Protein 4K2M (pdb70)

B-factor: mean 24.19, std 11.97, range [8.65, 89.73]

GO terms:
  GO:0030170 pyridoxal phosphate binding (F, IDA)
  GO:0008483 transaminase activity (F, IDA)
  GO:0017000 antibiotic biosynthetic process (P, IDA)

Structure (mmCIF, N/CA/C/O backbone):
data_4K2M
#
_entry.id   4K2M
#
_cell.length_a   49.700
_cell.length_b   106.440
_cell.length_c   98.240
_cell.angle_alpha   90.00
_cell.angle_beta   96.42
_cell.angle_gamma   90.00
#
_symmetry.space_group_name_H-M   'P 1 21 1'
#
loop_
_entity.id
_entity.type
_entity.pdbx_description
1 polymer 'NTD biosynthesis operon protein NtdA'
2 non-polymer '3-deoxy-3-[(E)-({3-hydroxy-2-methyl-5-[(phosphonooxy)methyl]pyridin-4-yl}methylidene)amino]-6-O-phosphono-alpha-D-gluco pyranose'
3 non-polymer 1,2-ETHANEDIOL
4 non-polymer 'ACETATE ION'
5 water water
#
loop_
_atom_site.group_PDB
_atom_site.id
_atom_site.type_symbol
_atom_site.label_atom_id
_atom_site.label_alt_id
_atom_site.label_comp_id
_atom_site.label_asym_id
_atom_site.label_entity_id
_atom_site.label_seq_id
_atom_site.pdbx_PDB_ins_code
_atom_site.Cartn_x
_atom_site.Cartn_y
_atom_site.Cartn_z
_atom_site.occupancy
_atom_site.B_iso_or_equiv
_atom_site.auth_seq_id
_atom_site.auth_comp_id
_atom_site.auth_asym_id
_atom_site.auth_atom_id
_atom_site.pdbx_PDB_model_num
ATOM 1 N N . ALA A 1 1 ? 34.598 -18.568 -14.248 1.00 65.14 -1 ALA A N 1
ATOM 2 C CA . ALA A 1 1 ? 35.786 -18.555 -13.404 1.00 62.71 -1 ALA A CA 1
ATOM 3 C C . ALA A 1 1 ? 35.961 -19.901 -12.729 1.00 49.97 -1 ALA A C 1
ATOM 4 O O . ALA A 1 1 ? 34.977 -20.571 -12.399 1.00 47.37 -1 ALA A O 1
ATOM 6 N N . GLY A 1 2 ? 37.214 -20.286 -12.509 1.00 40.08 0 GLY A N 1
ATOM 7 C CA . GLY A 1 2 ? 37.521 -21.519 -11.809 1.00 52.56 0 GLY A CA 1
ATOM 8 C C . GLY A 1 2 ? 37.460 -21.291 -10.313 1.00 39.63 0 GLY A C 1
ATOM 9 O O . GLY A 1 2 ? 37.758 -22.184 -9.516 1.00 38.13 0 GLY A O 1
ATOM 10 N N . MET A 1 3 ? 37.067 -20.076 -9.940 1.00 49.20 1 MET A N 1
ATOM 11 C CA . MET A 1 3 ? 36.991 -19.678 -8.544 1.00 36.10 1 MET A CA 1
ATOM 12 C C . MET A 1 3 ? 35.541 -19.421 -8.141 1.00 35.49 1 MET A C 1
ATOM 13 O O . MET A 1 3 ? 34.901 -18.484 -8.628 1.00 39.38 1 MET A O 1
ATOM 18 N N . GLN A 1 4 ? 35.022 -20.260 -7.253 1.00 31.28 2 GLN A N 1
ATOM 19 C CA . GLN A 1 4 ? 33.649 -20.116 -6.789 1.00 34.04 2 GLN A CA 1
ATOM 20 C C . GLN A 1 4 ? 33.533 -18.916 -5.850 1.00 24.67 2 GLN A C 1
ATOM 21 O O . GLN A 1 4 ? 34.240 -18.848 -4.848 1.00 30.09 2 GLN A O 1
ATOM 27 N N . LYS A 1 5 ? 32.647 -17.972 -6.166 1.00 27.48 3 LYS A N 1
ATOM 28 C CA . LYS A 1 5 ? 32.343 -16.915 -5.206 1.00 24.26 3 LYS A CA 1
ATOM 29 C C . LYS A 1 5 ? 31.568 -17.497 -4.041 1.00 33.27 3 LYS A C 1
ATOM 30 O O . LYS A 1 5 ? 30.648 -18.305 -4.238 1.00 31.07 3 LYS A O 1
ATOM 36 N N . GLN A 1 6 ? 31.938 -17.089 -2.830 1.00 25.06 4 GLN A N 1
ATOM 37 C CA . GLN A 1 6 ? 31.222 -17.510 -1.632 1.00 25.64 4 GLN A CA 1
ATOM 38 C C . GLN A 1 6 ? 29.935 -16.706 -1.509 1.00 18.94 4 GLN A C 1
ATOM 39 O O . GLN A 1 6 ? 29.868 -15.554 -1.944 1.00 25.03 4 GLN A O 1
ATOM 45 N N . VAL A 1 7 ? 28.909 -17.333 -0.941 1.00 19.89 5 VAL A N 1
ATOM 46 C CA . VAL A 1 7 ? 27.666 -16.641 -0.646 1.00 23.71 5 VAL A CA 1
ATOM 47 C C . VAL A 1 7 ? 27.621 -16.477 0.857 1.00 23.62 5 VAL A C 1
ATOM 48 O O . VAL A 1 7 ? 27.325 -17.425 1.578 1.00 22.97 5 VAL A O 1
ATOM 52 N N . LYS A 1 8 ? 27.955 -15.281 1.337 1.00 18.76 6 LYS A N 1
ATOM 53 C CA . LYS A 1 8 ? 27.968 -15.032 2.774 1.00 18.88 6 LYS A CA 1
ATOM 54 C C . LYS A 1 8 ? 26.529 -14.892 3.237 1.00 21.37 6 LYS A C 1
ATOM 55 O O . LYS A 1 8 ? 25.819 -13.982 2.787 1.00 27.70 6 LYS A O 1
ATOM 61 N N . ILE A 1 9 ? 26.093 -15.778 4.127 1.00 19.76 7 ILE A N 1
ATOM 62 C CA . ILE A 1 9 ? 24.752 -15.649 4.689 1.00 19.20 7 ILE A CA 1
ATOM 63 C C . ILE A 1 9 ? 24.809 -14.843 5.979 1.00 19.48 7 ILE A C 1
ATOM 64 O O . ILE A 1 9 ? 25.155 -15.371 7.037 1.00 19.42 7 ILE A O 1
ATOM 69 N N . SER A 1 10 ? 24.477 -13.556 5.876 1.00 18.46 8 SER A N 1
ATOM 70 C CA . SER A 1 10 ? 24.443 -12.667 7.035 1.00 20.69 8 SER A CA 1
ATOM 71 C C . SER A 1 10 ? 23.012 -12.508 7.515 1.00 27.00 8 SER A C 1
ATOM 72 O O . SER A 1 10 ? 22.767 -12.062 8.644 1.00 21.56 8 SER A O 1
ATOM 75 N N . GLY A 1 11 ? 22.066 -12.843 6.639 1.00 20.55 9 GLY A N 1
ATOM 76 C CA . GLY A 1 11 ? 20.653 -12.651 6.915 1.00 21.03 9 GLY A CA 1
ATOM 77 C C . GLY A 1 11 ? 20.178 -11.252 6.556 1.00 18.19 9 GLY A C 1
ATOM 78 O O . GLY A 1 11 ? 18.993 -10.935 6.732 1.00 17.97 9 GLY A O 1
ATOM 79 N N . LYS A 1 12 ? 21.090 -10.412 6.063 1.00 15.81 10 LYS A N 1
ATOM 80 C CA . LYS A 1 12 ? 20.741 -9.042 5.705 1.00 13.74 10 LYS A CA 1
ATOM 81 C C . LYS A 1 12 ? 20.132 -9.002 4.305 1.00 13.99 10 LYS A C 1
ATOM 82 O O . LYS A 1 12 ? 20.222 -9.970 3.539 1.00 16.64 10 LYS A O 1
ATOM 88 N N . SER A 1 13 ? 19.514 -7.877 3.972 1.00 13.13 11 SER A N 1
ATOM 89 C CA . SER A 1 13 ? 18.667 -7.816 2.797 1.00 13.33 11 SER A CA 1
ATOM 90 C C . SER A 1 13 ? 19.424 -8.056 1.487 1.00 14.87 11 SER A C 1
ATOM 91 O O . SER A 1 13 ? 18.956 -8.799 0.612 1.00 17.04 11 SER A O 1
ATOM 94 N N . LYS A 1 14 ? 20.593 -7.447 1.345 1.00 15.93 12 LYS A N 1
ATOM 95 C CA . LYS A 1 14 ? 21.327 -7.592 0.099 1.00 17.29 12 LYS A CA 1
ATOM 96 C C . LYS A 1 14 ? 21.815 -9.030 -0.052 1.00 19.32 12 LYS A C 1
ATOM 97 O O . LYS A 1 14 ? 21.681 -9.651 -1.123 1.00 19.44 12 LYS A O 1
ATOM 103 N N . GLU A 1 15 ? 22.349 -9.582 1.030 1.00 15.15 13 GLU A N 1
ATOM 104 C CA . GLU A 1 15 ? 22.828 -10.948 0.984 1.00 21.06 13 GLU A CA 1
ATOM 105 C C . GLU A 1 15 ? 21.678 -11.936 0.770 1.00 21.34 13 GLU A C 1
ATOM 106 O O . GLU A 1 15 ? 21.856 -12.963 0.127 1.00 17.91 13 GLU A O 1
ATOM 112 N N . ASN A 1 16 ? 20.492 -11.629 1.292 1.00 15.11 14 ASN A N 1
ATOM 113 C CA . ASN A 1 16 ? 19.360 -12.530 1.109 1.00 13.91 14 ASN A CA 1
ATOM 114 C C . ASN A 1 16 ? 18.941 -12.634 -0.348 1.00 14.43 14 ASN A C 1
ATOM 115 O O . ASN A 1 16 ? 18.410 -13.663 -0.764 1.00 14.61 14 ASN A O 1
ATOM 120 N N . MET A 1 17 ? 19.160 -11.573 -1.118 1.00 14.29 15 MET A N 1
ATOM 121 C CA . MET A 1 17 ? 18.805 -11.600 -2.542 1.00 19.54 15 MET A CA 1
ATOM 122 C C . MET A 1 17 ? 19.661 -12.604 -3.279 1.00 20.76 15 MET A C 1
ATOM 123 O O . MET A 1 17 ? 19.190 -13.290 -4.181 1.00 17.85 15 MET A O 1
ATOM 128 N N . SER A 1 18 ? 20.937 -12.652 -2.925 1.00 16.28 16 SER A N 1
ATOM 129 C CA . SER A 1 18 ? 21.830 -13.631 -3.526 1.00 18.89 16 SER A CA 1
ATOM 130 C C . SER A 1 18 ? 21.435 -15.035 -3.089 1.00 17.67 16 SER A C 1
ATOM 131 O O . SER A 1 18 ? 21.387 -15.968 -3.905 1.00 21.07 16 SER A O 1
ATOM 134 N N . LEU A 1 19 ? 21.129 -15.185 -1.801 1.00 15.76 17 LEU A N 1
ATOM 135 C CA . LEU A 1 19 ? 20.746 -16.487 -1.247 1.00 14.35 17 LEU A CA 1
ATOM 136 C C . LEU A 1 19 ? 19.491 -17.023 -1.932 1.00 16.78 17 LEU A C 1
ATOM 137 O O . LEU A 1 19 ? 19.355 -18.231 -2.162 1.00 16.44 17 LEU A O 1
ATOM 142 N N . LEU A 1 20 ? 18.576 -16.116 -2.271 1.00 15.11 18 LEU A N 1
ATOM 143 C CA . LEU A 1 20 ? 17.331 -16.480 -2.949 1.00 14.94 18 LEU A CA 1
ATOM 144 C C . LEU A 1 20 ? 17.626 -17.147 -4.288 1.00 18.38 18 LEU A C 1
ATOM 145 O O . LEU A 1 20 ? 17.065 -18.205 -4.605 1.00 18.53 18 LEU A O 1
ATOM 150 N N . LYS A 1 21 ? 18.501 -16.531 -5.074 1.00 16.92 19 LYS A N 1
ATOM 151 C CA . LYS A 1 21 ? 18.907 -17.149 -6.335 1.00 16.36 19 LYS A CA 1
ATOM 152 C C . LYS A 1 21 ? 19.536 -18.512 -6.092 1.00 19.91 19 LYS A C 1
ATOM 153 O O . LYS A 1 21 ? 19.272 -19.466 -6.819 1.00 19.93 19 LYS A O 1
ATOM 159 N N . HIS A 1 22 ? 20.357 -18.619 -5.054 1.00 18.11 20 HIS A N 1
ATOM 160 C CA . HIS A 1 22 ? 21.069 -19.874 -4.822 1.00 17.43 20 HIS A CA 1
ATOM 161 C C . HIS A 1 22 ? 20.194 -20.997 -4.297 1.00 21.95 20 HIS A C 1
ATOM 162 O O . HIS A 1 22 ? 20.383 -22.163 -4.652 1.00 20.96 20 HIS A O 1
ATOM 169 N N . LEU A 1 23 ? 19.229 -20.655 -3.455 1.00 13.42 21 LEU A N 1
ATOM 170 C CA . LEU A 1 23 ? 18.376 -21.667 -2.857 1.00 13.03 21 LEU A CA 1
ATOM 171 C C . LEU A 1 23 ? 17.284 -22.078 -3.836 1.00 15.64 21 LEU A C 1
ATOM 172 O O . LEU A 1 23 ? 16.618 -23.097 -3.636 1.00 17.51 21 LEU A O 1
ATOM 177 N N . LYS A 1 24 ? 17.138 -21.315 -4.915 1.00 16.65 22 LYS A N 1
ATOM 178 C CA . LYS A 1 24 ? 16.263 -21.723 -6.009 1.00 21.96 22 LYS A CA 1
ATOM 179 C C . LYS A 1 24 ? 16.970 -22.715 -6.927 1.00 25.73 22 LYS A C 1
ATOM 180 O O . LYS A 1 24 ? 16.323 -23.436 -7.691 1.00 22.31 22 LYS A O 1
ATOM 186 N N . GLY A 1 25 ? 18.297 -22.762 -6.842 1.00 20.94 23 GLY A N 1
ATOM 187 C CA . GLY A 1 25 ? 19.086 -23.618 -7.723 1.00 26.25 23 GLY A CA 1
ATOM 188 C C . GLY A 1 25 ? 19.321 -25.028 -7.204 1.00 23.85 23 GLY A C 1
ATOM 189 O O . GLY A 1 25 ? 18.991 -25.345 -6.059 1.00 22.09 23 GLY A O 1
ATOM 190 N N . ASP A 1 26 ? 19.914 -25.872 -8.046 1.00 25.35 24 ASP A N 1
ATOM 191 C CA . ASP A 1 26 ? 20.147 -27.284 -7.712 1.00 28.78 24 ASP A CA 1
ATOM 192 C C . ASP A 1 26 ? 21.343 -27.535 -6.794 1.00 24.42 24 ASP A C 1
ATOM 193 O O . ASP A 1 26 ? 21.289 -28.401 -5.919 1.00 28.54 24 ASP A O 1
ATOM 198 N N . VAL A 1 27 ? 22.432 -26.808 -7.012 1.00 19.78 25 VAL A N 1
ATOM 199 C CA . VAL A 1 27 ? 23.636 -27.010 -6.207 1.00 19.44 25 VAL A CA 1
ATOM 200 C C . VAL A 1 27 ? 23.653 -26.032 -5.050 1.00 25.56 25 VAL A C 1
ATOM 201 O O . VAL A 1 27 ? 23.697 -24.817 -5.252 1.00 23.63 25 VAL A O 1
ATOM 205 N N . GLN A 1 28 ? 23.585 -26.571 -3.842 1.00 21.19 26 GLN A N 1
ATOM 206 C CA . GLN A 1 28 ? 23.613 -25.759 -2.635 1.00 20.44 26 GLN A CA 1
ATOM 207 C C . GLN A 1 28 ? 24.657 -26.404 -1.755 1.00 20.52 26 GLN A C 1
ATOM 208 O O . GLN A 1 28 ? 24.347 -27.292 -0.963 1.00 26.30 26 GLN A O 1
ATOM 214 N N . GLY A 1 29 ? 25.906 -25.986 -1.918 1.00 19.68 27 GLY A N 1
ATOM 215 C CA . GLY A 1 29 ? 26.983 -26.665 -1.225 1.00 21.44 27 GLY A CA 1
ATOM 216 C C . GLY A 1 29 ? 27.818 -25.738 -0.373 1.00 29.54 27 GLY A C 1
ATOM 217 O O . GLY A 1 29 ? 27.306 -24.762 0.197 1.00 22.54 27 GLY A O 1
ATOM 218 N N . LYS A 1 30 ? 29.114 -26.033 -0.315 1.00 19.60 28 LYS A N 1
ATOM 219 C CA . LYS A 1 30 ? 30.042 -25.376 0.610 1.00 20.34 28 LYS A CA 1
ATOM 220 C C . LYS A 1 30 ? 30.195 -23.880 0.360 1.00 23.04 28 LYS A C 1
ATOM 221 O O . LYS A 1 30 ? 30.693 -23.156 1.223 1.00 21.86 28 LYS A O 1
ATOM 227 N N . GLU A 1 31 ? 29.749 -23.410 -0.803 1.00 15.03 29 GLU A N 1
ATOM 228 C CA . GLU A 1 31 ? 29.888 -22.004 -1.153 1.00 18.94 29 GLU A CA 1
ATOM 229 C C . GLU A 1 31 ? 28.944 -21.150 -0.310 1.00 19.30 29 GLU A C 1
ATOM 230 O O . GLU A 1 31 ? 29.124 -19.927 -0.211 1.00 20.41 29 GLU A O 1
ATOM 236 N N . LEU A 1 32 ? 27.953 -21.801 0.298 1.00 18.87 30 LEU A N 1
ATOM 237 C CA . LEU A 1 32 ? 27.007 -21.125 1.182 1.00 19.27 30 LEU A CA 1
ATOM 238 C C . LEU A 1 32 ? 27.597 -21.082 2.582 1.00 21.00 30 LEU A C 1
ATOM 239 O O . LEU A 1 32 ? 27.624 -22.097 3.277 1.00 23.02 30 LEU A O 1
ATOM 244 N N . VAL A 1 33 ? 28.058 -19.904 2.995 1.00 18.65 31 VAL A N 1
ATOM 245 C CA . VAL A 1 33 ? 28.772 -19.768 4.266 1.00 19.68 31 VAL A CA 1
ATOM 246 C C . VAL A 1 33 ? 27.878 -19.075 5.287 1.00 21.00 31 VAL A C 1
ATOM 247 O O . VAL A 1 33 ? 27.545 -17.912 5.114 1.00 22.24 31 VAL A O 1
ATOM 251 N N . ILE A 1 34 ? 27.484 -19.797 6.334 1.00 19.99 32 ILE A N 1
ATOM 252 C CA . ILE A 1 34 ? 26.635 -19.218 7.376 1.00 21.36 32 ILE A CA 1
ATOM 253 C C . ILE A 1 34 ? 27.479 -18.392 8.337 1.00 25.47 32 ILE A C 1
ATOM 254 O O . ILE A 1 34 ? 28.338 -18.935 9.030 1.00 24.47 32 ILE A O 1
ATOM 259 N N . GLU A 1 35 ? 27.246 -17.084 8.396 1.00 21.84 33 GLU A N 1
ATOM 260 C CA . GLU A 1 35 ? 27.984 -16.270 9.352 1.00 28.74 33 GLU A CA 1
ATOM 261 C C . GLU A 1 35 ? 27.642 -16.681 10.777 1.00 28.20 33 GLU A C 1
ATOM 262 O O . GLU A 1 35 ? 26.480 -16.982 11.101 1.00 25.40 33 GLU A O 1
ATOM 268 N N . ASP A 1 36 ? 28.665 -16.717 11.624 1.00 29.24 34 ASP A N 1
ATOM 269 C CA . ASP A 1 36 ? 28.495 -17.169 12.994 1.00 32.19 34 ASP A CA 1
ATOM 270 C C . ASP A 1 36 ? 27.812 -16.080 13.806 1.00 39.88 34 ASP A C 1
ATOM 271 O O . ASP A 1 36 ? 28.458 -15.361 14.570 1.00 36.61 34 ASP A O 1
ATOM 276 N N . SER A 1 37 ? 26.499 -15.960 13.624 1.00 25.49 35 SER A N 1
ATOM 277 C CA . SER A 1 37 ? 25.695 -15.013 14.383 1.00 24.03 35 SER A CA 1
ATOM 278 C C . SER A 1 37 ? 24.455 -15.723 14.928 1.00 23.48 35 SER A C 1
ATOM 279 O O . SER A 1 37 ? 23.946 -16.666 14.327 1.00 21.87 35 SER A O 1
ATOM 282 N N . ILE A 1 38 ? 23.966 -15.261 16.071 1.00 19.85 36 ILE A N 1
ATOM 283 C CA . ILE A 1 38 ? 22.750 -15.798 16.652 1.00 21.07 36 ILE A CA 1
ATOM 284 C C . ILE A 1 38 ? 21.587 -15.750 15.649 1.00 12.41 36 ILE A C 1
ATOM 285 O O . ILE A 1 38 ? 20.731 -16.641 15.651 1.00 14.30 36 ILE A O 1
ATOM 290 N N . VAL A 1 39 ? 21.567 -14.727 14.797 1.00 17.30 37 VAL A N 1
ATOM 291 C CA . VAL A 1 39 ? 20.434 -14.510 13.887 1.00 20.13 37 VAL A CA 1
ATOM 292 C C . VAL A 1 39 ? 20.310 -15.621 12.861 1.00 20.64 37 VAL A C 1
ATOM 293 O O . VAL A 1 39 ? 19.259 -15.778 12.236 1.00 16.55 37 VAL A O 1
ATOM 297 N N . ASN A 1 40 ? 21.391 -16.386 12.696 1.00 19.50 38 ASN A N 1
ATOM 298 C CA . ASN A 1 40 ? 21.441 -17.448 11.698 1.00 17.83 38 ASN A CA 1
ATOM 299 C C . ASN A 1 40 ? 21.233 -18.830 12.296 1.00 21.07 38 ASN A C 1
ATOM 300 O O . ASN A 1 40 ? 21.355 -19.843 11.602 1.00 19.40 38 ASN A O 1
ATOM 305 N N . GLU A 1 41 ? 20.910 -18.900 13.582 1.00 17.12 39 GLU A N 1
ATOM 306 C CA . GLU A 1 41 ? 20.880 -20.197 14.255 1.00 20.57 39 GLU A CA 1
ATOM 307 C C . GLU A 1 41 ? 19.933 -21.207 13.600 1.00 25.95 39 GLU A C 1
ATOM 308 O O . GLU A 1 41 ? 20.274 -22.388 13.450 1.00 24.57 39 GLU A O 1
ATOM 314 N N A ARG A 1 42 ? 18.755 -20.747 13.189 0.54 21.55 40 ARG A N 1
ATOM 315 N N B ARG A 1 42 ? 18.752 -20.749 13.192 0.46 21.58 40 ARG A N 1
ATOM 316 C CA A ARG A 1 42 ? 17.775 -21.654 12.601 0.54 24.55 40 ARG A CA 1
ATOM 317 C CA B ARG A 1 42 ? 17.770 -21.652 12.593 0.46 24.56 40 ARG A CA 1
ATOM 318 C C A ARG A 1 42 ? 18.137 -22.081 11.178 0.54 26.77 40 ARG A C 1
ATOM 319 C C B ARG A 1 42 ? 18.151 -22.093 11.182 0.46 26.79 40 ARG A C 1
ATOM 320 O O A ARG A 1 42 ? 17.606 -23.064 10.672 0.54 35.45 40 ARG A O 1
ATOM 321 O O B ARG A 1 42 ? 17.641 -23.093 10.683 0.46 35.39 40 ARG A O 1
ATOM 336 N N . TRP A 1 43 ? 19.060 -21.360 10.546 1.00 24.41 41 TRP A N 1
ATOM 337 C CA . TRP A 1 43 ? 19.553 -21.742 9.215 1.00 15.48 41 TRP A CA 1
ATOM 338 C C . TRP A 1 43 ? 20.432 -22.992 9.309 1.00 34.98 41 TRP A C 1
ATOM 339 O O . TRP A 1 43 ? 20.437 -23.834 8.405 1.00 31.13 41 TRP A O 1
ATOM 350 N N . LYS A 1 44 ? 21.174 -23.101 10.409 1.00 31.54 42 LYS A N 1
ATOM 351 C CA . LYS A 1 44 ? 22.152 -24.181 10.608 1.00 33.13 42 LYS A CA 1
ATOM 352 C C . LYS A 1 44 ? 21.611 -25.583 10.343 1.00 33.22 42 LYS A C 1
ATOM 353 O O . LYS A 1 44 ? 22.216 -26.365 9.600 1.00 35.46 42 LYS A O 1
ATOM 359 N N . GLN A 1 45 ? 20.483 -25.913 10.958 1.00 29.57 43 GLN A N 1
ATOM 360 C CA . GLN A 1 45 ? 19.905 -27.240 10.775 1.00 36.66 43 GLN A CA 1
ATOM 361 C C . GLN A 1 45 ? 19.296 -27.339 9.386 1.00 34.30 43 GLN A C 1
ATOM 362 O O . GLN A 1 45 ? 19.408 -28.366 8.705 1.00 34.35 43 GLN A O 1
ATOM 368 N N . VAL A 1 46 ? 18.664 -26.245 8.970 1.00 27.09 44 VAL A N 1
ATOM 369 C CA . VAL A 1 46 ? 17.909 -26.212 7.729 1.00 27.67 44 VAL A CA 1
ATOM 370 C C . VAL A 1 46 ? 18.829 -26.457 6.536 1.00 31.31 44 VAL A C 1
ATOM 371 O O . VAL A 1 46 ? 18.513 -27.245 5.646 1.00 23.91 44 VAL A O 1
ATOM 375 N N . LEU A 1 47 ? 19.987 -25.804 6.542 1.00 23.58 45 LEU A N 1
ATOM 376 C CA . LEU A 1 47 ? 20.904 -25.868 5.410 1.00 21.71 45 LEU A CA 1
ATOM 377 C C . LEU A 1 47 ? 21.821 -27.086 5.419 1.00 29.42 45 LEU A C 1
ATOM 378 O O . LEU A 1 47 ? 22.744 -27.175 4.608 1.00 27.31 45 LEU A O 1
ATOM 383 N N . LYS A 1 48 ? 21.577 -28.020 6.331 1.00 24.97 46 LYS A N 1
ATOM 384 C CA . LYS A 1 48 ? 22.388 -29.235 6.373 1.00 37.92 46 LYS A CA 1
ATOM 385 C C . LYS A 1 48 ? 22.191 -30.031 5.088 1.00 48.52 46 LYS A C 1
ATOM 386 O O . LYS A 1 48 ? 23.094 -30.740 4.633 1.00 40.78 46 LYS A O 1
ATOM 392 N N . GLU A 1 49 ? 21.005 -29.901 4.500 1.00 29.27 47 GLU A N 1
ATOM 393 C CA . GLU A 1 49 ? 20.691 -30.607 3.267 1.00 39.77 47 GLU A CA 1
ATOM 394 C C . GLU A 1 49 ? 20.233 -29.626 2.206 1.00 36.71 47 GLU A C 1
ATOM 395 O O . GLU A 1 49 ? 19.867 -28.495 2.512 1.00 24.59 47 GLU A O 1
ATOM 401 N N . LYS A 1 50 ? 20.267 -30.062 0.955 1.00 23.93 48 LYS A N 1
ATOM 402 C CA . LYS A 1 50 ? 19.748 -29.275 -0.155 1.00 17.96 48 LYS A CA 1
ATOM 403 C C . LYS A 1 50 ? 18.272 -28.959 0.095 1.00 22.14 48 LYS A C 1
ATOM 404 O O . LYS A 1 50 ? 17.514 -29.831 0.519 1.00 22.06 48 LYS A O 1
ATOM 410 N N . ILE A 1 51 ? 17.890 -27.705 -0.144 1.00 21.95 49 ILE A N 1
ATOM 411 C CA . ILE A 1 51 ? 16.566 -27.180 0.188 1.00 25.63 49 ILE A CA 1
ATOM 412 C C . ILE A 1 51 ? 15.681 -27.040 -1.050 1.00 17.87 49 ILE A C 1
ATOM 413 O O . ILE A 1 51 ? 16.140 -26.563 -2.082 1.00 22.52 49 ILE A O 1
ATOM 418 N N . ASP A 1 52 ? 14.420 -27.471 -0.958 1.00 18.19 50 ASP A N 1
ATOM 419 C CA . ASP A 1 52 ? 13.409 -27.030 -1.921 1.00 15.14 50 ASP A CA 1
ATOM 420 C C . ASP A 1 52 ? 12.586 -26.021 -1.143 1.00 11.95 50 ASP A C 1
ATOM 421 O O . ASP A 1 52 ? 11.961 -26.394 -0.156 1.00 17.26 50 ASP A O 1
ATOM 426 N N . ILE A 1 53 ? 12.627 -24.754 -1.536 1.00 15.46 51 ILE A N 1
ATOM 427 C CA . ILE A 1 53 ? 12.048 -23.723 -0.670 1.00 16.92 51 ILE A CA 1
ATOM 428 C C . ILE A 1 53 ? 10.581 -23.979 -0.402 1.00 14.73 51 ILE A C 1
ATOM 429 O O . ILE A 1 53 ? 10.151 -23.937 0.760 1.00 14.31 51 ILE A O 1
ATOM 434 N N . GLU A 1 54 ? 9.811 -24.240 -1.456 1.00 13.49 52 GLU A N 1
ATOM 435 C CA . GLU A 1 54 ? 8.362 -24.370 -1.287 1.00 16.33 52 GLU A CA 1
ATOM 436 C C . GLU A 1 54 ? 8.010 -25.489 -0.320 1.00 17.79 52 GLU A C 1
ATOM 437 O O . GLU A 1 54 ? 7.175 -25.322 0.559 1.00 16.75 52 GLU A O 1
ATOM 443 N N . HIS A 1 55 ? 8.670 -26.631 -0.443 1.00 15.05 53 HIS A N 1
ATOM 444 C CA . HIS A 1 55 ? 8.368 -27.725 0.461 1.00 15.11 53 HIS A CA 1
ATOM 445 C C . HIS A 1 55 ? 9.037 -27.590 1.832 1.00 15.52 53 HIS A C 1
ATOM 446 O O . HIS A 1 55 ? 8.388 -27.775 2.878 1.00 18.94 53 HIS A O 1
ATOM 453 N N . ASP A 1 56 ? 10.336 -27.294 1.843 1.00 17.00 54 ASP A N 1
ATOM 454 C CA . ASP A 1 56 ? 11.098 -27.399 3.089 1.00 13.45 54 ASP A CA 1
ATOM 455 C C . ASP A 1 56 ? 10.901 -26.207 4.015 1.00 20.28 54 ASP A C 1
ATOM 456 O O . ASP A 1 56 ? 10.886 -26.370 5.242 1.00 18.85 54 ASP A O 1
ATOM 461 N N . LEU A 1 57 ? 10.731 -25.016 3.442 1.00 16.57 55 LEU A N 1
ATOM 462 C CA . LEU A 1 57 ? 10.516 -23.833 4.278 1.00 14.19 55 LEU A CA 1
ATOM 463 C C . LEU A 1 57 ? 9.043 -23.518 4.497 1.00 17.98 55 LEU A C 1
ATOM 464 O O . LEU A 1 57 ? 8.677 -22.991 5.541 1.00 17.63 55 LEU A O 1
ATOM 469 N N . PHE A 1 58 ? 8.199 -23.834 3.515 1.00 12.64 56 PHE A N 1
ATOM 470 C CA . PHE A 1 58 ? 6.794 -23.429 3.577 1.00 12.39 56 PHE A CA 1
ATOM 471 C C . PHE A 1 58 ? 5.803 -24.574 3.726 1.00 13.35 56 PHE A C 1
ATOM 472 O O . PHE A 1 58 ? 4.619 -24.338 3.958 1.00 14.18 56 PHE A O 1
ATOM 480 N N . ASN A 1 59 ? 6.290 -25.800 3.597 1.00 12.07 57 ASN A N 1
ATOM 481 C CA . ASN A 1 59 ? 5.418 -26.984 3.606 1.00 11.26 57 ASN A CA 1
ATOM 482 C C . ASN A 1 59 ? 4.212 -26.786 2.671 1.00 12.56 57 ASN A C 1
ATOM 483 O O . ASN A 1 59 ? 3.064 -27.029 3.059 1.00 16.82 57 ASN A O 1
ATOM 488 N N . TYR A 1 60 ? 4.494 -26.348 1.444 1.00 12.21 58 TYR A N 1
ATOM 489 C CA . TYR A 1 60 ? 3.466 -26.004 0.452 1.00 12.08 58 TYR A CA 1
ATOM 490 C C . TYR A 1 60 ? 2.471 -27.158 0.298 1.00 13.68 58 TYR A C 1
ATOM 491 O O . TYR A 1 60 ? 2.866 -28.297 0.023 1.00 16.78 58 TYR A O 1
ATOM 500 N N . GLN A 1 61 ? 1.191 -26.871 0.509 1.00 14.70 59 GLN A N 1
ATOM 501 C CA . GLN A 1 61 ? 0.139 -27.863 0.279 1.00 17.26 59 GLN A CA 1
ATOM 502 C C . GLN A 1 61 ? -0.847 -27.214 -0.672 1.00 16.61 59 GLN A C 1
ATOM 503 O O . GLN A 1 61 ? -1.823 -26.622 -0.233 1.00 18.31 59 GLN A O 1
ATOM 509 N N . LYS A 1 62 ? -0.581 -27.313 -1.969 1.00 18.69 60 LYS A N 1
ATOM 510 C CA . LYS A 1 62 ? -1.385 -26.609 -2.966 1.00 23.93 60 LYS A CA 1
ATOM 511 C C . LYS A 1 62 ? -2.849 -27.044 -2.913 1.00 27.01 60 LYS A C 1
ATOM 512 O O . LYS A 1 62 ? -3.760 -26.261 -3.186 1.00 23.82 60 LYS A O 1
ATOM 518 N N . ASN A 1 63 ? -3.064 -28.301 -2.545 1.00 19.87 61 ASN A N 1
ATOM 519 C CA . ASN A 1 63 ? -4.405 -28.879 -2.499 1.00 24.54 61 ASN A CA 1
ATOM 520 C C . ASN A 1 63 ? -5.139 -28.684 -1.179 1.00 29.09 61 ASN A C 1
ATOM 521 O O . ASN A 1 63 ? -6.197 -29.276 -0.970 1.00 21.17 61 ASN A O 1
ATOM 526 N N . ARG A 1 64 ? -4.592 -27.876 -0.276 1.00 22.18 62 ARG A N 1
ATOM 527 C CA . ARG A 1 64 ? -5.284 -27.654 0.983 1.00 24.43 62 ARG A CA 1
ATOM 528 C C . ARG A 1 64 ? -6.304 -26.560 0.721 1.00 21.60 62 ARG A C 1
ATOM 529 O O . ARG A 1 64 ? -5.952 -25.477 0.240 1.00 19.93 62 ARG A O 1
ATOM 537 N N . GLU A 1 65 ? -7.570 -26.844 0.999 1.00 25.90 63 GLU A N 1
ATOM 538 C CA . GLU A 1 65 ? -8.597 -25.860 0.714 1.00 29.21 63 GLU A CA 1
ATOM 539 C C . GLU A 1 65 ? -8.464 -24.673 1.647 1.00 21.09 63 GLU A C 1
ATOM 540 O O . GLU A 1 65 ? -8.334 -24.826 2.865 1.00 20.80 63 GLU A O 1
ATOM 546 N N . ILE A 1 66 ? -8.500 -23.490 1.053 1.00 24.09 64 ILE A N 1
ATOM 547 C CA . ILE A 1 66 ? -8.425 -22.255 1.803 1.00 17.21 64 ILE A CA 1
ATOM 548 C C . ILE A 1 66 ? -9.743 -21.525 1.575 1.00 19.84 64 ILE A C 1
ATOM 549 O O . ILE A 1 66 ? -10.071 -21.214 0.430 1.00 20.76 64 ILE A O 1
ATOM 554 N N . SER A 1 67 ? -10.501 -21.271 2.645 1.00 23.80 65 SER A N 1
ATOM 555 C CA . SER A 1 67 ? -11.757 -20.523 2.521 1.00 28.36 65 SER A CA 1
ATOM 556 C C . SER A 1 67 ? -11.644 -19.105 3.076 1.00 25.42 65 SER A C 1
ATOM 557 O O . SER A 1 67 ? -12.488 -18.242 2.799 1.00 22.07 65 SER A O 1
ATOM 560 N N . LYS A 1 68 ? -10.603 -18.858 3.863 1.00 19.70 66 LYS A N 1
ATOM 561 C CA . LYS A 1 68 ? -10.353 -17.504 4.346 1.00 20.59 66 LYS A CA 1
ATOM 562 C C . LYS A 1 68 ? -8.861 -17.278 4.563 1.00 18.88 66 LYS A C 1
ATOM 563 O O . LYS A 1 68 ? -8.107 -18.223 4.847 1.00 19.42 66 LYS A O 1
ATOM 569 N N . VAL A 1 69 ? -8.434 -16.032 4.379 1.00 17.34 67 VAL A N 1
ATOM 570 C CA . VAL A 1 69 ? -7.039 -15.665 4.552 1.00 12.26 67 VAL A CA 1
ATOM 571 C C . VAL A 1 69 ? -7.007 -14.401 5.403 1.00 13.99 67 VAL A C 1
ATOM 572 O O . VAL A 1 69 ? -7.242 -13.302 4.898 1.00 15.84 67 VAL A O 1
ATOM 576 N N . PRO A 1 70 ? -6.758 -14.561 6.708 1.00 15.91 68 PRO A N 1
ATOM 577 C CA . PRO A 1 70 ? -6.579 -13.401 7.588 1.00 15.00 68 PRO A CA 1
ATOM 578 C C . PRO A 1 70 ? -5.340 -12.624 7.181 1.00 17.41 68 PRO A C 1
ATOM 579 O O . PRO A 1 70 ? -4.372 -13.210 6.704 1.00 14.31 68 PRO A O 1
ATOM 583 N N . PHE A 1 71 ? -5.361 -11.309 7.354 1.00 15.26 69 PHE A N 1
ATOM 584 C CA . PHE A 1 71 ? -4.208 -10.510 6.983 1.00 14.06 69 PHE A CA 1
ATOM 585 C C . PHE A 1 71 ? -3.009 -10.783 7.899 1.00 12.34 69 PHE A C 1
ATOM 586 O O . PHE A 1 71 ? -1.872 -10.939 7.437 1.00 15.88 69 PHE A O 1
ATOM 594 N N . LEU A 1 72 ? -3.253 -10.825 9.203 1.00 14.74 70 LEU A N 1
ATOM 595 C CA . LEU A 1 72 ? -2.156 -10.981 10.157 1.00 16.74 70 LEU A CA 1
ATOM 596 C C . LEU A 1 72 ? -2.652 -11.626 11.438 1.00 18.20 70 LEU A C 1
ATOM 597 O O . LEU A 1 72 ? -2.875 -10.943 12.438 1.00 20.06 70 LEU A O 1
ATOM 602 N N . PRO A 1 73 ? -2.805 -12.957 11.418 1.00 16.84 71 PRO A N 1
ATOM 603 C CA . PRO A 1 73 ? -3.244 -13.712 12.598 1.00 13.28 71 PRO A CA 1
ATOM 604 C C . PRO A 1 73 ? -2.093 -13.774 13.605 1.00 15.11 71 PRO A C 1
ATOM 605 O O . PRO A 1 73 ? -1.099 -14.470 13.370 1.00 15.72 71 PRO A O 1
ATOM 609 N N . VAL A 1 74 ? -2.212 -13.041 14.712 1.00 18.50 72 VAL A N 1
ATOM 610 C CA . VAL A 1 74 ? -1.065 -12.874 15.597 1.00 15.67 72 VAL A CA 1
ATOM 611 C C . VAL A 1 74 ? -0.609 -14.166 16.233 1.00 15.05 72 VAL A C 1
ATOM 612 O O . VAL A 1 74 ? 0.538 -14.262 16.670 1.00 19.62 72 VAL A O 1
ATOM 616 N N . ASP A 1 75 ? -1.496 -15.161 16.291 1.00 16.42 73 ASP A N 1
ATOM 617 C CA . ASP A 1 75 ? -1.123 -16.438 16.875 1.00 16.42 73 ASP A CA 1
ATOM 618 C C . ASP A 1 75 ? -0.100 -17.143 15.995 1.00 19.74 73 ASP A C 1
ATOM 619 O O . ASP A 1 75 ? 0.699 -17.948 16.474 1.00 20.95 73 ASP A O 1
ATOM 624 N N . ARG A 1 76 ? -0.101 -16.818 14.709 1.00 15.92 74 ARG A N 1
ATOM 625 C CA . ARG A 1 76 ? 0.824 -17.454 13.790 1.00 16.69 74 ARG A CA 1
ATOM 626 C C . ARG A 1 76 ? 2.143 -16.707 13.640 1.00 19.84 74 ARG A C 1
ATOM 627 O O . ARG A 1 76 ? 3.050 -17.172 12.949 1.00 21.95 74 ARG A O 1
ATOM 635 N N . LEU A 1 77 ? 2.268 -15.563 14.304 1.00 17.54 75 LEU A N 1
ATOM 636 C CA . LEU A 1 77 ? 3.527 -14.831 14.270 1.00 14.89 75 LEU A CA 1
ATOM 637 C C . LEU A 1 77 ? 4.545 -15.423 15.242 1.00 20.58 75 LEU A C 1
ATOM 638 O O . LEU A 1 77 ? 5.709 -15.023 15.256 1.00 19.74 75 LEU A O 1
ATOM 643 N N . ILE A 1 78 ? 4.113 -16.373 16.061 1.00 17.08 76 ILE A N 1
ATOM 644 C CA . ILE A 1 78 ? 5.047 -17.029 16.959 1.00 15.46 76 ILE A CA 1
ATOM 645 C C . ILE A 1 78 ? 4.865 -18.531 16.771 1.00 17.34 76 ILE A C 1
ATOM 646 O O . ILE A 1 78 ? 3.747 -19.024 16.835 1.00 19.60 76 ILE A O 1
ATOM 651 N N . THR A 1 79 ? 5.952 -19.245 16.487 1.00 16.14 77 THR A N 1
ATOM 652 C CA . THR A 1 79 ? 5.858 -20.680 16.162 1.00 16.80 77 THR A CA 1
ATOM 653 C C . THR A 1 79 ? 5.898 -21.541 17.405 1.00 21.45 77 THR A C 1
ATOM 654 O O . THR A 1 79 ? 6.270 -21.062 18.484 1.00 15.90 77 THR A O 1
ATOM 658 N N . ASN A 1 80 ? 5.521 -22.813 17.273 1.00 18.28 78 ASN A N 1
ATOM 659 C CA . ASN A 1 80 ? 5.585 -23.705 18.420 1.00 20.26 78 ASN A CA 1
ATOM 660 C C . ASN A 1 80 ? 7.017 -23.831 18.937 1.00 17.20 78 ASN A C 1
ATOM 661 O O . ASN A 1 80 ? 7.246 -23.916 20.144 1.00 19.23 78 ASN A O 1
ATOM 666 N N . ASP A 1 81 ? 7.989 -23.852 18.029 1.00 17.32 79 ASP A N 1
ATOM 667 C CA . ASP A 1 81 ? 9.386 -23.962 18.446 1.00 20.84 79 ASP A CA 1
ATOM 668 C C . ASP A 1 81 ? 9.837 -22.742 19.261 1.00 24.55 79 ASP A C 1
ATOM 669 O O . ASP A 1 81 ? 10.586 -22.863 20.236 1.00 20.68 79 ASP A O 1
ATOM 674 N N . GLU A 1 82 ? 9.367 -21.566 18.875 1.00 17.73 80 GLU A N 1
ATOM 675 C CA . GLU A 1 82 ? 9.701 -20.366 19.641 1.00 14.77 80 GLU A CA 1
ATOM 676 C C . GLU A 1 82 ? 9.105 -20.452 21.033 1.00 15.68 80 GLU A C 1
ATOM 677 O O . GLU A 1 82 ? 9.774 -20.132 22.025 1.00 19.07 80 GLU A O 1
ATOM 683 N N . VAL A 1 83 ? 7.855 -20.903 21.118 1.00 15.61 81 VAL A N 1
ATOM 684 C CA . VAL A 1 83 ? 7.172 -20.997 22.406 1.00 16.98 81 VAL A CA 1
ATOM 685 C C . VAL A 1 83 ? 7.947 -21.929 23.320 1.00 23.37 81 VAL A C 1
ATOM 686 O O . VAL A 1 83 ? 8.143 -21.635 24.502 1.00 17.89 81 VAL A O 1
ATOM 690 N N . GLU A 1 84 ? 8.414 -23.045 22.766 1.00 20.53 82 GLU A N 1
ATOM 691 C CA . GLU A 1 84 ? 9.208 -23.989 23.543 1.00 19.75 82 GLU A CA 1
ATOM 692 C C . GLU A 1 84 ? 10.519 -23.362 24.037 1.00 17.77 82 GLU A C 1
ATOM 693 O O . GLU A 1 84 ? 10.860 -23.485 25.222 1.00 19.91 82 GLU A O 1
ATOM 699 N N . ASP A 1 85 ? 11.238 -22.679 23.144 1.00 16.71 83 ASP A N 1
ATOM 700 C CA . ASP A 1 85 ? 12.474 -21.991 23.510 1.00 22.49 83 ASP A CA 1
ATOM 701 C C . ASP A 1 85 ? 12.230 -20.958 24.604 1.00 20.79 83 ASP A C 1
ATOM 702 O O . ASP A 1 85 ? 13.044 -20.810 25.516 1.00 20.81 83 ASP A O 1
ATOM 707 N N . ILE A 1 86 ? 11.130 -20.217 24.481 1.00 18.73 84 ILE A N 1
ATOM 708 C CA . ILE A 1 86 ? 10.835 -19.131 25.423 1.00 18.96 84 ILE A CA 1
ATOM 709 C C . ILE A 1 86 ? 10.477 -19.683 26.798 1.00 21.15 84 ILE A C 1
ATOM 710 O O . ILE A 1 86 ? 10.966 -19.200 27.818 1.00 21.35 84 ILE A O 1
ATOM 715 N N . LEU A 1 87 ? 9.641 -20.711 26.832 1.00 17.41 85 LEU A N 1
ATOM 716 C CA . LEU A 1 87 ? 9.304 -21.355 28.101 1.00 21.44 85 LEU A CA 1
ATOM 717 C C . LEU A 1 87 ? 10.551 -21.904 28.787 1.00 21.15 85 LEU A C 1
ATOM 718 O O . LEU A 1 87 ? 10.663 -21.852 30.015 1.00 22.77 85 LEU A O 1
ATOM 723 N N . ASN A 1 88 ? 11.477 -22.430 27.992 1.00 21.78 86 ASN A N 1
ATOM 724 C CA . ASN A 1 88 ? 12.753 -22.928 28.504 1.00 25.40 86 ASN A CA 1
ATOM 725 C C . ASN A 1 88 ? 13.610 -21.847 29.159 1.00 24.68 86 ASN A C 1
ATOM 726 O O . ASN A 1 88 ? 14.142 -22.050 30.252 1.00 23.87 86 ASN A O 1
ATOM 731 N N A THR A 1 89 ? 13.756 -20.706 28.489 0.64 23.78 87 THR A N 1
ATOM 732 N N B THR A 1 89 ? 13.745 -20.702 28.503 0.36 23.83 87 THR A N 1
ATOM 733 C CA A THR A 1 89 ? 14.567 -19.629 29.050 0.64 23.66 87 THR A CA 1
ATOM 734 C CA B THR A 1 89 ? 14.552 -19.627 29.065 0.36 23.74 87 THR A CA 1
ATOM 735 C C A THR A 1 89 ? 13.889 -18.996 30.275 0.64 24.14 87 THR A C 1
ATOM 736 C C B THR A 1 89 ? 13.884 -19.034 30.301 0.36 24.13 87 THR A C 1
ATOM 737 O O A THR A 1 89 ? 14.562 -18.619 31.235 0.64 26.08 87 THR A O 1
ATOM 738 O O B THR A 1 89 ? 14.553 -18.703 31.282 0.36 25.96 87 THR A O 1
ATOM 745 N N . LEU A 1 90 ? 12.561 -18.914 30.256 1.00 21.03 88 LEU A N 1
ATOM 746 C CA . LEU A 1 90 ? 11.825 -18.322 31.369 1.00 20.04 88 LEU A CA 1
ATOM 747 C C . LEU A 1 90 ? 11.883 -19.222 32.596 1.00 21.33 88 LEU A C 1
ATOM 748 O O . LEU A 1 90 ? 11.784 -18.755 33.727 1.00 16.62 88 LEU A O 1
ATOM 753 N N . THR A 1 91 ? 12.033 -20.521 32.369 1.00 24.42 89 THR A N 1
ATOM 754 C CA . THR A 1 91 ? 12.216 -21.450 33.474 1.00 18.89 89 THR A CA 1
ATOM 755 C C . THR A 1 91 ? 13.502 -21.121 34.234 1.00 18.85 89 THR A C 1
ATOM 756 O O . THR A 1 91 ? 13.592 -21.319 35.453 1.00 21.32 89 THR A O 1
ATOM 760 N N . GLU A 1 92 ? 14.488 -20.593 33.519 1.00 18.79 90 GLU A N 1
ATOM 761 C CA . GLU A 1 92 ? 15.749 -20.162 34.131 1.00 20.35 90 GLU A CA 1
ATOM 762 C C . GLU A 1 92 ? 15.714 -18.717 34.622 1.00 20.35 90 GLU A C 1
ATOM 763 O O . GLU A 1 92 ? 16.313 -18.386 35.656 1.00 24.08 90 GLU A O 1
ATOM 769 N N . VAL A 1 93 ? 15.040 -17.838 33.883 1.00 17.51 91 VAL A N 1
ATOM 770 C CA . VAL A 1 93 ? 15.049 -16.422 34.266 1.00 17.31 91 VAL A CA 1
ATOM 771 C C . VAL A 1 93 ? 14.142 -16.125 35.460 1.00 17.96 91 VAL A C 1
ATOM 772 O O . VAL A 1 93 ? 14.524 -15.368 36.356 1.00 17.07 91 VAL A O 1
ATOM 776 N N . LEU A 1 94 ? 12.952 -16.717 35.475 1.00 16.39 92 LEU A N 1
ATOM 777 C CA . LEU A 1 94 ? 11.967 -16.394 36.506 1.00 16.72 92 LEU A CA 1
ATOM 778 C C . LEU A 1 94 ? 12.481 -16.525 37.946 1.00 20.29 92 LEU A C 1
ATOM 779 O O . LEU A 1 94 ? 12.258 -15.605 38.754 1.00 16.89 92 LEU A O 1
ATOM 784 N N . PRO A 1 95 ? 13.187 -17.631 38.271 1.00 16.17 93 PRO A N 1
ATOM 785 C CA . PRO A 1 95 ? 13.661 -17.792 39.655 1.00 18.89 93 PRO A CA 1
ATOM 786 C C . PRO A 1 95 ? 14.781 -16.827 40.016 1.00 22.74 93 PRO A C 1
ATOM 787 O O . PRO A 1 95 ? 15.111 -16.722 41.200 1.00 21.47 93 PRO A O 1
ATOM 791 N N . THR A 1 96 ? 15.376 -16.155 39.032 1.00 17.73 94 THR A N 1
ATOM 792 C CA . THR A 1 96 ? 16.422 -15.172 39.339 1.00 15.66 94 THR A CA 1
ATOM 793 C C . THR A 1 96 ? 15.836 -13.917 39.943 1.00 18.76 94 THR A C 1
ATOM 794 O O . THR A 1 96 ? 16.541 -13.162 40.627 1.00 18.41 94 THR A O 1
ATOM 798 N N . GLY A 1 97 ? 14.562 -13.658 39.660 1.00 16.71 95 GLY A N 1
ATOM 799 C CA . GLY A 1 97 ? 13.923 -12.460 40.166 1.00 15.69 95 GLY A CA 1
ATOM 800 C C . GLY A 1 97 ? 14.310 -11.201 39.409 1.00 19.79 95 GLY A C 1
ATOM 801 O O . GLY A 1 97 ? 13.866 -10.107 39.767 1.00 17.67 95 GLY A O 1
ATOM 802 N N . LYS A 1 98 ? 15.123 -11.333 38.362 1.00 15.89 96 LYS A N 1
ATOM 803 C CA . LYS A 1 98 ? 15.602 -10.141 37.646 1.00 17.36 96 LYS A CA 1
ATOM 804 C C . LYS A 1 98 ? 14.807 -9.953 36.372 1.00 13.41 96 LYS A C 1
ATOM 805 O O . LYS A 1 98 ? 15.018 -10.679 35.399 1.00 17.40 96 LYS A O 1
ATOM 811 N N . PHE A 1 99 ? 13.907 -8.973 36.370 1.00 13.76 97 PHE A N 1
ATOM 812 C CA . PHE A 1 99 ? 12.954 -8.842 35.270 1.00 16.46 97 PHE A CA 1
ATOM 813 C C . PHE A 1 99 ? 13.075 -7.509 34.572 1.00 18.39 97 PHE A C 1
ATOM 814 O O . PHE A 1 99 ? 12.741 -7.389 33.404 1.00 18.38 97 PHE A O 1
ATOM 822 N N . THR A 1 100 ? 13.550 -6.516 35.308 1.00 15.03 98 THR A N 1
ATOM 823 C CA . THR A 1 100 ? 13.750 -5.179 34.761 1.00 15.89 98 THR A CA 1
ATOM 824 C C . THR A 1 100 ? 15.236 -5.029 34.478 1.00 16.69 98 THR A C 1
ATOM 825 O O . THR A 1 100 ? 15.691 -5.257 33.348 1.00 18.00 98 THR A O 1
ATOM 829 N N A SER A 1 101 ? 16.016 -4.646 35.476 0.55 18.93 99 SER A N 1
ATOM 830 N N B SER A 1 101 ? 16.003 -4.684 35.505 0.45 18.97 99 SER A N 1
ATOM 831 C CA A SER A 1 101 ? 17.460 -4.670 35.286 0.55 18.10 99 SER A CA 1
ATOM 832 C CA B SER A 1 101 ? 17.457 -4.706 35.390 0.45 18.30 99 SER A CA 1
ATOM 833 C C A SER A 1 101 ? 17.929 -6.125 35.337 0.55 21.89 99 SER A C 1
ATOM 834 C C B SER A 1 101 ? 17.920 -6.161 35.339 0.45 21.87 99 SER A C 1
ATOM 835 O O A SER A 1 101 ? 17.307 -6.968 35.995 0.55 22.71 99 SER A O 1
ATOM 836 O O B SER A 1 101 ? 17.287 -7.041 35.931 0.45 22.60 99 SER A O 1
ATOM 841 N N . GLY A 1 102 ? 19.013 -6.425 34.631 1.00 22.05 100 GLY A N 1
ATOM 842 C CA . GLY A 1 102 ? 19.565 -7.770 34.625 1.00 19.41 100 GLY A CA 1
ATOM 843 C C . GLY A 1 102 ? 20.588 -8.035 33.549 1.00 20.61 100 GLY A C 1
ATOM 844 O O . GLY A 1 102 ? 20.801 -7.211 32.659 1.00 21.37 100 GLY A O 1
ATOM 845 N N . PRO A 1 103 ? 21.223 -9.210 33.610 1.00 18.58 101 PRO A N 1
ATOM 846 C CA . PRO A 1 103 ? 22.353 -9.544 32.732 1.00 22.10 101 PRO A CA 1
ATOM 847 C C . PRO A 1 103 ? 21.994 -9.785 31.271 1.00 22.67 101 PRO A C 1
ATOM 848 O O . PRO A 1 103 ? 22.867 -9.605 30.421 1.00 25.77 101 PRO A O 1
ATOM 852 N N . TYR A 1 104 ? 20.764 -10.197 30.975 1.00 16.63 102 TYR A N 1
ATOM 853 C CA . TYR A 1 104 ? 20.381 -10.458 29.591 1.00 18.21 102 TYR A CA 1
ATOM 854 C C . TYR A 1 104 ? 20.323 -9.173 28.762 1.00 21.24 102 TYR A C 1
ATOM 855 O O . TYR A 1 104 ? 20.566 -9.200 27.554 1.00 18.25 102 TYR A O 1
ATOM 864 N N . LEU A 1 105 ? 20.018 -8.047 29.411 1.00 20.10 103 LEU A N 1
ATOM 865 C CA . LEU A 1 105 ? 20.034 -6.744 28.750 1.00 24.03 103 LEU A CA 1
ATOM 866 C C . LEU A 1 105 ? 21.355 -6.479 28.037 1.00 23.51 103 LEU A C 1
ATOM 867 O O . LEU A 1 105 ? 21.369 -6.219 26.838 1.00 19.46 103 LEU A O 1
ATOM 872 N N . GLU A 1 106 ? 22.467 -6.552 28.771 1.00 20.08 104 GLU A N 1
ATOM 873 C CA . GLU A 1 106 ? 23.779 -6.280 28.188 1.00 23.23 104 GLU A CA 1
ATOM 874 C C . GLU A 1 106 ? 24.117 -7.260 27.064 1.00 15.16 104 GLU A C 1
ATOM 875 O O . GLU A 1 106 ? 24.717 -6.868 26.049 1.00 18.99 104 GLU A O 1
ATOM 881 N N A GLN A 1 107 ? 23.762 -8.530 27.245 0.57 20.13 105 GLN A N 1
ATOM 882 N N B GLN A 1 107 ? 23.742 -8.521 27.254 0.43 20.11 105 GLN A N 1
ATOM 883 C CA A GLN A 1 107 ? 24.043 -9.540 26.225 0.57 18.82 105 GLN A CA 1
ATOM 884 C CA B GLN A 1 107 ? 24.014 -9.552 26.260 0.43 18.86 105 GLN A CA 1
ATOM 885 C C A GLN A 1 107 ? 23.233 -9.271 24.962 0.57 19.27 105 GLN A C 1
ATOM 886 C C B GLN A 1 107 ? 23.229 -9.290 24.983 0.43 19.29 105 GLN A C 1
ATOM 887 O O A GLN A 1 107 ? 23.724 -9.448 23.850 0.57 18.38 105 GLN A O 1
ATOM 888 O O B GLN A 1 107 ? 23.737 -9.487 23.883 0.43 18.39 105 GLN A O 1
ATOM 899 N N . PHE A 1 108 ? 21.981 -8.854 25.139 1.00 16.09 106 PHE A N 1
ATOM 900 C CA . PHE A 1 108 ? 21.118 -8.562 23.995 1.00 17.71 106 PHE A CA 1
ATOM 901 C C . PHE A 1 108 ? 21.636 -7.316 23.269 1.00 18.52 106 PHE A C 1
ATOM 902 O O . PHE A 1 108 ? 21.708 -7.275 22.028 1.00 15.71 106 PHE A O 1
ATOM 910 N N . GLU A 1 109 ? 22.041 -6.305 24.035 1.00 13.40 107 GLU A N 1
ATOM 911 C CA . GLU A 1 109 ? 22.601 -5.100 23.409 1.00 14.81 107 GLU A CA 1
ATOM 912 C C . GLU A 1 109 ? 23.893 -5.419 22.663 1.00 17.64 107 GLU A C 1
ATOM 913 O O . GLU A 1 109 ? 24.109 -4.938 21.550 1.00 15.56 107 GLU A O 1
ATOM 919 N N . LYS A 1 110 ? 24.736 -6.260 23.261 1.00 16.79 108 LYS A N 1
ATOM 920 C CA . LYS A 1 110 ? 25.963 -6.695 22.601 1.00 19.19 108 LYS A CA 1
ATOM 921 C C . LYS A 1 110 ? 25.711 -7.463 21.289 1.00 19.09 108 LYS A C 1
ATOM 922 O O . LYS A 1 110 ? 26.385 -7.238 20.276 1.00 20.30 108 LYS A O 1
ATOM 928 N N . VAL A 1 111 ? 24.736 -8.362 21.293 1.00 15.41 109 VAL A N 1
ATOM 929 C CA . VAL A 1 111 ? 24.399 -9.107 20.080 1.00 15.50 109 VAL A CA 1
ATOM 930 C C . VAL A 1 111 ? 23.867 -8.174 18.981 1.00 18.07 109 VAL A C 1
ATOM 931 O O . VAL A 1 111 ? 24.202 -8.307 17.792 1.00 15.03 109 VAL A O 1
ATOM 935 N N . LEU A 1 112 ? 23.042 -7.215 19.378 1.00 17.16 110 LEU A N 1
ATOM 936 C CA . LEU A 1 112 ? 22.549 -6.213 18.439 1.00 17.25 110 LEU A CA 1
ATOM 937 C C . LEU A 1 112 ? 23.670 -5.344 17.893 1.00 16.69 110 LEU A C 1
ATOM 938 O O . LEU A 1 112 ? 23.671 -4.975 16.711 1.00 16.66 110 LEU A O 1
ATOM 943 N N . SER A 1 113 ? 24.612 -4.986 18.763 1.00 15.44 111 SER A N 1
ATOM 944 C CA . SER A 1 113 ? 25.751 -4.152 18.378 1.00 13.91 111 SER A CA 1
ATOM 945 C C . SER A 1 113 ? 26.536 -4.830 17.264 1.00 16.75 111 SER A C 1
ATOM 946 O O . SER A 1 113 ? 26.891 -4.207 16.265 1.00 18.14 111 SER A O 1
ATOM 949 N N . THR A 1 114 ? 26.772 -6.122 17.434 1.00 14.94 112 THR A N 1
ATOM 950 C CA . THR A 1 114 ? 27.499 -6.905 16.438 1.00 16.62 112 THR A CA 1
ATOM 951 C C . THR A 1 114 ? 26.708 -7.046 15.142 1.00 20.27 112 THR A C 1
ATOM 952 O O . THR A 1 114 ? 27.247 -6.892 14.036 1.00 19.03 112 THR A O 1
ATOM 956 N N . TYR A 1 115 ? 25.418 -7.320 15.278 1.00 15.73 113 TYR A N 1
ATOM 957 C CA . TYR A 1 115 ? 24.560 -7.481 14.112 1.00 20.50 113 TYR A CA 1
ATOM 958 C C . TYR A 1 115 ? 24.446 -6.196 13.306 1.00 17.89 113 TYR A C 1
ATOM 959 O O . TYR A 1 115 ? 24.546 -6.218 12.081 1.00 19.22 113 TYR A O 1
ATOM 968 N N . LEU A 1 116 ? 24.255 -5.069 13.993 1.00 15.95 114 LEU A N 1
ATOM 969 C CA . LEU A 1 116 ? 24.085 -3.786 13.326 1.00 17.94 114 LEU A CA 1
ATOM 970 C C . LEU A 1 116 ? 25.399 -3.128 12.914 1.00 21.43 114 LEU A C 1
ATOM 971 O O . LEU A 1 116 ? 25.382 -2.145 12.177 1.00 20.59 114 LEU A O 1
ATOM 976 N N . HIS A 1 117 ? 26.524 -3.665 13.392 1.00 17.59 115 HIS A N 1
ATOM 977 C CA . HIS A 1 117 ? 27.830 -3.002 13.246 1.00 18.52 115 HIS A CA 1
ATOM 978 C C . HIS A 1 117 ? 27.782 -1.567 13.764 1.00 15.49 115 HIS A C 1
ATOM 979 O O . HIS A 1 117 ? 28.277 -0.637 13.112 1.00 19.75 115 HIS A O 1
ATOM 986 N N . LYS A 1 118 ? 27.163 -1.387 14.932 1.00 17.22 116 LYS A N 1
ATOM 987 C CA . LYS A 1 118 ? 27.127 -0.090 15.601 1.00 16.77 116 LYS A CA 1
ATOM 988 C C . LYS A 1 118 ? 27.768 -0.295 16.962 1.00 16.73 116 LYS A C 1
ATOM 989 O O . LYS A 1 118 ? 27.532 -1.321 17.610 1.00 20.55 116 LYS A O 1
ATOM 995 N N A ARG A 1 119 ? 28.565 0.674 17.399 0.52 17.52 117 ARG A N 1
ATOM 996 N N B ARG A 1 119 ? 28.567 0.668 17.409 0.48 17.53 117 ARG A N 1
ATOM 997 C CA A ARG A 1 119 ? 29.365 0.490 18.604 0.52 18.46 117 ARG A CA 1
ATOM 998 C CA B ARG A 1 119 ? 29.350 0.482 18.629 0.48 18.47 117 ARG A CA 1
ATOM 999 C C A ARG A 1 119 ? 28.508 0.423 19.869 0.52 18.23 117 ARG A C 1
ATOM 1000 C C B ARG A 1 119 ? 28.468 0.379 19.865 0.48 18.21 117 ARG A C 1
ATOM 1001 O O A ARG A 1 119 ? 28.821 -0.322 20.792 0.52 18.91 117 ARG A O 1
ATOM 1002 O O B ARG A 1 119 ? 28.723 -0.420 20.763 0.48 19.09 117 ARG A O 1
ATOM 1017 N N . TYR A 1 120 ? 27.427 1.200 19.905 1.00 13.70 118 TYR A N 1
ATOM 1018 C CA . TYR A 1 120 ? 26.599 1.302 21.104 1.00 16.11 118 TYR A CA 1
ATOM 1019 C C . TYR A 1 120 ? 25.145 1.039 20.796 1.00 14.67 118 TYR A C 1
ATOM 1020 O O . TYR A 1 120 ? 24.590 1.602 19.860 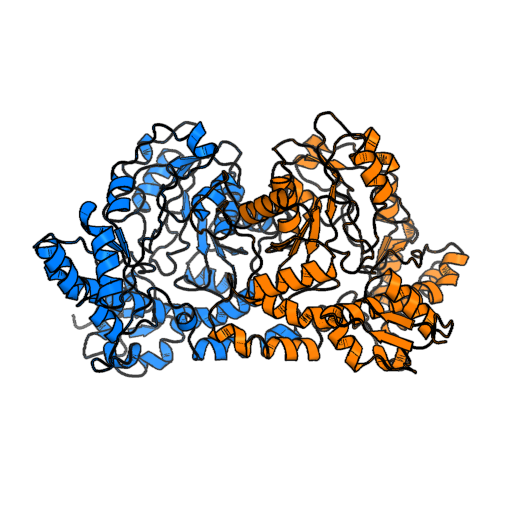1.00 17.03 118 TYR A O 1
ATOM 1029 N N . VAL A 1 121 ? 24.535 0.178 21.595 1.00 14.03 119 VAL A N 1
ATOM 1030 C CA . VAL A 1 121 ? 23.115 -0.113 21.461 1.00 15.09 119 VAL A CA 1
ATOM 1031 C C . VAL A 1 121 ? 22.498 0.048 22.835 1.00 19.69 119 VAL A C 1
ATOM 1032 O O . VAL A 1 121 ? 23.003 -0.492 23.820 1.00 16.63 119 VAL A O 1
ATOM 1036 N N . ILE A 1 122 ? 21.433 0.833 22.896 1.00 12.57 120 ILE A N 1
ATOM 1037 C CA . ILE A 1 122 ? 20.716 1.067 24.137 1.00 12.68 120 ILE A CA 1
ATOM 1038 C C . ILE A 1 122 ? 19.323 0.492 23.927 1.00 17.34 120 ILE A C 1
ATOM 1039 O O . ILE A 1 122 ? 18.548 1.020 23.117 1.00 14.78 120 ILE A O 1
ATOM 1044 N N . ALA A 1 123 ? 19.019 -0.605 24.621 1.00 15.50 121 ALA A N 1
ATOM 1045 C CA . ALA A 1 123 ? 17.728 -1.270 24.467 1.00 12.90 121 ALA A CA 1
ATOM 1046 C C . ALA A 1 123 ? 16.676 -0.513 25.282 1.00 16.28 121 ALA A C 1
ATOM 1047 O O . ALA A 1 123 ? 16.900 -0.182 26.450 1.00 17.55 121 ALA A O 1
ATOM 1049 N N . THR A 1 124 ? 15.533 -0.237 24.662 1.00 11.96 122 THR A N 1
ATOM 1050 C CA . THR A 1 124 ? 14.518 0.617 25.270 1.00 12.73 122 THR A CA 1
ATOM 1051 C C . THR A 1 124 ? 13.206 -0.126 25.427 1.00 12.59 122 THR A C 1
ATOM 1052 O O . THR A 1 124 ? 13.055 -1.260 24.966 1.00 12.81 122 THR A O 1
ATOM 1056 N N . SER A 1 125 ? 12.241 0.541 26.065 1.00 12.62 123 SER A N 1
ATOM 1057 C CA . SER A 1 125 ? 10.957 -0.069 26.373 1.00 15.31 123 SER A CA 1
ATOM 1058 C C . SER A 1 125 ? 10.001 -0.078 25.186 1.00 12.01 123 SER A C 1
ATOM 1059 O O . SER A 1 125 ? 8.950 -0.701 25.261 1.00 14.56 123 SER A O 1
ATOM 1062 N N . SER A 1 126 ? 10.346 0.634 24.109 1.00 13.83 124 SER A N 1
ATOM 1063 C CA . SER A 1 126 ? 9.581 0.574 22.856 1.00 13.22 124 SER A CA 1
ATOM 1064 C C . SER A 1 126 ? 10.318 1.318 21.766 1.00 13.25 124 SER A C 1
ATOM 1065 O O . SER A 1 126 ? 11.249 2.063 22.047 1.00 12.37 124 SER A O 1
ATOM 1068 N N . GLY A 1 127 ? 9.866 1.146 20.528 1.00 10.66 125 GLY A N 1
ATOM 1069 C CA . GLY A 1 127 ? 10.396 1.896 19.403 1.00 13.24 125 GLY A CA 1
ATOM 1070 C C . GLY A 1 127 ? 10.079 3.374 19.543 1.00 17.87 125 GLY A C 1
ATOM 1071 O O . GLY A 1 127 ? 10.921 4.231 19.257 1.00 14.26 125 GLY A O 1
ATOM 1072 N N . THR A 1 128 ? 8.869 3.682 20.010 1.00 12.97 126 THR A N 1
ATOM 1073 C CA . THR A 1 128 ? 8.477 5.071 20.231 1.00 17.75 126 THR A CA 1
ATOM 1074 C C . THR A 1 128 ? 9.437 5.757 21.197 1.00 14.31 126 THR A C 1
ATOM 1075 O O . THR A 1 128 ? 9.890 6.900 20.959 1.00 13.21 126 THR A O 1
ATOM 1079 N N . ASP A 1 129 ? 9.761 5.057 22.282 1.00 13.95 127 ASP A N 1
ATOM 1080 C CA . ASP A 1 129 ? 10.676 5.595 23.278 1.00 13.01 127 ASP A CA 1
ATOM 1081 C C . ASP A 1 129 ? 12.079 5.768 22.696 1.00 13.60 127 ASP A C 1
ATOM 1082 O O . ASP A 1 129 ? 12.769 6.734 23.023 1.00 15.40 127 ASP A O 1
ATOM 1087 N N . ALA A 1 130 ? 12.492 4.839 21.844 1.00 13.51 128 ALA A N 1
ATOM 1088 C CA . ALA A 1 130 ? 13.784 4.951 21.187 1.00 9.93 128 ALA A CA 1
ATOM 1089 C C . ALA A 1 130 ? 13.881 6.259 20.382 1.00 13.53 128 ALA A C 1
ATOM 1090 O O . ALA A 1 130 ? 14.894 6.968 20.433 1.00 13.37 128 ALA A O 1
ATOM 1092 N N . ILE A 1 131 ? 12.834 6.592 19.633 1.00 13.44 129 ILE A N 1
ATOM 1093 C CA . ILE A 1 131 ? 12.871 7.826 18.851 1.00 11.95 129 ILE A CA 1
ATOM 1094 C C . ILE A 1 131 ? 12.880 9.042 19.772 1.00 14.28 129 ILE A C 1
ATOM 1095 O O . ILE A 1 131 ? 13.646 9.989 19.568 1.00 14.14 129 ILE A O 1
ATOM 1100 N N . MET A 1 132 ? 12.025 9.020 20.791 1.00 12.86 130 MET A N 1
ATOM 1101 C CA . MET A 1 132 ? 11.928 10.141 21.713 1.00 12.64 130 MET A CA 1
ATOM 1102 C C . MET A 1 132 ? 13.240 10.389 22.444 1.00 11.34 130 MET A C 1
ATOM 1103 O O . MET A 1 132 ? 13.732 11.522 22.509 1.00 14.45 130 MET A O 1
ATOM 1108 N N . ILE A 1 133 ? 13.826 9.328 22.982 1.00 13.32 131 ILE A N 1
ATOM 1109 C CA . ILE A 1 133 ? 15.106 9.450 23.656 1.00 13.86 131 ILE A CA 1
ATOM 1110 C C . ILE A 1 133 ? 16.213 9.888 22.694 1.00 13.39 131 ILE A C 1
ATOM 1111 O O . ILE A 1 133 ? 17.035 10.755 23.031 1.00 14.60 131 ILE A O 1
ATOM 1116 N N . GLY A 1 134 ? 16.231 9.319 21.492 1.00 15.48 132 GLY A N 1
ATOM 1117 C CA . GLY A 1 134 ? 17.263 9.678 20.529 1.00 13.26 132 GLY A CA 1
ATOM 1118 C C . GLY A 1 134 ? 17.221 11.162 20.184 1.00 12.62 132 GLY A C 1
ATOM 1119 O O . GLY A 1 134 ? 18.252 11.829 20.115 1.00 14.07 132 GLY A O 1
ATOM 1120 N N . LEU A 1 135 ? 16.020 11.689 19.965 1.00 12.31 133 LEU A N 1
ATOM 1121 C CA . LEU A 1 135 ? 15.868 13.122 19.687 1.00 16.17 133 LEU A CA 1
ATOM 1122 C C . LEU A 1 135 ? 16.410 13.969 20.832 1.00 15.52 133 LEU A C 1
ATOM 1123 O O . LEU A 1 135 ? 17.170 14.922 20.627 1.00 16.17 133 LEU A O 1
ATOM 1128 N N . LEU A 1 136 ? 16.015 13.628 22.051 1.00 12.65 134 LEU A N 1
ATOM 1129 C CA . LEU A 1 136 ? 16.483 14.383 23.204 1.00 12.51 134 LEU A CA 1
ATOM 1130 C C . LEU A 1 136 ? 17.994 14.259 23.398 1.00 17.06 134 LEU A C 1
ATOM 1131 O O . LEU A 1 136 ? 18.669 15.251 23.703 1.00 16.84 134 LEU A O 1
ATOM 1136 N N . ALA A 1 137 ? 18.528 13.051 23.238 1.00 14.42 135 ALA A N 1
ATOM 1137 C CA . ALA A 1 137 ? 19.967 12.827 23.376 1.00 12.97 135 ALA A CA 1
ATOM 1138 C C . ALA A 1 137 ? 20.756 13.622 22.346 1.00 22.73 135 ALA A C 1
ATOM 1139 O O . ALA A 1 137 ? 21.863 14.076 22.624 1.00 19.41 135 ALA A O 1
ATOM 1141 N N . LEU A 1 138 ? 20.179 13.782 21.159 1.00 16.00 136 LEU A N 1
ATOM 1142 C CA . LEU A 1 138 ? 20.794 14.563 20.087 1.00 15.14 136 LEU A CA 1
ATOM 1143 C C . LEU A 1 138 ? 20.671 16.067 20.330 1.00 17.54 136 LEU A C 1
ATOM 1144 O O . LEU A 1 138 ? 21.166 16.869 19.545 1.00 19.87 136 LEU A O 1
ATOM 1149 N N . GLY A 1 139 ? 20.008 16.450 21.413 1.00 16.51 137 GLY A N 1
ATOM 1150 C CA . GLY A 1 139 ? 19.949 17.853 21.802 1.00 17.58 137 GLY A CA 1
ATOM 1151 C C . GLY A 1 139 ? 18.697 18.591 21.382 1.00 25.60 137 GLY A C 1
ATOM 1152 O O . GLY A 1 139 ? 18.705 19.827 21.334 1.00 21.76 137 GLY A O 1
ATOM 1153 N N . LEU A 1 140 ? 17.622 17.863 21.078 1.00 18.43 138 LEU A N 1
ATOM 1154 C CA . LEU A 1 140 ? 16.374 18.532 20.689 1.00 19.86 138 LEU A CA 1
ATOM 1155 C C . LEU A 1 140 ? 15.866 19.447 21.792 1.00 21.25 138 LEU A C 1
ATOM 1156 O O . LEU A 1 140 ? 15.698 19.018 22.935 1.00 20.85 138 LEU A O 1
ATOM 1161 N N . ASN A 1 141 ? 15.598 20.698 21.429 1.00 20.62 139 ASN A N 1
ATOM 1162 C CA . ASN A 1 141 ? 14.972 21.668 22.329 1.00 24.04 139 ASN A CA 1
ATOM 1163 C C . ASN A 1 141 ? 13.566 21.987 21.841 1.00 19.99 139 ASN A C 1
ATOM 1164 O O . ASN A 1 141 ? 13.294 21.872 20.650 1.00 20.07 139 ASN A O 1
ATOM 1169 N N . PRO A 1 142 ? 12.662 22.392 22.753 1.00 26.06 140 PRO A N 1
ATOM 1170 C CA . PRO A 1 142 ? 11.286 22.660 22.319 1.00 21.54 140 PRO A CA 1
ATOM 1171 C C . PRO A 1 142 ? 11.260 23.679 21.188 1.00 24.18 140 PRO A C 1
ATOM 1172 O O . PRO A 1 142 ? 11.998 24.674 21.231 1.00 23.97 140 PRO A O 1
ATOM 1176 N N . GLY A 1 143 ? 10.460 23.406 20.162 1.00 18.21 141 GLY A N 1
ATOM 1177 C CA . GLY A 1 143 ? 10.375 24.271 19.005 1.00 17.51 141 GLY A CA 1
ATOM 1178 C C . GLY A 1 143 ? 11.268 23.880 17.841 1.00 20.10 141 GLY A C 1
ATOM 1179 O O . GLY A 1 143 ? 11.062 24.370 16.723 1.00 22.94 141 GLY A O 1
ATOM 1180 N N . ASP A 1 144 ? 12.265 23.028 18.089 1.00 15.98 142 ASP A N 1
ATOM 1181 C CA . ASP A 1 144 ? 13.149 22.565 17.029 1.00 14.97 142 ASP A CA 1
ATOM 1182 C C . ASP A 1 144 ? 12.328 21.812 15.995 1.00 17.32 142 ASP A C 1
ATOM 1183 O O . ASP A 1 144 ? 11.474 20.995 16.349 1.00 18.36 142 ASP A O 1
ATOM 1188 N N . GLU A 1 145 ? 12.609 22.066 14.726 1.00 15.04 143 GLU A N 1
ATOM 1189 C CA . GLU A 1 145 ? 11.854 21.434 13.659 1.00 14.23 143 GLU A CA 1
ATOM 1190 C C . GLU A 1 145 ? 12.495 20.115 13.222 1.00 13.56 143 GLU A C 1
ATOM 1191 O O . GLU A 1 145 ? 13.723 19.967 13.172 1.00 15.88 143 GLU A O 1
ATOM 1197 N N . VAL A 1 146 ? 11.639 19.153 12.904 1.00 13.09 144 VAL A N 1
ATOM 1198 C CA . VAL A 1 146 ? 12.084 17.823 12.506 1.00 12.88 144 VAL A CA 1
ATOM 1199 C C . VAL A 1 146 ? 11.397 17.485 11.202 1.00 9.49 144 VAL A C 1
ATOM 1200 O O . VAL A 1 146 ? 10.176 17.325 11.176 1.00 13.92 144 VAL A O 1
ATOM 1204 N N . ILE A 1 147 ? 12.163 17.407 10.116 1.00 9.70 145 ILE A N 1
ATOM 1205 C CA . ILE A 1 147 ? 11.593 17.103 8.814 1.00 10.34 145 ILE A CA 1
ATOM 1206 C C . ILE A 1 147 ? 11.314 15.600 8.718 1.00 13.32 145 ILE A C 1
ATOM 1207 O O . ILE A 1 147 ? 12.186 14.774 9.015 1.00 15.91 145 ILE A O 1
ATOM 1212 N N . MET A 1 148 ? 10.101 15.236 8.309 1.00 12.23 146 MET A N 1
ATOM 1213 C CA . MET A 1 148 ? 9.692 13.828 8.343 1.00 11.65 146 MET A CA 1
ATOM 1214 C C . MET A 1 148 ? 8.541 13.615 7.374 1.00 13.11 146 MET A C 1
ATOM 1215 O O . MET A 1 148 ? 7.900 14.599 6.942 1.00 13.64 146 MET A O 1
ATOM 1220 N N . PRO A 1 149 ? 8.252 12.345 7.040 1.00 11.62 147 PRO A N 1
ATOM 1221 C CA . PRO A 1 149 ? 7.070 12.074 6.208 1.00 12.05 147 PRO A CA 1
ATOM 1222 C C . PRO A 1 149 ? 5.782 12.053 7.026 1.00 13.69 147 PRO A C 1
ATOM 1223 O O . PRO A 1 149 ? 5.805 11.912 8.259 1.00 13.00 147 PRO A O 1
ATOM 1227 N N . ALA A 1 150 ? 4.650 12.160 6.336 1.00 12.10 148 ALA A N 1
ATOM 1228 C CA . ALA A 1 150 ? 3.352 12.177 7.000 1.00 12.00 148 ALA A CA 1
ATOM 12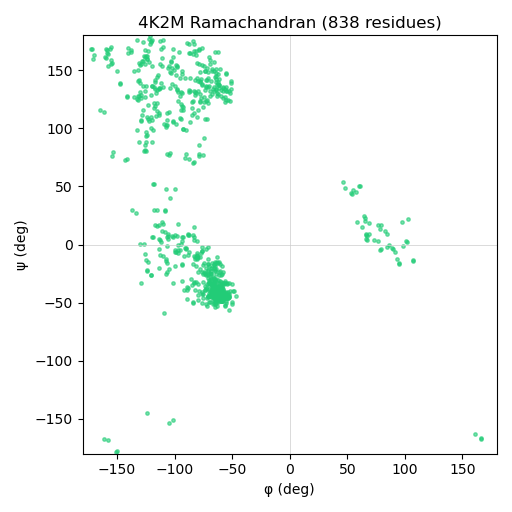29 C C . ALA A 1 150 ? 2.613 10.846 6.922 1.00 14.03 148 ALA A C 1
ATOM 1230 O O . ALA A 1 150 ? 1.446 10.762 7.338 1.00 15.42 148 ALA A O 1
ATOM 1232 N N . ASN A 1 151 ? 3.267 9.806 6.404 1.00 13.53 149 ASN A N 1
ATOM 1233 C CA . ASN A 1 151 ? 2.582 8.534 6.175 1.00 12.59 149 ASN A CA 1
ATOM 1234 C C . ASN A 1 151 ? 3.072 7.383 7.045 1.00 14.21 149 ASN A C 1
ATOM 1235 O O . ASN A 1 151 ? 2.796 6.220 6.754 1.00 14.46 149 ASN A O 1
ATOM 1240 N N . SER A 1 152 ? 3.788 7.696 8.118 1.00 11.85 150 SER A N 1
ATOM 1241 C CA . SER A 1 152 ? 4.263 6.658 9.032 1.00 15.74 150 SER A CA 1
ATOM 1242 C C . SER A 1 152 ? 3.165 6.318 10.045 1.00 14.01 150 SER A C 1
ATOM 1243 O O . SER A 1 152 ? 2.101 6.940 10.069 1.00 14.88 150 SER A O 1
ATOM 1246 N N . PHE A 1 153 ? 3.417 5.322 10.878 1.00 9.97 151 PHE A N 1
ATOM 1247 C CA . PHE A 1 153 ? 2.553 5.052 12.022 1.00 8.65 151 PHE A CA 1
ATOM 1248 C C . PHE A 1 153 ? 2.627 6.257 12.955 1.00 13.63 151 PHE A C 1
ATOM 1249 O O . PHE A 1 153 ? 3.648 6.949 13.005 1.00 15.31 151 PHE A O 1
ATOM 1257 N N . SER A 1 154 ? 1.557 6.524 13.702 1.00 13.39 152 SER A N 1
ATOM 1258 C CA . SER A 1 154 ? 1.488 7.749 14.507 1.00 16.09 152 SER A CA 1
ATOM 1259 C C . SER A 1 154 ? 2.623 7.870 15.522 1.00 15.47 152 SER A C 1
ATOM 1260 O O . SER A 1 154 ? 2.901 8.954 16.035 1.00 14.36 152 SER A O 1
ATOM 1263 N N . ALA A 1 155 ? 3.273 6.759 15.830 1.00 14.29 153 ALA A N 1
ATOM 1264 C CA . ALA A 1 155 ? 4.354 6.766 16.815 1.00 13.85 153 ALA A CA 1
ATOM 1265 C C . ALA A 1 155 ? 5.486 7.708 16.458 1.00 12.93 153 ALA A C 1
ATOM 1266 O O . ALA A 1 155 ? 6.112 8.297 17.340 1.00 12.99 153 ALA A O 1
ATOM 1268 N N . THR A 1 156 ? 5.764 7.838 15.163 1.00 11.50 154 THR A N 1
ATOM 1269 C CA . THR A 1 156 ? 6.899 8.639 14.723 1.00 9.63 154 THR A CA 1
ATOM 1270 C C . THR A 1 156 ? 6.653 10.112 15.098 1.00 13.58 154 THR A C 1
ATOM 1271 O O . THR A 1 156 ? 7.477 10.735 15.779 1.00 13.35 154 THR A O 1
ATOM 1275 N N . GLU A 1 157 ? 5.508 10.653 14.689 1.00 12.49 155 GLU A N 1
ATOM 1276 C CA . GLU A 1 157 ? 5.172 12.046 15.006 1.00 13.37 155 GLU A CA 1
ATOM 1277 C C . GLU A 1 157 ? 4.980 12.218 16.515 1.00 11.54 155 GLU A C 1
ATOM 1278 O O . GLU A 1 157 ? 5.309 13.269 17.080 1.00 13.06 155 GLU A O 1
ATOM 1284 N N . ASN A 1 158 ? 4.473 11.187 17.189 1.00 11.13 156 ASN A N 1
ATOM 1285 C CA . ASN A 1 158 ? 4.257 11.318 18.634 1.00 10.85 156 ASN A CA 1
ATOM 1286 C C . ASN A 1 158 ? 5.558 11.465 19.388 1.00 12.56 156 ASN A C 1
ATOM 1287 O O . ASN A 1 158 ? 5.643 12.214 20.358 1.00 13.71 156 ASN A O 1
ATOM 1292 N N . ALA A 1 159 ? 6.580 10.740 18.948 1.00 12.60 157 ALA A N 1
ATOM 1293 C CA . ALA A 1 159 ? 7.879 10.824 19.599 1.00 11.65 157 ALA A CA 1
ATOM 1294 C C . ALA A 1 159 ? 8.470 12.220 19.432 1.00 13.50 157 ALA A C 1
ATOM 1295 O O . ALA A 1 159 ? 9.118 12.746 20.343 1.00 15.33 157 ALA A O 1
ATOM 1297 N N . VAL A 1 160 ? 8.248 12.825 18.271 1.00 11.01 158 VAL A N 1
ATOM 1298 C CA . VAL A 1 160 ? 8.694 14.194 18.053 1.00 12.14 158 VAL A CA 1
ATOM 1299 C C . VAL A 1 160 ? 7.922 15.161 18.949 1.00 15.69 158 VAL A C 1
ATOM 1300 O O . VAL A 1 160 ? 8.516 15.975 19.666 1.00 15.68 158 VAL A O 1
ATOM 1304 N N . LEU A 1 161 ? 6.598 15.068 18.912 1.00 12.95 159 LEU A N 1
ATOM 1305 C CA . LEU A 1 161 ? 5.754 15.982 19.680 1.00 12.98 159 LEU A CA 1
ATOM 1306 C C . LEU A 1 161 ? 5.958 15.837 21.186 1.00 22.68 159 LEU A C 1
ATOM 1307 O O . LEU A 1 161 ? 5.962 16.837 21.918 1.00 18.43 159 LEU A O 1
ATOM 1312 N N . ALA A 1 162 ? 6.122 14.602 2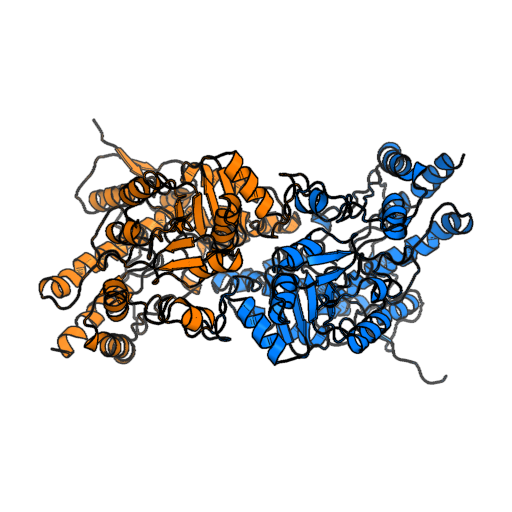1.653 1.00 15.97 160 ALA A N 1
ATOM 1313 C CA . ALA A 1 162 ? 6.322 14.343 23.083 1.00 19.39 160 ALA A CA 1
ATOM 1314 C C . ALA A 1 162 ? 7.650 14.923 23.550 1.00 27.60 160 ALA A C 1
ATOM 1315 O O . ALA A 1 162 ? 7.784 15.330 24.705 1.00 26.61 160 ALA A O 1
ATOM 1317 N N A SER A 1 163 ? 8.640 14.951 22.663 0.53 24.40 161 SER A N 1
ATOM 1318 N N B SER A 1 163 ? 8.625 14.926 22.644 0.47 24.36 161 SER A N 1
ATOM 1319 C CA A SER A 1 163 ? 9.956 15.484 23.018 0.53 24.10 161 SER A CA 1
ATOM 1320 C CA B SER A 1 163 ? 9.958 15.459 22.913 0.47 24.01 161 SER A CA 1
ATOM 1321 C C A SER A 1 163 ? 9.976 17.010 22.964 0.53 22.26 161 SER A C 1
ATOM 1322 C C B SER A 1 163 ? 9.954 16.987 22.983 0.47 22.26 161 SER A C 1
ATOM 1323 O O A SER A 1 163 ? 10.953 17.636 23.376 0.53 27.93 161 SER A O 1
ATOM 1324 O O B SER A 1 163 ? 10.896 17.587 23.500 0.47 27.88 161 SER A O 1
ATOM 1329 N N . GLY A 1 164 ? 8.901 17.607 22.451 1.00 26.53 162 GLY A N 1
ATOM 1330 C CA . GLY A 1 164 ? 8.801 19.062 22.371 1.00 24.69 162 GLY A CA 1
ATOM 1331 C C . GLY A 1 164 ? 9.110 19.620 20.979 1.00 27.09 162 GLY A C 1
ATOM 1332 O O . GLY A 1 164 ? 9.097 20.844 20.751 1.00 25.36 162 GLY A O 1
ATOM 1333 N N . GLY A 1 165 ? 9.376 18.721 20.037 1.00 17.29 163 GLY A N 1
ATOM 1334 C CA . GLY A 1 165 ? 9.765 19.119 18.689 1.00 17.46 163 GLY A CA 1
ATOM 1335 C C . GLY A 1 165 ? 8.564 19.432 17.819 1.00 16.29 163 GLY A C 1
ATOM 1336 O O . GLY A 1 165 ? 7.415 19.195 18.217 1.00 16.18 163 GLY A O 1
ATOM 1337 N N . VAL A 1 166 ? 8.837 19.958 16.625 1.00 11.86 164 VAL A N 1
ATOM 1338 C CA . VAL A 1 166 ? 7.808 20.377 15.687 1.00 13.67 164 VAL A CA 1
ATOM 1339 C C . VAL A 1 166 ? 7.964 19.601 14.395 1.00 15.07 164 VAL A C 1
ATOM 1340 O O . VAL A 1 166 ? 8.918 19.813 13.645 1.00 15.36 164 VAL A O 1
ATOM 1344 N N . PRO A 1 167 ? 7.026 18.680 14.120 1.00 14.27 165 PRO A N 1
ATOM 1345 C CA . PRO A 1 167 ? 7.088 17.966 12.845 1.00 12.18 165 PRO A CA 1
ATOM 1346 C C . PRO A 1 167 ? 6.890 18.906 11.660 1.00 12.70 165 PRO A C 1
ATOM 1347 O O . PRO A 1 167 ? 5.971 19.746 11.666 1.00 15.31 165 PRO A O 1
ATOM 1351 N N . ILE A 1 168 ? 7.757 18.767 10.666 1.00 14.66 166 ILE A N 1
ATOM 1352 C CA . ILE A 1 168 ? 7.614 19.473 9.403 1.00 15.17 166 ILE A CA 1
ATOM 1353 C C . ILE A 1 168 ? 7.501 18.420 8.312 1.00 12.91 166 ILE A C 1
ATOM 1354 O O . ILE A 1 168 ? 8.469 17.721 7.977 1.00 14.66 166 ILE A O 1
ATOM 1359 N N . TYR A 1 169 ? 6.298 18.268 7.780 1.00 13.58 167 TYR A N 1
ATOM 1360 C CA . TYR A 1 169 ? 6.047 17.174 6.856 1.00 11.39 167 TYR A CA 1
ATOM 1361 C C . TYR A 1 169 ? 6.478 17.522 5.439 1.00 15.82 167 TYR A C 1
ATOM 1362 O O . TYR A 1 169 ? 6.184 18.621 4.922 1.00 16.39 167 TYR A O 1
ATOM 1371 N N . VAL A 1 170 ? 7.202 16.600 4.824 1.00 12.96 168 VAL A N 1
ATOM 1372 C CA . VAL A 1 170 ? 7.526 16.715 3.408 1.00 16.24 168 VAL A CA 1
ATOM 1373 C C . VAL A 1 170 ? 7.066 15.476 2.642 1.00 15.26 168 VAL A C 1
ATOM 1374 O O . VAL A 1 170 ? 6.860 14.394 3.220 1.00 16.69 168 VAL A O 1
ATOM 1378 N N . ASP A 1 171 ? 6.915 15.643 1.332 1.00 11.67 169 ASP A N 1
ATOM 1379 C CA . ASP A 1 171 ? 6.292 14.645 0.478 1.00 11.76 169 ASP A CA 1
ATOM 1380 C C . ASP A 1 171 ? 7.164 13.404 0.336 1.00 17.89 169 ASP A C 1
ATOM 1381 O O . ASP A 1 171 ? 8.382 13.470 0.503 1.00 17.69 169 ASP A O 1
ATOM 1386 N N . ILE A 1 172 ? 6.529 12.275 0.034 1.00 15.19 170 ILE A N 1
ATOM 1387 C CA . ILE A 1 172 ? 7.244 11.017 -0.186 1.00 13.94 170 ILE A CA 1
ATOM 1388 C C . ILE A 1 172 ? 7.481 10.784 -1.668 1.00 20.29 170 ILE A C 1
ATOM 1389 O O . ILE A 1 172 ? 6.868 11.422 -2.514 1.00 18.24 170 ILE A O 1
ATOM 1394 N N . ASN A 1 173 ? 8.367 9.845 -1.975 1.00 17.41 171 ASN A N 1
ATOM 1395 C CA . ASN A 1 173 ? 8.465 9.304 -3.321 1.00 16.11 171 ASN A CA 1
ATOM 1396 C C . ASN A 1 173 ? 7.289 8.317 -3.416 1.00 15.01 171 ASN A C 1
ATOM 1397 O O . ASN A 1 173 ? 7.150 7.432 -2.582 1.00 16.35 171 ASN A O 1
ATOM 1402 N N . PRO A 1 174 ? 6.400 8.496 -4.408 1.00 18.67 172 PRO A N 1
ATOM 1403 C CA . PRO A 1 174 ? 5.141 7.737 -4.391 1.00 17.79 172 PRO A CA 1
ATOM 1404 C C . PRO A 1 174 ? 5.306 6.285 -4.822 1.00 19.24 172 PRO A C 1
ATOM 1405 O O . PRO A 1 174 ? 4.347 5.509 -4.734 1.00 23.67 172 PRO A O 1
ATOM 1409 N N . GLN A 1 175 ? 6.497 5.927 -5.286 1.00 18.95 173 GLN A N 1
ATOM 1410 C CA . GLN A 1 175 ? 6.798 4.528 -5.593 1.00 17.04 173 GLN A CA 1
ATOM 1411 C C . GLN A 1 175 ? 7.421 3.792 -4.413 1.00 16.10 173 GLN A C 1
ATOM 1412 O O . GLN A 1 175 ? 7.132 2.614 -4.189 1.00 18.45 173 GLN A O 1
ATOM 1418 N N . THR A 1 176 ? 8.295 4.473 -3.676 1.00 14.46 174 THR A N 1
ATOM 1419 C CA . THR A 1 176 ? 9.001 3.838 -2.563 1.00 12.52 174 THR A CA 1
ATOM 1420 C C . THR A 1 176 ? 8.277 4.039 -1.232 1.00 11.62 174 THR A C 1
ATOM 1421 O O . THR A 1 176 ? 8.573 3.343 -0.265 1.00 15.01 174 THR A O 1
ATOM 1425 N N . PHE A 1 177 ? 7.368 5.015 -1.192 1.00 14.36 175 PHE A N 1
ATOM 1426 C CA . PHE A 1 177 ? 6.659 5.428 0.032 1.00 13.16 175 PHE A CA 1
ATOM 1427 C C . PHE A 1 177 ? 7.563 6.056 1.096 1.00 16.78 175 PHE A C 1
ATOM 1428 O O . PHE A 1 177 ? 7.114 6.338 2.211 1.00 16.43 175 PHE A O 1
ATOM 1436 N N . CYS A 1 178 ? 8.818 6.312 0.742 1.00 14.37 176 CYS A N 1
ATOM 1437 C CA . CYS A 1 178 ? 9.757 6.932 1.674 1.00 10.45 176 CYS A CA 1
ATOM 1438 C C . CYS A 1 178 ? 9.923 8.406 1.369 1.00 13.82 176 CYS A C 1
ATOM 1439 O O . CYS A 1 178 ? 9.623 8.868 0.262 1.00 14.95 176 CYS A O 1
ATOM 1442 N N . ILE A 1 179 ? 10.423 9.140 2.357 1.00 12.84 177 ILE A N 1
ATOM 1443 C CA . ILE A 1 179 ? 10.599 10.584 2.235 1.00 14.81 177 ILE A CA 1
ATOM 1444 C C . ILE A 1 179 ? 11.401 10.941 0.985 1.00 16.55 177 ILE A C 1
ATOM 1445 O O . ILE A 1 179 ? 12.429 10.338 0.700 1.00 16.99 177 ILE A O 1
ATOM 1450 N N . ASP A 1 180 ? 10.914 11.908 0.214 1.00 13.53 178 ASP A N 1
ATOM 1451 C CA . ASP A 1 180 ? 11.577 12.248 -1.050 1.00 19.68 178 ASP A CA 1
ATOM 1452 C C . ASP A 1 180 ? 12.736 13.191 -0.746 1.00 15.23 178 ASP A C 1
ATOM 1453 O O . ASP A 1 180 ? 12.524 14.327 -0.316 1.00 14.34 178 ASP A O 1
ATOM 1458 N N . PRO A 1 181 ? 13.980 12.731 -0.955 1.00 15.60 179 PRO A N 1
ATOM 1459 C CA . PRO A 1 181 ? 15.103 13.584 -0.555 1.00 16.86 179 PRO A CA 1
ATOM 1460 C C . PRO A 1 181 ? 15.097 14.864 -1.373 1.00 18.47 179 PRO A C 1
ATOM 1461 O O . PRO A 1 181 ? 15.584 15.900 -0.918 1.00 19.41 179 PRO A O 1
ATOM 1465 N N . ASP A 1 182 ? 14.517 14.796 -2.564 1.00 21.07 180 ASP A N 1
ATOM 1466 C CA . ASP A 1 182 ? 14.409 15.989 -3.398 1.00 19.34 180 ASP A CA 1
ATOM 1467 C C . ASP A 1 182 ? 13.401 17.024 -2.884 1.00 23.68 180 ASP A C 1
ATOM 1468 O O . ASP A 1 182 ? 13.258 18.085 -3.482 1.00 26.43 180 ASP A O 1
ATOM 1473 N N . LYS A 1 183 ? 12.712 16.726 -1.780 1.00 20.56 181 LYS A N 1
ATOM 1474 C CA . LYS A 1 183 ? 11.729 17.659 -1.207 1.00 15.55 181 LYS A CA 1
ATOM 1475 C C . LYS A 1 183 ? 12.166 18.184 0.153 1.00 17.13 181 LYS A C 1
ATOM 1476 O O . LYS A 1 183 ? 11.498 19.022 0.764 1.00 19.82 181 LYS A O 1
ATOM 1482 N N . ILE A 1 184 ? 13.288 17.682 0.643 1.00 16.59 182 ILE A N 1
ATOM 1483 C CA . ILE A 1 184 ? 13.691 17.997 2.004 1.00 13.52 182 ILE A CA 1
ATOM 1484 C C . ILE A 1 184 ? 14.248 19.412 2.094 1.00 15.16 182 ILE A C 1
ATOM 1485 O O . ILE A 1 184 ? 13.891 20.174 2.993 1.00 15.53 182 ILE A O 1
ATOM 1490 N N . GLU A 1 185 ? 15.114 19.768 1.153 1.00 16.60 183 GLU A N 1
ATOM 1491 C CA . GLU A 1 185 ? 15.815 21.042 1.236 1.00 12.97 183 GLU A CA 1
ATOM 1492 C C . GLU A 1 185 ? 14.844 22.226 1.239 1.00 16.69 183 GLU A C 1
ATOM 1493 O O . GLU A 1 185 ? 15.019 23.183 1.994 1.00 17.44 183 GLU A O 1
ATOM 1499 N N . GLU A 1 186 ? 13.799 22.130 0.424 1.00 17.34 184 GLU A N 1
ATOM 1500 C CA . GLU A 1 186 ? 12.734 23.146 0.383 1.00 19.49 184 GLU A CA 1
ATOM 1501 C C . GLU A 1 186 ? 12.128 23.455 1.777 1.00 23.16 184 GLU A C 1
ATOM 1502 O O . GLU A 1 186 ? 11.746 24.591 2.057 1.00 20.05 184 GLU A O 1
ATOM 1508 N N . ALA A 1 187 ? 12.057 22.453 2.656 1.00 16.23 185 ALA A N 1
ATOM 1509 C CA . ALA A 1 187 ? 11.410 22.621 3.959 1.00 16.13 185 ALA A CA 1
ATOM 1510 C C . ALA A 1 187 ? 12.335 23.142 5.058 1.00 15.74 185 ALA A C 1
ATOM 1511 O O . ALA A 1 187 ? 11.896 23.411 6.176 1.00 18.25 185 ALA A O 1
ATOM 1513 N N . ILE A 1 188 ? 13.621 23.263 4.755 1.00 14.09 186 ILE A N 1
ATOM 1514 C CA . ILE A 1 188 ? 14.587 23.648 5.786 1.00 12.48 186 ILE A CA 1
ATOM 1515 C C . ILE A 1 188 ? 14.427 25.133 6.135 1.00 15.62 186 ILE A C 1
ATOM 1516 O O . ILE A 1 188 ? 14.238 25.960 5.243 1.00 18.52 186 ILE A O 1
ATOM 1521 N N . THR A 1 189 ? 14.446 25.446 7.435 1.00 14.68 187 THR A N 1
ATOM 1522 C CA . THR A 1 189 ? 14.315 26.815 7.942 1.00 17.83 187 THR A CA 1
ATOM 1523 C C . THR A 1 189 ? 15.413 26.984 8.978 1.00 17.09 187 THR A C 1
ATOM 1524 O O . THR A 1 189 ? 16.124 26.018 9.282 1.00 17.12 187 THR A O 1
ATOM 1528 N N . PRO A 1 190 ? 15.565 28.194 9.544 1.00 16.50 188 PRO A N 1
ATOM 1529 C CA . PRO A 1 190 ? 16.569 28.284 10.612 1.00 16.11 188 PRO A CA 1
ATOM 1530 C C . PRO A 1 190 ? 16.230 27.455 11.846 1.00 17.77 188 PRO A C 1
ATOM 1531 O O . PRO A 1 190 ? 17.119 27.244 12.677 1.00 18.61 188 PRO A O 1
ATOM 1535 N N . TYR A 1 191 ? 14.983 26.997 11.976 1.00 16.37 189 TYR A N 1
ATOM 1536 C CA . TYR A 1 191 ? 14.626 26.162 13.124 1.00 17.92 189 TYR A CA 1
ATOM 1537 C C . TYR A 1 191 ? 14.848 24.665 12.900 1.00 15.76 189 TYR A C 1
ATOM 1538 O O . TYR A 1 191 ? 14.749 23.880 13.852 1.00 18.23 189 TYR A O 1
ATOM 1547 N N . THR A 1 192 ? 15.156 24.264 11.668 1.00 13.27 190 THR A N 1
ATOM 1548 C CA . THR A 1 192 ? 15.327 22.835 11.371 1.00 14.34 190 THR A CA 1
ATOM 1549 C C . THR A 1 192 ? 16.587 22.317 12.056 1.00 18.24 190 THR A C 1
ATOM 1550 O O . THR A 1 192 ? 17.665 22.886 11.906 1.00 17.94 190 THR A O 1
ATOM 1554 N N . LYS A 1 193 ? 16.458 21.230 12.805 1.00 15.24 191 LYS A N 1
ATOM 1555 C CA . LYS A 1 193 ? 17.611 20.638 13.465 1.00 17.18 191 LYS A CA 1
ATOM 1556 C C . LYS A 1 193 ? 17.774 19.176 13.080 1.00 15.83 191 LYS A C 1
ATOM 1557 O O . LYS A 1 193 ? 18.878 18.637 13.152 1.00 13.77 191 LYS A O 1
ATOM 1563 N N . PHE A 1 194 ? 16.682 18.542 12.645 1.00 16.23 192 PHE A N 1
ATOM 1564 C CA . PHE A 1 194 ? 16.685 17.093 12.396 1.00 12.57 192 PHE A CA 1
ATOM 1565 C C . PHE A 1 194 ? 16.007 16.694 11.100 1.00 13.49 192 PHE A C 1
ATOM 1566 O O . PHE A 1 194 ? 15.053 17.341 10.674 1.00 13.06 192 PHE A O 1
ATOM 1574 N N . ILE A 1 195 ? 16.482 15.605 10.503 1.00 13.26 193 ILE A N 1
ATOM 1575 C CA . ILE A 1 195 ? 15.721 14.882 9.492 1.00 11.38 193 ILE A CA 1
ATOM 1576 C C . ILE A 1 195 ? 15.419 13.503 10.071 1.00 14.10 193 ILE A C 1
ATOM 1577 O O . ILE A 1 195 ? 16.321 12.842 10.590 1.00 12.64 193 ILE A O 1
ATOM 1582 N N . LEU A 1 196 ? 14.164 13.068 9.965 1.00 11.82 194 LEU A N 1
ATOM 1583 C CA . LEU A 1 196 ? 13.724 11.778 10.535 1.00 9.58 194 LEU A CA 1
ATOM 1584 C C . LEU A 1 196 ? 13.099 10.950 9.420 1.00 12.65 194 LEU A C 1
ATOM 1585 O O . LEU A 1 196 ? 11.878 10.890 9.281 1.00 12.46 194 LEU A O 1
ATOM 1590 N N . PRO A 1 197 ? 13.937 10.306 8.607 1.00 12.52 195 PRO A N 1
ATOM 1591 C CA . PRO A 1 197 ? 13.418 9.414 7.568 1.00 13.40 195 PRO A CA 1
ATOM 1592 C C . PRO A 1 197 ? 12.847 8.155 8.194 1.00 12.83 195 PRO A C 1
ATOM 1593 O O . PRO A 1 197 ? 13.332 7.692 9.234 1.00 12.89 195 PRO A O 1
ATOM 1597 N N . VAL A 1 198 ? 11.827 7.596 7.556 1.00 10.84 196 VAL A N 1
ATOM 1598 C CA . VAL A 1 198 ? 11.244 6.343 8.002 1.00 12.85 196 VAL A CA 1
ATOM 1599 C C . VAL A 1 198 ? 11.436 5.276 6.933 1.00 12.40 196 VAL A C 1
ATOM 1600 O O . VAL A 1 198 ? 11.134 5.501 5.757 1.00 11.25 196 VAL A O 1
ATOM 1604 N N . HIS A 1 199 ? 11.929 4.111 7.327 1.00 12.73 197 HIS A N 1
ATOM 1605 C CA . HIS A 1 199 ? 12.093 3.041 6.346 1.00 12.29 197 HIS A CA 1
ATOM 1606 C C . HIS A 1 199 ? 10.784 2.280 6.279 1.00 14.31 197 HIS A C 1
ATOM 1607 O O . HIS A 1 199 ? 10.644 1.181 6.812 1.00 13.12 197 HIS A O 1
ATOM 1614 N N . LEU A 1 200 ? 9.804 2.911 5.649 1.00 11.35 198 LEU A N 1
ATOM 1615 C CA . LEU A 1 200 ? 8.419 2.467 5.749 1.00 13.26 198 LEU A CA 1
ATOM 1616 C C . LEU A 1 200 ? 8.185 1.166 5.012 1.00 12.88 198 LEU A C 1
ATOM 1617 O O . LEU A 1 200 ? 8.658 0.978 3.878 1.00 11.89 198 LEU A O 1
ATOM 1622 N N . TYR A 1 201 ? 7.451 0.277 5.684 1.00 10.67 199 TYR A N 1
ATOM 1623 C CA . TYR A 1 201 ? 7.100 -1.055 5.193 1.00 10.90 199 TYR A CA 1
ATOM 1624 C C . TYR A 1 201 ? 8.332 -1.950 5.069 1.00 13.68 199 TYR A C 1
ATOM 1625 O O . TYR A 1 201 ? 8.226 -3.084 4.598 1.00 12.76 199 TYR A O 1
ATOM 1634 N N . GLY A 1 202 ? 9.492 -1.450 5.502 1.00 10.77 200 GLY A N 1
ATOM 1635 C CA . GLY A 1 202 ? 10.738 -2.208 5.403 1.00 11.69 200 GLY A CA 1
ATOM 1636 C C . GLY A 1 202 ? 11.624 -1.779 4.239 1.00 15.09 200 GLY A C 1
ATOM 1637 O O . GLY A 1 202 ? 12.694 -2.348 4.013 1.00 13.57 200 GLY A O 1
ATOM 1638 N N . LYS A 1 203 ? 11.194 -0.753 3.513 1.00 12.77 201 LYS A N 1
ATOM 1639 C CA . LYS A 1 203 ? 11.977 -0.219 2.386 1.00 9.50 201 LYS A CA 1
ATOM 1640 C C . LYS A 1 203 ? 12.967 0.824 2.904 1.00 14.31 201 LYS A C 1
ATOM 1641 O O . LYS A 1 203 ? 12.597 1.718 3.656 1.00 13.67 201 LYS A O 1
ATOM 1647 N N . HIS A 1 204 ? 14.223 0.719 2.482 1.00 12.45 202 HIS A N 1
ATOM 1648 C CA . HIS A 1 204 ? 15.268 1.646 2.919 1.00 16.78 202 HIS A CA 1
ATOM 1649 C C . HIS A 1 204 ? 15.102 2.998 2.219 1.00 15.44 202 HIS A C 1
ATOM 1650 O O . HIS A 1 204 ? 15.008 3.067 0.981 1.00 15.96 202 HIS A O 1
ATOM 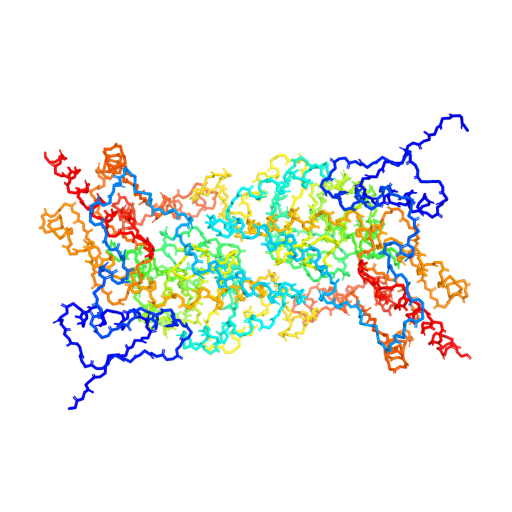1657 N N . SER A 1 205 ? 15.058 4.077 3.006 1.00 13.22 203 SER A N 1
ATOM 1658 C CA . SER A 1 205 ? 15.035 5.429 2.459 1.00 11.85 203 SER A CA 1
ATOM 1659 C C . SER A 1 205 ? 16.346 5.705 1.733 1.00 14.94 203 SER A C 1
ATOM 1660 O O . SER A 1 205 ? 17.323 4.979 1.923 1.00 16.90 203 SER A O 1
ATOM 1663 N N . ASP A 1 206 ? 16.382 6.769 0.927 1.00 12.77 204 ASP A N 1
ATOM 1664 C CA . ASP A 1 206 ? 17.604 7.132 0.201 1.00 18.80 204 ASP A CA 1
ATOM 1665 C C . ASP A 1 206 ? 18.566 7.847 1.137 1.00 21.50 204 ASP A C 1
ATOM 1666 O O . ASP A 1 206 ? 18.713 9.073 1.087 1.00 17.63 204 ASP A O 1
ATOM 1671 N N . MET A 1 207 ? 19.245 7.072 1.978 1.00 18.14 205 MET A N 1
ATOM 1672 C CA . MET A 1 207 ? 19.990 7.660 3.090 1.00 15.62 205 MET A CA 1
ATOM 1673 C C . MET A 1 207 ? 21.232 8.443 2.672 1.00 14.87 205 MET A C 1
ATOM 1674 O O . MET A 1 207 ? 21.577 9.452 3.306 1.00 15.62 205 MET A O 1
ATOM 1679 N N . GLN A 1 208 ? 21.896 8.013 1.610 1.00 16.99 206 GLN A N 1
ATOM 1680 C CA . GLN A 1 208 ? 23.074 8.769 1.154 1.00 19.00 206 GLN A CA 1
ATOM 1681 C C . GLN A 1 208 ? 22.705 10.196 0.739 1.00 18.38 206 GLN A C 1
ATOM 1682 O O . GLN A 1 208 ? 23.392 11.166 1.092 1.00 16.10 206 GLN A O 1
ATOM 1688 N N . HIS A 1 209 ? 21.596 10.331 0.022 1.00 14.05 207 HIS A N 1
ATOM 1689 C CA . HIS A 1 209 ? 21.142 11.634 -0.444 1.00 20.25 207 HIS A CA 1
ATOM 1690 C C . HIS A 1 209 ? 20.672 12.460 0.757 1.00 16.64 207 HIS A C 1
ATOM 1691 O O . HIS A 1 209 ? 20.998 13.633 0.884 1.00 16.06 207 HIS A O 1
ATOM 1698 N N . ILE A 1 210 ? 19.926 11.833 1.662 1.00 13.81 208 ILE A N 1
ATOM 1699 C CA . ILE A 1 210 ? 19.524 12.493 2.897 1.00 13.96 208 ILE A CA 1
ATOM 1700 C C . ILE A 1 210 ? 20.737 12.999 3.688 1.00 18.86 208 ILE A C 1
ATOM 1701 O O . ILE A 1 210 ? 20.737 14.128 4.171 1.00 15.40 208 ILE A O 1
ATOM 1706 N N . ARG A 1 211 ? 21.781 12.178 3.803 1.00 15.31 209 ARG A N 1
ATOM 1707 C CA . ARG A 1 211 ? 22.987 12.581 4.535 1.00 18.69 209 ARG A CA 1
ATOM 1708 C C . ARG A 1 211 ? 23.699 13.752 3.843 1.00 16.66 209 ARG A C 1
ATOM 1709 O O . ARG A 1 211 ? 24.242 14.644 4.502 1.00 14.83 209 ARG A O 1
ATOM 1717 N N . GLN A 1 212 ? 23.700 13.763 2.518 1.00 16.49 210 GLN A N 1
ATOM 1718 C CA . GLN A 1 212 ? 24.297 14.898 1.817 1.00 15.52 210 GLN A CA 1
ATOM 1719 C C . GLN A 1 212 ? 23.592 16.204 2.168 1.00 19.57 210 GLN A C 1
ATOM 1720 O O . GLN A 1 212 ? 24.245 17.221 2.395 1.00 19.03 210 GLN A O 1
ATOM 1726 N N . ILE A 1 213 ? 22.265 16.180 2.209 1.00 17.50 211 ILE A N 1
ATOM 1727 C CA . ILE A 1 213 ? 21.506 17.360 2.618 1.00 16.37 211 ILE A CA 1
ATOM 1728 C C . ILE A 1 213 ? 21.778 17.720 4.072 1.00 14.76 211 ILE A C 1
ATOM 1729 O O . ILE A 1 213 ? 22.008 18.887 4.402 1.00 15.88 211 ILE A O 1
ATOM 1734 N N . ALA A 1 214 ? 21.741 16.719 4.948 1.00 13.86 212 ALA A N 1
ATOM 1735 C CA . ALA A 1 214 ? 22.011 16.951 6.367 1.00 16.91 212 ALA A CA 1
ATOM 1736 C C . ALA A 1 214 ? 23.389 17.580 6.589 1.00 14.72 212 ALA A C 1
ATOM 1737 O O . ALA A 1 214 ? 23.522 18.498 7.391 1.00 18.42 212 ALA A O 1
ATOM 1739 N N . ASN A 1 215 ? 24.408 17.089 5.888 1.00 15.54 213 ASN A N 1
ATOM 1740 C CA . ASN A 1 215 ? 25.748 17.656 6.054 1.00 18.54 213 ASN A CA 1
ATOM 1741 C C . ASN A 1 215 ? 25.804 19.102 5.590 1.00 16.86 213 ASN A C 1
ATOM 1742 O O . ASN A 1 215 ? 26.416 19.948 6.242 1.00 19.71 213 ASN A O 1
ATOM 1747 N N . ARG A 1 216 ? 25.145 19.382 4.470 1.00 17.09 214 ARG A N 1
ATOM 1748 C CA . ARG A 1 216 ? 25.129 20.742 3.920 1.00 17.73 214 ARG A CA 1
ATOM 1749 C C . ARG A 1 216 ? 24.508 21.726 4.904 1.00 24.65 214 ARG A C 1
ATOM 1750 O O . ARG A 1 216 ? 24.988 22.849 5.058 1.00 21.54 214 ARG A O 1
ATOM 1758 N N . TYR A 1 217 ? 23.464 21.292 5.606 1.00 14.93 215 TYR A N 1
ATOM 1759 C CA . TYR A 1 217 ? 22.722 22.189 6.489 1.00 14.53 215 TYR A CA 1
ATOM 1760 C C . TYR A 1 217 ? 22.981 21.974 7.973 1.00 14.45 215 TYR A C 1
ATOM 1761 O O . TYR A 1 217 ? 22.323 22.598 8.812 1.00 18.74 215 TYR A O 1
ATOM 1770 N N . LYS A 1 218 ? 23.955 21.114 8.280 1.00 14.22 216 LYS A N 1
ATOM 1771 C CA . LYS A 1 218 ? 24.350 20.829 9.656 1.00 13.80 216 LYS A CA 1
ATOM 1772 C C . LYS A 1 218 ? 23.160 20.318 10.454 1.00 14.61 216 LYS A C 1
ATOM 1773 O O . LYS A 1 218 ? 22.921 20.760 11.581 1.00 17.59 216 LYS A O 1
ATOM 1779 N N . LEU A 1 219 ? 22.407 19.401 9.847 1.00 16.41 217 LEU A N 1
ATOM 1780 C CA . LEU A 1 219 ? 21.287 18.755 10.538 1.00 14.46 217 LEU A CA 1
ATOM 1781 C C . LEU A 1 219 ? 21.727 17.385 11.053 1.00 15.84 217 LEU A C 1
ATOM 1782 O O . LEU A 1 219 ? 22.659 16.776 10.528 1.00 16.92 217 LEU A O 1
ATOM 1787 N N . LYS A 1 220 ? 21.058 16.911 12.099 1.00 14.18 218 LYS A N 1
ATOM 1788 C CA . LYS A 1 220 ? 21.256 15.553 12.593 1.00 14.08 218 LYS A CA 1
ATOM 1789 C C . LYS A 1 220 ? 20.225 14.641 11.946 1.00 16.66 218 LYS A C 1
ATOM 1790 O O . LYS A 1 220 ? 19.108 15.067 11.644 1.00 14.13 218 LYS A O 1
ATOM 1796 N N . VAL A 1 221 ? 20.596 13.384 11.746 1.00 14.03 219 VAL A N 1
ATOM 1797 C CA . VAL A 1 221 ? 19.708 12.424 11.103 1.00 11.93 219 VAL A CA 1
ATOM 1798 C C . VAL A 1 221 ? 19.416 11.309 12.090 1.00 17.11 219 VAL A C 1
ATOM 1799 O O . VAL A 1 221 ? 20.322 10.604 12.540 1.00 13.82 219 VAL A O 1
ATOM 1803 N N . ILE A 1 222 ? 18.151 11.166 12.446 1.00 12.42 220 ILE A N 1
ATOM 1804 C CA . ILE A 1 222 ? 17.763 10.039 13.268 1.00 10.18 220 ILE A CA 1
ATOM 1805 C C . ILE A 1 222 ? 16.785 9.253 12.427 1.00 15.13 220 ILE A C 1
ATOM 1806 O O . ILE A 1 222 ? 15.769 9.795 11.981 1.00 15.92 220 ILE A O 1
ATOM 1811 N N . GLU A 1 223 ? 17.090 7.986 12.175 1.00 14.63 221 GLU A N 1
ATOM 1812 C CA . GLU A 1 223 ? 16.251 7.228 11.258 1.00 15.92 221 GLU A CA 1
ATOM 1813 C C . GLU A 1 223 ? 15.323 6.314 12.037 1.00 18.18 221 GLU A C 1
ATOM 1814 O O . GLU A 1 223 ? 15.715 5.717 13.043 1.00 16.40 221 GLU A O 1
ATOM 1820 N N . ASP A 1 224 ? 14.073 6.247 11.589 1.00 13.87 222 ASP A N 1
ATOM 1821 C CA . ASP A 1 224 ? 13.087 5.366 12.192 1.00 13.73 222 ASP A CA 1
ATOM 1822 C C . ASP A 1 224 ? 13.172 4.097 11.373 1.00 12.26 222 ASP A C 1
ATOM 1823 O O . ASP A 1 224 ? 12.612 4.011 10.278 1.00 12.02 222 ASP A O 1
ATOM 1828 N N . ALA A 1 225 ? 13.882 3.107 11.899 1.00 13.94 223 ALA A N 1
ATOM 1829 C CA . ALA A 1 225 ? 14.022 1.832 11.216 1.00 14.83 223 ALA A CA 1
ATOM 1830 C C . ALA A 1 225 ? 13.210 0.801 11.981 1.00 14.90 223 ALA A C 1
ATOM 1831 O O . ALA A 1 225 ? 13.538 -0.395 11.987 1.00 14.10 223 ALA A O 1
ATOM 1833 N N . CYS A 1 226 ? 12.149 1.258 12.647 1.00 12.30 224 CYS A N 1
ATOM 1834 C CA . CYS A 1 226 ? 11.363 0.331 13.458 1.00 13.86 224 CYS A CA 1
ATOM 1835 C C . CYS A 1 226 ? 10.782 -0.848 12.669 1.00 15.14 224 CYS A C 1
ATOM 1836 O O . CYS A 1 226 ? 10.572 -1.936 13.233 1.00 16.44 224 CYS A O 1
ATOM 1839 N N . GLN A 1 227 ? 10.582 -0.661 11.360 1.00 13.44 225 GLN A N 1
ATOM 1840 C CA . GLN A 1 227 ? 10.087 -1.751 10.504 1.00 13.57 225 GLN A CA 1
ATOM 1841 C C . GLN A 1 227 ? 11.180 -2.339 9.608 1.00 15.90 225 GLN A C 1
ATOM 1842 O O . GLN A 1 227 ? 10.888 -3.131 8.721 1.00 17.55 225 GLN A O 1
ATOM 1848 N N . GLY A 1 228 ? 12.428 -1.941 9.832 1.00 11.04 226 GLY A N 1
ATOM 1849 C CA . GLY A 1 228 ? 13.489 -2.236 8.879 1.00 13.42 226 GLY A CA 1
ATOM 1850 C C . GLY A 1 228 ? 14.645 -3.120 9.339 1.00 14.30 226 GLY A C 1
ATOM 1851 O O . GLY A 1 228 ? 15.690 -3.148 8.671 1.00 13.47 226 GLY A O 1
ATOM 1852 N N . ILE A 1 229 ? 14.496 -3.847 10.440 1.00 12.59 227 ILE A N 1
ATOM 1853 C CA . ILE A 1 229 ? 15.605 -4.713 10.867 1.00 10.68 227 ILE A CA 1
ATOM 1854 C C . ILE A 1 229 ? 15.980 -5.721 9.775 1.00 13.68 227 ILE A C 1
ATOM 1855 O O . ILE A 1 229 ? 15.105 -6.367 9.186 1.00 13.51 227 ILE A O 1
ATOM 1860 N N . GLY A 1 230 ? 17.284 -5.823 9.501 1.00 15.71 228 GLY A N 1
ATOM 1861 C CA . GLY A 1 230 ? 17.810 -6.724 8.474 1.00 16.08 228 GLY A CA 1
ATOM 1862 C C . GLY A 1 230 ? 18.292 -5.960 7.241 1.00 11.14 228 GLY A C 1
ATOM 1863 O O . GLY A 1 230 ? 18.979 -6.511 6.379 1.00 15.50 228 GLY A O 1
ATOM 1864 N N . LEU A 1 231 ? 17.932 -4.680 7.125 1.00 10.60 229 LEU A N 1
ATOM 1865 C CA . LEU A 1 231 ? 18.366 -3.893 5.965 1.00 11.70 229 LEU A CA 1
ATOM 1866 C C . LEU A 1 231 ? 19.886 -3.779 5.914 1.00 13.20 229 LEU A C 1
ATOM 1867 O O . LEU A 1 231 ? 20.532 -3.449 6.903 1.00 14.46 229 LEU A O 1
ATOM 1872 N N . THR A 1 232 ? 20.460 -4.092 4.759 1.00 13.32 230 THR A N 1
ATOM 1873 C CA . THR A 1 232 ? 21.892 -3.941 4.550 1.00 15.23 230 THR A CA 1
ATOM 1874 C C . THR A 1 232 ? 22.295 -2.475 4.710 1.00 15.47 230 THR A C 1
ATOM 1875 O O . THR A 1 232 ? 21.613 -1.565 4.207 1.00 16.82 230 THR A O 1
ATOM 1879 N N . ASP A 1 233 ? 23.390 -2.261 5.438 1.00 15.55 231 ASP A N 1
ATOM 1880 C CA . ASP A 1 233 ? 23.946 -0.930 5.682 1.00 16.18 231 ASP A CA 1
ATOM 1881 C C . ASP A 1 233 ? 23.022 -0.046 6.493 1.00 15.54 231 ASP A C 1
ATOM 1882 O O . ASP A 1 233 ? 23.117 1.176 6.433 1.00 18.83 231 ASP A O 1
ATOM 1887 N N . LEU A 1 234 ? 22.145 -0.663 7.276 1.00 14.33 232 LEU A N 1
ATOM 1888 C CA . LEU A 1 234 ? 21.279 0.114 8.157 1.00 12.62 232 LEU A CA 1
ATOM 1889 C C . LEU A 1 234 ? 22.131 0.966 9.093 1.00 17.44 232 LEU A C 1
ATOM 1890 O O . LEU A 1 234 ? 23.035 0.456 9.764 1.00 16.85 232 LEU A O 1
ATOM 1895 N N . GLY A 1 235 ? 21.869 2.271 9.119 1.00 17.18 233 GLY A N 1
ATOM 1896 C CA . GLY A 1 235 ? 22.593 3.151 10.017 1.00 16.46 233 GLY A CA 1
ATOM 1897 C C . GLY A 1 235 ? 23.879 3.739 9.479 1.00 13.52 233 GLY A C 1
ATOM 1898 O O . GLY A 1 235 ? 24.509 4.556 10.165 1.00 19.28 233 GLY A O 1
ATOM 1899 N N . LYS A 1 236 ? 24.271 3.356 8.267 1.00 14.42 234 LYS A N 1
ATOM 1900 C CA . LYS A 1 236 ? 25.536 3.842 7.712 1.00 15.33 234 LYS A CA 1
ATOM 1901 C C . LYS A 1 236 ? 25.636 5.355 7.721 1.00 23.64 234 LYS A C 1
ATOM 1902 O O . LYS A 1 236 ? 26.674 5.919 8.089 1.00 19.14 234 LYS A O 1
ATOM 1908 N N . TYR A 1 237 ? 24.546 6.014 7.340 1.00 15.65 235 TYR A N 1
ATOM 1909 C CA . TYR A 1 237 ? 24.544 7.459 7.226 1.00 15.80 235 TYR A CA 1
ATOM 1910 C C . TYR A 1 237 ? 23.737 8.170 8.311 1.00 19.39 235 TYR A C 1
ATOM 1911 O O . TYR A 1 237 ? 23.490 9.369 8.212 1.00 21.37 235 TYR A O 1
ATOM 1920 N N . ALA A 1 238 ? 23.324 7.442 9.346 1.00 17.33 236 ALA A N 1
ATOM 1921 C CA . ALA A 1 238 ? 22.526 8.053 10.419 1.00 14.17 236 ALA A CA 1
ATOM 1922 C C . ALA A 1 238 ? 23.341 8.318 11.683 1.00 19.49 236 ALA A C 1
ATOM 1923 O O . ALA A 1 238 ? 24.270 7.561 12.002 1.00 19.49 236 ALA A O 1
ATOM 1925 N N . ASP A 1 239 ? 22.994 9.378 12.413 1.00 13.77 237 ASP A N 1
ATOM 1926 C CA . ASP A 1 239 ? 23.604 9.603 13.726 1.00 15.31 237 ASP A CA 1
ATOM 1927 C C . ASP A 1 239 ? 23.022 8.645 14.757 1.00 16.76 237 ASP A C 1
ATOM 1928 O O . ASP A 1 239 ? 23.744 8.086 15.583 1.00 17.81 237 ASP A O 1
ATOM 1933 N N . ILE A 1 240 ? 21.708 8.470 14.692 1.00 16.02 238 ILE A N 1
ATOM 1934 C CA . ILE A 1 240 ? 21.013 7.480 15.512 1.00 13.68 238 ILE A CA 1
ATOM 1935 C C . ILE A 1 240 ? 20.092 6.616 14.666 1.00 16.47 238 ILE A C 1
ATOM 1936 O O . ILE A 1 240 ? 19.411 7.117 13.776 1.00 12.61 238 ILE A O 1
ATOM 1941 N N . THR A 1 241 ? 20.074 5.318 14.956 1.00 13.62 239 THR A N 1
ATOM 1942 C CA . THR A 1 241 ? 19.133 4.386 14.339 1.00 10.34 239 THR A CA 1
ATOM 1943 C C . THR A 1 241 ? 18.168 3.886 15.418 1.00 12.30 239 THR A C 1
ATOM 1944 O O . THR A 1 241 ? 18.596 3.521 16.512 1.00 14.54 239 THR A O 1
ATOM 1948 N N . THR A 1 242 ? 16.872 3.843 15.130 1.00 11.01 240 THR A N 1
ATOM 1949 C CA . THR A 1 242 ? 15.944 3.295 16.116 1.00 10.97 240 THR A CA 1
ATOM 1950 C C . THR A 1 242 ? 15.281 2.029 15.592 1.00 11.83 240 THR A C 1
ATOM 1951 O O . THR A 1 242 ? 14.973 1.924 14.406 1.00 15.46 240 THR A O 1
ATOM 1955 N N . LEU A 1 243 ? 15.045 1.085 16.499 1.00 11.76 241 LEU A N 1
ATOM 1956 C CA . LEU A 1 243 ? 14.398 -0.171 16.164 1.00 11.59 241 LEU A CA 1
ATOM 1957 C C . LEU A 1 243 ? 13.204 -0.377 17.073 1.00 9.59 241 LEU A C 1
ATOM 1958 O O . LEU A 1 243 ? 13.171 0.156 18.178 1.00 11.68 241 LEU A O 1
ATOM 1963 N N . SER A 1 244 ? 12.234 -1.162 16.599 1.00 12.39 242 SER A N 1
ATOM 1964 C CA . SER A 1 244 ? 11.146 -1.669 17.440 1.00 13.91 242 SER A CA 1
ATOM 1965 C C . SER A 1 244 ? 11.233 -3.175 17.476 1.00 12.59 242 SER A C 1
ATOM 1966 O O . SER A 1 244 ? 11.546 -3.803 16.450 1.00 12.81 242 SER A O 1
ATOM 1969 N N . PHE A 1 245 ? 10.955 -3.757 18.642 1.00 12.06 243 PHE A N 1
ATOM 1970 C CA . PHE A 1 245 ? 10.857 -5.215 18.784 1.00 12.51 243 PHE A CA 1
ATOM 1971 C C . PHE A 1 245 ? 9.457 -5.571 19.225 1.00 13.10 243 PHE A C 1
ATOM 1972 O O . PHE A 1 245 ? 9.228 -6.564 19.910 1.00 13.63 243 PHE A O 1
ATOM 1980 N N . ASN A 1 246 ? 8.503 -4.741 18.829 1.00 10.48 244 ASN A N 1
ATOM 1981 C CA . ASN A 1 246 ? 7.096 -5.085 19.022 1.00 14.13 244 ASN A CA 1
ATOM 1982 C C . ASN A 1 246 ? 6.833 -6.462 18.367 1.00 13.53 244 ASN A C 1
ATOM 1983 O O . ASN A 1 246 ? 7.475 -6.834 17.371 1.00 14.77 244 ASN A O 1
ATOM 1988 N N . PRO A 1 247 ? 5.918 -7.246 18.937 1.00 13.05 245 PRO A N 1
ATOM 1989 C CA . PRO A 1 247 ? 5.738 -8.615 18.444 1.00 12.42 245 PRO A CA 1
ATOM 1990 C C . PRO A 1 247 ? 5.317 -8.763 16.987 1.00 15.57 245 PRO A C 1
ATOM 1991 O O . PRO A 1 247 ? 5.418 -9.879 16.471 1.00 17.81 245 PRO A O 1
ATOM 1995 N N . TYR A 1 248 ? 4.821 -7.707 16.348 1.00 12.90 246 TYR A N 1
ATOM 1996 C CA . TYR A 1 248 ? 4.449 -7.823 14.943 1.00 13.39 246 TYR A CA 1
ATOM 1997 C C . TYR A 1 248 ? 5.605 -7.491 14.007 1.00 16.50 246 TYR A C 1
ATOM 1998 O O . TYR A 1 248 ? 5.464 -7.610 12.789 1.00 18.18 246 TYR A O 1
ATOM 2007 N N . LYS A 1 249 ? 6.739 -7.067 14.554 1.00 15.34 247 LYS A N 1
ATOM 2008 C CA . LYS A 1 249 ? 7.867 -6.673 13.692 1.00 12.86 247 LYS A CA 1
ATOM 2009 C C . LYS A 1 249 ? 8.594 -7.895 13.111 1.00 13.16 247 LYS A C 1
ATOM 2010 O O . LYS A 1 249 ? 8.355 -9.036 13.520 1.00 15.45 247 LYS A O 1
ATOM 2016 N N . ASN A 1 250 ? 9.487 -7.660 12.151 1.00 13.55 248 ASN A N 1
ATOM 2017 C CA . ASN A 1 250 ? 10.220 -8.777 11.538 1.00 14.14 248 ASN A CA 1
ATOM 2018 C C . ASN A 1 250 ? 10.972 -9.599 12.578 1.00 16.22 248 ASN A C 1
ATOM 2019 O O . ASN A 1 250 ? 11.151 -10.810 12.430 1.00 14.45 248 ASN A O 1
ATOM 2024 N N . PHE A 1 251 ? 11.440 -8.911 13.616 1.00 13.12 249 PHE A N 1
ATOM 2025 C CA . PHE A 1 251 ? 11.977 -9.550 14.808 1.00 12.93 249 PHE A CA 1
ATOM 2026 C C . PHE A 1 251 ? 11.308 -8.845 15.987 1.00 12.67 249 PHE A C 1
ATOM 2027 O O . PHE A 1 251 ? 11.373 -7.617 16.096 1.00 14.33 249 PHE A O 1
ATOM 2035 N N . GLY A 1 252 ? 10.658 -9.613 16.856 1.00 15.13 250 GLY A N 1
ATOM 2036 C CA . GLY A 1 252 ? 10.045 -9.036 18.034 1.00 13.16 250 GLY A CA 1
ATOM 2037 C C . GLY A 1 252 ? 10.212 -9.898 19.264 1.00 15.86 250 GLY A C 1
ATOM 2038 O O . GLY A 1 252 ? 10.668 -11.036 19.169 1.00 18.18 250 GLY A O 1
ATOM 2039 N N . VAL A 1 253 ? 9.870 -9.331 20.419 1.00 12.72 251 VAL A N 1
ATOM 2040 C CA . VAL A 1 253 ? 9.893 -10.058 21.678 1.00 12.75 251 VAL A CA 1
ATOM 2041 C C . VAL A 1 253 ? 8.448 -10.387 22.067 1.00 16.66 251 VAL A C 1
ATOM 2042 O O . VAL A 1 253 ? 7.589 -10.538 21.191 1.00 19.20 251 VAL A O 1
ATOM 2046 N N . CYS A 1 254 ? 8.173 -10.544 23.359 1.00 16.20 252 CYS A N 1
ATOM 2047 C CA . CYS A 1 254 ? 6.811 -10.850 23.796 1.00 11.65 252 CYS A CA 1
ATOM 2048 C C . CYS A 1 254 ? 6.262 -9.744 24.689 1.00 13.91 252 CYS A C 1
ATOM 2049 O O . CYS A 1 254 ? 5.773 -9.986 25.806 1.00 17.88 252 CYS A O 1
ATOM 2052 N N . GLY A 1 255 ? 6.345 -8.523 24.179 1.00 14.31 253 GLY A N 1
ATOM 2053 C CA . GLY A 1 255 ? 5.893 -7.346 24.882 1.00 12.93 253 GLY A CA 1
ATOM 2054 C C . GLY A 1 255 ? 6.476 -6.154 24.134 1.00 17.84 253 GLY A C 1
ATOM 2055 O O . GLY A 1 255 ? 6.982 -6.301 23.020 1.00 16.14 253 GLY A O 1
ATOM 2056 N N . LYS A 1 256 ? 6.423 -4.972 24.730 1.00 14.41 254 LYS A N 1
ATOM 2057 C CA . LYS A 1 256 ? 7.028 -3.812 24.069 1.00 13.12 254 LYS A CA 1
ATOM 2058 C C . LYS A 1 256 ? 8.535 -3.752 24.330 1.00 12.29 254 LYS A C 1
ATOM 2059 O O . LYS A 1 256 ? 8.998 -4.073 25.439 1.00 15.75 254 LYS A O 1
ATOM 2065 N N . ALA A 1 257 ? 9.288 -3.352 23.303 1.00 11.74 255 ALA A N 1
ATOM 2066 C CA . ALA A 1 257 ? 10.717 -3.096 23.431 1.00 10.45 255 ALA A CA 1
ATOM 2067 C C . ALA A 1 257 ? 11.214 -2.431 22.155 1.00 14.42 255 ALA A C 1
ATOM 2068 O O . ALA A 1 257 ? 10.543 -2.487 21.128 1.00 12.14 255 ALA A O 1
ATOM 2070 N N . GLY A 1 258 ? 12.392 -1.815 22.223 1.00 11.43 256 GLY A N 1
ATOM 2071 C CA . GLY A 1 258 ? 13.031 -1.258 21.037 1.00 10.08 256 GLY A CA 1
ATOM 2072 C C . GLY A 1 258 ? 14.510 -1.034 21.288 1.00 11.11 256 GLY A C 1
ATOM 2073 O O . GLY A 1 258 ? 15.059 -1.529 22.263 1.00 13.31 256 GLY A O 1
ATOM 2074 N N . ALA A 1 259 ? 15.180 -0.303 20.406 1.00 11.54 257 ALA A N 1
ATOM 2075 C CA . ALA A 1 259 ? 16.583 -0.003 20.663 1.00 11.31 257 ALA A CA 1
ATOM 2076 C C . ALA A 1 259 ? 17.038 1.242 19.960 1.00 13.71 257 ALA A C 1
ATOM 2077 O O . ALA A 1 259 ? 16.476 1.634 18.937 1.00 12.59 257 ALA A O 1
ATOM 2079 N N . ILE A 1 260 ? 18.083 1.846 20.512 1.00 11.88 258 ILE A N 1
ATOM 2080 C CA . ILE A 1 260 ? 18.786 2.938 19.857 1.00 10.69 258 ILE A CA 1
ATOM 2081 C C . ILE A 1 260 ? 20.181 2.422 19.525 1.00 10.73 258 ILE A C 1
ATOM 2082 O O . ILE A 1 260 ? 20.821 1.792 20.363 1.00 15.26 258 ILE A O 1
ATOM 2087 N N . ALA A 1 261 ? 20.660 2.676 18.311 1.00 13.34 259 ALA A N 1
ATOM 2088 C CA . ALA A 1 261 ? 22.018 2.274 17.959 1.00 16.23 259 ALA A CA 1
ATOM 2089 C C . ALA A 1 261 ? 22.786 3.478 17.466 1.00 15.37 259 ALA A C 1
ATOM 2090 O O . ALA A 1 261 ? 22.259 4.291 16.712 1.00 13.85 259 ALA A O 1
ATOM 2092 N N . THR A 1 262 ? 24.032 3.614 17.913 1.00 12.48 260 THR A N 1
ATOM 2093 C CA . THR A 1 262 ? 24.854 4.737 17.466 1.00 12.22 260 THR A CA 1
ATOM 2094 C C . THR A 1 262 ? 26.319 4.365 17.560 1.00 15.75 260 THR A C 1
ATOM 2095 O O . THR A 1 262 ? 26.682 3.464 18.321 1.00 17.07 260 THR A O 1
ATOM 2099 N N . ASP A 1 263 ? 27.150 5.037 16.761 1.00 17.84 261 ASP A N 1
ATOM 2100 C CA . ASP A 1 263 ? 28.592 4.889 16.882 1.00 19.12 261 ASP A CA 1
ATOM 2101 C C . ASP A 1 263 ? 29.203 5.930 17.815 1.00 20.73 261 ASP A C 1
ATOM 2102 O O . ASP A 1 263 ? 30.377 5.838 18.171 1.00 20.67 261 ASP A O 1
ATOM 2107 N N . ASN A 1 264 ? 28.414 6.921 18.222 1.00 15.67 262 ASN A N 1
ATOM 2108 C CA . ASN A 1 264 ? 28.974 8.032 18.979 1.00 17.08 262 ASN A CA 1
ATOM 2109 C C . ASN A 1 264 ? 28.867 7.808 20.480 1.00 18.57 262 ASN A C 1
ATOM 2110 O O . ASN A 1 264 ? 27.764 7.688 21.008 1.00 17.06 262 ASN A O 1
ATOM 2115 N N . GLU A 1 265 ? 30.010 7.763 21.165 1.00 18.47 263 GLU A N 1
ATOM 2116 C CA . GLU A 1 265 ? 30.033 7.461 22.599 1.00 20.18 263 GLU A CA 1
ATOM 2117 C C . GLU A 1 265 ? 29.317 8.497 23.462 1.00 18.68 263 GLU A C 1
ATOM 2118 O O . GLU A 1 265 ? 28.578 8.133 24.384 1.00 18.16 263 GLU A O 1
ATOM 2124 N N . GLU A 1 266 ? 29.548 9.784 23.211 1.00 19.90 264 GLU A N 1
ATOM 2125 C CA . GLU A 1 266 ? 28.885 10.786 24.042 1.00 22.88 264 GLU A CA 1
ATOM 2126 C C . GLU A 1 266 ? 27.380 10.730 23.824 1.00 16.17 264 GLU A C 1
ATOM 2127 O O . GLU A 1 266 ? 26.594 10.924 24.752 1.00 17.67 264 GLU A O 1
ATOM 2133 N N . LEU A 1 267 ? 26.981 10.467 22.586 1.00 16.70 265 LEU A N 1
ATOM 2134 C CA . LEU A 1 267 ? 25.560 10.388 22.264 1.00 18.68 265 LEU A CA 1
ATOM 2135 C C . LEU A 1 267 ? 24.947 9.168 22.949 1.00 18.88 265 LEU A C 1
ATOM 2136 O O . LEU A 1 267 ? 23.863 9.249 23.522 1.00 17.27 265 LEU A O 1
ATOM 2141 N N . ALA A 1 268 ? 25.655 8.041 22.916 1.00 12.97 266 ALA A N 1
ATOM 2142 C CA . ALA A 1 268 ? 25.220 6.842 23.624 1.00 14.46 266 ALA A CA 1
ATOM 2143 C C . ALA A 1 268 ? 25.021 7.089 25.115 1.00 16.93 266 ALA A C 1
ATOM 2144 O O . ALA A 1 268 ? 24.032 6.645 25.704 1.00 15.49 266 ALA A O 1
ATOM 2146 N N . LYS A 1 269 ? 25.964 7.795 25.731 1.00 16.31 267 LYS A N 1
ATOM 2147 C CA . LYS A 1 269 ? 25.871 8.090 27.153 1.00 19.33 267 LYS A CA 1
ATOM 2148 C C . LYS A 1 269 ? 24.616 8.906 27.452 1.00 14.50 267 LYS A C 1
ATOM 2149 O O . LYS A 1 269 ? 23.886 8.642 28.432 1.00 13.99 267 LYS A O 1
ATOM 2155 N N . LYS A 1 270 ? 24.343 9.890 26.603 1.00 13.74 268 LYS A N 1
ATOM 2156 C CA . LYS A 1 270 ? 23.156 10.706 26.792 1.00 13.30 268 LYS A CA 1
ATOM 2157 C C . LYS A 1 270 ? 21.890 9.869 26.616 1.00 17.96 268 LYS A C 1
ATOM 2158 O O . LYS A 1 270 ? 20.905 10.073 27.324 1.00 13.20 268 LYS A O 1
ATOM 2164 N N . CYS A 1 271 ? 21.904 8.930 25.676 1.00 13.85 269 CYS A N 1
ATOM 2165 C CA . CYS A 1 271 ? 20.755 8.031 25.513 1.00 16.16 269 CYS A CA 1
ATOM 2166 C C . CYS A 1 271 ? 20.516 7.196 26.765 1.00 15.63 269 CYS A C 1
ATOM 2167 O O . CYS A 1 271 ? 19.375 7.022 27.186 1.00 15.56 269 CYS A O 1
ATOM 2170 N N . ILE A 1 272 ? 21.588 6.661 27.345 1.00 11.79 270 ILE A N 1
ATOM 2171 C CA . ILE A 1 272 ? 21.443 5.875 28.565 1.00 12.76 270 ILE A CA 1
ATOM 2172 C C . ILE A 1 272 ? 20.880 6.743 29.681 1.00 14.87 270 ILE A C 1
ATOM 2173 O O . ILE A 1 272 ? 20.007 6.299 30.434 1.00 14.08 270 ILE A O 1
ATOM 2178 N N . GLN A 1 273 ? 21.366 7.978 29.794 1.00 14.66 271 GLN A N 1
ATOM 2179 C CA . GLN A 1 273 ? 20.881 8.876 30.846 1.00 15.81 271 GLN A CA 1
ATOM 2180 C C . GLN A 1 273 ? 19.395 9.181 30.671 1.00 13.53 271 GLN A C 1
ATOM 2181 O O . GLN A 1 273 ? 18.625 9.074 31.617 1.00 14.84 271 GLN A O 1
ATOM 2187 N N . PHE A 1 274 ? 18.980 9.506 29.453 1.00 13.68 272 PHE A N 1
ATOM 2188 C CA . PHE A 1 274 ? 17.563 9.767 29.198 1.00 16.72 272 PHE A CA 1
ATOM 2189 C C . PHE A 1 274 ? 16.678 8.523 29.371 1.00 18.41 272 PHE A C 1
ATOM 2190 O O . PHE A 1 274 ? 15.508 8.639 29.740 1.00 18.75 272 PHE A O 1
ATOM 2198 N N . SER A 1 275 ? 17.241 7.345 29.112 1.00 12.91 273 SER A N 1
ATOM 2199 C CA . SER A 1 275 ? 16.482 6.088 29.174 1.00 15.36 273 SER A CA 1
ATOM 2200 C C . SER A 1 275 ? 16.237 5.654 30.610 1.00 16.04 273 SER A C 1
ATOM 2201 O O . SER A 1 275 ? 15.382 4.793 30.897 1.00 14.43 273 SER A O 1
ATOM 2204 N N . TYR A 1 276 ? 17.017 6.213 31.528 1.00 15.03 274 TYR A N 1
ATOM 2205 C CA . TYR A 1 276 ? 16.906 5.793 32.915 1.00 12.66 274 TYR A CA 1
ATOM 2206 C C . TYR A 1 276 ? 17.041 6.950 33.907 1.00 15.92 274 TYR A C 1
ATOM 2207 O O . TYR A 1 276 ? 18.073 7.102 34.573 1.00 13.99 274 TYR A O 1
ATOM 2216 N N . HIS A 1 277 ? 15.985 7.762 33.961 1.00 13.56 275 HIS A N 1
ATOM 2217 C CA . HIS A 1 277 ? 15.758 8.745 35.033 1.00 10.48 275 HIS A CA 1
ATOM 2218 C C . HIS A 1 277 ? 16.737 9.909 35.090 1.00 12.95 275 HIS A C 1
ATOM 2219 O O . HIS A 1 277 ? 16.691 10.727 36.017 1.00 14.73 275 HIS A O 1
ATOM 2226 N N . GLY A 1 278 ? 17.605 10.002 34.093 1.00 12.62 276 GLY A N 1
ATOM 2227 C CA . GLY A 1 278 ? 18.589 11.077 34.074 1.00 13.27 276 GLY A CA 1
ATOM 2228 C C . GLY A 1 278 ? 19.789 10.729 34.934 1.00 14.23 276 GLY A C 1
ATOM 2229 O O . GLY A 1 278 ? 20.626 11.588 35.214 1.00 17.65 276 GLY A O 1
ATOM 2230 N N . PHE A 1 279 ? 19.879 9.471 35.356 1.00 14.43 277 PHE A N 1
ATOM 2231 C CA . PHE A 1 279 ? 20.948 9.061 36.259 1.00 13.25 277 PHE A CA 1
ATOM 2232 C C . PHE A 1 279 ? 22.288 8.965 35.541 1.00 16.95 277 PHE A C 1
ATOM 2233 O O . PHE A 1 279 ? 22.354 8.631 34.346 1.00 16.69 277 PHE A O 1
ATOM 2241 N N . GLU A 1 280 ? 23.359 9.226 36.280 1.00 16.73 278 GLU A N 1
ATOM 2242 C CA . GLU A 1 280 ? 24.696 8.867 35.808 1.00 18.04 278 GLU A CA 1
ATOM 2243 C C . GLU A 1 280 ? 24.692 7.402 35.374 1.00 19.29 278 GLU A C 1
ATOM 2244 O O . GLU A 1 280 ? 24.066 6.553 36.017 1.00 17.82 278 GLU A O 1
ATOM 2250 N N . VAL A 1 281 ? 25.362 7.094 34.269 1.00 19.98 279 VAL A N 1
ATOM 2251 C CA . VAL A 1 281 ? 25.396 5.712 33.782 1.00 20.90 279 VAL A CA 1
ATOM 2252 C C . VAL A 1 281 ? 25.867 4.739 34.871 1.00 22.55 279 VAL A C 1
ATOM 2253 O O . VAL A 1 281 ? 26.934 4.924 35.460 1.00 21.73 279 VAL A O 1
ATOM 2257 N N . ASN A 1 282 ? 25.050 3.728 35.149 1.00 21.86 280 ASN A N 1
ATOM 2258 C CA . ASN A 1 282 ? 25.368 2.718 36.163 1.00 24.44 280 ASN A CA 1
ATOM 2259 C C . ASN A 1 282 ? 25.507 3.226 37.601 1.00 28.55 280 ASN A C 1
ATOM 2260 O O . ASN A 1 282 ? 26.054 2.524 38.451 1.00 26.92 280 ASN A O 1
ATOM 2265 N N . VAL A 1 283 ? 25.040 4.445 37.874 1.00 20.45 281 VAL A N 1
ATOM 2266 C CA . VAL A 1 283 ? 24.989 4.943 39.250 1.00 19.22 281 VAL A CA 1
ATOM 2267 C C . VAL A 1 283 ? 23.568 5.370 39.576 1.00 23.31 281 VAL A C 1
ATOM 2268 O O . VAL A 1 283 ? 23.169 6.504 39.299 1.00 20.83 281 VAL A O 1
ATOM 2272 N N . LYS A 1 284 ? 22.803 4.451 40.151 1.00 21.23 282 LYS A N 1
ATOM 2273 C CA . LYS A 1 284 ? 21.392 4.707 40.423 1.00 19.58 282 LYS A CA 1
ATOM 2274 C C . LYS A 1 284 ? 21.231 5.861 41.397 1.00 19.38 282 LYS A C 1
ATOM 2275 O O . LYS A 1 284 ? 22.097 6.061 42.255 1.00 20.64 282 LYS A O 1
ATOM 2281 N N . ASN A 1 285 ? 20.149 6.629 41.219 1.00 16.02 283 ASN A N 1
ATOM 2282 C CA . ASN A 1 285 ? 19.693 7.675 42.138 1.00 17.05 283 ASN A CA 1
ATOM 2283 C C . ASN A 1 285 ? 20.462 8.990 42.061 1.00 18.76 283 ASN A C 1
ATOM 2284 O O . ASN A 1 285 ? 20.102 9.965 42.732 1.00 17.22 283 ASN A O 1
ATOM 2289 N N . LYS A 1 286 ? 21.515 9.008 41.248 1.00 19.11 284 LYS A N 1
ATOM 2290 C CA . LYS A 1 286 ? 22.314 10.211 41.069 1.00 19.98 284 LYS A CA 1
ATOM 2291 C C . LYS A 1 286 ? 22.042 10.833 39.700 1.00 17.49 284 LYS A C 1
ATOM 2292 O O . LYS A 1 286 ? 22.533 10.340 38.687 1.00 18.81 284 LYS A O 1
ATOM 2298 N N . LYS A 1 287 ? 21.255 11.907 39.659 1.00 13.57 285 LYS A N 1
ATOM 2299 C CA . LYS A 1 287 ? 20.932 12.541 38.377 1.00 14.07 285 LYS A CA 1
ATOM 2300 C C . LYS A 1 287 ? 22.064 13.427 37.890 1.00 18.41 285 LYS A C 1
ATOM 2301 O O . LYS A 1 287 ? 22.712 14.120 38.682 1.00 17.39 285 LYS A O 1
ATOM 2307 N N . VAL A 1 288 ? 22.307 13.393 36.585 1.00 15.30 286 VAL A N 1
ATOM 2308 C CA . VAL A 1 288 ? 23.329 14.253 35.985 1.00 17.99 286 VAL A CA 1
ATOM 2309 C C . VAL A 1 288 ? 22.748 15.079 34.843 1.00 18.95 286 VAL A C 1
ATOM 2310 O O . VAL A 1 288 ? 23.425 15.953 34.296 1.00 20.21 286 VAL A O 1
ATOM 2314 N N . ILE A 1 289 ? 21.507 14.782 34.460 1.00 14.99 287 ILE A N 1
ATOM 2315 C CA . ILE A 1 289 ? 20.751 15.663 33.570 1.00 13.38 287 ILE A CA 1
ATOM 2316 C C . ILE A 1 289 ? 19.417 16.022 34.213 1.00 16.27 287 ILE A C 1
ATOM 2317 O O . ILE A 1 289 ? 19.020 15.387 35.191 1.00 15.27 287 ILE A O 1
ATOM 2322 N N . ASN A 1 290 ? 18.723 17.018 33.662 1.00 16.89 288 ASN A N 1
ATOM 2323 C CA . ASN A 1 290 ? 17.534 17.565 34.322 1.00 15.85 288 ASN A CA 1
ATOM 2324 C C . ASN A 1 290 ? 16.484 16.503 34.638 1.00 14.69 288 ASN A C 1
ATOM 2325 O O . ASN A 1 290 ? 15.914 16.488 35.727 1.00 17.82 288 ASN A O 1
ATOM 2330 N N . PHE A 1 291 ? 16.236 15.617 33.678 1.00 16.02 289 PHE A N 1
ATOM 2331 C CA . PHE A 1 291 ? 15.310 14.515 33.901 1.00 11.61 289 PHE A CA 1
ATOM 2332 C C . PHE A 1 291 ? 15.552 13.390 32.915 1.00 11.52 289 PHE A C 1
ATOM 2333 O O . PHE A 1 291 ? 16.253 13.553 31.918 1.00 14.91 289 PHE A O 1
ATOM 2341 N N . GLY A 1 292 ? 14.931 12.250 33.176 1.00 12.65 290 GLY A N 1
ATOM 2342 C CA . GLY A 1 292 ? 14.975 11.150 32.235 1.00 13.76 290 GLY A CA 1
ATOM 2343 C C . GLY A 1 292 ? 13.698 10.360 32.364 1.00 17.74 290 GLY A C 1
ATOM 2344 O O . GLY A 1 292 ? 12.818 10.729 33.137 1.00 13.64 290 GLY A O 1
ATOM 2345 N N . PHE A 1 293 ? 13.591 9.276 31.603 1.00 12.56 291 PHE A N 1
ATOM 2346 C CA . PHE A 1 293 ? 12.386 8.452 31.615 1.00 16.94 291 PHE A CA 1
ATOM 2347 C C . PHE A 1 293 ? 12.659 7.119 32.264 1.00 15.67 291 PHE A C 1
ATOM 2348 O O . PHE A 1 293 ? 13.789 6.826 32.645 1.00 15.96 291 PHE A O 1
ATOM 2356 N N . ASN A 1 294 ? 11.617 6.305 32.407 1.00 12.19 292 ASN A N 1
ATOM 2357 C CA . ASN A 1 294 ? 11.805 4.924 32.821 1.00 14.05 292 ASN A CA 1
ATOM 2358 C C . ASN A 1 294 ? 11.612 4.048 31.600 1.00 14.81 292 ASN A C 1
ATOM 2359 O O . ASN A 1 294 ? 10.569 3.397 31.448 1.00 16.86 292 ASN A O 1
ATOM 2364 N N . SER A 1 295 ? 12.624 4.000 30.736 1.00 11.93 293 SER A N 1
ATOM 2365 C CA . SER A 1 295 ? 12.400 3.449 29.407 1.00 13.78 293 SER A CA 1
ATOM 2366 C C . SER A 1 295 ? 13.482 2.519 28.900 1.00 13.47 293 SER A C 1
ATOM 2367 O O . SER A 1 295 ? 13.690 2.456 27.693 1.00 14.14 293 SER A O 1
ATOM 2370 N N . LYS A 1 296 ? 14.170 1.810 29.797 1.00 14.23 294 LYS A N 1
ATOM 2371 C CA . LYS A 1 296 ? 15.024 0.705 29.370 1.00 12.28 294 LYS A CA 1
ATOM 2372 C C . LYS A 1 296 ? 14.174 -0.511 29.013 1.00 15.31 294 LYS A C 1
ATOM 2373 O O . LYS A 1 296 ? 13.070 -0.684 29.527 1.00 15.12 294 LYS A O 1
ATOM 2379 N N . MET A 1 297 ? 14.691 -1.374 28.148 1.00 14.87 295 MET A N 1
ATOM 2380 C CA . MET A 1 297 ? 14.038 -2.666 27.909 1.00 11.27 295 MET A CA 1
ATOM 2381 C C . MET A 1 297 ? 14.105 -3.500 29.188 1.00 16.10 295 MET A C 1
ATOM 2382 O O . MET A 1 297 ? 15.041 -3.347 29.980 1.00 16.81 295 MET A O 1
ATOM 2387 N N . ASP A 1 298 ? 13.112 -4.362 29.404 1.00 13.53 296 ASP A N 1
ATOM 2388 C CA . ASP A 1 298 ? 13.132 -5.281 30.535 1.00 13.88 296 ASP A CA 1
ATOM 2389 C C . ASP A 1 298 ? 14.060 -6.467 30.274 1.00 13.91 296 ASP A C 1
ATOM 2390 O O . ASP A 1 298 ? 14.102 -6.995 29.159 1.00 16.29 296 ASP A O 1
ATOM 2395 N N . ASN A 1 299 ? 14.781 -6.886 31.313 1.00 12.42 297 ASN A N 1
ATOM 2396 C CA . ASN A 1 299 ? 15.640 -8.069 31.267 1.00 15.16 297 ASN A CA 1
ATOM 2397 C C . ASN A 1 299 ? 14.880 -9.300 30.792 1.00 15.06 297 ASN A C 1
ATOM 2398 O O . ASN A 1 299 ? 15.405 -10.116 30.024 1.00 13.66 297 ASN A O 1
ATOM 2403 N N . LEU A 1 300 ? 13.641 -9.453 31.254 1.00 13.80 298 LEU A N 1
ATOM 2404 C CA . LEU A 1 300 ? 12.842 -10.610 30.846 1.00 15.64 298 LEU A CA 1
ATOM 2405 C C . LEU A 1 300 ? 12.661 -10.609 29.332 1.00 15.52 298 LEU A C 1
ATOM 2406 O O . LEU A 1 300 ? 12.818 -11.646 28.677 1.00 14.53 298 LEU A O 1
ATOM 2411 N N . GLN A 1 301 ? 12.375 -9.441 28.762 1.00 16.80 299 GLN A N 1
ATOM 2412 C CA . GLN A 1 301 ? 12.177 -9.359 27.316 1.00 14.88 299 GLN A CA 1
ATOM 2413 C C . GLN A 1 301 ? 13.474 -9.553 26.545 1.00 11.18 299 GLN A C 1
ATOM 2414 O O . GLN A 1 301 ? 13.463 -10.087 25.433 1.00 14.42 299 GLN A O 1
ATOM 2420 N N . ALA A 1 302 ? 14.586 -9.099 27.108 1.00 12.35 300 ALA A N 1
ATOM 2421 C CA . ALA A 1 302 ? 15.889 -9.327 26.468 1.00 13.29 300 ALA A CA 1
ATOM 2422 C C . ALA A 1 302 ? 16.204 -10.822 26.426 1.00 15.38 300 ALA A C 1
ATOM 2423 O O . ALA A 1 302 ? 16.755 -11.322 25.441 1.00 15.91 300 ALA A O 1
ATOM 2425 N N . ALA A 1 303 ? 15.848 -11.553 27.480 1.00 13.17 301 ALA A N 1
ATOM 2426 C CA . ALA A 1 303 ? 16.055 -13.000 27.466 1.00 15.47 301 ALA A CA 1
ATOM 2427 C C . ALA A 1 303 ? 15.207 -13.639 26.373 1.00 17.95 301 ALA A C 1
ATOM 2428 O O . ALA A 1 303 ? 15.654 -14.545 25.669 1.00 16.54 301 ALA A O 1
ATOM 2430 N N . ILE A 1 304 ? 13.973 -13.171 26.235 1.00 14.01 302 ILE A N 1
ATOM 2431 C CA . ILE A 1 304 ? 13.081 -13.694 25.203 1.00 14.13 302 ILE A CA 1
ATOM 2432 C C . ILE A 1 304 ? 13.631 -13.319 23.822 1.00 16.55 302 ILE A C 1
ATOM 2433 O O . ILE A 1 304 ? 13.591 -14.119 22.880 1.00 15.86 302 ILE A O 1
ATOM 2438 N N . GLY A 1 305 ? 14.136 -12.095 23.709 1.00 14.38 303 GLY A N 1
ATOM 2439 C CA . GLY A 1 305 ? 14.694 -11.611 22.456 1.00 14.29 303 GLY A CA 1
ATOM 2440 C C . GLY A 1 305 ? 15.868 -12.442 21.989 1.00 20.67 303 GLY A C 1
ATOM 2441 O O . GLY A 1 305 ? 16.038 -12.682 20.784 1.00 17.04 303 GLY A O 1
ATOM 2442 N N . LEU A 1 306 ? 16.675 -12.904 22.941 1.00 14.22 304 LEU A N 1
ATOM 2443 C CA . LEU A 1 306 ? 17.841 -13.702 22.593 1.00 14.22 304 LEU A CA 1
ATOM 2444 C C . LEU A 1 306 ? 17.399 -15.053 22.038 1.00 20.51 304 LEU A C 1
ATOM 2445 O O . LEU A 1 306 ? 18.150 -15.702 21.313 1.00 23.55 304 LEU A O 1
ATOM 2450 N N . GLU A 1 307 ? 16.183 -15.476 22.370 1.00 12.73 305 GLU A N 1
ATOM 2451 C CA . GLU A 1 307 ? 15.644 -16.706 21.780 1.00 16.41 305 GLU A CA 1
ATOM 2452 C C . GLU A 1 307 ? 15.016 -16.433 20.428 1.00 16.61 305 GLU A C 1
ATOM 2453 O O . GLU A 1 307 ? 15.305 -17.123 19.448 1.00 15.59 305 GLU A O 1
ATOM 2459 N N . ARG A 1 308 ? 14.148 -15.428 20.356 1.00 16.03 306 ARG A N 1
ATOM 2460 C CA . ARG A 1 308 ? 13.403 -15.210 19.121 1.00 14.53 306 ARG A CA 1
ATOM 2461 C C . ARG A 1 308 ? 14.308 -14.745 17.999 1.00 14.65 306 ARG A C 1
ATOM 2462 O O . ARG A 1 308 ? 13.996 -14.956 16.831 1.00 16.41 306 ARG A O 1
ATOM 2470 N N . MET A 1 309 ? 15.438 -14.132 18.348 1.00 11.91 307 MET A N 1
ATOM 2471 C CA . MET A 1 309 ? 16.365 -13.628 17.345 1.00 12.92 307 MET A CA 1
ATOM 2472 C C . MET A 1 309 ? 16.967 -14.753 16.530 1.00 16.45 307 MET A C 1
ATOM 2473 O O . MET A 1 309 ? 17.439 -14.520 15.415 1.00 16.78 307 MET A O 1
ATOM 2478 N N . LYS A 1 310 ? 16.955 -15.967 17.077 1.00 15.24 308 LYS A N 1
ATOM 2479 C CA . LYS A 1 310 ? 17.529 -17.115 16.375 1.00 15.12 308 LYS A CA 1
ATOM 2480 C C . LYS A 1 310 ? 16.780 -17.426 15.088 1.00 18.43 308 LYS A C 1
ATOM 2481 O O . LYS A 1 310 ? 17.291 -18.145 14.223 1.00 17.61 308 LYS A O 1
ATOM 2487 N N . TYR A 1 311 ? 15.578 -16.872 14.967 1.00 14.46 309 TYR A N 1
ATOM 2488 C CA . TYR A 1 311 ? 14.701 -17.123 13.828 1.00 12.54 309 TYR A CA 1
ATOM 2489 C C . TYR A 1 311 ? 14.748 -16.001 12.785 1.00 16.33 309 TYR A C 1
ATOM 2490 O O . TYR A 1 311 ? 14.150 -16.130 11.718 1.00 12.67 309 TYR A O 1
ATOM 2499 N N . LEU A 1 312 ? 15.469 -14.917 13.069 1.00 13.50 310 LEU A N 1
ATOM 2500 C CA . LEU A 1 312 ? 15.392 -13.705 12.235 1.00 12.86 310 LEU A CA 1
ATOM 2501 C C . LEU A 1 312 ? 15.877 -13.846 10.784 1.00 12.84 310 LEU A C 1
ATOM 2502 O O . LEU A 1 312 ? 15.176 -13.454 9.851 1.00 13.08 310 LEU A O 1
ATOM 2507 N N . SER A 1 313 ? 17.071 -14.392 10.576 1.00 13.25 311 SER A N 1
ATOM 2508 C CA . SER A 1 313 ? 17.553 -14.538 9.201 1.00 15.91 311 SER A CA 1
ATOM 2509 C C . SER A 1 313 ? 16.625 -15.414 8.373 1.00 13.30 311 SER A C 1
ATOM 2510 O O . SER A 1 313 ? 16.301 -15.066 7.231 1.00 16.08 311 SER A O 1
ATOM 2513 N N . LEU A 1 314 ? 16.198 -16.538 8.943 1.00 11.07 312 LEU A N 1
ATOM 2514 C CA . LEU A 1 314 ? 15.292 -17.442 8.226 1.00 12.71 312 LEU A CA 1
ATOM 2515 C C . LEU A 1 314 ? 13.970 -16.735 7.932 1.00 14.84 312 LEU A C 1
ATOM 2516 O O . LEU A 1 314 ? 13.446 -16.809 6.824 1.00 13.00 312 LEU A O 1
ATOM 2521 N N . ASN A 1 315 ? 13.442 -16.029 8.922 1.00 12.61 313 ASN A N 1
ATOM 2522 C CA . ASN A 1 315 ? 12.163 -15.346 8.741 1.00 12.67 313 ASN A CA 1
ATOM 2523 C C . ASN A 1 315 ? 12.234 -14.244 7.707 1.00 12.59 313 ASN A C 1
ATOM 2524 O O . ASN A 1 315 ? 11.310 -14.083 6.892 1.00 12.53 313 ASN A O 1
ATOM 2529 N N . ASN A 1 316 ? 13.318 -13.476 7.722 1.00 11.02 314 ASN A N 1
ATOM 2530 C CA . ASN A 1 316 ? 13.465 -12.422 6.725 1.00 10.54 314 ASN A CA 1
ATOM 2531 C C . ASN A 1 316 ? 13.614 -13.037 5.339 1.00 11.02 314 ASN A C 1
ATOM 2532 O O . ASN A 1 316 ? 13.074 -12.510 4.366 1.00 10.83 314 ASN A O 1
ATOM 2537 N N . PHE A 1 317 ? 14.304 -14.166 5.247 1.00 11.48 315 PHE A N 1
ATOM 2538 C CA . PHE A 1 317 ? 14.392 -14.836 3.958 1.00 10.90 315 PHE A CA 1
ATOM 2539 C C . PHE A 1 317 ? 12.999 -15.283 3.480 1.00 9.08 315 PHE A C 1
ATOM 2540 O O . PHE A 1 317 ? 12.639 -15.114 2.299 1.00 12.81 315 PHE A O 1
ATOM 2548 N N . LYS A 1 318 ? 12.201 -15.832 4.385 1.00 11.04 316 LYS A N 1
ATOM 2549 C CA . LYS A 1 318 ? 10.866 -16.285 3.992 1.00 11.96 316 LYS A CA 1
ATOM 2550 C C . LYS A 1 318 ? 10.016 -15.113 3.511 1.00 12.24 316 LYS A C 1
ATOM 2551 O O . LYS A 1 318 ? 9.262 -15.248 2.547 1.00 10.17 316 LYS A O 1
ATOM 2557 N N . ARG A 1 319 ? 10.133 -13.973 4.183 1.00 9.91 317 ARG A N 1
ATOM 2558 C CA . ARG A 1 319 ? 9.449 -12.763 3.721 1.00 10.96 317 ARG A CA 1
ATOM 2559 C C . ARG A 1 319 ? 9.861 -12.377 2.317 1.00 10.38 317 ARG A C 1
ATOM 2560 O O . ARG A 1 319 ? 9.008 -12.021 1.493 1.00 13.21 317 ARG A O 1
ATOM 2568 N N . LEU A 1 320 ? 11.162 -12.449 2.035 1.00 11.09 318 LEU A N 1
ATOM 2569 C CA . LEU A 1 320 ? 11.654 -12.110 0.705 1.00 11.38 318 LEU A CA 1
ATOM 2570 C C . LEU A 1 320 ? 11.076 -13.081 -0.337 1.00 11.44 318 LEU A C 1
ATOM 2571 O O . LEU A 1 320 ? 10.676 -12.666 -1.436 1.00 12.66 318 LEU A O 1
ATOM 2576 N N . PHE A 1 321 ? 11.046 -14.368 0.003 1.00 11.43 319 PHE A N 1
ATOM 2577 C CA . PHE A 1 321 ? 10.523 -15.366 -0.927 1.00 14.62 319 PHE A CA 1
ATOM 2578 C C . PHE A 1 321 ? 9.075 -15.049 -1.247 1.00 14.49 319 PHE A C 1
ATOM 2579 O O . PHE A 1 321 ? 8.659 -15.086 -2.410 1.00 12.82 319 PHE A O 1
ATOM 2587 N N . LEU A 1 322 ? 8.304 -14.732 -0.213 1.00 11.63 320 LEU A N 1
ATOM 2588 C CA . LEU A 1 322 ? 6.910 -14.352 -0.404 1.00 12.11 320 LEU A CA 1
ATOM 2589 C C . LEU A 1 322 ? 6.771 -13.116 -1.289 1.00 14.14 320 LEU A C 1
ATOM 2590 O O . LEU A 1 322 ? 5.915 -13.083 -2.174 1.00 12.76 320 LEU A O 1
ATOM 2595 N N . ALA A 1 323 ? 7.599 -12.103 -1.055 1.00 9.84 321 ALA A N 1
ATOM 2596 C CA . ALA A 1 323 ? 7.514 -10.871 -1.829 1.00 14.81 321 ALA A CA 1
ATOM 2597 C C . ALA A 1 323 ? 7.853 -11.153 -3.287 1.00 15.39 321 ALA A C 1
ATOM 2598 O O . ALA A 1 323 ? 7.172 -10.684 -4.199 1.00 12.51 321 ALA A O 1
ATOM 2600 N N . ASP A 1 324 ? 8.905 -11.936 -3.495 1.00 12.63 322 ASP A N 1
ATOM 2601 C CA . ASP A 1 324 ? 9.328 -12.312 -4.847 1.00 14.25 322 ASP A CA 1
ATOM 2602 C C . ASP A 1 324 ? 8.201 -13.048 -5.565 1.00 15.01 322 ASP A C 1
ATOM 2603 O O . ASP A 1 324 ? 7.974 -12.838 -6.761 1.00 16.76 322 ASP A O 1
ATOM 2608 N N . ARG A 1 325 ? 7.486 -13.892 -4.834 1.00 12.90 323 ARG A N 1
ATOM 2609 C CA . ARG A 1 325 ? 6.423 -14.716 -5.425 1.00 12.48 323 ARG A CA 1
ATOM 2610 C C . ARG A 1 325 ? 5.229 -13.843 -5.825 1.00 15.48 323 ARG A C 1
ATOM 2611 O O . ARG A 1 325 ? 4.664 -14.027 -6.904 1.00 16.11 323 ARG A O 1
ATOM 2619 N N . TYR A 1 326 ? 4.858 -12.887 -4.971 1.00 14.41 324 TYR A N 1
ATOM 2620 C CA . TYR A 1 326 ? 3.836 -11.905 -5.341 1.00 15.48 324 TYR A CA 1
ATOM 2621 C C . TYR A 1 326 ? 4.248 -11.131 -6.576 1.00 14.12 324 TYR A C 1
ATOM 2622 O O . TYR A 1 326 ? 3.445 -10.917 -7.488 1.00 15.66 324 TYR A O 1
ATOM 2631 N N . ILE A 1 327 ? 5.492 -10.656 -6.599 1.00 10.80 325 ILE A N 1
ATOM 2632 C CA . ILE A 1 327 ? 5.911 -9.752 -7.677 1.00 16.88 325 ILE A CA 1
ATOM 2633 C C . ILE A 1 327 ? 5.926 -10.494 -9.008 1.00 20.16 325 ILE A C 1
ATOM 2634 O O . ILE A 1 327 ? 5.481 -9.975 -10.034 1.00 17.45 325 ILE A O 1
ATOM 2639 N N . THR A 1 328 ? 6.412 -11.724 -8.985 1.00 17.16 326 THR A N 1
ATOM 2640 C CA . THR A 1 328 ? 6.447 -12.528 -10.196 1.00 18.82 326 THR A CA 1
ATOM 2641 C C . THR A 1 328 ? 5.041 -12.952 -10.642 1.00 18.18 326 THR A C 1
ATOM 2642 O O . THR A 1 328 ? 4.681 -12.788 -11.812 1.00 20.10 326 THR A O 1
ATOM 2646 N N . GLN A 1 329 ? 4.239 -13.488 -9.729 1.00 15.42 327 GLN A N 1
ATOM 2647 C CA . GLN A 1 329 ? 2.978 -14.102 -10.143 1.00 18.27 327 GLN A CA 1
ATOM 2648 C C . GLN A 1 329 ? 1.878 -13.074 -10.437 1.00 17.40 327 GLN A C 1
ATOM 2649 O O . GLN A 1 329 ? 0.931 -13.379 -11.172 1.00 20.30 327 GLN A O 1
ATOM 2655 N N . LEU A 1 330 ? 2.009 -11.861 -9.890 1.00 14.76 328 LEU A N 1
ATOM 2656 C CA . LEU A 1 330 ? 1.049 -10.797 -10.177 1.00 15.62 328 LEU A CA 1
ATOM 2657 C C . LEU A 1 330 ? 1.496 -9.921 -11.335 1.00 18.21 328 LEU A C 1
ATOM 2658 O O . LEU A 1 330 ? 0.821 -8.954 -11.672 1.00 19.51 328 LEU A O 1
ATOM 2663 N N . ALA A 1 331 ? 2.628 -10.266 -11.940 1.00 17.09 329 ALA A N 1
ATOM 2664 C CA . ALA A 1 331 ? 3.261 -9.441 -12.978 1.00 19.67 329 ALA A CA 1
ATOM 2665 C C . ALA A 1 331 ? 2.309 -8.923 -14.057 1.00 19.55 329 ALA A C 1
ATOM 2666 O O . ALA A 1 331 ? 2.382 -7.756 -14.454 1.00 21.19 329 ALA A O 1
ATOM 2668 N N . GLU A 1 332 ? 1.440 -9.799 -14.548 1.00 24.40 330 GLU A N 1
ATOM 2669 C CA . GLU A 1 332 ? 0.553 -9.442 -15.653 1.00 24.66 330 GLU A CA 1
ATOM 2670 C C . GLU A 1 332 ? -0.329 -8.256 -15.295 1.00 24.97 330 GLU A C 1
ATOM 2671 O O . GLU A 1 332 ? -0.592 -7.390 -16.143 1.00 21.00 330 GLU A O 1
ATOM 2677 N N . LEU A 1 333 ? -0.781 -8.201 -14.041 1.00 19.42 331 LEU A N 1
ATOM 2678 C CA . LEU A 1 333 ? -1.666 -7.114 -13.622 1.00 24.78 331 LEU A CA 1
ATOM 2679 C C . LEU A 1 333 ? -0.947 -5.771 -13.681 1.00 20.75 331 LEU A C 1
ATOM 2680 O O . LEU A 1 333 ? -1.562 -4.731 -13.933 1.00 24.89 331 LEU A O 1
ATOM 2685 N N . GLN A 1 334 ? 0.365 -5.786 -13.465 1.00 18.30 332 GLN A N 1
ATOM 2686 C CA . GLN A 1 334 ? 1.142 -4.560 -13.579 1.00 18.90 332 GLN A CA 1
ATOM 2687 C C . GLN A 1 334 ? 1.501 -4.271 -15.034 1.00 27.32 332 GLN A C 1
ATOM 2688 O O . GLN A 1 334 ? 1.486 -3.123 -15.458 1.00 21.65 332 GLN A O 1
ATOM 2694 N N . ASN A 1 335 ? 1.838 -5.308 -15.793 1.00 27.29 333 ASN A N 1
ATOM 2695 C CA . ASN A 1 335 ? 2.157 -5.131 -17.210 1.00 29.66 333 ASN A CA 1
ATOM 2696 C C . ASN A 1 335 ? 1.015 -4.488 -17.995 1.00 26.68 333 ASN A C 1
ATOM 2697 O O . ASN A 1 335 ? 1.247 -3.752 -18.956 1.00 35.17 333 ASN A O 1
ATOM 2702 N N . LYS A 1 336 ? -0.211 -4.782 -17.586 1.00 26.09 334 LYS A N 1
ATOM 2703 C CA . LYS A 1 336 ? -1.397 -4.246 -18.242 1.00 28.36 334 LYS A CA 1
ATOM 2704 C C . LYS A 1 336 ? -1.891 -2.964 -17.594 1.00 33.48 334 LYS A C 1
ATOM 2705 O O . LYS A 1 336 ? -2.957 -2.459 -17.948 1.00 35.25 334 LYS A O 1
ATOM 2711 N N . GLY A 1 337 ? -1.120 -2.459 -16.633 1.00 31.76 335 GLY A N 1
ATOM 2712 C CA . GLY A 1 337 ? -1.382 -1.170 -16.022 1.00 25.93 335 GLY A CA 1
ATOM 2713 C C . GLY A 1 337 ? -2.510 -1.146 -15.005 1.00 29.05 335 GLY A C 1
ATOM 2714 O O . GLY A 1 337 ? -3.003 -0.074 -14.660 1.00 28.78 335 GLY A O 1
ATOM 2715 N N . TYR A 1 338 ? -2.924 -2.310 -14.509 1.00 23.02 336 TYR A N 1
ATOM 2716 C CA . TYR A 1 338 ? -4.023 -2.341 -13.538 1.00 20.83 336 TYR A CA 1
ATOM 2717 C C . TYR A 1 338 ? -3.556 -2.070 -12.103 1.00 25.55 336 TYR A C 1
ATOM 2718 O O . TYR A 1 338 ? -4.296 -1.512 -11.303 1.00 25.17 336 TYR A O 1
ATOM 2727 N N . ILE A 1 339 ? -2.336 -2.485 -11.774 1.00 21.63 337 ILE A N 1
ATOM 2728 C CA . ILE A 1 339 ? -1.790 -2.233 -10.442 1.00 20.62 337 ILE A CA 1
ATOM 2729 C C . ILE A 1 339 ? -0.337 -1.806 -10.546 1.00 18.59 337 ILE A C 1
ATOM 2730 O O . ILE A 1 339 ? 0.280 -1.934 -11.608 1.00 20.03 337 ILE A O 1
ATOM 2735 N N . GLU A 1 340 ? 0.217 -1.290 -9.450 1.00 18.05 338 GLU A N 1
ATOM 2736 C CA . GLU A 1 340 ? 1.666 -1.141 -9.352 1.00 21.38 338 GLU A CA 1
ATOM 2737 C C . GLU A 1 340 ? 2.176 -2.151 -8.333 1.00 19.18 338 GLU A C 1
ATOM 2738 O O . GLU A 1 340 ? 1.587 -2.306 -7.274 1.00 17.72 338 GLU A O 1
ATOM 2744 N N . LEU A 1 341 ? 3.263 -2.840 -8.661 1.00 17.58 339 LEU A N 1
ATOM 2745 C CA . LEU A 1 341 ? 3.889 -3.766 -7.722 1.00 13.68 339 LEU A CA 1
ATOM 2746 C C . LEU A 1 341 ? 5.168 -3.129 -7.205 1.00 15.57 339 LEU A C 1
ATOM 2747 O O . LEU A 1 341 ? 5.810 -2.352 -7.916 1.00 17.23 339 LEU A O 1
ATOM 2752 N N . PRO A 1 342 ? 5.580 -3.492 -5.982 1.00 14.59 340 PRO A N 1
ATOM 2753 C CA . PRO A 1 342 ? 6.882 -2.970 -5.557 1.00 13.80 340 PRO A CA 1
ATOM 2754 C C . PRO A 1 342 ? 8.016 -3.597 -6.359 1.00 18.03 340 PRO A C 1
ATOM 2755 O O . PRO A 1 342 ? 7.843 -4.654 -6.968 1.00 15.45 340 PRO A O 1
ATOM 2759 N N . GLU A 1 343 ? 9.154 -2.917 -6.389 1.00 18.13 341 GLU A N 1
ATOM 2760 C CA . GLU A 1 343 ? 10.336 -3.425 -7.070 1.00 20.19 341 GLU A CA 1
ATOM 2761 C C . GLU A 1 343 ? 11.020 -4.484 -6.212 1.00 15.87 341 GLU A C 1
ATOM 2762 O O . GLU A 1 343 ? 11.122 -4.342 -4.991 1.00 17.80 341 GLU A O 1
ATOM 2768 N N . LEU A 1 344 ? 11.500 -5.553 -6.835 1.00 14.86 342 LEU A N 1
ATOM 2769 C CA . LEU A 1 344 ? 12.228 -6.560 -6.084 1.00 18.31 342 LEU A CA 1
ATOM 2770 C C . LEU A 1 344 ? 13.634 -6.020 -5.861 1.00 21.40 342 LEU A C 1
ATOM 2771 O O . LEU A 1 344 ? 14.547 -6.272 -6.655 1.00 24.76 342 LEU A O 1
ATOM 2776 N N . SER A 1 345 ? 13.810 -5.238 -4.803 1.00 19.38 343 SER A N 1
ATOM 2777 C CA . SER A 1 345 ? 15.092 -4.584 -4.587 1.00 21.59 343 SER A CA 1
ATOM 2778 C C . SER A 1 345 ? 15.825 -5.152 -3.374 1.00 18.74 343 SER A C 1
ATOM 2779 O O . SER A 1 345 ? 15.219 -5.762 -2.484 1.00 19.92 343 SER A O 1
ATOM 2782 N N . GLU A 1 346 ? 17.133 -4.921 -3.339 1.00 16.13 344 GLU A N 1
ATOM 2783 C CA . GLU A 1 346 ? 17.971 -5.455 -2.276 1.00 18.70 344 GLU A CA 1
ATOM 2784 C C . GLU A 1 346 ? 17.840 -4.661 -0.990 1.00 18.56 344 GLU A C 1
ATOM 2785 O O . GLU A 1 346 ? 18.336 -5.089 0.049 1.00 20.99 344 GLU A O 1
ATOM 2791 N N . ASP A 1 347 ? 17.187 -3.505 -1.065 1.00 15.58 345 ASP A N 1
ATOM 2792 C CA . ASP A 1 347 ? 17.096 -2.612 0.088 1.00 13.21 345 ASP A CA 1
ATOM 2793 C C . ASP A 1 347 ? 15.692 -2.618 0.686 1.00 14.54 345 ASP A C 1
ATOM 2794 O O . ASP A 1 347 ? 15.121 -1.564 0.959 1.00 13.88 345 ASP A O 1
ATOM 2799 N N . HIS A 1 348 ? 15.148 -3.811 0.900 1.00 16.08 346 HIS A N 1
ATOM 2800 C CA . HIS A 1 348 ? 13.791 -3.962 1.432 1.00 14.20 346 HIS A CA 1
ATOM 2801 C C . HIS A 1 348 ? 13.792 -5.229 2.287 1.00 14.06 346 HIS A C 1
ATOM 2802 O O . HIS A 1 348 ? 14.400 -6.232 1.903 1.00 12.80 346 HIS A O 1
ATOM 2809 N N . VAL A 1 349 ? 13.131 -5.194 3.446 1.00 10.65 347 VAL A N 1
ATOM 2810 C CA . VAL A 1 349 ? 13.001 -6.404 4.254 1.00 11.00 347 VAL A CA 1
ATOM 2811 C C . VAL A 1 349 ? 11.558 -6.900 4.356 1.00 12.44 347 VAL A C 1
ATOM 2812 O O . VAL A 1 349 ? 11.276 -7.850 5.073 1.00 13.56 347 VAL A O 1
ATOM 2816 N N . TRP A 1 350 ? 10.655 -6.245 3.635 1.00 12.25 348 TRP A N 1
ATOM 2817 C CA . TRP A 1 350 ? 9.320 -6.786 3.408 1.00 11.89 348 TRP A CA 1
ATOM 2818 C C . TRP A 1 350 ? 8.559 -6.988 4.700 1.00 11.12 348 TRP A C 1
ATOM 2819 O O . TRP A 1 350 ? 7.988 -8.048 4.953 1.00 13.46 348 TRP A O 1
ATOM 2830 N N . HIS A 1 351 ? 8.538 -5.946 5.527 1.00 12.12 349 HIS A N 1
ATOM 2831 C CA . HIS A 1 351 ? 7.695 -5.986 6.710 1.00 11.60 349 HIS A CA 1
ATOM 2832 C C . HIS A 1 351 ? 6.212 -5.960 6.310 1.00 13.54 349 HIS A C 1
ATOM 2833 O O . HIS A 1 351 ? 5.384 -6.679 6.878 1.00 13.05 349 HIS A O 1
ATOM 2840 N N . LEU A 1 352 ? 5.888 -5.100 5.344 1.00 10.58 350 LEU A N 1
ATOM 2841 C CA . LEU A 1 352 ? 4.561 -5.031 4.741 1.00 12.79 350 LEU A CA 1
ATOM 2842 C C . LEU A 1 352 ? 4.748 -5.072 3.236 1.00 13.22 350 LEU A C 1
ATOM 2843 O O . LEU A 1 352 ? 5.815 -4.707 2.742 1.00 15.52 350 LEU A O 1
ATOM 2848 N N . PHE A 1 353 ? 3.722 -5.518 2.509 1.00 12.65 351 PHE A N 1
ATOM 2849 C CA . PHE A 1 353 ? 3.825 -5.682 1.057 1.00 12.09 351 PHE A CA 1
ATOM 2850 C C . PHE A 1 353 ? 2.781 -4.810 0.380 1.00 13.94 351 PHE A C 1
ATOM 2851 O O . PHE A 1 353 ? 1.600 -5.180 0.321 1.00 13.95 351 PHE A O 1
ATOM 2859 N N . PRO A 1 354 ? 3.203 -3.645 -0.117 1.00 11.51 352 PRO A N 1
ATOM 2860 C CA . PRO A 1 354 ? 2.235 -2.711 -0.707 1.00 11.97 352 PRO A CA 1
ATOM 2861 C C . PRO A 1 354 ? 2.146 -2.817 -2.214 1.00 13.53 352 PRO A C 1
ATOM 2862 O O . PRO A 1 354 ? 3.173 -2.826 -2.918 1.00 15.58 352 PRO A O 1
ATOM 2866 N N . ILE A 1 355 ? 0.917 -2.908 -2.715 1.00 14.43 353 ILE A N 1
ATOM 2867 C CA . ILE A 1 355 ? 0.685 -2.694 -4.138 1.00 14.33 353 ILE A CA 1
ATOM 2868 C C . ILE A 1 355 ? -0.097 -1.398 -4.253 1.00 16.12 353 ILE A C 1
ATOM 2869 O O . ILE A 1 355 ? -0.554 -0.855 -3.248 1.00 14.23 353 ILE A O 1
ATOM 2874 N N . LYS A 1 356 ? -0.234 -0.862 -5.458 1.00 12.75 354 LYS A N 1
ATOM 2875 C CA . LYS A 1 356 ? -1.130 0.287 -5.625 1.00 15.16 354 LYS A CA 1
ATOM 2876 C C . LYS A 1 356 ? -2.220 -0.080 -6.617 1.00 18.24 354 LYS A C 1
ATOM 2877 O O . LYS A 1 356 ? -1.942 -0.725 -7.632 1.00 19.80 354 LYS A O 1
ATOM 2883 N N . VAL A 1 357 ? -3.456 0.293 -6.293 1.00 17.49 355 VAL A N 1
ATOM 2884 C CA . VAL A 1 357 ? -4.590 0.056 -7.182 1.00 16.49 355 VAL A CA 1
ATOM 2885 C C . VAL A 1 357 ? -5.195 1.420 -7.495 1.00 21.96 355 VAL A C 1
ATOM 2886 O O . VAL A 1 357 ? -4.769 2.424 -6.927 1.00 19.55 355 VAL A O 1
ATOM 2890 N N . ARG A 1 358 ? -6.179 1.476 -8.385 1.00 19.96 356 ARG A N 1
ATOM 2891 C CA . ARG A 1 358 ? -6.834 2.753 -8.662 1.00 22.53 356 ARG A CA 1
ATOM 2892 C C . ARG A 1 358 ? -7.542 3.302 -7.421 1.00 17.98 356 ARG A C 1
ATOM 2893 O O . ARG A 1 358 ? -8.203 2.563 -6.679 1.00 19.32 356 ARG A O 1
ATOM 2901 N N . THR A 1 359 ? -7.400 4.608 -7.196 1.00 19.27 357 THR A N 1
ATOM 2902 C CA . THR A 1 359 ? -8.038 5.250 -6.047 1.00 16.79 357 THR A CA 1
ATOM 2903 C C . THR A 1 359 ? -9.535 4.950 -5.988 1.00 17.08 357 THR A C 1
ATOM 2904 O O . THR A 1 359 ? -10.090 4.644 -4.920 1.00 17.80 357 THR A O 1
ATOM 2908 N N . GLU A 1 360 ? -10.171 5.008 -7.156 1.00 23.77 358 GLU A N 1
ATOM 2909 C CA . GLU A 1 360 ? -11.620 4.905 -7.262 1.00 26.16 358 GLU A CA 1
ATOM 2910 C C . GLU A 1 360 ? -12.097 3.471 -7.053 1.00 24.62 358 GLU A C 1
ATOM 2911 O O . GLU A 1 360 ? -13.277 3.245 -6.796 1.00 23.77 358 GLU A O 1
ATOM 2917 N N . ASP A 1 361 ? -11.176 2.515 -7.145 1.00 18.99 359 ASP A N 1
ATOM 2918 C CA . ASP A 1 361 ? -11.534 1.095 -7.049 1.00 20.29 359 ASP A CA 1
ATOM 2919 C C . ASP A 1 361 ? -11.130 0.394 -5.749 1.00 28.71 359 ASP A C 1
ATOM 2920 O O . ASP A 1 361 ? -11.581 -0.727 -5.488 1.00 20.08 359 ASP A O 1
ATOM 2925 N N . ARG A 1 362 ? -10.279 1.024 -4.940 1.00 20.46 360 ARG A N 1
ATOM 2926 C CA . ARG A 1 362 ? -9.694 0.316 -3.791 1.00 21.14 360 ARG A CA 1
ATOM 2927 C C . ARG A 1 362 ? -10.709 -0.208 -2.782 1.00 20.77 360 ARG A C 1
ATOM 2928 O O . ARG A 1 362 ? -10.632 -1.357 -2.370 1.00 20.04 360 ARG A O 1
ATOM 2936 N N . ALA A 1 363 ? -11.651 0.626 -2.364 1.00 18.59 361 ALA A N 1
ATOM 2937 C CA . ALA A 1 363 ? -12.649 0.182 -1.398 1.00 20.33 361 ALA A CA 1
ATOM 2938 C C . ALA A 1 363 ? -13.419 -1.028 -1.923 1.00 22.50 361 ALA A C 1
ATOM 2939 O O . ALA A 1 363 ? -13.665 -1.984 -1.175 1.00 19.38 361 ALA A O 1
ATOM 2941 N N . ASP A 1 364 ? -13.784 -0.999 -3.206 1.00 24.44 362 ASP A N 1
ATOM 2942 C CA . ASP A 1 364 ? -14.508 -2.127 -3.797 1.00 27.27 362 ASP A CA 1
ATOM 2943 C C . ASP A 1 364 ? -13.628 -3.366 -3.940 1.00 25.12 362 ASP A C 1
ATOM 2944 O O . ASP A 1 364 ? -14.096 -4.491 -3.755 1.00 20.53 362 ASP A O 1
ATOM 2949 N N . ILE A 1 365 ? -12.361 -3.168 -4.293 1.00 17.02 363 ILE A N 1
ATOM 2950 C CA . ILE A 1 365 ? -11.416 -4.293 -4.375 1.00 19.02 363 ILE A CA 1
ATOM 2951 C C . ILE A 1 365 ? -11.300 -4.984 -3.028 1.00 23.65 363 ILE A C 1
ATOM 2952 O O . ILE A 1 365 ? -11.355 -6.215 -2.951 1.00 21.35 363 ILE A O 1
ATOM 2957 N N . MET A 1 366 ? -11.158 -4.197 -1.962 1.00 16.37 364 MET A N 1
ATOM 2958 C CA . MET A 1 366 ? -11.028 -4.759 -0.624 1.00 17.06 364 MET A CA 1
ATOM 2959 C C . MET A 1 366 ? -12.274 -5.501 -0.190 1.00 19.76 364 MET A C 1
ATOM 2960 O O . MET A 1 366 ? -12.192 -6.585 0.402 1.00 18.10 364 MET A O 1
ATOM 2965 N N . THR A 1 367 ? -13.430 -4.918 -0.489 1.00 18.03 365 THR A N 1
ATOM 2966 C CA . THR A 1 367 ? -14.700 -5.529 -0.134 1.00 16.21 365 THR A CA 1
ATOM 2967 C C . THR A 1 367 ? -14.926 -6.843 -0.878 1.00 13.93 365 THR A C 1
ATOM 2968 O O . THR A 1 367 ? -15.341 -7.837 -0.271 1.00 20.25 365 THR A O 1
ATOM 2972 N N . LYS A 1 368 ? -14.659 -6.848 -2.177 1.00 19.13 366 LYS A N 1
ATOM 2973 C CA . LYS A 1 368 ? -14.881 -8.038 -2.985 1.00 20.19 366 LYS A CA 1
ATOM 2974 C C . LYS A 1 368 ? -13.912 -9.154 -2.614 1.00 23.34 366 LYS A C 1
ATOM 2975 O O . LYS A 1 368 ? -14.306 -10.321 -2.552 1.00 20.53 366 LYS A O 1
ATOM 2981 N N . LEU A 1 369 ? -12.651 -8.802 -2.368 1.00 17.75 367 LEU A N 1
ATOM 2982 C CA . LEU A 1 369 ? -11.685 -9.815 -1.919 1.00 19.20 367 LEU A CA 1
ATOM 2983 C C . LEU A 1 369 ? -12.175 -10.505 -0.657 1.00 21.40 367 LEU A C 1
ATOM 2984 O O . LEU A 1 369 ? -12.117 -11.724 -0.535 1.00 16.86 367 LEU A O 1
ATOM 2989 N N . ASN A 1 370 ? -12.694 -9.723 0.278 1.00 15.83 368 ASN A N 1
ATOM 2990 C CA . ASN A 1 370 ? -13.159 -10.258 1.541 1.00 16.98 368 ASN A CA 1
ATOM 2991 C C . ASN A 1 370 ? -14.469 -11.029 1.385 1.00 20.66 368 ASN A C 1
ATOM 2992 O O . ASN A 1 370 ? -14.589 -12.167 1.843 1.00 23.04 368 ASN A O 1
ATOM 2997 N N . GLU A 1 371 ? -15.456 -10.403 0.748 1.00 23.13 369 GLU A N 1
ATOM 2998 C CA . GLU A 1 371 ? -16.779 -11.017 0.613 1.00 23.10 369 GLU A CA 1
ATOM 2999 C C . GLU A 1 371 ? -16.782 -12.240 -0.301 1.00 21.22 369 GLU A C 1
ATOM 3000 O O . GLU A 1 371 ? -17.387 -13.267 0.030 1.00 25.64 369 GLU A O 1
ATOM 3006 N N . ASP A 1 372 ? -16.108 -12.140 -1.445 1.00 18.30 370 ASP A N 1
ATOM 3007 C CA . ASP A 1 372 ? -16.177 -13.200 -2.437 1.00 22.65 370 ASP A CA 1
ATOM 3008 C C . ASP A 1 372 ? -15.168 -14.303 -2.171 1.00 21.88 370 ASP A C 1
ATOM 3009 O O . ASP A 1 372 ? -15.413 -15.465 -2.507 1.00 21.75 370 ASP A O 1
ATOM 3014 N N . PHE A 1 373 ? -14.037 -13.957 -1.561 1.00 19.36 371 PHE A N 1
ATOM 3015 C CA . PHE A 1 373 ? -12.988 -14.960 -1.401 1.00 17.94 371 PHE A CA 1
ATOM 3016 C C . PHE A 1 373 ? -12.407 -15.111 -0.005 1.00 17.99 371 PHE A C 1
ATOM 3017 O O . PHE A 1 373 ? -11.523 -15.944 0.206 1.00 20.92 371 PHE A O 1
ATOM 3025 N N . GLY A 1 374 ? -12.914 -14.334 0.945 1.00 15.82 372 GLY A N 1
ATOM 3026 C CA . GLY A 1 374 ? -12.459 -14.438 2.323 1.00 17.38 372 GLY A CA 1
ATOM 3027 C C . GLY A 1 374 ? -11.028 -13.941 2.488 1.00 12.87 372 GLY A C 1
ATOM 3028 O O . GLY A 1 374 ? -10.364 -14.246 3.490 1.00 18.11 372 GLY A O 1
ATOM 3029 N N . VAL A 1 375 ? -10.560 -13.163 1.518 1.00 12.99 373 VAL A N 1
ATOM 3030 C CA . VAL A 1 375 ? -9.195 -12.622 1.560 1.00 13.05 373 VAL A CA 1
ATOM 3031 C C . VAL A 1 375 ? -9.167 -11.246 2.216 1.00 22.92 373 VAL A C 1
ATOM 3032 O O . VAL A 1 375 ? -9.740 -10.293 1.689 1.00 17.94 373 VAL A O 1
ATOM 3036 N N . GLN A 1 376 ? -8.487 -11.142 3.358 1.00 15.07 374 GLN A N 1
ATOM 3037 C CA . GLN A 1 376 ? -8.399 -9.874 4.088 1.00 15.71 374 GLN A CA 1
ATOM 3038 C C . GLN A 1 376 ? -7.142 -9.102 3.699 1.00 16.17 374 GLN A C 1
ATOM 3039 O O . GLN A 1 376 ? -6.038 -9.653 3.652 1.00 19.37 374 GLN A O 1
ATOM 3045 N N . THR A 1 377 ? -7.332 -7.832 3.377 1.00 14.02 375 THR A N 1
ATOM 3046 C CA . THR A 1 377 ? -6.229 -6.932 3.058 1.00 14.09 375 THR A CA 1
ATOM 3047 C C . THR A 1 377 ? -6.332 -5.768 4.036 1.00 17.17 375 THR A C 1
ATOM 3048 O O . THR A 1 377 ? -7.261 -5.708 4.852 1.00 16.16 375 THR A O 1
ATOM 3052 N N . ASP A 1 378 ? -5.389 -4.842 3.972 1.00 15.32 376 ASP A N 1
ATOM 3053 C CA . ASP A 1 378 ? -5.407 -3.727 4.907 1.00 17.53 376 ASP A CA 1
ATOM 3054 C C . ASP A 1 378 ? -4.677 -2.546 4.304 1.00 18.32 376 ASP A C 1
ATOM 3055 O O . ASP A 1 378 ? -4.013 -2.667 3.269 1.00 15.33 376 ASP A O 1
ATOM 3060 N N . VAL A 1 379 ? -4.796 -1.397 4.959 1.00 15.08 377 VAL A N 1
ATOM 3061 C CA . VAL A 1 379 ? -4.088 -0.199 4.516 1.00 14.88 377 VAL A CA 1
ATOM 3062 C C . VAL A 1 379 ? -3.342 0.392 5.709 1.00 14.59 377 VAL A C 1
ATOM 3063 O O . VAL A 1 379 ? -3.957 0.944 6.615 1.00 16.17 377 VAL A O 1
ATOM 3067 N N . TYR A 1 380 ? -2.020 0.230 5.735 1.00 11.62 378 TYR A N 1
ATOM 3068 C CA . TYR A 1 380 ? -1.186 0.845 6.781 1.00 13.38 378 TYR A CA 1
ATOM 3069 C C . TYR A 1 380 ? -0.668 2.167 6.223 1.00 10.10 378 TYR A C 1
ATOM 3070 O O . TYR A 1 380 ? 0.204 2.149 5.337 1.00 14.30 378 TYR A O 1
ATOM 3079 N N . TYR A 1 381 ? -1.146 3.324 6.702 1.00 13.81 379 TYR A N 1
ATOM 3080 C CA . TYR A 1 381 ? -2.072 3.502 7.820 1.00 15.52 379 TYR A CA 1
ATOM 3081 C C . TYR A 1 381 ? -3.235 4.343 7.303 1.00 11.86 379 TYR A C 1
ATOM 3082 O O . TYR A 1 381 ? -3.119 4.982 6.260 1.00 17.85 379 TYR A O 1
ATOM 3091 N N . PRO A 1 382 ? -4.374 4.331 8.015 1.00 10.46 380 PRO A N 1
ATOM 3092 C CA . PRO A 1 382 ? -5.584 4.923 7.414 1.00 15.56 380 PRO A CA 1
ATOM 3093 C C . PRO A 1 382 ? -5.644 6.450 7.343 1.00 15.21 380 PRO A C 1
ATOM 3094 O O . PRO A 1 382 ? -6.372 6.986 6.490 1.00 16.04 380 PRO A O 1
ATOM 3098 N N . ILE A 1 383 ? -4.908 7.155 8.201 1.00 13.03 381 ILE A N 1
ATOM 3099 C CA . ILE A 1 383 ? -5.003 8.616 8.233 1.00 12.63 381 ILE A CA 1
ATOM 3100 C C . ILE A 1 383 ? -3.590 9.190 8.211 1.00 16.63 381 ILE A C 1
ATOM 3101 O O . ILE A 1 383 ? -2.735 8.773 8.994 1.00 15.54 381 ILE A O 1
ATOM 3106 N N . LEU A 1 384 ? -3.333 10.113 7.292 1.00 15.06 382 LEU A N 1
ATOM 3107 C CA . LEU A 1 384 ? -2.025 10.772 7.205 1.00 12.35 382 LEU A CA 1
ATOM 3108 C C . LEU A 1 384 ? -1.864 11.791 8.340 1.00 14.00 382 LEU A C 1
ATOM 3109 O O . LEU A 1 384 ? -2.857 12.307 8.832 1.00 14.49 382 LEU A O 1
ATOM 3114 N N . SER A 1 385 ? -0.627 12.073 8.752 1.00 12.66 383 SER A N 1
ATOM 3115 C CA . SER A 1 385 ? -0.359 12.945 9.900 1.00 13.70 383 SER A CA 1
ATOM 3116 C C . SER A 1 385 ? -1.056 14.309 9.834 1.00 15.88 383 SER A C 1
ATOM 3117 O O . SER A 1 385 ? -1.612 14.778 10.824 1.00 15.55 383 SER A O 1
ATOM 3120 N N . HIS A 1 386 ? -1.004 14.945 8.669 1.00 14.02 384 HIS A N 1
ATOM 3121 C CA . HIS A 1 386 ? -1.545 16.299 8.514 1.00 16.08 384 HIS A CA 1
ATOM 3122 C C . HIS A 1 386 ? -3.064 16.302 8.334 1.00 21.99 384 HIS A C 1
ATOM 3123 O O . HIS A 1 386 ? -3.678 17.354 8.152 1.00 19.02 384 HIS A O 1
ATOM 3130 N N . MET A 1 387 ? -3.670 15.122 8.412 1.00 15.95 385 MET A N 1
ATOM 3131 C CA . MET A 1 387 ? -5.117 14.977 8.239 1.00 18.29 385 MET A CA 1
ATOM 3132 C C . MET A 1 387 ? -5.777 14.411 9.489 1.00 16.42 385 MET A C 1
ATOM 3133 O O . MET A 1 387 ? -6.970 14.121 9.502 1.00 19.25 385 MET A O 1
ATOM 3138 N N . GLN A 1 388 ? -4.999 14.265 10.555 1.00 13.98 386 GLN A N 1
ATOM 3139 C CA . GLN A 1 388 ? -5.561 13.797 11.817 1.00 14.25 386 GLN A CA 1
ATOM 3140 C C . GLN A 1 388 ? -6.439 14.900 12.420 1.00 18.75 386 GLN A C 1
ATOM 3141 O O . GLN A 1 388 ? -6.117 16.086 12.324 1.00 18.65 386 GLN A O 1
ATOM 3147 N N . LYS A 1 389 ? -7.544 14.524 13.051 1.00 18.53 387 LYS A N 1
ATOM 3148 C CA . LYS A 1 389 ? -8.468 15.544 13.563 1.00 15.40 387 LYS A CA 1
ATOM 3149 C C . LYS A 1 389 ? -8.130 15.928 14.997 1.00 18.94 387 LYS A C 1
ATOM 3150 O O . LYS A 1 389 ? -8.813 15.539 15.951 1.00 20.74 387 LYS A O 1
ATOM 3156 N N . THR A 1 390 ? -7.061 16.698 15.140 1.00 17.00 388 THR A N 1
ATOM 3157 C CA . THR A 1 390 ? -6.577 17.121 16.445 1.00 18.66 388 THR A CA 1
ATOM 3158 C C . THR A 1 390 ? -6.505 18.647 16.460 1.00 15.85 388 THR A C 1
ATOM 3159 O O . THR A 1 390 ? -6.430 19.278 15.405 1.00 18.30 388 THR A O 1
ATOM 3163 N N . PRO A 1 391 ? -6.493 19.246 17.653 1.00 20.58 389 PRO A N 1
ATOM 3164 C CA . PRO A 1 391 ? -6.364 20.708 17.696 1.00 20.73 389 PRO A CA 1
ATOM 3165 C C . PRO A 1 391 ? -5.071 21.199 17.020 1.00 20.07 389 PRO A C 1
ATOM 3166 O O . PRO A 1 391 ? -5.089 22.199 16.289 1.00 20.00 389 PRO A O 1
ATOM 3170 N N . LEU A 1 392 ? -3.960 20.496 17.239 1.00 13.57 390 LEU A N 1
ATOM 3171 C CA . LEU A 1 392 ? -2.700 20.869 16.597 1.00 18.61 390 LEU A CA 1
ATOM 3172 C C . LEU A 1 392 ? -2.834 20.932 15.074 1.00 18.21 390 LEU A C 1
ATOM 3173 O O . LEU A 1 392 ? -2.420 21.902 14.428 1.00 19.27 390 LEU A O 1
ATOM 3178 N N . VAL A 1 393 ? -3.410 19.887 14.486 1.00 14.37 391 VAL A N 1
ATOM 3179 C CA . VAL A 1 393 ? -3.513 19.841 13.032 1.00 15.51 391 VAL A CA 1
ATOM 3180 C C . VAL A 1 393 ? -4.435 20.945 12.537 1.00 19.45 391 VAL A C 1
ATOM 3181 O O . VAL A 1 393 ? -4.118 21.657 11.583 1.00 18.79 391 VAL A O 1
ATOM 3185 N N . GLN A 1 394 ? -5.569 21.105 13.210 1.00 17.06 392 GLN A N 1
ATOM 3186 C CA . GLN A 1 394 ? -6.518 22.148 12.834 1.00 24.04 392 GLN A CA 1
ATOM 3187 C C . GLN A 1 394 ? -5.888 23.533 12.928 1.00 25.38 392 GLN A C 1
ATOM 3188 O O . GLN A 1 394 ? -6.083 24.378 12.045 1.00 30.98 392 GLN A O 1
ATOM 3194 N N . ASP A 1 395 ? -5.115 23.763 13.984 1.00 22.87 393 ASP A N 1
ATOM 3195 C CA . ASP A 1 395 ? -4.568 25.092 14.257 1.00 26.26 393 ASP A CA 1
ATOM 3196 C C . ASP A 1 395 ? -3.313 25.427 13.460 1.00 34.32 393 ASP A C 1
ATOM 3197 O O . ASP A 1 395 ? -3.083 26.583 13.129 1.00 32.21 393 ASP A O 1
ATOM 3202 N N . LYS A 1 396 ? -2.494 24.428 13.152 1.00 19.14 394 LYS A N 1
ATOM 3203 C CA . LYS A 1 396 ? -1.156 24.708 12.641 1.00 22.87 394 LYS A CA 1
ATOM 3204 C C . LYS A 1 396 ? -0.818 24.082 11.292 1.00 30.07 394 LYS A C 1
ATOM 3205 O O . LYS A 1 396 ? 0.097 24.538 10.606 1.00 31.81 394 LYS A O 1
ATOM 3211 N N . TYR A 1 397 ? -1.532 23.028 10.917 1.00 24.57 395 TYR A N 1
ATOM 3212 C CA . TYR A 1 397 ? -1.168 22.284 9.713 1.00 31.27 395 TYR A CA 1
ATOM 3213 C C . TYR A 1 397 ? -2.201 22.482 8.595 1.00 29.06 395 TYR A C 1
ATOM 3214 O O . TYR A 1 397 ? -2.232 21.749 7.611 1.00 42.12 395 TYR A O 1
ATOM 3223 N N . ALA A 1 398 ? -3.017 23.525 8.743 1.00 34.57 396 ALA A N 1
ATOM 3224 C CA . ALA A 1 398 ? -3.976 23.918 7.708 1.00 33.03 396 ALA A CA 1
ATOM 3225 C C . ALA A 1 398 ? -3.298 24.569 6.503 1.00 31.44 396 ALA A C 1
ATOM 3226 O O . ALA A 1 398 ? -2.410 25.412 6.650 1.00 40.52 396 ALA A O 1
ATOM 3228 N N . GLY A 1 399 ? -3.718 24.179 5.305 1.00 26.99 397 GLY A N 1
ATOM 3229 C CA . GLY A 1 399 ? -3.085 24.677 4.097 1.00 24.88 397 GLY A CA 1
ATOM 3230 C C . GLY A 1 399 ? -1.949 23.801 3.597 1.00 22.64 397 GLY A C 1
ATOM 3231 O O . GLY A 1 399 ? -1.404 24.034 2.521 1.00 25.35 397 GLY A O 1
ATOM 3232 N N . LEU A 1 400 ? -1.586 22.782 4.370 1.00 16.29 398 LEU A N 1
ATOM 3233 C CA . LEU A 1 400 ? -0.515 21.872 3.972 1.00 15.84 398 LEU A CA 1
ATOM 3234 C C . LEU A 1 400 ? -1.049 20.903 2.931 1.00 18.24 398 LEU A C 1
ATOM 3235 O O . LEU A 1 400 ? -2.070 20.252 3.157 1.00 18.78 398 LEU A O 1
ATOM 3240 N N . GLN A 1 401 ? -0.381 20.809 1.785 1.00 13.31 399 GLN A N 1
ATOM 3241 C CA . GLN A 1 401 ? -0.741 19.795 0.792 1.00 15.32 399 GLN A CA 1
ATOM 3242 C C . GLN A 1 401 ? 0.493 18.989 0.464 1.00 16.72 399 GLN A C 1
ATOM 3243 O O . GLN A 1 401 ? 1.568 19.538 0.204 1.00 19.64 399 GLN A O 1
ATOM 3249 N N . LEU A 1 402 ? 0.338 17.672 0.476 1.00 15.47 400 LEU A N 1
ATOM 3250 C CA . LEU A 1 402 ? 1.435 16.789 0.162 1.00 15.31 400 LEU A CA 1
ATOM 3251 C C . LEU A 1 402 ? 0.904 15.926 -0.959 1.00 18.84 400 LEU A C 1
ATOM 3252 O O . LEU A 1 402 ? 0.338 14.875 -0.704 1.00 17.79 400 LEU A O 1
ATOM 3257 N N . VAL A 1 403 ? 1.067 16.391 -2.199 1.00 15.69 401 VAL A N 1
ATOM 3258 C CA . VAL A 1 403 ? 0.357 15.800 -3.339 1.00 16.24 401 VAL A CA 1
ATOM 3259 C C . VAL A 1 403 ? 0.636 14.316 -3.539 1.00 18.52 401 VAL A C 1
ATOM 3260 O O . VAL A 1 403 ? -0.294 13.515 -3.731 1.00 16.34 401 VAL A O 1
ATOM 3264 N N . HIS A 1 404 ? 1.907 13.948 -3.487 1.00 16.39 402 HIS A N 1
ATOM 3265 C CA . HIS A 1 404 ? 2.293 12.563 -3.749 1.00 16.22 402 HIS A CA 1
ATOM 3266 C C . HIS A 1 404 ? 1.922 11.645 -2.599 1.00 16.16 402 HIS A C 1
ATOM 3267 O O . HIS A 1 404 ? 1.503 10.506 -2.822 1.00 16.49 402 HIS A O 1
ATOM 3274 N N . THR A 1 405 ? 2.094 12.135 -1.372 1.00 13.81 403 THR A N 1
ATOM 3275 C CA . THR A 1 405 ? 1.739 11.354 -0.198 1.00 11.88 403 THR A CA 1
ATOM 3276 C C . THR A 1 405 ? 0.245 11.080 -0.222 1.00 18.38 403 THR A C 1
ATOM 3277 O O . THR A 1 405 ? -0.181 9.963 0.011 1.00 15.60 403 THR A O 1
ATOM 3281 N N . GLU A 1 406 ? -0.553 12.110 -0.505 1.00 13.95 404 GLU A N 1
ATOM 3282 C CA . GLU A 1 406 ? -2.003 11.947 -0.522 1.00 16.58 404 GLU A CA 1
ATOM 3283 C C . GLU A 1 406 ? -2.484 11.003 -1.625 1.00 16.29 404 GLU A C 1
ATOM 3284 O O . GLU A 1 406 ? -3.376 10.172 -1.409 1.00 17.15 404 GLU A O 1
ATOM 3290 N N . LYS A 1 407 ? -1.896 11.120 -2.808 1.00 15.54 405 LYS A N 1
ATOM 3291 C CA . LYS A 1 407 ? -2.281 10.248 -3.914 1.00 14.12 405 LYS A CA 1
ATOM 3292 C C . LYS A 1 407 ? -1.882 8.800 -3.613 1.00 17.76 405 LYS A C 1
ATOM 3293 O O . LYS A 1 407 ? -2.701 7.894 -3.731 1.00 17.03 405 LYS A O 1
ATOM 3299 N N . ALA A 1 408 ? -0.645 8.588 -3.173 1.00 14.76 406 ALA A N 1
ATOM 3300 C CA . ALA A 1 408 ? -0.191 7.222 -2.877 1.00 16.79 406 ALA A CA 1
ATOM 3301 C C . ALA A 1 408 ? -1.008 6.618 -1.741 1.00 15.56 406 ALA A C 1
ATOM 3302 O O . ALA A 1 408 ? -1.339 5.432 -1.747 1.00 14.66 406 ALA A O 1
ATOM 3304 N N . HIS A 1 409 ? -1.331 7.445 -0.757 1.00 14.95 407 HIS A N 1
ATOM 3305 C CA . HIS A 1 409 ? -2.143 7.028 0.379 1.00 13.61 407 HIS A CA 1
ATOM 3306 C C . HIS A 1 409 ? -3.512 6.490 -0.039 1.00 17.23 407 HIS A C 1
ATOM 3307 O O . HIS A 1 409 ? -4.058 5.586 0.603 1.00 18.14 407 HIS A O 1
ATOM 3314 N N . SER A 1 410 ? -4.067 7.051 -1.114 1.00 14.97 408 SER A N 1
ATOM 3315 C CA . SER A 1 410 ? -5.384 6.643 -1.609 1.00 18.77 408 SER A CA 1
ATOM 3316 C C . SER A 1 410 ? -5.316 5.395 -2.484 1.00 20.27 408 SER A C 1
ATOM 3317 O O . SER A 1 410 ? -6.343 4.778 -2.790 1.00 17.91 408 SER A O 1
ATOM 3320 N N . GLN A 1 411 ? -4.107 5.007 -2.880 1.00 14.45 409 GLN A N 1
ATOM 3321 C CA . GLN A 1 411 ? -3.949 3.888 -3.809 1.00 14.78 409 GLN A CA 1
ATOM 3322 C C . GLN A 1 411 ? -3.416 2.627 -3.155 1.00 16.13 409 GLN A C 1
ATOM 3323 O O . GLN A 1 411 ? -3.617 1.524 -3.665 1.00 15.62 409 GLN A O 1
ATOM 3329 N N . VAL A 1 412 ? -2.719 2.790 -2.039 1.00 11.74 410 VAL A N 1
ATOM 3330 C CA . VAL A 1 412 ? -1.926 1.682 -1.498 1.00 12.68 410 VAL A CA 1
ATOM 3331 C C . VAL A 1 412 ? -2.822 0.611 -0.908 1.00 12.81 410 VAL A C 1
ATOM 3332 O O . VAL A 1 412 ? -3.856 0.897 -0.286 1.00 14.13 410 VAL A O 1
ATOM 3336 N N . LEU A 1 413 ? -2.422 -0.640 -1.116 1.00 13.33 411 LEU A N 1
ATOM 3337 C CA . LEU A 1 413 ? -3.143 -1.777 -0.572 1.00 16.63 411 LEU A CA 1
ATOM 3338 C C . LEU A 1 413 ? -2.111 -2.801 -0.124 1.00 14.10 411 LEU A C 1
ATOM 3339 O O . LEU A 1 413 ? -1.234 -3.182 -0.901 1.00 14.30 411 LEU A O 1
ATOM 3344 N N . HIS A 1 414 ? -2.211 -3.239 1.125 1.00 12.92 412 HIS A N 1
ATOM 3345 C CA . HIS A 1 414 ? -1.268 -4.222 1.639 1.00 12.62 412 HIS A CA 1
ATOM 3346 C C . HIS A 1 414 ? -1.843 -5.627 1.570 1.00 13.39 412 HIS A C 1
ATOM 3347 O O . HIS A 1 414 ? -2.992 -5.859 1.987 1.00 14.39 412 HIS A O 1
ATOM 3354 N N . LEU A 1 415 ? -1.025 -6.552 1.061 1.00 11.33 413 LEU A N 1
ATOM 3355 C CA . LEU A 1 415 ? -1.401 -7.951 0.922 1.00 9.76 413 LEU A CA 1
ATOM 3356 C C . LEU A 1 415 ? -0.781 -8.739 2.069 1.00 11.56 413 LEU A C 1
ATOM 3357 O O . LEU A 1 415 ? 0.292 -8.368 2.544 1.00 14.47 413 LEU A O 1
ATOM 3362 N N . PRO A 1 416 ? -1.429 -9.833 2.505 1.00 14.92 414 PRO A N 1
ATOM 3363 C CA . PRO A 1 416 ? -0.871 -10.611 3.620 1.00 12.89 414 PRO A CA 1
ATOM 3364 C C . PRO A 1 416 ? 0.570 -11.052 3.358 1.00 16.41 414 PRO A C 1
ATOM 3365 O O . PRO A 1 416 ? 0.872 -11.543 2.262 1.00 15.55 414 PRO A O 1
ATOM 3369 N N . LEU A 1 417 ? 1.454 -10.852 4.339 1.00 11.67 415 LEU A N 1
ATOM 3370 C CA . LEU A 1 417 ? 2.849 -11.292 4.210 1.00 8.69 415 LEU A CA 1
ATOM 3371 C C . LEU A 1 417 ? 3.481 -11.368 5.605 1.00 13.89 415 LEU A C 1
ATOM 3372 O O . LEU A 1 417 ? 3.652 -10.359 6.285 1.00 14.78 415 LEU A O 1
ATOM 3377 N N . TYR A 1 418 ? 3.817 -12.577 6.033 1.00 12.51 416 TYR A N 1
ATOM 3378 C CA . TYR A 1 418 ? 4.522 -12.742 7.296 1.00 13.89 416 TYR A CA 1
ATOM 3379 C C . TYR A 1 418 ? 5.174 -14.110 7.197 1.00 12.71 416 TYR A C 1
ATOM 3380 O O . TYR A 1 418 ? 4.782 -14.913 6.339 1.00 13.33 416 TYR A O 1
ATOM 3389 N N . PRO A 1 419 ? 6.194 -14.383 8.023 1.00 13.23 417 PRO A N 1
ATOM 3390 C CA . PRO A 1 419 ? 6.983 -15.598 7.725 1.00 14.64 417 PRO A CA 1
ATOM 3391 C C . PRO A 1 419 ? 6.215 -16.922 7.772 1.00 15.39 417 PRO A C 1
ATOM 3392 O O . PRO A 1 419 ? 6.550 -17.822 6.989 1.00 16.82 417 PRO A O 1
ATOM 3396 N N . SER A 1 420 ? 5.224 -17.051 8.648 1.00 11.82 418 SER A N 1
ATOM 3397 C CA . SER A 1 420 ? 4.454 -18.301 8.731 1.00 14.07 418 SER A CA 1
ATOM 3398 C C . SER A 1 420 ? 3.248 -18.371 7.792 1.00 15.24 418 SER A C 1
ATOM 3399 O O . SER A 1 420 ? 2.435 -19.302 7.879 1.00 15.61 418 SER A O 1
ATOM 3402 N N . PHE A 1 421 ? 3.136 -17.395 6.901 1.00 12.52 419 PHE A N 1
ATOM 3403 C CA . PHE A 1 421 ? 2.091 -17.386 5.886 1.00 16.19 419 PHE A CA 1
ATOM 3404 C C . PHE A 1 421 ? 2.327 -18.589 4.970 1.00 13.39 419 PHE A C 1
ATOM 3405 O O . PHE A 1 421 ? 3.477 -18.962 4.716 1.00 14.10 419 PHE A O 1
ATOM 3413 N N . THR A 1 422 ? 1.264 -19.218 4.477 1.00 12.92 420 THR A N 1
ATOM 3414 C CA . THR A 1 422 ? 1.457 -20.387 3.615 1.00 13.79 420 THR A CA 1
ATOM 3415 C C . THR A 1 422 ? 1.359 -19.985 2.160 1.00 12.10 420 THR A C 1
ATOM 3416 O O . THR A 1 422 ? 0.696 -19.004 1.817 1.00 12.62 420 THR A O 1
ATOM 3420 N N . LEU A 1 423 ? 2.013 -20.745 1.290 1.00 14.37 421 LEU A N 1
ATOM 3421 C CA . LEU A 1 423 ? 1.960 -20.430 -0.132 1.00 11.75 421 LEU A CA 1
ATOM 3422 C C . LEU A 1 423 ? 0.578 -20.713 -0.702 1.00 10.55 421 LEU A C 1
ATOM 3423 O O . LEU A 1 423 ? 0.135 -20.037 -1.626 1.00 15.25 421 LEU A O 1
ATOM 3428 N N . GLU A 1 424 ? -0.119 -21.697 -0.145 1.00 13.37 422 GLU A N 1
ATOM 3429 C CA . GLU A 1 424 ? -1.482 -21.960 -0.599 1.00 15.05 422 GLU A CA 1
ATOM 3430 C C . GLU A 1 424 ? -2.456 -20.823 -0.244 1.00 14.43 422 GLU A C 1
ATOM 3431 O O . GLU A 1 424 ? -3.357 -20.502 -1.022 1.00 14.57 422 GLU A O 1
ATOM 3437 N N . GLU A 1 425 ? -2.271 -20.187 0.910 1.00 12.09 423 GLU A N 1
ATOM 3438 C CA . GLU A 1 425 ? -3.015 -18.957 1.183 1.00 14.79 423 GLU A CA 1
ATOM 3439 C C . GLU A 1 425 ? -2.623 -17.862 0.199 1.00 12.92 423 GLU A C 1
ATOM 3440 O O . GLU A 1 425 ? -3.474 -17.112 -0.289 1.00 15.41 423 GLU A O 1
ATOM 3446 N N . GLN A 1 426 ? -1.322 -17.737 -0.066 1.00 13.03 424 GLN A N 1
ATOM 3447 C CA . GLN A 1 426 ? -0.869 -16.721 -1.003 1.00 14.26 424 GLN A CA 1
ATOM 3448 C C . GLN A 1 426 ? -1.474 -16.956 -2.394 1.00 16.04 424 GLN A C 1
ATOM 3449 O O . GLN A 1 426 ? -1.869 -15.993 -3.061 1.00 13.71 424 GLN A O 1
ATOM 3455 N N . ASP A 1 427 ? -1.567 -18.221 -2.812 1.00 14.85 425 ASP A N 1
ATOM 3456 C CA . ASP A 1 427 ? -2.250 -18.563 -4.069 1.00 15.87 425 ASP A CA 1
ATOM 3457 C C . ASP A 1 427 ? -3.651 -17.967 -4.113 1.00 17.59 425 ASP A C 1
ATOM 3458 O O . ASP A 1 427 ? -4.065 -17.400 -5.130 1.00 17.16 425 ASP A O 1
ATOM 3463 N N . ARG A 1 428 ? -4.392 -18.099 -3.018 1.00 15.17 426 ARG A N 1
ATOM 3464 C CA . ARG A 1 428 ? -5.757 -17.601 -2.996 1.00 15.26 426 ARG A CA 1
ATOM 3465 C C . ARG A 1 428 ? -5.820 -16.080 -3.050 1.00 16.03 426 ARG A C 1
ATOM 3466 O O . ARG A 1 428 ? -6.683 -15.505 -3.729 1.00 18.34 426 ARG A O 1
ATOM 3474 N N . VAL A 1 429 ? -4.895 -15.419 -2.352 1.00 14.54 427 VAL A N 1
ATOM 3475 C CA . VAL A 1 429 ? -4.806 -13.963 -2.419 1.00 12.96 427 VAL A CA 1
ATOM 3476 C C . VAL A 1 429 ? -4.622 -13.519 -3.859 1.00 14.36 427 VAL A C 1
ATOM 3477 O O . VAL A 1 429 ? -5.290 -12.598 -4.337 1.00 17.94 427 VAL A O 1
ATOM 3481 N N . MET A 1 430 ? -3.708 -14.187 -4.550 1.00 13.74 428 MET A N 1
ATOM 3482 C CA . MET A 1 430 ? -3.336 -13.782 -5.894 1.00 17.57 428 MET A CA 1
ATOM 3483 C C . MET A 1 430 ? -4.427 -14.081 -6.912 1.00 17.15 428 MET A C 1
ATOM 3484 O O . MET A 1 430 ? -4.720 -13.253 -7.769 1.00 20.27 428 MET A O 1
ATOM 3489 N N A GLU A 1 431 ? -5.026 -15.264 -6.822 0.45 20.12 429 GLU A N 1
ATOM 3490 N N B GLU A 1 431 ? -5.031 -15.259 -6.810 0.55 20.10 429 GLU A N 1
ATOM 3491 C CA A GLU A 1 431 ? -6.120 -15.605 -7.725 0.45 24.25 429 GLU A CA 1
ATOM 3492 C CA B GLU A 1 431 ? -6.118 -15.608 -7.715 0.55 24.26 429 GLU A CA 1
ATOM 3493 C C A GLU A 1 431 ? -7.324 -14.696 -7.491 0.45 23.56 429 GLU A C 1
ATOM 3494 C C B GLU A 1 431 ? -7.317 -14.693 -7.490 0.55 23.57 429 GLU A C 1
ATOM 3495 O O A GLU A 1 431 ? -7.978 -14.266 -8.440 0.45 23.51 429 GLU A O 1
ATOM 3496 O O B GLU A 1 431 ? -7.958 -14.256 -8.443 0.55 23.48 429 GLU A O 1
ATOM 3507 N N . GLY A 1 432 ? -7.600 -14.388 -6.227 1.00 19.70 430 GLY A N 1
ATOM 3508 C CA . GLY A 1 432 ? -8.679 -13.474 -5.885 1.00 18.81 430 GLY A CA 1
ATOM 3509 C C . GLY A 1 432 ? -8.419 -12.095 -6.469 1.00 21.69 430 GLY A C 1
ATOM 3510 O O . GLY A 1 432 ? -9.322 -11.433 -6.990 1.00 19.42 430 GLY A O 1
ATOM 3511 N N . LEU A 1 433 ? -7.174 -11.645 -6.382 1.00 17.80 431 LEU A N 1
ATOM 3512 C CA . LEU A 1 433 ? -6.826 -10.340 -6.916 1.00 19.53 431 LEU A CA 1
ATOM 3513 C C . LEU A 1 433 ? -7.023 -10.311 -8.433 1.00 22.30 431 LEU A C 1
ATOM 3514 O O . LEU A 1 433 ? -7.571 -9.334 -8.975 1.00 19.76 431 LEU A O 1
ATOM 3519 N N . PHE A 1 434 ? -6.584 -11.369 -9.118 1.00 19.31 432 PHE A N 1
ATOM 3520 C CA . PHE A 1 434 ? -6.787 -11.457 -10.562 1.00 22.15 432 PHE A CA 1
ATOM 3521 C C . PHE A 1 434 ? -8.283 -11.394 -10.893 1.00 20.92 432 PHE A C 1
ATOM 3522 O O . PHE A 1 434 ? -8.709 -10.631 -11.767 1.00 22.21 432 PHE A O 1
ATOM 3530 N N . HIS A 1 435 ? -9.083 -12.171 -10.170 1.00 18.17 433 HIS A N 1
ATOM 3531 C CA . HIS A 1 435 ? -10.519 -12.202 -10.425 1.00 22.51 433 HIS A CA 1
ATOM 3532 C C . HIS A 1 435 ? -11.191 -10.855 -10.138 1.00 30.47 433 HIS A C 1
ATOM 3533 O O . HIS A 1 435 ? -11.961 -10.355 -10.954 1.00 26.40 433 HIS A O 1
ATOM 3540 N N . VAL A 1 436 ? -10.910 -10.280 -8.973 1.00 20.31 434 VAL A N 1
ATOM 3541 C CA . VAL A 1 436 ? -11.528 -9.008 -8.580 1.00 23.97 434 VAL A CA 1
ATOM 3542 C C . VAL A 1 436 ? -11.134 -7.841 -9.493 1.00 30.53 434 VAL A C 1
ATOM 3543 O O . VAL A 1 436 ? -11.985 -7.045 -9.897 1.00 32.36 434 VAL A O 1
ATOM 3547 N N . ILE A 1 437 ? -9.851 -7.736 -9.822 1.00 22.49 435 ILE A N 1
ATOM 3548 C CA . ILE A 1 437 ? -9.383 -6.612 -10.635 1.00 32.79 435 ILE A CA 1
ATOM 3549 C C . ILE A 1 437 ? -9.966 -6.649 -12.048 1.00 39.52 435 ILE A C 1
ATOM 3550 O O . ILE A 1 437 ? -10.300 -5.610 -12.621 1.00 42.45 435 ILE A O 1
ATOM 3555 N N . LYS A 1 438 ? -10.119 -7.845 -12.602 1.00 40.06 436 LYS A N 1
ATOM 3556 C CA . LYS A 1 438 ? -10.702 -7.962 -13.930 1.00 48.96 436 LYS A CA 1
ATOM 3557 C C . LYS A 1 438 ? -12.202 -7.674 -13.887 1.00 54.13 436 LYS A C 1
ATOM 3558 O O . LYS A 1 438 ? -12.811 -7.325 -14.897 1.00 56.23 436 LYS A O 1
ATOM 3564 N N . GLN A 1 439 ? -12.779 -7.785 -12.696 1.00 55.17 437 GLN A N 1
ATOM 3565 C CA . GLN A 1 439 ? -14.151 -7.355 -12.458 1.00 46.21 437 GLN A CA 1
ATOM 3566 C C . GLN A 1 439 ? -14.216 -5.822 -12.375 1.00 49.55 437 GLN A C 1
ATOM 3567 O O . GLN A 1 439 ? -15.214 -5.214 -12.765 1.00 62.63 437 GLN A O 1
ATOM 3573 N N . GLU A 1 440 ? -13.150 -5.205 -11.865 1.00 47.74 438 GLU A N 1
ATOM 3574 C CA . GLU A 1 440 ? -13.092 -3.746 -11.692 1.00 45.48 438 GLU A CA 1
ATOM 3575 C C . GLU A 1 440 ? -12.965 -3.000 -13.014 1.00 55.95 438 GLU A C 1
ATOM 3576 O O . GLU A 1 440 ? -13.545 -1.926 -13.199 1.00 56.00 438 GLU A O 1
ATOM 3582 N N . ILE A 1 441 ? -12.181 -3.573 -13.919 1.00 54.95 439 ILE A N 1
ATOM 3583 C CA . ILE A 1 441 ? -11.849 -2.935 -15.183 1.00 66.25 439 ILE A CA 1
ATOM 3584 C C . ILE A 1 441 ? -12.935 -3.181 -16.227 1.00 76.06 439 ILE A C 1
ATOM 3585 O O . ILE A 1 441 ? -13.005 -2.483 -17.241 1.00 88.90 439 ILE A O 1
ATOM 3590 N N . GLY A 1 442 ? -13.781 -4.174 -15.973 1.00 56.42 440 GLY A N 1
ATOM 3591 C CA . GLY A 1 442 ? -14.829 -4.535 -16.909 1.00 65.34 440 GLY A CA 1
ATOM 3592 C C . GLY A 1 442 ? -14.349 -5.554 -17.925 1.00 75.89 440 GLY A C 1
ATOM 3593 O O . GLY A 1 442 ? -15.151 -6.217 -18.582 1.00 87.17 440 GLY A O 1
ATOM 3594 N N . MET B 1 3 ? -23.930 -15.143 69.525 1.00 74.23 1 MET B N 1
ATOM 3595 C CA . MET B 1 3 ? -23.848 -14.363 68.292 1.00 70.89 1 MET B CA 1
ATOM 3596 C C . MET B 1 3 ? -22.405 -14.055 67.898 1.00 68.07 1 MET B C 1
ATOM 3597 O O . MET B 1 3 ? -21.693 -13.335 68.604 1.00 63.49 1 MET B O 1
ATOM 3602 N N . GLN B 1 4 ? -21.988 -14.589 66.754 1.00 48.62 2 GLN B N 1
ATOM 3603 C CA . GLN B 1 4 ? -20.599 -14.491 66.321 1.00 63.76 2 GLN B CA 1
ATOM 3604 C C . GLN B 1 4 ? -20.262 -13.204 65.577 1.00 40.97 2 GLN B C 1
ATOM 3605 O O . GLN B 1 4 ? -20.863 -12.893 64.543 1.00 59.11 2 GLN B O 1
ATOM 3611 N N . LYS B 1 5 ? -19.289 -12.462 66.097 1.00 34.48 3 LYS B N 1
ATOM 3612 C CA . LYS B 1 5 ? -18.727 -11.360 65.337 1.00 35.32 3 LYS B CA 1
ATOM 3613 C C . LYS B 1 5 ? -17.782 -11.947 64.293 1.00 40.76 3 LYS B C 1
ATOM 3614 O O . LYS B 1 5 ? -17.082 -12.931 64.554 1.00 33.26 3 LYS B O 1
ATOM 3620 N N . GLN B 1 6 ? -17.777 -11.353 63.107 1.00 29.51 4 GLN B N 1
ATOM 3621 C CA . GLN B 1 6 ? -16.932 -11.824 62.020 1.00 24.60 4 GLN B CA 1
ATOM 3622 C C . GLN B 1 6 ? -15.678 -10.978 61.934 1.00 26.11 4 GLN B C 1
ATOM 3623 O O . GLN B 1 6 ? -15.703 -9.781 62.220 1.00 25.56 4 GLN B O 1
ATOM 3629 N N . VAL B 1 7 ? -14.575 -11.611 61.560 1.00 19.64 5 VAL B N 1
ATOM 3630 C CA . VAL B 1 7 ? -13.339 -10.899 61.274 1.00 22.92 5 VAL B CA 1
ATOM 3631 C C . VAL B 1 7 ? -13.190 -10.968 59.764 1.00 30.69 5 VAL B C 1
ATOM 3632 O O . VAL B 1 7 ? -12.836 -12.017 59.222 1.00 25.44 5 VAL B O 1
ATOM 3636 N N . LYS B 1 8 ? -13.498 -9.867 59.080 1.00 21.87 6 LYS B N 1
ATOM 3637 C CA . LYS B 1 8 ? -13.435 -9.855 57.621 1.00 25.35 6 LYS B CA 1
ATOM 3638 C C . LYS B 1 8 ? -11.998 -9.637 57.159 1.00 31.98 6 LYS B C 1
ATOM 3639 O O . LYS B 1 8 ? -11.316 -8.712 57.629 1.00 29.65 6 LYS B O 1
ATOM 3645 N N . ILE B 1 9 ? -11.538 -10.490 56.247 1.00 21.59 7 ILE B N 1
ATOM 3646 C CA . ILE B 1 9 ? -10.189 -10.379 55.715 1.00 21.32 7 ILE B CA 1
ATOM 3647 C C . ILE B 1 9 ? -10.266 -9.841 54.292 1.00 21.88 7 ILE B C 1
ATOM 3648 O O . ILE B 1 9 ? -10.698 -10.540 53.377 1.00 23.92 7 ILE B O 1
ATOM 3653 N N . SER B 1 10 ? -9.864 -8.583 54.137 1.00 24.72 8 SER B N 1
ATOM 3654 C CA . SER B 1 10 ? -9.928 -7.884 52.861 1.00 24.82 8 SER B CA 1
ATOM 3655 C C . SER B 1 10 ? -8.533 -7.780 52.274 1.00 26.44 8 SER B C 1
ATOM 3656 O O . SER B 1 10 ? -8.367 -7.577 51.072 1.00 24.77 8 SER B O 1
ATOM 3659 N N . GLY B 1 11 ? -7.530 -7.912 53.140 1.00 25.56 9 GLY B N 1
ATOM 3660 C CA . GLY B 1 11 ? -6.145 -7.730 52.754 1.00 22.38 9 GLY B CA 1
ATOM 3661 C C . GLY B 1 11 ? -5.701 -6.274 52.769 1.00 22.81 9 GLY B C 1
ATOM 3662 O O . GLY B 1 11 ? -4.533 -5.999 52.491 1.00 23.18 9 GLY B O 1
ATOM 3663 N N . LYS B 1 12 ? -6.616 -5.349 53.075 1.00 16.86 10 LYS B N 1
ATOM 3664 C CA . LYS B 1 12 ? -6.286 -3.912 53.092 1.00 13.61 10 LYS B CA 1
ATOM 3665 C C . LYS B 1 12 ? -5.671 -3.577 54.438 1.00 22.23 10 LYS B C 1
ATOM 3666 O O . LYS B 1 12 ? -5.814 -4.342 55.391 1.00 18.82 10 LYS B O 1
ATOM 3672 N N . SER B 1 13 ? -5.009 -2.429 54.541 1.00 16.56 11 SER B N 1
ATOM 3673 C CA . SER B 1 13 ? -4.158 -2.191 55.701 1.00 14.52 11 SER B CA 1
ATOM 3674 C C . SER B 1 13 ? -4.920 -2.158 57.035 1.00 18.98 11 SER B C 1
ATOM 3675 O O . SER B 1 13 ? -4.451 -2.706 58.035 1.00 20.11 11 SER B O 1
ATOM 3678 N N . LYS B 1 14 ? -6.092 -1.529 57.047 1.00 17.83 12 LYS B N 1
ATOM 3679 C CA . LYS B 1 14 ? -6.864 -1.426 58.281 1.00 17.37 12 LYS B CA 1
ATOM 3680 C C . LYS B 1 14 ? -7.318 -2.799 58.763 1.00 21.01 12 LYS B C 1
ATOM 3681 O O . LYS B 1 14 ? -7.194 -3.112 59.945 1.00 21.28 12 LYS B O 1
ATOM 3687 N N . GLU B 1 15 ? -7.845 -3.610 57.854 1.00 19.45 13 GLU B N 1
ATOM 3688 C CA . GLU B 1 15 ? -8.280 -4.949 58.234 1.00 20.65 13 GLU B CA 1
ATOM 3689 C C . GLU B 1 15 ? -7.108 -5.848 58.605 1.00 21.68 13 GLU B C 1
ATOM 3690 O O . GLU B 1 15 ? -7.253 -6.698 59.479 1.00 19.02 13 GLU B O 1
ATOM 3696 N N . ASN B 1 16 ? -5.951 -5.674 57.959 1.00 18.44 14 ASN B N 1
ATOM 3697 C CA . ASN B 1 16 ? -4.780 -6.462 58.344 1.00 18.44 14 ASN B CA 1
ATOM 3698 C C . ASN B 1 16 ? -4.368 -6.203 59.786 1.00 17.92 14 ASN B C 1
ATOM 3699 O O . ASN B 1 16 ? -3.974 -7.123 60.509 1.00 20.42 14 ASN B O 1
ATOM 3704 N N . MET B 1 17 ? -4.460 -4.950 60.203 1.00 15.68 15 MET B N 1
ATOM 3705 C CA . MET B 1 17 ? -4.113 -4.589 61.573 1.00 23.93 15 MET B CA 1
ATOM 3706 C C . MET B 1 17 ? -5.082 -5.250 62.544 1.00 20.23 15 MET B C 1
ATOM 3707 O O . MET B 1 17 ? -4.688 -5.739 63.614 1.00 21.43 15 MET B O 1
ATOM 3712 N N . SER B 1 18 ? -6.356 -5.250 62.176 1.00 20.45 16 SER B N 1
ATOM 3713 C CA . SER B 1 18 ? -7.366 -5.938 62.984 1.00 23.93 16 SER B CA 1
ATOM 3714 C C . SER B 1 18 ? -7.102 -7.448 63.068 1.00 24.15 16 SER B C 1
ATOM 3715 O O . SER B 1 18 ? -7.208 -8.050 64.137 1.00 24.28 16 SER B O 1
ATOM 3718 N N . LEU B 1 19 ? -6.752 -8.064 61.946 1.00 16.10 17 LEU B N 1
ATOM 3719 C CA . LEU B 1 19 ? -6.437 -9.495 61.942 1.00 17.65 17 LEU B CA 1
ATOM 3720 C C . LEU B 1 19 ? -5.214 -9.769 62.806 1.00 22.00 17 LEU B C 1
ATOM 3721 O O . LEU B 1 19 ? -5.188 -10.746 63.551 1.00 27.30 17 LEU B O 1
ATOM 3726 N N . LEU B 1 20 ? -4.203 -8.904 62.709 1.00 23.49 18 LEU B N 1
ATOM 3727 C CA . LEU B 1 20 ? -2.986 -9.075 63.503 1.00 20.04 18 LEU B CA 1
ATOM 3728 C C . LEU B 1 20 ? -3.349 -9.139 64.980 1.00 27.63 18 LEU B C 1
ATOM 3729 O O . LEU B 1 20 ? -2.978 -10.085 65.667 1.00 27.64 18 LEU B O 1
ATOM 3734 N N . LYS B 1 21 ? -4.095 -8.145 65.449 1.00 23.10 19 LYS B N 1
ATOM 3735 C CA . LYS B 1 21 ? -4.513 -8.093 66.850 1.00 31.03 19 LYS B CA 1
ATOM 3736 C C . LYS B 1 21 ? -5.303 -9.336 67.248 1.00 43.31 19 LYS B C 1
ATOM 3737 O O . LYS B 1 21 ? -5.047 -9.931 68.293 1.00 38.02 19 LYS B O 1
ATOM 3743 N N . HIS B 1 22 ? -6.253 -9.724 66.403 1.00 29.69 20 HIS B N 1
ATOM 3744 C CA . HIS B 1 22 ? -7.060 -10.921 66.628 1.00 32.21 20 HIS B CA 1
ATOM 3745 C C . HIS B 1 22 ? -6.192 -12.162 66.818 1.00 37.27 20 HIS B C 1
ATOM 3746 O O . HIS B 1 22 ? -6.362 -12.912 67.783 1.00 36.91 20 HIS B O 1
ATOM 3753 N N . LEU B 1 23 ? -5.257 -12.369 65.895 1.00 33.91 21 LEU B N 1
ATOM 3754 C CA . LEU B 1 23 ? -4.405 -13.557 65.901 1.00 36.87 21 LEU B CA 1
ATOM 3755 C C . LEU B 1 23 ? -3.375 -13.575 67.041 1.00 39.63 21 LEU B C 1
ATOM 3756 O O . LEU B 1 23 ? -2.872 -14.640 67.405 1.00 54.42 21 LEU B O 1
ATOM 3761 N N . LYS B 1 24 ? -3.056 -12.406 67.591 1.00 41.90 22 LYS B N 1
ATOM 3762 C CA . LYS B 1 24 ? -2.132 -12.326 68.722 1.00 49.33 22 LYS B CA 1
ATOM 3763 C C . LYS B 1 24 ? -2.852 -12.585 70.048 1.00 61.55 22 LYS B C 1
ATOM 3764 O O . LYS B 1 24 ? -2.320 -12.283 71.119 1.00 52.30 22 LYS B O 1
ATOM 3770 N N . GLY B 1 25 ? -4.065 -13.127 69.977 1.00 60.62 23 GLY B N 1
ATOM 3771 C CA . GLY B 1 25 ? -4.827 -13.454 71.173 1.00 43.56 23 GLY B CA 1
ATOM 3772 C C . GLY B 1 25 ? -5.621 -12.289 71.740 1.00 59.47 23 GLY B C 1
ATOM 3773 O O . GLY B 1 25 ? -6.160 -12.382 72.845 1.00 74.74 23 GLY B O 1
ATOM 3774 N N . ASP B 1 26 ? -5.678 -11.181 71.004 1.00 58.68 24 ASP B N 1
ATOM 3775 C CA . ASP B 1 26 ? -6.611 -10.103 71.335 1.00 62.40 24 ASP B CA 1
ATOM 3776 C C . ASP B 1 26 ? -7.767 -10.170 70.344 1.00 58.68 24 ASP B C 1
ATOM 3777 O O . ASP B 1 26 ? -7.833 -9.395 69.385 1.00 59.90 24 ASP B O 1
ATOM 3782 N N . VAL B 1 27 ? -8.681 -11.104 70.590 1.00 62.48 25 VAL B N 1
ATOM 3783 C CA . VAL B 1 27 ? -9.656 -11.511 69.579 1.00 50.71 25 VAL B CA 1
ATOM 3784 C C . VAL B 1 27 ? -10.679 -10.421 69.210 1.00 64.92 25 VAL B C 1
ATOM 3785 O O . VAL B 1 27 ? -11.295 -9.782 70.074 1.00 65.35 25 VAL B O 1
ATOM 3789 N N . GLN B 1 28 ? -10.818 -10.200 67.905 1.00 48.41 26 GLN B N 1
ATOM 3790 C CA . GLN B 1 28 ? -11.671 -9.145 67.371 1.00 46.69 26 GLN B CA 1
ATOM 3791 C C . GLN B 1 28 ? -13.058 -9.672 67.035 1.00 56.32 26 GLN B C 1
ATOM 3792 O O . GLN B 1 28 ? -13.913 -8.925 66.556 1.00 49.89 26 GLN B O 1
ATOM 3798 N N . GLY B 1 29 ? -13.268 -10.963 67.280 1.00 43.72 27 GLY B N 1
ATOM 3799 C CA . GLY B 1 29 ? -14.498 -11.635 66.908 1.00 35.73 27 GLY B CA 1
ATOM 3800 C C . GLY B 1 29 ? -14.289 -13.135 66.867 1.00 43.44 27 GLY B C 1
ATOM 3801 O O . GLY B 1 29 ? -13.310 -13.649 67.412 1.00 62.34 27 GLY B O 1
ATOM 3802 N N . LYS B 1 30 ? -15.201 -13.843 66.212 1.00 43.20 28 LYS B N 1
ATOM 3803 C CA . LYS B 1 30 ? -15.164 -15.299 66.216 1.00 38.19 28 LYS B CA 1
ATOM 3804 C C . LYS B 1 30 ? -14.765 -15.873 64.867 1.00 38.99 28 LYS B C 1
ATOM 3805 O O . LYS B 1 30 ? -13.772 -16.593 64.754 1.00 50.15 28 LYS B O 1
ATOM 3811 N N . GLU B 1 31 ? -15.542 -15.547 63.841 1.00 25.51 29 GLU B N 1
ATOM 3812 C CA . GLU B 1 31 ? -15.450 -16.267 62.578 1.00 24.64 29 GLU B CA 1
ATOM 3813 C C . GLU B 1 31 ? -14.581 -15.536 61.575 1.00 27.80 29 GLU B C 1
ATOM 3814 O O . GLU B 1 31 ? -14.844 -14.385 61.244 1.00 25.81 29 GLU B O 1
ATOM 3820 N N . LEU B 1 32 ? -13.557 -16.221 61.081 1.00 24.68 30 LEU B N 1
ATOM 3821 C CA . LEU B 1 32 ? -12.707 -15.674 60.026 1.00 25.39 30 LEU B CA 1
ATOM 3822 C C . LEU B 1 32 ? -13.456 -15.729 58.703 1.00 34.70 30 LEU B C 1
ATOM 3823 O O . LEU B 1 32 ? -13.905 -16.796 58.278 1.00 30.09 30 LEU B O 1
ATOM 3828 N N . VAL B 1 33 ? -13.610 -14.580 58.060 1.00 22.19 31 VAL B N 1
ATOM 3829 C CA . VAL B 1 33 ? -14.306 -14.524 56.781 1.00 21.80 31 VAL B CA 1
ATOM 3830 C C . VAL B 1 33 ? -13.380 -13.915 55.738 1.00 24.14 31 VAL B C 1
ATOM 3831 O O . VAL B 1 33 ? -13.106 -12.717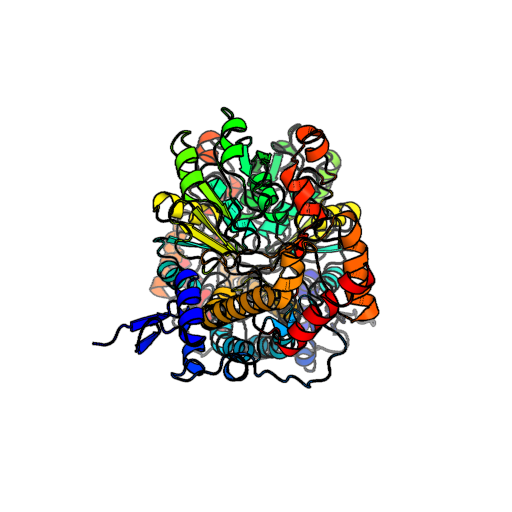 55.776 1.00 26.78 31 VAL B O 1
ATOM 3835 N N . ILE B 1 34 ? -12.891 -14.747 54.823 1.00 22.01 32 ILE B N 1
ATOM 3836 C CA . ILE B 1 34 ? -12.019 -14.273 53.753 1.00 24.99 32 ILE B CA 1
ATOM 3837 C C . ILE B 1 34 ? -12.859 -13.745 52.601 1.00 27.12 32 ILE B C 1
ATOM 3838 O O . ILE B 1 34 ? -13.624 -14.505 52.008 1.00 26.59 32 ILE B O 1
ATOM 3843 N N . GLU B 1 35 ? -12.731 -12.450 52.289 1.00 20.04 33 GLU B N 1
ATOM 3844 C CA . GLU B 1 35 ? -13.494 -11.874 51.189 1.00 22.28 33 GLU B CA 1
ATOM 3845 C C . GLU B 1 35 ? -13.110 -12.566 49.894 1.00 28.34 33 GLU B C 1
ATOM 3846 O O . GLU B 1 35 ? -11.943 -12.937 49.703 1.00 25.57 33 GLU B O 1
ATOM 3852 N N . ASP B 1 36 ? -14.092 -12.774 49.020 1.00 31.23 34 ASP B N 1
ATOM 3853 C CA . ASP B 1 36 ? -13.872 -13.577 47.820 1.00 34.83 34 ASP B CA 1
ATOM 3854 C C . ASP B 1 36 ? -13.266 -12.696 46.742 1.00 50.40 34 ASP B C 1
ATOM 3855 O O . ASP B 1 36 ? -13.915 -12.364 45.750 1.00 60.23 34 ASP B O 1
ATOM 3860 N N . SER B 1 37 ? -12.013 -12.315 46.962 1.00 29.32 35 SER B N 1
ATOM 3861 C CA . SER B 1 37 ? -11.281 -11.432 46.060 1.00 25.74 35 SER B CA 1
ATOM 3862 C C . SER B 1 37 ? -10.041 -12.148 45.535 1.00 27.01 35 SER B C 1
ATOM 3863 O O . SER B 1 37 ? -9.516 -13.054 46.183 1.00 24.47 35 SER B O 1
ATOM 3866 N N . ILE B 1 38 ? -9.568 -11.750 44.360 1.00 26.19 36 ILE B N 1
ATOM 3867 C CA . ILE B 1 38 ? -8.367 -12.360 43.806 1.00 20.91 36 ILE B CA 1
ATOM 3868 C C . ILE B 1 38 ? -7.163 -12.199 44.747 1.00 16.23 36 ILE B C 1
ATOM 3869 O O . ILE B 1 38 ? -6.347 -13.117 44.883 1.00 19.81 36 ILE B O 1
ATOM 3874 N N . VAL B 1 39 ? -7.082 -11.052 45.416 1.00 19.94 37 VAL B N 1
ATOM 3875 C CA . VAL B 1 39 ? -5.930 -10.744 46.262 1.00 22.28 37 VAL B CA 1
ATOM 3876 C C . VAL B 1 39 ? -5.807 -11.681 47.461 1.00 23.07 37 VAL B C 1
ATOM 3877 O O . VAL B 1 39 ? -4.732 -11.793 48.061 1.00 19.80 37 VAL B O 1
ATOM 3881 N N . ASN B 1 40 ? -6.906 -12.356 47.798 1.00 18.86 38 ASN B N 1
ATOM 3882 C CA . ASN B 1 40 ? -6.937 -13.231 48.970 1.00 19.22 38 ASN B CA 1
ATOM 3883 C C . ASN B 1 40 ? -6.700 -14.689 48.654 1.00 22.38 38 ASN B C 1
ATOM 3884 O O . ASN B 1 40 ? -6.707 -15.518 49.555 1.00 23.50 38 ASN B O 1
ATOM 3889 N N . GLU B 1 41 ? -6.498 -15.016 47.382 1.00 23.02 39 GLU B N 1
ATOM 3890 C CA . GLU B 1 41 ? -6.498 -16.420 46.979 1.00 21.40 39 GLU B CA 1
ATOM 3891 C C . GLU B 1 41 ? -5.461 -17.264 47.695 1.00 28.87 39 GLU B C 1
ATOM 3892 O O . GLU B 1 41 ? -5.773 -18.353 48.171 1.00 24.06 39 GLU B O 1
ATOM 3898 N N . ARG B 1 42 ? -4.232 -16.770 47.783 1.00 17.83 40 ARG B N 1
ATOM 3899 C CA . ARG B 1 42 ? -3.185 -17.547 48.439 1.00 23.13 40 ARG B CA 1
ATOM 3900 C C . ARG B 1 42 ? -3.338 -17.615 49.957 1.00 22.88 40 ARG B C 1
ATOM 3901 O O . ARG B 1 42 ? -2.890 -18.588 50.577 1.00 25.33 40 ARG B O 1
ATOM 3909 N N . TRP B 1 43 ? -3.989 -16.610 50.546 1.00 19.41 41 TRP B N 1
ATOM 3910 C CA . TRP B 1 43 ? -4.358 -16.625 51.970 1.00 27.13 41 TRP B CA 1
ATOM 3911 C C . TRP B 1 43 ? -5.101 -17.899 52.305 1.00 24.74 41 TRP B C 1
ATOM 3912 O O . TRP B 1 43 ? -4.936 -18.475 53.390 1.00 30.81 41 TRP B O 1
ATOM 3923 N N . LYS B 1 44 ? -5.969 -18.311 51.387 1.00 21.66 42 LYS B N 1
ATOM 3924 C CA . LYS B 1 44 ? -6.824 -19.477 51.598 1.00 30.44 42 LYS B CA 1
ATOM 3925 C C . LYS B 1 44 ? -6.054 -20.761 51.846 1.00 33.61 42 LYS B C 1
ATOM 3926 O O . LYS B 1 44 ? -6.553 -21.683 52.501 1.00 28.88 42 LYS B O 1
ATOM 3932 N N . GLN B 1 45 ? -4.832 -20.829 51.333 1.00 20.62 43 GLN B N 1
ATOM 3933 C CA . GLN B 1 45 ? -4.011 -22.015 51.534 1.00 21.33 43 GLN B CA 1
ATOM 3934 C C . GLN B 1 45 ? -3.408 -22.090 52.926 1.00 29.63 43 GLN B C 1
ATOM 3935 O O . GLN B 1 45 ? -3.060 -23.169 53.386 1.00 28.22 43 GLN B O 1
ATOM 3941 N N . VAL B 1 46 ? -3.262 -20.956 53.602 1.00 24.35 44 VAL B N 1
ATOM 3942 C CA . VAL B 1 46 ? -2.566 -20.990 54.893 1.00 22.77 44 VAL B CA 1
ATOM 3943 C C . VAL B 1 46 ? -3.375 -20.452 56.069 1.00 21.14 44 VAL B C 1
ATOM 3944 O O . VAL B 1 46 ? -3.017 -20.686 57.223 1.00 34.71 44 VAL B O 1
ATOM 3948 N N . LEU B 1 47 ? -4.462 -19.740 55.792 1.00 18.80 45 LEU B N 1
ATOM 3949 C CA . LEU B 1 47 ? -5.229 -19.160 56.889 1.00 23.20 45 LEU B CA 1
ATOM 3950 C C . LEU B 1 47 ? -6.157 -20.192 57.521 1.00 29.79 45 LEU B C 1
ATOM 3951 O O . LEU B 1 47 ? -7.141 -20.604 56.908 1.00 31.48 45 LEU B O 1
ATOM 3956 N N . LYS B 1 48 ? -5.842 -20.606 58.746 1.00 21.55 46 LYS B N 1
ATOM 3957 C CA . LYS B 1 48 ? -6.676 -21.568 59.469 1.00 24.13 46 LYS B CA 1
ATOM 3958 C C . LYS B 1 48 ? -7.069 -20.959 60.800 1.00 31.16 46 LYS B C 1
ATOM 3959 O O . LYS B 1 48 ? -6.426 -20.014 61.260 1.00 27.65 46 LYS B O 1
ATOM 3965 N N . GLU B 1 49 ? -8.101 -21.516 61.429 1.00 25.11 47 GLU B N 1
ATOM 3966 C CA . GLU B 1 49 ? -8.577 -21.005 62.714 1.00 32.13 47 GLU B CA 1
ATOM 3967 C C . GLU B 1 49 ? -7.472 -20.820 63.761 1.00 29.85 47 GLU B C 1
ATOM 3968 O O . GLU B 1 49 ? -7.371 -19.762 64.380 1.00 35.10 47 GLU B O 1
ATOM 3974 N N . LYS B 1 50 ? -6.646 -21.839 63.962 1.00 28.13 48 LYS B N 1
ATOM 3975 C CA . LYS B 1 50 ? -5.648 -21.783 65.028 1.00 40.77 48 LYS B CA 1
ATOM 3976 C C . LYS B 1 50 ? -4.242 -21.525 64.488 1.00 41.45 48 LYS B C 1
ATOM 3977 O O . LYS B 1 50 ? -3.264 -22.106 64.968 1.00 41.42 48 LYS B O 1
ATOM 3983 N N . ILE B 1 51 ? -4.149 -20.648 63.489 1.00 33.34 49 ILE B N 1
ATOM 3984 C CA . ILE B 1 51 ? -2.876 -20.341 62.837 1.00 27.48 49 ILE B CA 1
ATOM 3985 C C . ILE B 1 51 ? -1.797 -19.891 63.825 1.00 24.28 49 ILE B C 1
ATOM 3986 O O . ILE B 1 51 ? -2.040 -19.061 64.698 1.00 28.81 49 ILE B O 1
ATOM 3991 N N . ASP B 1 52 ? -0.611 -20.479 63.694 1.00 25.12 50 ASP B N 1
ATOM 3992 C CA . ASP B 1 52 ? 0.574 -20.006 64.394 1.00 26.35 50 ASP B CA 1
ATOM 3993 C C . ASP B 1 52 ? 1.365 -19.217 63.356 1.00 26.57 50 ASP B C 1
ATOM 3994 O O . ASP B 1 52 ? 1.956 -19.816 62.463 1.00 21.67 50 ASP B O 1
ATOM 3999 N N . ILE B 1 53 ? 1.364 -17.890 63.453 1.00 23.96 51 ILE B N 1
ATOM 4000 C CA . ILE B 1 53 ? 1.937 -17.070 62.380 1.00 22.02 51 ILE B CA 1
ATOM 4001 C C . ILE B 1 53 ? 3.402 -17.399 62.131 1.00 17.72 51 ILE B C 1
ATOM 4002 O O . ILE B 1 53 ? 3.816 -17.596 60.978 1.00 18.86 51 ILE B O 1
ATOM 4007 N N . GLU B 1 54 ? 4.187 -17.450 63.208 1.00 21.04 52 GLU B N 1
ATOM 4008 C CA . GLU B 1 54 ? 5.621 -17.725 63.105 1.00 17.89 52 GLU B CA 1
ATOM 4009 C C . GLU B 1 54 ? 5.914 -19.030 62.367 1.00 23.13 52 GLU B C 1
ATOM 4010 O O . GLU B 1 54 ? 6.808 -19.095 61.518 1.00 19.97 52 GLU B O 1
ATOM 4016 N N . HIS B 1 55 ? 5.153 -20.070 62.683 1.00 20.93 53 HIS B N 1
ATOM 4017 C CA . HIS B 1 55 ? 5.372 -21.360 62.036 1.00 25.54 53 HIS B CA 1
ATOM 4018 C C . HIS B 1 55 ? 4.658 -21.470 60.688 1.00 23.36 53 HIS B C 1
ATOM 4019 O O . HIS B 1 55 ? 5.274 -21.816 59.675 1.00 29.31 53 HIS B O 1
ATOM 4026 N N . ASP B 1 56 ? 3.365 -21.152 60.674 1.00 23.83 54 ASP B N 1
ATOM 4027 C CA . ASP B 1 56 ? 2.543 -21.370 59.484 1.00 22.97 54 ASP B CA 1
ATOM 4028 C C . ASP B 1 56 ? 2.832 -20.420 58.321 1.00 28.69 54 ASP B C 1
ATOM 4029 O O . ASP B 1 56 ? 2.734 -20.819 57.159 1.00 25.23 54 ASP B O 1
ATOM 4034 N N . LEU B 1 57 ? 3.198 -19.176 58.626 1.00 20.83 55 LEU B N 1
ATOM 4035 C CA . LEU B 1 57 ? 3.468 -18.201 57.575 1.00 22.90 55 LEU B CA 1
ATOM 4036 C C . LEU B 1 57 ? 4.952 -17.994 57.315 1.00 26.04 55 LEU B C 1
ATOM 4037 O O . LEU B 1 57 ? 5.352 -17.726 56.180 1.00 22.15 55 LEU B O 1
ATOM 4042 N N . PHE B 1 58 ? 5.775 -18.099 58.353 1.00 20.49 56 PHE B N 1
ATOM 4043 C CA . PHE B 1 58 ? 7.197 -17.812 58.186 1.00 22.48 56 PHE B CA 1
ATOM 4044 C C . PHE B 1 58 ? 8.102 -19.034 58.279 1.00 23.78 56 PHE B C 1
ATOM 4045 O O . PHE B 1 58 ? 9.294 -18.954 57.959 1.00 21.24 56 PHE B O 1
ATOM 4053 N N . ASN B 1 59 ? 7.540 -20.165 58.690 1.00 23.63 57 ASN B N 1
ATOM 4054 C CA . ASN B 1 59 ? 8.342 -21.366 58.913 1.00 22.55 57 ASN B CA 1
ATOM 4055 C C . ASN B 1 59 ? 9.608 -21.047 59.706 1.00 20.47 57 ASN B C 1
ATOM 4056 O O . ASN B 1 59 ? 10.729 -21.345 59.265 1.00 20.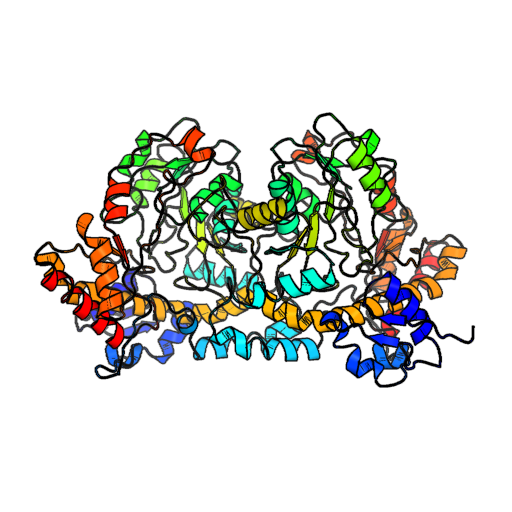07 57 ASN B O 1
ATOM 4061 N N . TYR B 1 60 ? 9.402 -20.416 60.860 1.00 20.22 58 TYR B N 1
ATOM 4062 C CA . TYR B 1 60 ? 10.458 -19.915 61.727 1.00 17.12 58 TYR B CA 1
ATOM 4063 C C . TYR B 1 60 ? 11.400 -21.052 62.088 1.00 27.30 58 TYR B C 1
ATOM 4064 O O . TYR B 1 60 ? 10.973 -22.083 62.630 1.00 23.18 58 TYR B O 1
ATOM 4073 N N . GLN B 1 61 ? 12.675 -20.857 61.770 1.00 20.64 59 GLN B N 1
ATOM 4074 C CA . GLN B 1 61 ? 13.732 -21.816 62.082 1.00 21.88 59 GLN B CA 1
ATOM 4075 C C . GLN B 1 61 ? 14.808 -21.070 62.857 1.00 18.40 59 GLN B C 1
ATOM 4076 O O . GLN B 1 61 ? 15.822 -20.618 62.311 1.00 22.14 59 GLN B O 1
ATOM 4082 N N . LYS B 1 62 ? 14.531 -20.936 64.148 1.00 22.04 60 LYS B N 1
ATOM 4083 C CA . LYS B 1 62 ? 15.324 -20.155 65.088 1.00 23.98 60 LYS B CA 1
ATOM 4084 C C . LYS B 1 62 ? 16.816 -20.470 65.039 1.00 32.87 60 LYS B C 1
ATOM 4085 O O . LYS B 1 62 ? 17.654 -19.581 65.234 1.00 29.33 60 LYS B O 1
ATOM 4091 N N . ASN B 1 63 ? 17.142 -21.734 64.773 1.00 23.30 61 ASN B N 1
ATOM 4092 C CA . ASN B 1 63 ? 18.523 -22.194 64.816 1.00 21.03 61 ASN B CA 1
ATOM 4093 C C . ASN B 1 63 ? 19.186 -22.290 63.455 1.00 29.22 61 ASN B C 1
ATOM 4094 O O . ASN B 1 63 ? 20.305 -22.806 63.348 1.00 27.58 61 ASN B O 1
ATOM 4099 N N . ARG B 1 64 ? 18.518 -21.798 62.413 1.00 24.22 62 ARG B N 1
ATOM 4100 C CA . ARG B 1 64 ? 19.101 -21.908 61.075 1.00 22.63 62 ARG B CA 1
ATOM 4101 C C . ARG B 1 64 ? 20.373 -21.076 60.974 1.00 27.27 62 ARG B C 1
ATOM 4102 O O . ARG B 1 64 ? 20.421 -19.937 61.443 1.00 24.24 62 ARG B O 1
ATOM 4110 N N . GLU B 1 65 ? 21.404 -21.660 60.370 1.00 21.25 63 GLU B N 1
ATOM 4111 C CA . GLU B 1 65 ? 22.713 -21.026 60.245 1.00 24.78 63 GLU B CA 1
ATOM 4112 C C . GLU B 1 65 ? 22.655 -19.876 59.249 1.00 28.53 63 GLU B C 1
ATOM 4113 O O . GLU B 1 65 ? 22.305 -20.073 58.087 1.00 26.52 63 GLU B O 1
ATOM 4119 N N . ILE B 1 66 ? 23.006 -18.678 59.708 1.00 27.61 64 ILE B N 1
ATOM 4120 C CA . ILE B 1 66 ? 22.989 -17.491 58.860 1.00 31.05 64 ILE B CA 1
ATOM 4121 C C . ILE B 1 66 ? 24.267 -16.687 59.066 1.00 23.68 64 ILE B C 1
ATOM 4122 O O . ILE B 1 66 ? 24.609 -16.346 60.200 1.00 36.36 64 ILE B O 1
ATOM 4127 N N . SER B 1 67 ? 24.968 -16.372 57.980 1.00 30.37 65 SER B N 1
ATOM 4128 C CA . SER B 1 67 ? 26.142 -15.507 58.082 1.00 39.49 65 SER B CA 1
ATOM 4129 C C . SER B 1 67 ? 25.926 -14.169 57.380 1.00 30.81 65 SER B C 1
ATOM 4130 O O . SER B 1 67 ? 26.637 -13.202 57.660 1.00 30.72 65 SER B O 1
ATOM 4133 N N . LYS B 1 68 ? 24.951 -14.123 56.470 1.00 27.97 66 LYS B N 1
ATOM 4134 C CA . LYS B 1 68 ? 24.627 -12.892 55.734 1.00 26.10 66 LYS B CA 1
ATOM 4135 C C . LYS B 1 68 ? 23.139 -12.599 55.765 1.00 23.20 66 LYS B C 1
ATOM 4136 O O . LYS B 1 68 ? 22.321 -13.510 55.653 1.00 23.55 66 LYS B O 1
ATOM 4142 N N . VAL B 1 69 ? 22.782 -11.324 55.895 1.00 21.22 67 VAL B N 1
ATOM 4143 C CA . VAL B 1 69 ? 21.396 -10.922 55.686 1.00 19.08 67 VAL B CA 1
ATOM 4144 C C . VAL B 1 69 ? 21.358 -9.819 54.633 1.00 20.66 67 VAL B C 1
ATOM 4145 O O . VAL B 1 69 ? 21.578 -8.653 54.950 1.00 18.94 67 VAL B O 1
ATOM 4149 N N . PRO B 1 70 ? 21.092 -10.187 53.372 1.00 17.99 68 PRO B N 1
ATOM 4150 C CA . PRO B 1 70 ? 21.010 -9.172 52.318 1.00 19.90 68 PRO B CA 1
ATOM 4151 C C . PRO B 1 70 ? 19.791 -8.295 52.558 1.00 17.64 68 PRO B C 1
ATOM 4152 O O . PRO B 1 70 ? 18.801 -8.766 53.138 1.00 19.21 68 PRO B O 1
ATOM 4156 N N . PHE B 1 71 ? 19.855 -7.043 52.121 1.00 20.66 69 PHE B N 1
ATOM 4157 C CA . PHE B 1 71 ? 18.738 -6.137 52.315 1.00 18.13 69 PHE B CA 1
ATOM 4158 C C . PHE B 1 71 ? 17.540 -6.520 51.452 1.00 16.18 69 PHE B C 1
ATOM 4159 O O . PHE B 1 71 ? 16.406 -6.517 51.920 1.00 15.69 69 PHE B O 1
ATOM 4167 N N . LEU B 1 72 ? 17.795 -6.851 50.190 1.00 16.28 70 LEU B N 1
ATOM 4168 C CA . LEU B 1 72 ? 16.709 -7.137 49.258 1.00 19.67 70 LEU B CA 1
ATOM 4169 C C . LEU B 1 72 ? 17.159 -8.058 48.141 1.00 23.40 70 LEU B C 1
ATOM 4170 O O . LEU B 1 72 ? 17.386 -7.614 47.016 1.00 21.32 70 LEU B O 1
ATOM 4175 N N . PRO B 1 73 ? 17.290 -9.359 48.451 1.00 19.16 71 PRO B N 1
ATOM 4176 C CA . PRO B 1 73 ? 17.714 -10.337 47.438 1.00 16.12 71 PRO B CA 1
ATOM 4177 C C . PRO B 1 73 ? 16.590 -10.569 46.431 1.00 19.64 71 PRO B C 1
ATOM 4178 O O . PRO B 1 73 ? 15.586 -11.206 46.779 1.00 18.93 71 PRO B O 1
ATOM 4182 N N . VAL B 1 74 ? 16.736 -10.079 45.201 1.00 18.32 72 VAL B N 1
ATOM 4183 C CA . VAL B 1 74 ? 15.577 -10.078 44.309 1.00 20.00 72 VAL B CA 1
ATOM 4184 C C . VAL B 1 74 ? 15.086 -11.473 43.942 1.00 18.49 72 VAL B C 1
ATOM 4185 O O . VAL B 1 74 ? 13.922 -11.646 43.587 1.00 19.49 72 VAL B O 1
ATOM 4189 N N . ASP B 1 75 ? 15.960 -12.472 44.042 1.00 19.72 73 ASP B N 1
ATOM 4190 C CA . ASP B 1 75 ? 15.554 -13.845 43.761 1.00 20.17 73 ASP B CA 1
ATOM 4191 C C . ASP B 1 75 ? 14.534 -14.336 44.788 1.00 21.89 73 ASP B C 1
ATOM 4192 O O . ASP B 1 75 ? 13.783 -15.270 44.526 1.00 21.88 73 ASP B O 1
ATOM 4197 N N . ARG B 1 76 ? 14.479 -13.677 45.944 1.00 18.02 74 ARG B N 1
ATOM 4198 C CA . ARG B 1 76 ? 13.557 -14.098 46.989 1.00 20.51 74 ARG B CA 1
ATOM 4199 C C . ARG B 1 76 ? 12.242 -13.328 46.978 1.00 24.76 74 ARG B C 1
ATOM 4200 O O . ARG B 1 76 ? 11.318 -13.651 47.717 1.00 24.25 74 ARG B O 1
ATOM 4208 N N . LEU B 1 77 ? 12.151 -12.332 46.107 1.00 15.98 75 LEU B N 1
ATOM 4209 C CA . LEU B 1 77 ? 10.935 -11.533 45.972 1.00 17.43 75 LEU B CA 1
ATOM 4210 C C . LEU B 1 77 ? 9.886 -12.252 45.130 1.00 17.86 75 LEU B C 1
ATOM 4211 O O . LEU B 1 77 ? 8.724 -11.837 45.059 1.00 21.85 75 LEU B O 1
ATOM 4216 N N . ILE B 1 78 ? 10.302 -13.336 44.486 1.00 17.48 76 ILE B N 1
ATOM 4217 C CA . ILE B 1 78 ? 9.366 -14.182 43.763 1.00 15.22 76 ILE B CA 1
ATOM 4218 C C . ILE B 1 78 ? 9.538 -15.606 44.275 1.00 22.11 76 ILE B C 1
ATOM 4219 O O . ILE B 1 78 ? 10.653 -16.122 44.333 1.00 22.15 76 ILE B O 1
ATOM 4224 N N . THR B 1 79 ? 8.431 -16.221 44.688 1.00 18.31 77 THR B N 1
ATOM 4225 C CA . THR B 1 79 ? 8.477 -17.567 45.273 1.00 17.76 77 THR B CA 1
ATOM 4226 C C . THR B 1 79 ? 8.413 -18.684 44.230 1.00 18.52 77 THR B C 1
ATOM 4227 O O . THR B 1 79 ? 8.045 -18.452 43.077 1.00 17.55 77 THR B O 1
ATOM 4231 N N . ASN B 1 80 ? 8.755 -19.904 44.638 1.00 20.38 78 ASN B N 1
ATOM 4232 C CA . ASN B 1 80 ? 8.596 -21.046 43.742 1.00 21.52 78 ASN B CA 1
ATOM 4233 C C . ASN B 1 80 ? 7.162 -21.202 43.248 1.00 21.89 78 ASN B C 1
ATOM 4234 O O . ASN B 1 80 ? 6.934 -21.529 42.078 1.00 23.67 78 ASN B O 1
ATOM 4239 N N . ASP B 1 81 ? 6.197 -20.991 44.143 1.00 19.40 79 ASP B N 1
ATOM 4240 C CA . ASP B 1 81 ? 4.784 -21.111 43.783 1.00 22.59 79 ASP B CA 1
ATOM 4241 C C . ASP B 1 81 ? 4.347 -20.064 42.758 1.00 21.95 79 ASP B C 1
ATOM 4242 O O . ASP B 1 81 ? 3.524 -20.351 41.886 1.00 21.88 79 ASP B O 1
ATOM 4247 N N . GLU B 1 82 ? 4.885 -18.852 42.873 1.00 22.70 80 GLU B N 1
ATOM 4248 C CA . GLU B 1 82 ? 4.609 -17.815 41.878 1.00 17.94 80 GLU B CA 1
ATOM 4249 C C . GLU B 1 82 ? 5.162 -18.209 40.517 1.00 16.28 80 GLU B C 1
ATOM 4250 O O . GLU B 1 82 ? 4.482 -18.077 39.488 1.00 21.67 80 GLU B O 1
ATOM 4256 N N . VAL B 1 83 ? 6.401 -18.678 40.513 1.00 17.72 81 VAL B N 1
ATOM 4257 C CA . VAL B 1 83 ? 7.033 -19.133 39.278 1.00 19.85 81 VAL B CA 1
ATOM 4258 C C . VAL B 1 83 ? 6.182 -20.215 38.617 1.00 20.23 81 VAL B C 1
ATOM 4259 O O . VAL B 1 83 ? 5.940 -20.163 37.404 1.00 19.90 81 VAL B O 1
ATOM 4263 N N . GLU B 1 84 ? 5.709 -21.183 39.405 1.00 19.89 82 GLU B N 1
ATOM 4264 C CA . GLU B 1 84 ? 4.858 -22.236 38.854 1.00 26.46 82 GLU B CA 1
ATOM 4265 C C . GLU B 1 84 ? 3.583 -21.663 38.232 1.00 22.64 82 GLU B C 1
ATOM 4266 O O . GLU B 1 84 ? 3.210 -22.045 37.120 1.00 23.27 82 GLU B O 1
ATOM 4272 N N . ASP B 1 85 ? 2.911 -20.759 38.948 1.00 18.61 83 ASP B N 1
ATOM 4273 C CA . ASP B 1 85 ? 1.685 -20.148 38.444 1.00 17.72 83 ASP B CA 1
ATOM 4274 C C . ASP B 1 85 ? 1.965 -19.366 37.160 1.00 19.50 83 ASP B C 1
ATOM 4275 O O . ASP B 1 85 ? 1.150 -19.348 36.239 1.00 19.32 83 ASP B O 1
ATOM 4280 N N . ILE B 1 86 ? 3.110 -18.697 37.114 1.00 17.94 84 ILE B N 1
ATOM 4281 C CA . ILE B 1 86 ? 3.444 -17.866 35.956 1.00 15.23 84 ILE B CA 1
ATOM 4282 C C . ILE B 1 86 ? 3.757 -18.721 34.732 1.00 23.55 84 ILE B C 1
ATOM 4283 O O . ILE B 1 86 ? 3.274 -18.439 33.634 1.00 18.91 84 ILE B O 1
ATOM 4288 N N . LEU B 1 87 ? 4.548 -19.777 34.921 1.00 18.35 85 LEU B N 1
ATOM 4289 C CA . LEU B 1 87 ? 4.837 -20.681 33.819 1.00 18.00 85 LEU B CA 1
ATOM 4290 C C . LEU B 1 87 ? 3.550 -21.313 33.295 1.00 20.29 85 LEU B C 1
ATOM 4291 O O . LEU B 1 87 ? 3.378 -21.457 32.085 1.00 21.29 85 LEU B O 1
ATOM 4296 N N . ASN B 1 88 ? 2.642 -21.685 34.198 1.00 22.74 86 ASN B N 1
ATOM 4297 C CA . ASN B 1 88 ? 1.368 -22.245 33.769 1.00 22.07 86 ASN B CA 1
ATOM 4298 C C . ASN B 1 88 ? 0.533 -21.264 32.937 1.00 25.64 86 ASN B C 1
ATOM 4299 O O . ASN B 1 88 ? -0.063 -21.646 31.936 1.00 23.02 86 ASN B O 1
ATOM 4304 N N A THR B 1 89 ? 0.485 -19.999 33.353 0.66 21.46 87 THR B N 1
ATOM 4305 N N B THR B 1 89 ? 0.494 -20.002 33.337 0.34 21.51 87 THR B N 1
ATOM 4306 C CA A THR B 1 89 ? -0.307 -19.029 32.603 0.66 23.05 87 THR B CA 1
ATOM 4307 C CA B THR B 1 89 ? -0.286 -19.039 32.577 0.34 23.02 87 THR B CA 1
ATOM 4308 C C A THR B 1 89 ? 0.351 -18.708 31.255 0.66 19.24 87 THR B C 1
ATOM 4309 C C B THR B 1 89 ? 0.358 -18.761 31.229 0.34 19.31 87 THR B C 1
ATOM 4310 O O A THR B 1 89 ? -0.340 -18.548 30.251 0.66 22.88 87 THR B O 1
ATOM 4311 O O B THR B 1 89 ? -0.325 -18.654 30.209 0.34 22.74 87 THR B O 1
ATOM 4318 N N . LEU B 1 90 ? 1.681 -18.656 31.230 1.00 18.18 88 LEU B N 1
ATOM 4319 C CA . LEU B 1 90 ? 2.415 -18.333 30.006 1.00 20.86 88 LEU B CA 1
ATOM 4320 C C . LEU B 1 90 ? 2.317 -19.473 29.006 1.00 17.83 88 LEU B C 1
ATOM 4321 O O . LEU B 1 90 ? 2.390 -19.254 27.804 1.00 17.46 88 LEU B O 1
ATOM 4326 N N . THR B 1 91 ? 2.142 -20.694 29.504 1.00 19.11 89 THR B N 1
ATOM 4327 C CA . THR B 1 91 ? 1.937 -21.828 28.611 1.00 18.03 89 THR B CA 1
ATOM 4328 C C . THR B 1 91 ? 0.688 -21.611 27.754 1.00 17.91 89 THR B C 1
ATOM 4329 O O . THR B 1 91 ? 0.649 -22.018 26.588 1.00 21.37 89 THR B O 1
ATOM 4333 N N . GLU B 1 92 ? -0.303 -20.915 28.316 1.00 20.16 90 GLU B N 1
ATOM 4334 C CA . GLU B 1 92 ? -1.531 -20.576 27.594 1.00 20.91 90 GLU B CA 1
ATOM 4335 C C . GLU B 1 92 ? -1.446 -19.252 26.831 1.00 23.93 90 GLU B C 1
ATOM 4336 O O . GLU B 1 92 ? -2.028 -19.113 25.760 1.00 23.04 90 GLU B O 1
ATOM 4342 N N . VAL B 1 93 ? -0.757 -18.266 27.395 1.00 16.34 91 VAL B N 1
ATOM 4343 C CA . VAL B 1 93 ? -0.670 -16.960 26.739 1.00 13.41 91 VAL B CA 1
ATOM 4344 C C . VAL B 1 93 ? 0.210 -16.972 25.503 1.00 14.10 91 VAL B C 1
ATOM 4345 O O . VAL B 1 93 ? -0.169 -16.418 24.457 1.00 17.00 91 VAL B O 1
ATOM 4349 N N . LEU B 1 94 ? 1.383 -17.586 25.612 1.00 18.14 92 LEU B N 1
ATOM 4350 C CA . LEU B 1 94 ? 2.358 -17.512 24.525 1.00 13.77 92 LEU B CA 1
ATOM 4351 C C . LEU B 1 94 ? 1.824 -17.932 23.149 1.00 21.67 92 LEU B C 1
ATOM 4352 O O . LEU B 1 94 ? 2.071 -17.231 22.169 1.00 19.48 92 LEU B O 1
ATOM 4357 N N . PRO B 1 95 ? 1.091 -19.062 23.065 1.00 15.29 93 PRO B N 1
ATOM 4358 C CA . PRO B 1 95 ? 0.586 -19.474 21.747 1.00 19.16 93 PRO B CA 1
ATOM 4359 C C . PRO B 1 95 ? -0.475 -18.550 21.169 1.00 20.09 93 PRO B C 1
ATOM 4360 O O . PRO B 1 95 ? -0.729 -18.637 19.963 1.00 21.35 93 PRO B O 1
ATOM 4364 N N . THR B 1 96 ? -1.084 -17.689 21.984 1.00 17.21 94 THR B N 1
ATOM 4365 C CA . THR B 1 96 ? -2.088 -16.759 21.462 1.00 16.83 94 THR B CA 1
ATOM 4366 C C . THR B 1 96 ? -1.421 -15.692 20.615 1.00 16.71 94 THR B C 1
ATOM 4367 O O . THR B 1 96 ? -2.070 -15.063 19.776 1.00 15.81 94 THR B O 1
ATOM 4371 N N . GLY B 1 97 ? -0.132 -15.465 20.851 1.00 17.42 95 GLY B N 1
ATOM 4372 C CA . GLY B 1 97 ? 0.583 -14.428 20.126 1.00 18.29 95 GLY B CA 1
ATOM 4373 C C . GLY B 1 97 ? 0.219 -13.019 20.573 1.00 13.91 95 GLY B C 1
ATOM 4374 O O . GLY B 1 97 ? 0.705 -12.057 19.983 1.00 16.50 95 GLY B O 1
ATOM 4375 N N . LYS B 1 98 ? -0.623 -12.895 21.608 1.00 13.26 96 LYS B N 1
ATOM 4376 C CA . LYS B 1 98 ? -1.053 -11.584 22.104 1.00 17.07 96 LYS B CA 1
ATOM 4377 C C . LYS B 1 98 ? -0.268 -11.131 23.331 1.00 15.59 96 LYS B C 1
ATOM 4378 O O . LYS B 1 98 ? -0.528 -11.582 24.451 1.00 16.07 96 LYS B O 1
ATOM 4384 N N . PHE B 1 99 ? 0.665 -10.211 23.126 1.00 14.71 97 PHE B N 1
ATOM 4385 C CA . PHE B 1 99 ? 1.630 -9.886 24.179 1.00 13.25 97 PHE B CA 1
ATOM 4386 C C . PHE B 1 99 ? 1.557 -8.429 24.579 1.00 15.17 97 PHE B C 1
ATOM 4387 O O . PHE B 1 99 ? 1.911 -8.069 25.693 1.00 17.90 97 PHE B O 1
ATOM 4395 N N . THR B 1 100 ? 1.111 -7.590 23.658 1.00 15.27 98 THR B N 1
ATOM 4396 C CA . THR B 1 100 ? 0.949 -6.162 23.939 1.00 16.68 98 THR B CA 1
ATOM 4397 C C . THR B 1 100 ? -0.541 -5.881 24.163 1.00 18.91 98 THR B C 1
ATOM 4398 O O . THR B 1 100 ? -0.999 -5.813 25.301 1.00 16.86 98 THR B O 1
ATOM 4402 N N A SER B 1 101 ? -1.298 -5.722 23.086 0.53 19.96 99 SER B N 1
ATOM 4403 N N B SER B 1 101 ? -1.294 -5.739 23.077 0.47 19.98 99 SER B N 1
ATOM 4404 C CA A SER B 1 101 ? -2.749 -5.667 23.208 0.53 19.68 99 SER B CA 1
ATOM 4405 C CA B SER B 1 101 ? -2.746 -5.694 23.177 0.47 19.71 99 SER B CA 1
ATOM 4406 C C A SER B 1 101 ? -3.263 -7.072 23.507 0.53 23.33 99 SER B C 1
ATOM 4407 C C B SER B 1 101 ? -3.233 -7.091 23.549 0.47 23.32 99 SER B C 1
ATOM 4408 O O A SER B 1 101 ? -2.690 -8.060 23.052 0.53 22.04 99 SER B O 1
ATOM 4409 O O B SER B 1 101 ? -2.612 -8.088 23.188 0.47 21.98 99 SER B O 1
ATOM 4414 N N . GLY B 1 102 ? -4.334 -7.175 24.283 1.00 19.85 100 GLY B N 1
ATOM 4415 C CA . GLY B 1 102 ? -4.899 -8.484 24.574 1.00 21.48 100 GLY B CA 1
ATOM 4416 C C . GLY B 1 102 ? -5.918 -8.482 25.680 1.00 23.02 100 GLY B C 1
ATOM 4417 O O . GLY B 1 102 ? -6.094 -7.472 26.352 1.00 24.97 100 GLY B O 1
ATOM 4418 N N . PRO B 1 103 ? -6.584 -9.625 25.880 1.00 19.27 101 PRO B N 1
ATOM 4419 C CA . PRO B 1 103 ? -7.742 -9.751 26.775 1.00 20.67 101 PRO B CA 1
ATOM 4420 C C . PRO B 1 103 ? -7.414 -9.730 28.258 1.00 23.13 101 PRO B C 1
ATOM 4421 O O . PRO B 1 103 ? -8.296 -9.370 29.040 1.00 25.89 101 PRO B O 1
ATOM 4425 N N . TYR B 1 104 ? -6.201 -10.109 28.651 1.00 20.04 102 TYR B N 1
ATOM 4426 C CA . TYR B 1 104 ? -5.854 -10.081 30.072 1.00 23.47 102 TYR B CA 1
ATOM 4427 C C . TYR B 1 104 ? -5.750 -8.651 30.583 1.00 21.22 102 TYR B C 1
ATOM 4428 O O . TYR B 1 104 ? -5.935 -8.411 31.774 1.00 21.32 102 TYR B O 1
ATOM 4437 N N . LEU B 1 105 ? -5.451 -7.703 29.689 1.00 20.52 103 LEU B N 1
ATOM 4438 C CA . LEU B 1 105 ? -5.386 -6.301 30.082 1.00 18.70 103 LEU B CA 1
ATOM 4439 C C . LEU B 1 105 ? -6.684 -5.827 30.716 1.00 23.33 103 LEU B C 1
ATOM 4440 O O . LEU B 1 105 ? -6.672 -5.240 31.793 1.00 18.96 103 LEU B O 1
ATOM 4445 N N . GLU B 1 106 ? -7.807 -6.056 30.037 1.00 21.71 104 GLU B N 1
ATOM 4446 C CA . GLU B 1 106 ? -9.088 -5.566 30.536 1.00 26.02 104 GLU B CA 1
ATOM 4447 C C . GLU B 1 106 ? -9.463 -6.291 31.819 1.00 17.65 104 GLU B C 1
ATOM 4448 O O . GLU B 1 106 ? -10.045 -5.690 32.731 1.00 22.54 104 GLU B O 1
ATOM 4454 N N . GLN B 1 107 ? -9.132 -7.578 31.886 1.00 21.63 105 GLN B N 1
ATOM 4455 C CA . GLN B 1 107 ? -9.431 -8.363 33.083 1.00 19.41 105 GLN B CA 1
ATOM 4456 C C . GLN B 1 107 ? -8.626 -7.845 34.277 1.00 24.25 105 GLN B C 1
ATOM 4457 O O . GLN B 1 107 ? -9.154 -7.709 35.375 1.00 18.70 105 GLN B O 1
ATOM 4463 N N . PHE B 1 108 ? -7.347 -7.554 34.051 1.00 17.57 106 PHE B N 1
ATOM 4464 C CA . PHE B 1 108 ? -6.472 -7.015 35.094 1.00 18.50 106 PHE B CA 1
ATOM 4465 C C . PHE B 1 108 ? -6.952 -5.646 35.552 1.00 17.78 106 PHE B C 1
ATOM 4466 O O . PHE B 1 108 ? -6.994 -5.365 36.755 1.00 16.10 106 PHE B O 1
ATOM 4474 N N . GLU B 1 109 ? -7.331 -4.790 34.604 1.00 16.71 107 GLU B N 1
ATOM 4475 C CA . GLU B 1 109 ? -7.883 -3.488 34.961 1.00 18.19 107 GLU B CA 1
ATOM 4476 C C . GLU B 1 109 ? -9.174 -3.623 35.766 1.00 17.35 107 GLU B C 1
ATOM 4477 O O . GLU B 1 109 ? -9.401 -2.875 36.718 1.00 16.55 107 GLU B O 1
ATOM 4483 N N . LYS B 1 110 ? -10.020 -4.577 35.379 1.00 19.16 108 LYS B N 1
ATOM 4484 C CA . LYS B 1 110 ? -11.283 -4.780 36.084 1.00 18.81 108 LYS B CA 1
ATOM 4485 C C . LYS B 1 110 ? -11.046 -5.258 37.515 1.00 15.42 108 LYS B C 1
ATOM 4486 O O . LYS B 1 110 ? -11.699 -4.768 38.450 1.00 18.92 108 LYS B O 1
ATOM 4492 N N . VAL B 1 111 ? -10.122 -6.202 37.712 1.00 15.58 109 VAL B N 1
ATOM 4493 C CA . VAL B 1 111 ? -9.885 -6.659 39.091 1.00 18.90 109 VAL B CA 1
ATOM 4494 C C . VAL B 1 111 ? -9.280 -5.553 39.953 1.00 18.12 109 VAL B C 1
ATOM 4495 O O . VAL B 1 111 ? -9.624 -5.418 41.131 1.00 20.17 109 VAL B O 1
ATOM 4499 N N . LEU B 1 112 ? -8.411 -4.736 39.370 1.00 16.82 110 LEU B N 1
ATOM 4500 C CA . LEU B 1 112 ? -7.866 -3.589 40.095 1.00 16.35 110 LEU B CA 1
ATOM 4501 C C . LEU B 1 112 ? -8.953 -2.593 40.436 1.00 15.52 110 LEU B C 1
ATOM 4502 O O . LEU B 1 112 ? -8.939 -1.977 41.506 1.00 19.82 110 LEU B O 1
ATOM 4507 N N . SER B 1 113 ? -9.897 -2.419 39.515 1.00 15.81 111 SER B N 1
ATOM 4508 C CA . SER B 1 113 ? -10.991 -1.477 39.741 1.00 15.85 111 SER B CA 1
ATOM 4509 C C . SER B 1 113 ? -11.812 -1.913 40.959 1.00 18.29 111 SER B C 1
ATOM 4510 O O . SER B 1 113 ? -12.158 -1.090 41.809 1.00 17.88 111 SER B O 1
ATOM 4513 N N . THR B 1 114 ? -12.083 -3.209 41.046 1.00 18.66 112 THR B N 1
ATOM 4514 C CA . THR B 1 114 ? -12.831 -3.777 42.171 1.00 16.98 112 THR B CA 1
ATOM 4515 C C . THR B 1 114 ? -12.039 -3.647 43.475 1.00 22.57 112 THR B C 1
ATOM 4516 O O . THR B 1 114 ? -12.567 -3.201 44.493 1.00 22.00 112 THR B O 1
ATOM 4520 N N . TYR B 1 115 ? -10.758 -3.993 43.430 1.00 21.04 113 TYR B N 1
ATOM 4521 C CA . TYR B 1 115 ? -9.897 -3.905 44.609 1.00 19.39 113 TYR B CA 1
ATOM 4522 C C . TYR B 1 115 ? -9.760 -2.479 45.149 1.00 25.02 113 TYR B C 1
ATOM 4523 O O . TYR B 1 115 ? -9.885 -2.244 46.357 1.00 21.37 113 TYR B O 1
ATOM 4532 N N . LEU B 1 116 ? -9.531 -1.524 44.254 1.00 18.41 114 LEU B N 1
ATOM 4533 C CA . LEU B 1 116 ? -9.319 -0.136 44.645 1.00 17.89 114 LEU B CA 1
ATOM 4534 C C . LEU B 1 116 ? -10.602 0.659 44.870 1.00 21.50 114 LEU B C 1
ATOM 4535 O O . LEU B 1 116 ? -10.536 1.788 45.333 1.00 22.99 114 LEU B O 1
ATOM 4540 N N . HIS B 1 117 ? -11.747 0.089 44.506 1.00 19.23 115 HIS B N 1
ATOM 4541 C CA . HIS B 1 117 ? -13.011 0.830 44.497 1.00 19.12 115 HIS B CA 1
ATOM 4542 C C . HIS B 1 117 ? -12.907 2.107 43.666 1.00 23.96 115 HIS B C 1
ATOM 4543 O O . HIS B 1 117 ? -13.370 3.175 44.074 1.00 24.22 115 HIS B O 1
ATOM 4550 N N . LYS B 1 118 ? -12.285 1.984 42.498 1.00 18.34 116 LYS B N 1
ATOM 4551 C CA . LYS B 1 118 ? -12.202 3.086 41.549 1.00 22.06 116 LYS B CA 1
ATOM 4552 C C . LYS B 1 118 ? -12.866 2.620 40.280 1.00 18.25 116 LYS B C 1
ATOM 4553 O O . LYS B 1 118 ? -12.656 1.488 39.851 1.00 21.33 116 LYS B O 1
ATOM 4559 N N A ARG B 1 119 ? -13.669 3.493 39.681 0.56 18.34 117 ARG B N 1
ATOM 4560 N N B ARG B 1 119 ? -13.678 3.486 39.680 0.44 18.38 117 ARG B N 1
ATOM 4561 C CA A ARG B 1 119 ? -14.465 3.115 38.522 0.56 19.52 117 ARG B CA 1
ATOM 4562 C CA B ARG B 1 119 ? -14.471 3.092 38.520 0.44 19.57 117 ARG B CA 1
ATOM 4563 C C A ARG B 1 119 ? -13.613 2.749 37.318 0.56 18.48 117 ARG B C 1
ATOM 4564 C C B ARG B 1 119 ? -13.620 2.755 37.304 0.44 18.53 117 ARG B C 1
ATOM 4565 O O A ARG B 1 119 ? -13.939 1.822 36.584 0.56 21.43 117 ARG B O 1
ATOM 4566 O O B ARG B 1 119 ? -13.950 1.846 36.549 0.44 21.44 117 ARG B O 1
ATOM 4581 N N . TYR B 1 120 ? -12.530 3.492 37.114 1.00 18.51 118 TYR B N 1
ATOM 4582 C CA . TYR B 1 120 ? -11.705 3.336 35.920 1.00 16.70 118 TYR B CA 1
ATOM 4583 C C . TYR B 1 120 ? -10.254 3.093 36.273 1.00 16.27 118 TYR B C 1
ATOM 4584 O O . TYR B 1 120 ? -9.668 3.800 37.092 1.00 17.85 118 TYR B O 1
ATOM 4593 N N . VAL B 1 121 ? -9.673 2.092 35.635 1.00 18.20 119 VAL B N 1
ATOM 4594 C CA . VAL B 1 121 ? -8.267 1.801 35.838 1.00 19.95 119 VAL B CA 1
ATOM 4595 C C . VAL B 1 121 ? -7.642 1.663 34.466 1.00 16.42 119 VAL B C 1
ATOM 4596 O O . VAL B 1 121 ? -8.167 0.964 33.593 1.00 14.78 119 VAL B O 1
ATOM 4600 N N . ILE B 1 122 ? -6.560 2.406 34.269 1.00 12.11 120 ILE B N 1
ATOM 4601 C CA . ILE B 1 122 ? -5.790 2.373 33.034 1.00 13.67 120 ILE B CA 1
ATOM 4602 C C . ILE B 1 122 ? -4.434 1.788 33.395 1.00 15.90 120 ILE B C 1
ATOM 4603 O O . ILE B 1 122 ? -3.656 2.421 34.108 1.00 15.74 120 ILE B O 1
ATOM 4608 N N . ALA B 1 123 ? -4.153 0.575 32.921 1.00 14.02 121 ALA B N 1
ATOM 4609 C CA . ALA B 1 123 ? -2.892 -0.078 33.232 1.00 13.31 121 ALA B CA 1
ATOM 4610 C C . ALA B 1 123 ? -1.832 0.453 32.266 1.00 14.51 121 ALA B C 1
ATOM 4611 O O . ALA B 1 123 ? -2.064 0.499 31.053 1.00 16.74 121 ALA B O 1
ATOM 4613 N N . THR B 1 124 ? -0.683 0.850 32.812 1.00 13.50 122 THR B N 1
ATOM 4614 C CA . THR B 1 124 ? 0.338 1.556 32.031 1.00 14.35 122 THR B CA 1
ATOM 4615 C C . THR B 1 124 ? 1.647 0.784 32.015 1.00 14.19 122 THR B C 1
ATOM 4616 O O . THR B 1 124 ? 1.781 -0.232 32.678 1.00 12.86 122 THR B O 1
ATOM 4620 N N . SER B 1 125 ? 2.629 1.294 31.272 1.00 12.60 123 SER B N 1
ATOM 4621 C CA . SER B 1 125 ? 3.895 0.590 31.107 1.00 14.85 123 SER B CA 1
ATOM 4622 C C . SER B 1 125 ? 4.863 0.765 32.288 1.00 15.09 123 SER B C 1
ATOM 4623 O O . SER B 1 125 ? 5.895 0.094 32.337 1.00 15.35 123 SER B O 1
ATOM 4626 N N . SER B 1 126 ? 4.546 1.666 33.218 1.00 11.35 124 SER B N 1
ATOM 4627 C CA . SER B 1 126 ? 5.327 1.828 34.460 1.00 11.57 124 SER B CA 1
ATOM 4628 C C . SER B 1 126 ? 4.605 2.797 35.391 1.00 13.02 124 SER B C 1
ATOM 4629 O O . SER B 1 126 ? 3.667 3.488 34.974 1.00 13.40 124 SER B O 1
ATOM 4632 N N . GLY B 1 127 ? 5.049 2.877 36.643 1.00 13.06 125 GLY B N 1
ATOM 4633 C CA . GLY B 1 127 ? 4.496 3.870 37.554 1.00 15.08 125 GLY B CA 1
ATOM 4634 C C . GLY B 1 127 ? 4.861 5.275 37.116 1.00 13.19 125 GLY B C 1
ATOM 4635 O O . GLY B 1 127 ? 4.056 6.209 37.224 1.00 14.11 125 GLY B O 1
ATOM 4636 N N . THR B 1 128 ? 6.072 5.428 36.590 1.00 11.69 126 THR B N 1
ATOM 4637 C CA . THR B 1 128 ? 6.521 6.730 36.105 1.00 13.40 126 THR B CA 1
ATOM 4638 C C . THR B 1 128 ? 5.587 7.234 35.013 1.00 15.09 126 THR B C 1
ATOM 4639 O O . THR B 1 128 ? 5.172 8.403 35.016 1.00 14.78 126 THR B O 1
ATOM 4643 N N . ASP B 1 129 ? 5.256 6.348 34.073 1.00 15.15 127 ASP B N 1
ATOM 4644 C CA . ASP B 1 129 ? 4.332 6.697 33.006 1.00 13.39 127 ASP B CA 1
ATOM 4645 C C . ASP B 1 129 ? 2.924 6.978 33.527 1.00 14.96 127 ASP B C 1
ATOM 4646 O O . ASP B 1 129 ? 2.234 7.841 32.995 1.00 14.40 127 ASP B O 1
ATOM 4651 N N . ALA B 1 130 ? 2.481 6.246 34.545 1.00 13.08 128 ALA B N 1
ATOM 4652 C CA . ALA B 1 130 ? 1.186 6.540 35.157 1.00 12.75 128 ALA B CA 1
ATOM 4653 C C . ALA B 1 130 ? 1.125 7.988 35.663 1.00 13.99 128 ALA B C 1
ATOM 4654 O O . ALA B 1 130 ? 0.132 8.691 35.474 1.00 12.28 128 ALA B O 1
ATOM 4656 N N . ILE B 1 131 ? 2.172 8.420 36.346 1.00 15.52 129 ILE B N 1
ATOM 4657 C CA . ILE B 1 131 ? 2.187 9.773 36.876 1.00 13.36 129 ILE B CA 1
ATOM 4658 C C . ILE B 1 131 ? 2.226 10.818 35.746 1.00 15.62 129 ILE B C 1
ATOM 4659 O O . ILE B 1 131 ? 1.516 11.822 35.779 1.00 13.66 129 ILE B O 1
ATOM 4664 N N . MET B 1 132 ? 3.048 10.566 34.736 1.00 11.28 130 MET B N 1
ATOM 4665 C CA . MET B 1 132 ? 3.200 11.492 33.620 1.00 15.31 130 MET B CA 1
ATOM 4666 C C . MET B 1 132 ? 1.891 11.631 32.856 1.00 13.81 130 MET B C 1
ATOM 4667 O O . MET B 1 132 ? 1.432 12.758 32.585 1.00 13.85 130 MET B O 1
ATOM 4672 N N . ILE B 1 133 ? 1.278 10.490 32.548 1.00 13.06 131 ILE B N 1
ATOM 4673 C CA . ILE B 1 133 ? 0.012 10.476 31.811 1.00 12.77 131 ILE B CA 1
ATOM 4674 C C . ILE B 1 133 ? -1.099 11.131 32.649 1.00 13.78 131 ILE B C 1
ATOM 4675 O O . ILE B 1 133 ? -1.898 11.919 32.131 1.00 15.39 131 ILE B O 1
ATOM 4680 N N . GLY B 1 134 ? -1.127 10.828 33.946 1.00 13.30 132 GLY B N 1
ATOM 4681 C CA . GLY B 1 134 ? -2.121 11.410 34.835 1.00 13.83 132 GLY B CA 1
ATOM 4682 C C . GLY B 1 134 ? -2.045 12.925 34.872 1.00 16.93 132 GLY B C 1
ATOM 4683 O O . GLY B 1 134 ? -3.074 13.607 34.799 1.00 14.61 132 GLY B O 1
ATOM 4684 N N . LEU B 1 135 ? -0.828 13.463 34.970 1.00 13.68 133 LEU B N 1
ATOM 4685 C CA . LEU B 1 135 ? -0.631 14.913 34.950 1.00 15.92 133 LEU B CA 1
ATOM 4686 C C . LEU B 1 135 ? -1.133 15.523 33.647 1.00 14.37 133 LEU B C 1
ATOM 4687 O O . LEU B 1 135 ? -1.843 16.539 33.649 1.00 16.73 133 LEU B O 1
ATOM 4692 N N . LEU B 1 136 ? -0.769 14.906 32.525 1.00 14.78 134 LEU B N 1
ATOM 4693 C CA . LEU B 1 136 ? -1.194 15.425 31.229 1.00 14.55 134 LEU B CA 1
ATOM 4694 C C . LEU B 1 136 ? -2.718 15.371 31.068 1.00 20.67 134 LEU B C 1
ATOM 4695 O O . LEU B 1 136 ? -3.335 16.319 30.567 1.00 18.43 134 LEU B O 1
ATOM 4700 N N . ALA B 1 137 ? -3.317 14.267 31.501 1.00 14.83 135 ALA B N 1
ATOM 4701 C CA . ALA B 1 137 ? -4.762 14.082 31.423 1.00 13.77 135 ALA B CA 1
ATOM 4702 C C . ALA B 1 137 ? -5.494 15.082 32.307 1.00 18.49 135 ALA B C 1
ATOM 4703 O O . ALA B 1 137 ? -6.595 15.517 31.969 1.00 17.75 135 ALA B O 1
ATOM 4705 N N . LEU B 1 138 ? -4.880 15.451 33.429 1.00 17.32 136 LEU B N 1
ATOM 4706 C CA . LEU B 1 138 ? -5.458 16.459 34.325 1.00 16.16 136 LEU B CA 1
ATOM 4707 C C . LEU B 1 138 ? -5.284 17.875 33.786 1.00 21.53 136 LEU B C 1
ATOM 4708 O O . LEU B 1 138 ? -5.786 18.842 34.373 1.00 23.72 136 LEU B O 1
ATOM 4713 N N . GLY B 1 139 ? -4.551 17.996 32.684 1.00 17.70 137 GLY B N 1
ATOM 4714 C CA . GLY B 1 139 ? -4.431 19.256 31.979 1.00 24.32 137 GLY B CA 1
ATOM 4715 C C . GLY B 1 139 ? -3.127 19.994 32.208 1.00 26.93 137 GLY B C 1
ATOM 4716 O O . GLY B 1 139 ? -3.060 21.203 32.008 1.00 23.72 137 GLY B O 1
ATOM 4717 N N . LEU B 1 140 ? -2.078 19.286 32.617 1.00 18.99 138 LEU B N 1
ATOM 4718 C CA . LEU B 1 140 ? -0.798 19.960 32.820 1.00 17.64 138 LEU B CA 1
ATOM 4719 C C . LEU B 1 140 ? -0.261 20.549 31.514 1.00 23.81 138 LEU B C 1
ATOM 4720 O O . LEU B 1 140 ? -0.141 19.858 30.493 1.00 23.18 138 LEU B O 1
ATOM 4725 N N . ASN B 1 141 ? 0.074 21.828 31.564 1.00 21.03 139 ASN B N 1
ATOM 4726 C CA . ASN B 1 141 ? 0.729 22.510 30.459 1.00 23.56 139 ASN B CA 1
ATOM 4727 C C . ASN B 1 141 ? 2.138 22.879 30.887 1.00 25.45 139 ASN B C 1
ATOM 4728 O O . ASN B 1 141 ? 2.400 23.024 32.084 1.00 23.15 139 ASN B O 1
ATOM 4733 N N . PRO B 1 142 ? 3.055 23.042 29.916 1.00 24.46 140 PRO B N 1
ATOM 4734 C CA . PRO B 1 142 ? 4.434 23.413 30.240 1.00 24.67 140 PRO B CA 1
ATOM 4735 C C . PRO B 1 142 ? 4.496 24.638 31.146 1.00 19.64 140 PRO B C 1
ATOM 4736 O O . PRO B 1 142 ? 3.838 25.653 30.875 1.00 23.52 140 PRO B O 1
ATOM 4740 N N . GLY B 1 143 ? 5.263 24.546 32.228 1.00 20.10 141 GLY B N 1
ATOM 4741 C CA . GLY B 1 143 ? 5.379 25.647 33.161 1.00 21.82 141 GLY B CA 1
ATOM 4742 C C . GLY B 1 143 ? 4.440 25.580 34.355 1.00 17.70 141 GLY B C 1
ATOM 4743 O O . GLY B 1 143 ? 4.653 26.308 35.329 1.00 19.91 141 GLY B O 1
ATOM 4744 N N . ASP B 1 144 ? 3.399 24.745 34.283 1.00 15.63 142 ASP B N 1
ATOM 4745 C CA . ASP B 1 144 ? 2.494 24.562 35.429 1.00 17.68 142 ASP B CA 1
ATOM 4746 C C . ASP B 1 144 ? 3.261 23.981 36.609 1.00 19.04 142 ASP B C 1
ATOM 4747 O O . ASP B 1 144 ? 4.091 23.092 36.427 1.00 19.08 142 ASP B O 1
ATOM 4752 N N . GLU B 1 145 ? 2.979 24.465 37.815 1.00 16.45 143 GLU B N 1
ATOM 4753 C CA . GLU B 1 145 ? 3.719 24.036 38.997 1.00 14.56 143 GLU B CA 1
ATOM 4754 C C . GLU B 1 145 ? 2.999 22.917 39.718 1.00 14.62 143 GLU B C 1
ATOM 4755 O O . GLU B 1 145 ? 1.767 22.890 39.785 1.00 17.54 143 GLU B O 1
ATOM 4761 N N . VAL B 1 146 ? 3.794 21.995 40.249 1.00 16.12 144 VAL B N 1
ATOM 4762 C CA . VAL B 1 146 ? 3.297 20.822 40.947 1.00 11.69 144 VAL B CA 1
ATOM 4763 C C . VAL B 1 146 ? 3.982 20.794 42.294 1.00 13.67 144 VAL B C 1
ATOM 4764 O O . VAL B 1 146 ? 5.208 20.636 42.374 1.00 15.78 144 VAL B O 1
ATOM 4768 N N . ILE B 1 147 ? 3.205 20.940 43.359 1.00 14.29 145 ILE B N 1
ATOM 4769 C CA . ILE B 1 147 ? 3.774 20.937 44.697 1.00 12.93 145 ILE B CA 1
ATOM 4770 C C . ILE B 1 147 ? 3.971 19.496 45.143 1.00 14.49 145 ILE B C 1
ATOM 4771 O O . ILE B 1 147 ? 3.052 18.680 45.023 1.00 17.86 145 ILE B O 1
ATOM 4776 N N . MET B 1 148 ? 5.181 19.176 45.605 1.00 14.75 146 MET B N 1
ATOM 4777 C CA . MET B 1 148 ? 5.545 17.787 45.915 1.00 12.27 146 MET B CA 1
ATOM 4778 C C . MET B 1 148 ? 6.718 17.751 46.896 1.00 15.17 146 MET B C 1
ATOM 4779 O O . MET B 1 148 ? 7.431 18.751 47.046 1.00 17.25 146 MET B O 1
ATOM 4784 N N . PRO B 1 149 ? 6.954 16.586 47.539 1.00 15.13 147 PRO B N 1
ATOM 4785 C CA . PRO B 1 149 ? 8.115 16.471 48.425 1.00 13.57 147 PRO B CA 1
ATOM 4786 C C . PRO B 1 149 ? 9.399 16.249 47.626 1.00 16.38 147 PRO B C 1
ATOM 4787 O O . PRO B 1 149 ? 9.355 15.930 46.431 1.00 16.46 147 PRO B O 1
ATOM 4791 N N . ALA B 1 150 ? 10.537 16.396 48.296 1.00 16.94 148 ALA B N 1
ATOM 4792 C CA . ALA B 1 150 ? 11.837 16.275 47.657 1.00 16.71 148 ALA B CA 1
ATOM 4793 C C . ALA B 1 150 ? 12.538 14.958 48.012 1.00 15.58 148 ALA B C 1
ATOM 4794 O O . ALA B 1 150 ? 13.688 14.754 47.631 1.00 16.69 148 ALA B O 1
ATOM 4796 N N . ASN B 1 151 ? 11.865 14.071 48.748 1.00 16.15 149 ASN B N 1
ATOM 4797 C CA . ASN B 1 151 ? 12.515 12.841 49.222 1.00 20.25 149 ASN B CA 1
ATOM 4798 C C . ASN B 1 151 ? 11.994 11.557 48.576 1.00 14.60 149 ASN B C 1
ATOM 4799 O O . ASN B 1 151 ? 12.193 10.466 49.110 1.00 14.71 149 ASN B O 1
ATOM 4804 N N . SER B 1 152 ? 11.337 11.688 47.432 1.00 13.40 150 SER B N 1
ATOM 4805 C CA . SER B 1 152 ? 10.814 10.526 46.725 1.00 13.81 150 SER B CA 1
ATOM 4806 C C . SER B 1 152 ? 11.889 9.974 45.804 1.00 16.92 150 SER B C 1
ATOM 4807 O O . SER B 1 152 ? 12.948 10.584 45.636 1.00 18.02 150 SER B O 1
ATOM 4810 N N . PHE B 1 153 ? 11.615 8.816 45.211 1.00 12.97 151 PHE B N 1
ATOM 4811 C CA . PHE B 1 153 ? 12.462 8.286 44.150 1.00 11.83 151 PHE B CA 1
ATOM 4812 C C . PHE B 1 153 ? 12.430 9.318 43.023 1.00 11.33 151 PHE B C 1
ATOM 4813 O O . PHE B 1 153 ? 11.437 10.043 42.866 1.00 14.34 151 PHE B O 1
ATOM 4821 N N . SER B 1 154 ? 13.505 9.392 42.239 1.00 15.06 152 SER B N 1
ATOM 4822 C CA . SER B 1 154 ? 13.608 10.395 41.182 1.00 15.44 152 SER B CA 1
ATOM 4823 C C . SER B 1 154 ? 12.473 10.315 40.170 1.00 19.16 152 SER B C 1
ATOM 4824 O O . SER B 1 154 ? 12.177 11.290 39.494 1.00 13.19 152 SER B O 1
ATOM 4827 N N . ALA B 1 155 ? 11.843 9.153 40.044 1.00 16.33 153 ALA B N 1
ATOM 4828 C CA . ALA B 1 155 ? 10.748 9.018 39.092 1.00 15.43 153 ALA B CA 1
ATOM 4829 C C . ALA B 1 155 ? 9.618 10.025 39.299 1.00 13.80 153 ALA B C 1
ATOM 4830 O O . ALA B 1 155 ? 8.976 10.441 38.334 1.00 12.91 153 ALA B O 1
ATOM 4832 N N . THR B 1 156 ? 9.349 10.405 40.543 1.00 12.36 154 THR B N 1
ATOM 4833 C CA . THR B 1 156 ? 8.231 11.301 40.790 1.00 11.84 154 THR B CA 1
ATOM 4834 C C . THR B 1 156 ? 8.478 12.644 40.104 1.00 13.52 154 THR B C 1
ATOM 4835 O O . THR B 1 156 ? 7.645 13.104 39.319 1.00 14.00 154 THR B O 1
ATOM 4839 N N . GLU B 1 157 ? 9.626 13.260 40.369 1.00 12.08 155 GLU B N 1
ATOM 4840 C CA . GLU B 1 157 ? 9.941 14.542 39.740 1.00 14.16 155 GLU B CA 1
ATOM 4841 C C . GLU B 1 157 ? 10.116 14.380 38.235 1.00 11.23 155 GLU B C 1
ATOM 4842 O O . GLU B 1 157 ? 9.795 15.304 37.459 1.00 12.37 155 GLU B O 1
ATOM 4848 N N . ASN B 1 158 ? 10.642 13.230 37.819 1.00 12.45 156 ASN B N 1
ATOM 4849 C CA . ASN B 1 158 ? 10.877 12.996 36.408 1.00 13.22 156 ASN B CA 1
ATOM 4850 C C . ASN B 1 158 ? 9.571 13.007 35.615 1.00 14.67 156 ASN B C 1
ATOM 4851 O O . ASN B 1 158 ? 9.512 13.544 34.506 1.00 15.36 156 ASN B O 1
ATOM 4856 N N . ALA B 1 159 ? 8.516 12.445 36.185 1.00 12.69 157 ALA B N 1
ATOM 4857 C CA . ALA B 1 159 ? 7.223 12.439 35.496 1.00 14.07 157 ALA B CA 1
ATOM 4858 C C . ALA B 1 159 ? 6.699 13.862 35.321 1.00 15.54 157 ALA B C 1
ATOM 4859 O O . ALA B 1 159 ? 6.064 14.200 34.310 1.00 14.79 157 ALA B O 1
ATOM 4861 N N . VAL B 1 160 ? 6.960 14.715 36.304 1.00 13.79 158 VAL B N 1
ATOM 4862 C CA . VAL B 1 160 ? 6.528 16.103 36.201 1.00 16.51 158 VAL B CA 1
ATOM 4863 C C . VAL B 1 160 ? 7.348 16.802 35.128 1.00 13.37 158 VAL B C 1
ATOM 4864 O O . VAL B 1 160 ? 6.805 17.471 34.232 1.00 14.45 158 VAL B O 1
ATOM 4868 N N . LEU B 1 161 ? 8.663 16.642 35.222 1.00 13.87 159 LEU B N 1
ATOM 4869 C CA . LEU B 1 161 ? 9.579 17.365 34.353 1.00 14.12 159 LEU B CA 1
ATOM 4870 C C . LEU B 1 161 ? 9.460 16.933 32.899 1.00 24.37 159 LEU B C 1
ATOM 4871 O O . LEU B 1 161 ? 9.619 17.744 31.994 1.00 20.12 159 LEU B O 1
ATOM 4876 N N . ALA B 1 162 ? 9.173 15.656 32.673 1.00 14.02 160 ALA B N 1
ATOM 4877 C CA . ALA B 1 162 ? 9.118 15.139 31.303 1.00 21.74 160 ALA B CA 1
ATOM 4878 C C . ALA B 1 162 ? 7.958 15.749 30.533 1.00 28.98 160 ALA B C 1
ATOM 4879 O O . ALA B 1 162 ? 8.049 15.967 29.325 1.00 28.26 160 ALA B O 1
ATOM 4881 N N . SER B 1 163 ? 6.854 16.002 31.225 1.00 29.56 161 SER B N 1
ATOM 4882 C CA . SER B 1 163 ? 5.675 16.498 30.540 1.00 38.55 161 SER B CA 1
ATOM 4883 C C . SER B 1 163 ? 5.527 18.010 30.613 1.00 35.38 161 SER B C 1
ATOM 4884 O O . SER B 1 163 ? 4.445 18.534 30.360 1.00 45.57 161 SER B O 1
ATOM 4887 N N . GLY B 1 164 ? 6.619 18.705 30.942 1.00 32.27 162 GLY B N 1
ATOM 4888 C CA . GLY B 1 164 ? 6.657 20.156 30.896 1.00 36.27 162 GLY B CA 1
ATOM 4889 C C . GLY B 1 164 ? 6.443 20.872 32.222 1.00 29.36 162 GLY B C 1
ATOM 4890 O O . GLY B 1 164 ? 6.501 22.110 32.288 1.00 30.08 162 GLY B O 1
ATOM 4891 N N . GLY B 1 165 ? 6.209 20.100 33.280 1.00 24.81 163 GLY B N 1
ATOM 4892 C CA . GLY B 1 165 ? 5.853 20.664 34.573 1.00 16.64 163 GLY B CA 1
ATOM 4893 C C . GLY B 1 165 ? 7.025 21.160 35.392 1.00 17.90 163 GLY B C 1
ATOM 4894 O O . GLY B 1 165 ? 8.190 20.856 35.108 1.00 17.06 163 GLY B O 1
ATOM 4895 N N . VAL B 1 166 ? 6.706 21.927 36.432 1.00 16.15 164 VAL B N 1
ATOM 4896 C CA . VAL B 1 166 ? 7.712 22.524 37.288 1.00 15.13 164 VAL B CA 1
ATOM 4897 C C . VAL B 1 166 ? 7.506 22.078 38.736 1.00 14.16 164 VAL B C 1
ATOM 4898 O O . VAL B 1 166 ? 6.562 22.526 39.417 1.00 18.18 164 VAL B O 1
ATOM 4902 N N . PRO B 1 167 ? 8.382 21.186 39.216 1.00 15.42 165 PRO B N 1
ATOM 4903 C CA . PRO B 1 167 ? 8.302 20.782 40.623 1.00 13.53 165 PRO B CA 1
ATOM 4904 C C . PRO B 1 167 ? 8.509 21.971 41.559 1.00 17.80 165 PRO B C 1
ATOM 4905 O O . PRO B 1 167 ? 9.387 22.818 41.348 1.00 16.34 165 PRO B O 1
ATOM 4909 N N . ILE B 1 168 ? 7.685 22.035 42.595 1.00 16.56 166 ILE B N 1
ATOM 4910 C CA . ILE B 1 168 ? 7.879 23.018 43.650 1.00 17.25 166 ILE B CA 1
ATOM 4911 C C . ILE B 1 168 ? 7.969 22.222 44.937 1.00 15.96 166 ILE B C 1
ATOM 4912 O O . ILE B 1 168 ? 6.978 21.648 45.376 1.00 16.18 166 ILE B O 1
ATOM 4917 N N . TYR B 1 169 ? 9.158 22.159 45.529 1.00 17.40 167 TYR B N 1
ATOM 4918 C CA . TYR B 1 169 ? 9.378 21.255 46.651 1.00 13.87 167 TYR B CA 1
ATOM 4919 C C . TYR B 1 169 ? 9.001 21.933 47.964 1.00 22.05 167 TYR B C 1
ATOM 4920 O O . TYR B 1 169 ? 9.353 23.100 48.200 1.00 20.18 167 TYR B O 1
ATOM 4929 N N . VAL B 1 170 ? 8.246 21.221 48.791 1.00 17.52 168 VAL B N 1
ATOM 4930 C CA . VAL B 1 170 ? 7.943 21.681 50.144 1.00 17.02 168 VAL B CA 1
ATOM 4931 C C . VAL B 1 170 ? 8.335 20.624 51.173 1.00 20.48 168 VAL B C 1
ATOM 4932 O O . VAL B 1 170 ? 8.502 19.448 50.848 1.00 21.00 168 VAL B O 1
ATOM 4936 N N . ASP B 1 171 ? 8.476 21.058 52.420 1.00 20.47 169 ASP B N 1
ATOM 4937 C CA . ASP B 1 171 ? 9.050 20.220 53.464 1.00 17.98 169 ASP B CA 1
ATOM 4938 C C . ASP B 1 171 ? 8.126 19.072 53.848 1.00 17.48 169 ASP B C 1
ATOM 4939 O O . ASP B 1 171 ? 6.926 19.109 53.566 1.00 18.88 169 ASP B O 1
ATOM 4944 N N . ILE B 1 172 ? 8.699 18.050 54.482 1.00 16.96 170 ILE B N 1
ATOM 4945 C CA . ILE B 1 172 ? 7.926 16.901 54.962 1.00 19.84 170 ILE B CA 1
ATOM 4946 C C . ILE B 1 172 ? 7.665 16.969 56.464 1.00 23.34 170 ILE B C 1
ATOM 4947 O O . ILE B 1 172 ? 8.263 17.783 57.177 1.00 23.26 170 ILE B O 1
ATOM 4952 N N . ASN B 1 173 ? 6.776 16.101 56.940 1.00 19.22 171 ASN B N 1
ATOM 4953 C CA . ASN B 1 173 ? 6.670 15.810 58.364 1.00 20.62 171 ASN B CA 1
ATOM 4954 C C . ASN B 1 173 ? 7.834 14.862 58.651 1.00 20.53 171 ASN B C 1
ATOM 4955 O O . ASN B 1 173 ? 7.952 13.818 58.011 1.00 19.82 171 ASN B O 1
ATOM 4960 N N . PRO B 1 174 ? 8.724 15.223 59.591 1.00 20.00 172 PRO B N 1
ATOM 4961 C CA . PRO B 1 174 ? 9.909 14.360 59.720 1.00 24.12 172 PRO B CA 1
ATOM 4962 C C . PRO B 1 174 ? 9.656 13.035 60.430 1.00 18.35 172 PRO B C 1
ATOM 4963 O O . PRO B 1 174 ? 10.573 12.205 60.474 1.00 28.39 172 PRO B O 1
ATOM 4967 N N . GLN B 1 175 ? 8.455 12.824 60.959 1.00 22.39 173 GLN B N 1
ATOM 4968 C CA . GLN B 1 175 ? 8.113 11.525 61.550 1.00 25.44 173 GLN B CA 1
ATOM 4969 C C . GLN B 1 175 ? 7.523 10.561 60.537 1.00 22.11 173 GLN B C 1
ATOM 4970 O O . GLN B 1 175 ? 7.801 9.363 60.574 1.00 21.94 173 GLN B O 1
ATOM 4976 N N . THR B 1 176 ? 6.683 11.085 59.651 1.00 21.90 174 THR B N 1
ATOM 4977 C CA . THR B 1 176 ? 5.976 10.250 58.681 1.00 19.11 174 THR B CA 1
ATOM 4978 C C . THR B 1 176 ? 6.710 10.152 57.344 1.00 18.46 174 THR B C 1
ATOM 4979 O O . THR B 1 176 ? 6.394 9.276 56.544 1.00 16.61 174 THR B O 1
ATOM 4983 N N . PHE B 1 177 ? 7.655 11.068 57.115 1.00 18.26 175 PHE B N 1
ATOM 4984 C CA . PHE B 1 177 ? 8.382 11.223 55.836 1.00 17.83 175 PHE B CA 1
ATOM 4985 C C . PHE B 1 177 ? 7.505 11.676 54.661 1.00 18.27 175 PHE B C 1
ATOM 4986 O O . PHE B 1 177 ? 7.957 11.700 53.502 1.00 20.13 175 PHE B O 1
ATOM 4994 N N . CYS B 1 178 ? 6.267 12.052 54.959 1.00 13.63 176 CYS B N 1
ATOM 4995 C CA . CYS B 1 178 ? 5.323 12.476 53.923 1.00 12.72 176 CYS B CA 1
ATOM 4996 C C . CYS B 1 178 ? 5.185 13.989 53.905 1.00 17.53 176 CYS B C 1
ATOM 4997 O O . CYS B 1 178 ? 5.474 14.663 54.891 1.00 17.60 176 CYS B O 1
ATOM 5000 N N . ILE B 1 179 ? 4.746 14.510 52.765 1.00 15.59 177 ILE B N 1
ATOM 5001 C CA . ILE B 1 179 ? 4.616 15.949 52.555 1.00 14.95 177 ILE B CA 1
ATOM 5002 C C . ILE B 1 179 ? 3.832 16.585 53.700 1.00 21.92 177 ILE B C 1
ATOM 5003 O O . ILE B 1 179 ? 2.810 16.062 54.128 1.00 17.98 177 ILE B O 1
ATOM 5008 N N . ASP B 1 180 ? 4.336 17.695 54.229 1.00 18.85 178 ASP B N 1
ATOM 5009 C CA . ASP B 1 180 ? 3.665 18.357 55.349 1.00 21.06 178 ASP B CA 1
ATOM 5010 C C . ASP B 1 180 ? 2.576 19.279 54.810 1.00 16.95 178 ASP B C 1
ATOM 5011 O O . ASP B 1 180 ? 2.874 20.285 54.177 1.00 20.62 178 ASP B O 1
ATOM 5016 N N . PRO B 1 181 ? 1.301 18.940 55.059 1.00 18.56 179 PRO B N 1
ATOM 5017 C CA . PRO B 1 181 ? 0.223 19.743 54.467 1.00 19.46 179 PRO B CA 1
ATOM 5018 C C . PRO B 1 181 ? 0.275 21.189 54.943 1.00 18.20 179 PRO B C 1
ATOM 5019 O O . PRO B 1 181 ? -0.179 22.101 54.234 1.00 20.96 179 PRO B O 1
ATOM 5023 N N . ASP B 1 182 ? 0.843 21.410 56.124 1.00 22.51 180 ASP B N 1
ATOM 5024 C CA . ASP B 1 182 ? 0.964 22.774 56.647 1.00 23.73 180 ASP B CA 1
ATOM 5025 C C . ASP B 1 182 ? 2.025 23.624 55.941 1.00 28.29 180 ASP B C 1
ATOM 5026 O O . ASP B 1 182 ? 2.169 24.812 56.243 1.00 27.05 180 ASP B O 1
ATOM 5031 N N . LYS B 1 183 ? 2.768 23.029 55.008 1.00 20.47 181 LYS B N 1
ATOM 5032 C CA . LYS B 1 183 ? 3.767 23.782 54.241 1.00 20.76 181 LYS B CA 1
ATOM 5033 C C . LYS B 1 183 ? 3.319 24.033 52.804 1.00 21.43 181 LYS B C 1
ATOM 5034 O O . LYS B 1 183 ? 4.040 24.663 52.025 1.00 21.74 181 LYS B O 1
ATOM 5040 N N . ILE B 1 184 ? 2.145 23.526 52.446 1.00 17.97 182 ILE B N 1
ATOM 5041 C CA . ILE B 1 184 ? 1.680 23.589 51.058 1.00 17.44 182 ILE B CA 1
ATOM 5042 C C . ILE B 1 184 ? 1.175 24.971 50.626 1.00 23.80 182 ILE B C 1
ATOM 5043 O O . ILE B 1 184 ? 1.569 25.500 49.576 1.00 21.36 182 ILE B O 1
ATOM 5048 N N . GLU B 1 185 ? 0.289 25.556 51.426 1.00 23.07 183 GLU B N 1
ATOM 5049 C CA . GLU B 1 185 ? -0.346 26.820 51.053 1.00 25.21 183 GLU B CA 1
ATOM 5050 C C . GLU B 1 185 ? 0.657 27.925 50.741 1.00 21.78 183 GLU B C 1
ATOM 5051 O O . GLU B 1 185 ? 0.485 28.680 49.778 1.00 21.72 183 GLU B O 1
ATOM 5057 N N . GLU B 1 186 ? 1.718 28.012 51.539 1.00 21.52 184 GLU B N 1
ATOM 5058 C CA . GLU B 1 186 ? 2.701 29.079 51.353 1.00 25.62 184 GLU B CA 1
ATOM 5059 C C . GLU B 1 186 ? 3.455 28.955 50.033 1.00 32.82 184 GLU B C 1
ATOM 5060 O O . GLU B 1 186 ? 4.074 29.902 49.580 1.00 22.91 184 GLU B O 1
ATOM 5066 N N . ALA B 1 187 ? 3.399 27.786 49.408 1.00 19.56 185 ALA B N 1
ATOM 5067 C CA . ALA B 1 187 ? 4.137 27.567 48.164 1.00 21.51 185 ALA B CA 1
ATOM 5068 C C . ALA B 1 187 ? 3.268 27.752 46.925 1.00 20.92 185 ALA B C 1
ATOM 5069 O O . ALA B 1 187 ? 3.762 27.673 45.796 1.00 24.00 185 ALA B O 1
ATOM 5071 N N . ILE B 1 188 ? 1.972 27.976 47.130 1.00 21.24 186 ILE B N 1
ATOM 5072 C CA . ILE B 1 188 ? 1.045 28.112 46.006 1.00 22.24 186 ILE B CA 1
ATOM 5073 C C . ILE B 1 188 ? 1.228 29.459 45.300 1.00 28.54 186 ILE B C 1
ATOM 5074 O O . ILE B 1 188 ? 1.325 30.500 45.947 1.00 22.75 186 ILE B O 1
ATOM 5079 N N . THR B 1 189 ? 1.308 29.426 43.970 1.00 20.58 187 THR B N 1
ATOM 5080 C CA . THR B 1 189 ? 1.469 30.631 43.158 1.00 18.85 187 THR B CA 1
ATOM 5081 C C . THR B 1 189 ? 0.366 30.598 42.100 1.00 22.98 187 THR B C 1
ATOM 5082 O O . THR B 1 189 ? -0.356 29.600 42.009 1.00 20.43 187 THR B O 1
ATOM 5086 N N . PRO B 1 190 ? 0.223 31.672 41.294 1.00 21.07 188 PRO B N 1
ATOM 5087 C CA . PRO B 1 190 ? -0.763 31.621 40.206 1.00 17.41 188 PRO B CA 1
ATOM 5088 C C . PRO B 1 190 ? -0.456 30.540 39.165 1.00 18.47 188 PRO B C 1
ATOM 5089 O O . PRO B 1 190 ? -1.302 30.243 38.310 1.00 20.75 188 PRO B O 1
ATOM 5093 N N . TYR B 1 191 ? 0.734 29.955 39.243 1.00 18.97 189 TYR B N 1
ATOM 5094 C CA . TYR B 1 191 ? 1.132 28.914 38.291 1.00 17.61 189 TYR B CA 1
ATOM 5095 C C . TYR B 1 191 ? 0.959 27.490 38.831 1.00 18.61 189 TYR B C 1
ATOM 5096 O O . TYR B 1 191 ? 1.094 26.516 38.083 1.00 17.88 189 TYR B O 1
ATOM 5105 N N . THR B 1 192 ? 0.612 27.374 40.109 1.00 15.98 190 THR B N 1
ATOM 5106 C CA . THR B 1 192 ? 0.350 26.069 40.714 1.00 18.75 190 THR B CA 1
ATOM 5107 C C . THR B 1 192 ? -0.959 25.469 40.206 1.00 17.87 190 THR B C 1
ATOM 5108 O O . THR B 1 192 ? -2.013 26.114 40.259 1.00 20.35 190 THR B O 1
ATOM 5112 N N A LYS B 1 193 ? -0.906 24.223 39.750 0.64 18.07 191 LYS B N 1
ATOM 5113 N N B LYS B 1 193 ? -0.907 24.232 39.721 0.36 18.12 191 LYS B N 1
ATOM 5114 C CA A LYS B 1 193 ? -2.130 23.540 39.352 0.64 19.59 191 LYS B CA 1
ATOM 5115 C CA B LYS B 1 193 ? -2.136 23.545 39.336 0.36 19.62 191 LYS B CA 1
ATOM 5116 C C A LYS B 1 193 ? -2.333 22.204 40.053 0.64 18.28 191 LYS B C 1
ATOM 5117 C C B LYS B 1 193 ? -2.337 22.214 40.062 0.36 18.33 191 LYS B C 1
ATOM 5118 O O A LYS B 1 193 ? -3.432 21.662 40.046 0.64 18.97 191 LYS B O 1
ATOM 5119 O O B LYS B 1 193 ? -3.442 21.685 40.085 0.36 19.01 191 LYS B O 1
ATOM 5130 N N . PHE B 1 194 ? -1.273 21.680 40.658 1.00 16.63 192 PHE B N 1
ATOM 5131 C CA . PHE B 1 194 ? -1.321 20.330 41.235 1.00 15.11 192 PHE B CA 1
ATOM 5132 C C . PHE B 1 194 ? -0.640 20.180 42.578 1.00 16.03 192 PHE B C 1
ATOM 5133 O O . PHE B 1 194 ? 0.341 20.864 42.868 1.00 15.58 192 PHE B O 1
ATOM 5141 N N . ILE B 1 195 ? -1.138 19.228 43.369 1.00 14.46 193 ILE B N 1
ATOM 5142 C CA . ILE B 1 195 ? -0.408 18.729 44.518 1.00 13.83 193 ILE B CA 1
ATOM 5143 C C . ILE B 1 195 ? -0.150 17.247 44.222 1.00 12.42 193 ILE B C 1
ATOM 5144 O O . ILE B 1 195 ? -1.060 16.515 43.803 1.00 16.62 193 ILE B O 1
ATOM 5149 N N . LEU B 1 196 ? 1.079 16.804 44.454 1.00 12.31 194 LEU B N 1
ATOM 5150 C CA . LEU B 1 196 ? 1.478 15.418 44.182 1.00 11.15 194 LEU B CA 1
ATOM 5151 C C . LEU B 1 196 ? 2.082 14.852 45.461 1.00 13.76 194 LEU B C 1
ATOM 5152 O O . LEU B 1 196 ? 3.296 14.801 45.626 1.00 15.15 194 LEU B O 1
ATOM 5157 N N . PRO B 1 197 ? 1.221 14.421 46.393 1.00 14.29 195 PRO B N 1
ATOM 5158 C CA . PRO B 1 197 ? 1.735 13.770 47.600 1.00 15.14 195 PRO B CA 1
ATOM 5159 C C . PRO B 1 197 ? 2.262 12.390 47.269 1.00 14.80 195 PRO B C 1
ATOM 5160 O O . PRO B 1 197 ? 1.791 11.774 46.309 1.00 14.86 195 PRO B O 1
ATOM 5164 N N . VAL B 1 198 ? 3.230 11.915 48.043 1.00 13.51 196 VAL B N 1
ATOM 5165 C CA . VAL B 1 198 ? 3.802 10.589 47.831 1.00 14.36 196 VAL B CA 1
ATOM 5166 C C . VAL B 1 198 ? 3.579 9.778 49.089 1.00 13.44 196 VAL B C 1
ATOM 5167 O O . VAL B 1 198 ? 3.922 10.228 50.181 1.00 16.89 196 VAL B O 1
ATOM 5171 N N . HIS B 1 199 ? 3.022 8.580 48.947 1.00 13.74 197 HIS B N 1
ATOM 5172 C CA . HIS B 1 199 ? 2.869 7.706 50.107 1.00 14.24 197 HIS B CA 1
ATOM 5173 C C . HIS B 1 199 ? 4.167 6.946 50.350 1.00 15.91 197 HIS B C 1
ATOM 5174 O O . HIS B 1 199 ? 4.275 5.732 50.106 1.00 16.22 197 HIS B O 1
ATOM 5181 N N . LEU B 1 200 ? 5.170 7.698 50.807 1.00 12.38 198 LEU B N 1
ATOM 5182 C CA . LEU B 1 200 ? 6.546 7.221 50.844 1.00 13.31 198 LEU B CA 1
ATOM 5183 C C . LEU B 1 200 ? 6.744 6.068 51.828 1.00 14.97 198 LEU B C 1
ATOM 5184 O O . LEU B 1 200 ? 6.260 6.108 52.970 1.00 14.77 198 LEU B O 1
ATOM 5189 N N . TYR B 1 201 ? 7.446 5.042 51.352 1.00 13.18 199 TYR B N 1
ATOM 5190 C CA . TYR B 1 201 ? 7.737 3.820 52.101 1.00 14.13 199 TYR B CA 1
ATOM 5191 C C . TYR B 1 201 ? 6.488 2.981 52.377 1.00 17.15 199 TYR B C 1
ATOM 5192 O O . TYR B 1 201 ? 6.582 1.965 53.046 1.00 15.08 199 TYR B O 1
ATOM 5201 N N . GLY B 1 202 ? 5.333 3.397 51.854 1.00 12.37 200 GLY B N 1
ATOM 5202 C CA . GLY B 1 202 ? 4.083 2.693 52.111 1.00 13.25 200 GLY B CA 1
ATOM 5203 C C . GLY B 1 202 ? 3.201 3.377 53.148 1.00 16.63 200 GLY B C 1
ATOM 5204 O O . GLY B 1 202 ? 2.125 2.880 53.463 1.00 16.31 200 GLY B O 1
ATOM 5205 N N . LYS B 1 203 ? 3.643 4.533 53.647 1.00 14.03 201 LYS B N 1
ATOM 5206 C CA . LYS B 1 203 ? 2.886 5.309 54.643 1.00 15.57 201 LYS B CA 1
ATOM 5207 C C . LYS B 1 203 ? 1.917 6.254 53.950 1.00 18.44 201 LYS B C 1
ATOM 5208 O O . LYS B 1 203 ? 2.296 6.975 53.025 1.00 16.73 201 LYS B O 1
ATOM 5214 N N . HIS B 1 204 ? 0.662 6.253 54.388 1.00 17.16 202 HIS B N 1
ATOM 5215 C CA . HIS B 1 204 ? -0.359 7.122 53.795 1.00 17.03 202 HIS B CA 1
ATOM 5216 C C . HIS B 1 204 ? -0.136 8.588 54.187 1.00 18.90 202 HIS B C 1
ATOM 5217 O O . HIS B 1 204 ? -0.061 8.910 55.375 1.00 18.68 202 HIS B O 1
ATOM 5224 N N . SER B 1 205 ? -0.029 9.462 53.187 1.00 13.59 203 SER B N 1
ATOM 5225 C CA . SER B 1 205 ? 0.016 10.909 53.414 1.00 19.14 203 SER B CA 1
ATOM 5226 C C . SER B 1 205 ? -1.287 11.392 54.061 1.00 17.58 203 SER B C 1
ATOM 5227 O O . SER B 1 205 ? -2.289 10.681 54.062 1.00 17.44 203 SER B O 1
ATOM 5230 N N . ASP B 1 206 ? -1.279 12.615 54.592 1.00 14.70 204 ASP B N 1
ATOM 5231 C CA . ASP B 1 206 ? -2.476 13.183 55.218 1.00 19.16 204 ASP B CA 1
ATOM 5232 C C . ASP B 1 206 ? -3.428 13.687 54.145 1.00 21.23 204 ASP B C 1
ATOM 5233 O O . ASP B 1 206 ? -3.543 14.893 53.924 1.00 21.08 204 ASP B O 1
ATOM 5238 N N . MET B 1 207 ? -4.122 12.764 53.488 1.00 16.98 205 MET B N 1
ATOM 5239 C CA . MET B 1 207 ? -4.876 13.106 52.292 1.00 19.05 205 MET B CA 1
ATOM 5240 C C . MET B 1 207 ? -6.105 13.976 52.552 1.00 20.50 205 MET B C 1
ATOM 5241 O O . MET B 1 207 ? -6.438 14.831 51.734 1.00 18.21 205 MET B O 1
ATOM 5246 N N . GLN B 1 208 ? -6.784 13.785 53.679 1.00 19.06 206 GLN B N 1
ATOM 5247 C CA . GLN B 1 208 ? -7.937 14.648 53.940 1.00 16.53 206 GLN B CA 1
ATOM 5248 C C . GLN B 1 208 ? -7.543 16.130 54.040 1.00 16.90 206 GLN B C 1
ATOM 5249 O O . GLN B 1 208 ? -8.226 16.993 53.486 1.00 19.37 206 GLN B O 1
ATOM 5255 N N . HIS B 1 209 ? -6.437 16.417 54.725 1.00 16.53 207 HIS B N 1
ATOM 5256 C CA . HIS B 1 209 ? -5.947 17.783 54.866 1.00 18.72 207 HIS B CA 1
ATOM 5257 C C . HIS B 1 209 ? -5.455 18.341 53.525 1.00 22.47 207 HIS B C 1
ATOM 5258 O O . HIS B 1 209 ? -5.686 19.513 53.198 1.00 20.69 207 HIS B O 1
ATOM 5265 N N . ILE B 1 210 ? -4.782 17.500 52.742 1.00 15.73 208 ILE B N 1
ATOM 5266 C CA . ILE B 1 210 ? -4.306 17.918 51.422 1.00 16.22 208 ILE B CA 1
ATOM 5267 C C . ILE B 1 210 ? -5.496 18.257 50.526 1.00 15.94 208 ILE B C 1
ATOM 5268 O O . ILE B 1 210 ? -5.460 19.220 49.750 1.00 19.95 208 ILE B O 1
ATOM 5273 N N . ARG B 1 211 ? -6.576 17.500 50.664 1.00 14.26 209 ARG B N 1
ATOM 5274 C CA . ARG B 1 211 ? -7.764 17.742 49.846 1.00 18.93 209 ARG B CA 1
ATOM 5275 C C . ARG B 1 211 ? -8.427 19.057 50.251 1.00 19.30 209 ARG B C 1
ATOM 5276 O O . ARG B 1 211 ? -8.888 19.817 49.397 1.00 20.48 209 ARG B O 1
ATOM 5284 N N . GLN B 1 212 ? -8.483 19.319 51.552 1.00 19.84 210 GLN B N 1
ATOM 5285 C CA . GLN B 1 212 ? -9.034 20.593 52.026 1.00 19.94 210 GLN B CA 1
ATOM 5286 C C . GLN B 1 212 ? -8.312 21.763 51.380 1.00 19.80 210 GLN B C 1
ATOM 5287 O O . GLN B 1 212 ? -8.950 22.702 50.899 1.00 21.43 210 GLN B O 1
ATOM 5293 N N . ILE B 1 213 ? -6.985 21.703 51.354 1.00 19.06 211 ILE B N 1
ATOM 5294 C CA . ILE B 1 213 ? -6.189 22.764 50.753 1.00 19.23 211 ILE B CA 1
ATOM 5295 C C . ILE B 1 213 ? -6.433 22.846 49.250 1.00 23.73 211 ILE B C 1
ATOM 5296 O O . ILE B 1 213 ? -6.644 23.926 48.692 1.00 18.33 211 ILE B O 1
ATOM 5301 N N . ALA B 1 214 ? -6.419 21.692 48.592 1.00 19.66 212 ALA B N 1
ATOM 5302 C CA . ALA B 1 214 ? -6.667 21.635 47.159 1.00 16.43 212 ALA B CA 1
ATOM 5303 C C . ALA B 1 214 ? -8.010 22.253 46.763 1.00 23.00 212 ALA B C 1
ATOM 5304 O O . ALA B 1 214 ? -8.107 22.954 45.750 1.00 21.92 212 ALA B O 1
ATOM 5306 N N . ASN B 1 215 ? -9.053 21.967 47.537 1.00 19.30 213 ASN B N 1
ATOM 5307 C CA . ASN B 1 215 ? -10.373 22.483 47.211 1.00 21.47 213 ASN B CA 1
ATOM 5308 C C . ASN B 1 215 ? -10.398 23.995 47.376 1.00 21.15 213 ASN B C 1
ATOM 5309 O O . ASN B 1 215 ? -11.023 24.700 46.583 1.00 22.15 213 ASN 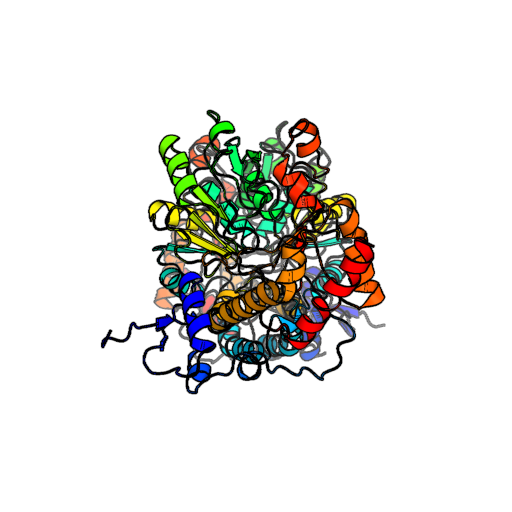B O 1
ATOM 5314 N N A ARG B 1 216 ? -9.712 24.475 48.408 0.56 20.86 214 ARG B N 1
ATOM 5315 N N B ARG B 1 216 ? -9.713 24.480 48.410 0.44 20.90 214 ARG B N 1
ATOM 5316 C CA A ARG B 1 216 ? -9.631 25.900 48.718 0.56 22.68 214 ARG B CA 1
ATOM 5317 C CA B ARG B 1 216 ? -9.640 25.910 48.715 0.44 22.70 214 ARG B CA 1
ATOM 5318 C C A ARG B 1 216 ? -8.958 26.688 47.598 0.56 28.26 214 ARG B C 1
ATOM 5319 C C B ARG B 1 216 ? -8.953 26.695 47.600 0.44 28.20 214 ARG B C 1
ATOM 5320 O O A ARG B 1 216 ? -9.357 27.807 47.280 0.56 23.48 214 ARG B O 1
ATOM 5321 O O B ARG B 1 216 ? -9.345 27.816 47.283 0.44 23.49 214 ARG B O 1
ATOM 5336 N N . TYR B 1 217 ? -7.929 26.095 47.001 1.00 21.65 215 TYR B N 1
ATOM 5337 C CA . TYR B 1 217 ? -7.159 26.760 45.952 1.00 17.61 215 TYR B CA 1
ATOM 5338 C C . TYR B 1 217 ? -7.442 26.241 44.556 1.00 20.17 215 TYR B C 1
ATOM 5339 O O . TYR B 1 217 ? -6.730 26.596 43.617 1.00 22.92 215 TYR B O 1
ATOM 5348 N N . LYS B 1 218 ? -8.476 25.414 44.425 1.00 20.59 216 LYS B N 1
ATOM 5349 C CA . LYS B 1 218 ? -8.874 24.849 43.131 1.00 23.36 216 LYS B CA 1
ATOM 5350 C C . LYS B 1 218 ? -7.711 24.122 42.461 1.00 28.55 216 LYS B C 1
ATOM 5351 O O . LYS B 1 218 ? -7.433 24.328 41.277 1.00 22.22 216 LYS B O 1
ATOM 5357 N N . LEU B 1 219 ? -7.022 23.286 43.229 1.00 21.10 217 LEU B N 1
ATOM 5358 C CA . LEU B 1 219 ? -5.900 22.521 42.690 1.00 19.37 217 LEU B CA 1
ATOM 5359 C C . LEU B 1 219 ? -6.316 21.079 42.432 1.00 22.95 217 LEU B C 1
ATOM 5360 O O . LEU B 1 219 ? -7.262 20.580 43.042 1.00 19.12 217 LEU B O 1
ATOM 5365 N N . LYS B 1 220 ? -5.606 20.402 41.533 1.00 18.15 218 LYS B N 1
ATOM 5366 C CA . LYS B 1 220 ? -5.862 18.983 41.308 1.00 17.36 218 LYS B CA 1
ATOM 5367 C C . LYS B 1 220 ? -4.913 18.171 42.187 1.00 15.23 218 LYS B C 1
ATOM 5368 O O . LYS B 1 220 ? -3.790 18.609 42.451 1.00 18.31 218 LYS B O 1
ATOM 5374 N N . VAL B 1 221 ? -5.371 17.007 42.654 1.00 15.87 219 VAL B N 1
ATOM 5375 C CA . VAL B 1 221 ? -4.546 16.131 43.488 1.00 14.43 219 VAL B CA 1
ATOM 5376 C C . VAL B 1 221 ? -4.270 14.827 42.754 1.00 16.95 219 VAL B C 1
ATOM 5377 O O . VAL B 1 221 ? -5.187 14.056 42.451 1.00 16.16 219 VAL B O 1
ATOM 5381 N N . ILE B 1 222 ? -3.008 14.597 42.427 1.00 14.00 220 ILE B N 1
ATOM 5382 C CA . ILE B 1 222 ? -2.629 13.301 41.893 1.00 10.13 220 ILE B CA 1
ATOM 5383 C C . ILE B 1 222 ? -1.686 12.660 42.895 1.00 15.49 220 ILE B C 1
ATOM 5384 O O . ILE B 1 222 ? -0.655 13.237 43.237 1.00 19.57 220 ILE B O 1
ATOM 5389 N N . GLU B 1 223 ? -2.040 11.477 43.393 1.00 15.49 221 GLU B N 1
ATOM 5390 C CA . GLU B 1 223 ? -1.208 10.877 44.435 1.00 16.41 221 GLU B CA 1
ATOM 5391 C C . GLU B 1 223 ? -0.270 9.827 43.859 1.00 15.59 221 GLU B C 1
ATOM 5392 O O . GLU B 1 223 ? -0.665 9.022 43.008 1.00 15.67 221 GLU B O 1
ATOM 5398 N N . ASP B 1 224 ? 0.981 9.856 44.308 1.00 14.79 222 ASP B N 1
ATOM 5399 C CA . ASP B 1 224 ? 1.943 8.827 43.949 1.00 15.22 222 ASP B CA 1
ATOM 5400 C C . ASP B 1 224 ? 1.830 7.747 45.013 1.00 14.83 222 ASP B C 1
ATOM 5401 O O . ASP B 1 224 ? 2.399 7.854 46.110 1.00 15.41 222 ASP B O 1
ATOM 5406 N N . ALA B 1 225 ? 1.085 6.698 44.684 1.00 14.15 223 ALA B N 1
ATOM 5407 C CA . ALA B 1 225 ? 0.889 5.590 45.603 1.00 13.19 223 ALA B CA 1
ATOM 5408 C C . ALA B 1 225 ? 1.663 4.396 45.069 1.00 12.78 223 ALA B C 1
ATOM 5409 O O . ALA B 1 225 ? 1.272 3.242 45.281 1.00 14.85 223 ALA B O 1
ATOM 5411 N N . CYS B 1 226 ? 2.755 4.676 44.371 1.00 16.10 224 CYS B N 1
ATOM 5412 C CA . CYS B 1 226 ? 3.512 3.601 43.737 1.00 14.34 224 CYS B CA 1
ATOM 5413 C C . CYS B 1 226 ? 4.054 2.604 44.757 1.00 14.83 224 CYS B C 1
ATOM 5414 O O . CYS B 1 226 ? 4.294 1.445 44.424 1.00 19.55 224 CYS B O 1
ATOM 5417 N N . GLN B 1 227 ? 4.216 3.042 46.006 1.00 14.02 225 GLN B N 1
ATOM 5418 C CA . GLN B 1 227 ? 4.693 2.152 47.066 1.00 12.57 225 GLN B CA 1
ATOM 5419 C C . GLN B 1 227 ? 3.577 1.771 48.026 1.00 19.78 225 GLN B C 1
ATOM 5420 O O . GLN B 1 227 ? 3.832 1.112 49.025 1.00 17.71 225 GLN B O 1
ATOM 5426 N N . GLY B 1 228 ? 2.347 2.166 47.720 1.00 13.91 226 GLY B N 1
ATOM 5427 C CA . GLY B 1 228 ? 1.280 2.101 48.715 1.00 13.99 226 GLY B CA 1
ATOM 5428 C C . GLY B 1 228 ? 0.114 1.159 48.463 1.00 14.90 226 GLY B C 1
ATOM 5429 O O . GLY B 1 228 ? -0.915 1.283 49.124 1.00 17.41 226 GLY B O 1
ATOM 5430 N N . ILE B 1 229 ? 0.247 0.213 47.538 1.00 16.49 227 ILE B N 1
ATOM 5431 C CA . ILE B 1 229 ? -0.889 -0.670 47.260 1.00 16.52 227 ILE B CA 1
ATOM 5432 C C . ILE B 1 229 ? -1.322 -1.445 48.516 1.00 16.28 227 ILE B C 1
ATOM 5433 O O . ILE B 1 229 ? -0.493 -1.986 49.253 1.00 15.42 227 ILE B O 1
ATOM 5438 N N . GLY B 1 230 ? -2.627 -1.456 48.777 1.00 18.30 228 GLY B N 1
ATOM 5439 C CA . GLY B 1 230 ? -3.148 -2.110 49.970 1.00 15.45 228 GLY B CA 1
ATOM 5440 C C . GLY B 1 230 ? -3.611 -1.134 51.036 1.00 14.54 228 GLY B C 1
ATOM 5441 O O . GLY B 1 230 ? -4.305 -1.545 51.972 1.00 19.67 228 GLY B O 1
ATOM 5442 N N . LEU B 1 231 ? -3.243 0.155 50.923 1.00 11.62 229 LEU B N 1
ATOM 5443 C CA . LEU B 1 231 ? -3.682 1.127 51.917 1.00 12.35 229 LEU B CA 1
ATOM 5444 C C . LEU B 1 231 ? -5.193 1.257 51.913 1.00 13.85 229 LEU B C 1
ATOM 5445 O O . LEU B 1 231 ? -5.812 1.409 50.867 1.00 14.84 229 LEU B O 1
ATOM 5450 N N . THR B 1 232 ? -5.796 1.172 53.098 1.00 15.50 230 THR B N 1
ATOM 5451 C CA . THR B 1 232 ? -7.213 1.477 53.253 1.00 19.55 230 THR B CA 1
ATOM 5452 C C . THR B 1 232 ? -7.536 2.899 52.798 1.00 17.18 230 THR B C 1
ATOM 5453 O O . THR B 1 232 ? -6.805 3.847 53.111 1.00 18.35 230 THR B O 1
ATOM 5457 N N . ASP B 1 233 ? -8.618 3.030 52.028 1.00 18.82 231 ASP B N 1
ATOM 5458 C CA . ASP B 1 233 ? -9.114 4.311 51.532 1.00 21.93 231 ASP B CA 1
ATOM 5459 C C . ASP B 1 233 ? -8.141 4.979 50.573 1.00 22.36 231 ASP B C 1
ATOM 5460 O O . ASP B 1 233 ? -8.185 6.193 50.399 1.00 20.05 231 ASP B O 1
ATOM 5465 N N . LEU B 1 234 ? -7.265 4.194 49.952 1.00 18.26 232 LEU B N 1
ATOM 5466 C CA . LEU B 1 234 ? -6.386 4.752 48.920 1.00 15.18 232 LEU B CA 1
ATOM 5467 C C . LEU B 1 234 ? -7.229 5.403 47.827 1.00 18.05 232 LEU B C 1
ATOM 5468 O O . LEU B 1 234 ? -8.154 4.776 47.286 1.00 21.03 232 LEU B O 1
ATOM 5473 N N . GLY B 1 235 ? -6.937 6.662 47.509 1.00 18.18 233 GLY B N 1
ATOM 5474 C CA . GLY B 1 235 ? -7.639 7.339 46.430 1.00 20.83 233 GLY B CA 1
ATOM 5475 C C . GLY B 1 235 ? -8.902 8.075 46.827 1.00 19.37 233 GLY B C 1
ATOM 5476 O O . GLY B 1 235 ? -9.530 8.719 45.988 1.00 21.81 233 GLY B O 1
ATOM 5477 N N . LYS B 1 236 ? -9.290 7.972 48.094 1.00 17.03 234 LYS B N 1
ATOM 5478 C CA . LYS B 1 236 ? -10.532 8.593 48.546 1.00 19.45 234 LYS B CA 1
ATOM 5479 C C . LYS B 1 236 ? -10.601 10.090 48.241 1.00 21.82 234 LYS B C 1
ATOM 5480 O O . LYS B 1 236 ? -11.645 10.594 47.806 1.00 21.35 234 LYS B O 1
ATOM 5486 N N . TYR B 1 237 ? -9.489 10.792 48.449 1.00 17.55 235 TYR B N 1
ATOM 5487 C CA . TYR B 1 237 ? -9.450 12.238 48.275 1.00 18.66 235 TYR B CA 1
ATOM 5488 C C . TYR B 1 237 ? -8.606 12.706 47.083 1.00 22.50 235 TYR B C 1
ATOM 5489 O O . TYR B 1 237 ? -8.317 13.897 46.953 1.00 22.67 235 TYR B O 1
ATOM 5498 N N . ALA B 1 238 ? -8.218 11.772 46.219 1.00 16.48 236 ALA B N 1
ATOM 5499 C CA . ALA B 1 238 ? -7.381 12.093 45.055 1.00 18.35 236 ALA B CA 1
ATOM 5500 C C . ALA B 1 238 ? -8.209 12.116 43.777 1.00 20.74 236 ALA B C 1
ATOM 5501 O O . ALA B 1 238 ? -9.159 11.355 43.645 1.00 21.57 236 ALA B O 1
ATOM 5503 N N . ASP B 1 239 ? -7.830 12.963 42.822 1.00 17.53 237 ASP B N 1
ATOM 5504 C CA . ASP B 1 239 ? -8.454 12.929 41.508 1.00 15.04 237 ASP B CA 1
ATOM 5505 C C . ASP B 1 239 ? -7.919 11.750 40.702 1.00 20.08 237 ASP B C 1
ATOM 5506 O O . ASP B 1 239 ? -8.673 11.074 40.006 1.00 17.91 237 ASP B O 1
ATOM 5511 N N . ILE B 1 240 ? -6.614 11.517 40.807 1.00 18.05 238 ILE B N 1
ATOM 5512 C CA . ILE B 1 240 ? -5.956 10.372 40.175 1.00 18.42 238 ILE B CA 1
ATOM 5513 C C . ILE B 1 240 ? -5.066 9.691 41.202 1.00 15.43 238 ILE B C 1
ATOM 5514 O O . ILE B 1 240 ? -4.432 10.361 42.007 1.00 14.78 238 ILE B O 1
ATOM 5519 N N . THR B 1 241 ? -5.033 8.358 41.178 1.00 12.58 239 THR B N 1
ATOM 5520 C CA . THR B 1 241 ? -4.117 7.585 42.003 1.00 12.52 239 THR B CA 1
ATOM 5521 C C . THR B 1 241 ? -3.213 6.822 41.060 1.00 14.49 239 THR B C 1
ATOM 5522 O O . THR B 1 241 ? -3.685 6.235 40.082 1.00 14.54 239 THR B O 1
ATOM 5526 N N . THR B 1 242 ? -1.918 6.817 41.344 1.00 14.73 240 THR B N 1
ATOM 5527 C CA . THR B 1 242 ? -0.991 6.053 40.516 1.00 13.67 240 THR B CA 1
ATOM 5528 C C . THR B 1 242 ? -0.357 4.917 41.298 1.00 16.05 240 THR B C 1
ATOM 5529 O O . THR B 1 242 ? -0.092 5.052 42.502 1.00 14.93 240 THR B O 1
ATOM 5533 N N . LEU B 1 243 ? -0.107 3.806 40.601 1.00 13.92 241 LEU B N 1
ATOM 5534 C CA . LEU B 1 243 ? 0.507 2.634 41.178 1.00 13.08 241 LEU B CA 1
ATOM 5535 C C . LEU B 1 243 ? 1.669 2.184 40.302 1.00 10.91 241 LEU B C 1
ATOM 5536 O O . LEU B 1 243 ? 1.682 2.452 39.096 1.00 12.81 241 LEU B O 1
ATOM 5541 N N . SER B 1 244 ? 2.629 1.495 40.915 1.00 11.47 242 SER B N 1
ATOM 5542 C CA . SER B 1 244 ? 3.704 0.811 40.183 1.00 11.93 242 SER B CA 1
ATOM 5543 C C . SER B 1 244 ? 3.578 -0.680 40.455 1.00 12.79 242 SER B C 1
ATOM 5544 O O . SER B 1 244 ? 3.284 -1.083 41.588 1.00 13.93 242 SER B O 1
ATOM 5547 N N . PHE B 1 245 ? 3.784 -1.495 39.423 1.00 12.88 243 PHE B N 1
ATOM 5548 C CA . PHE B 1 245 ? 3.845 -2.949 39.590 1.00 13.14 243 PHE B CA 1
ATOM 5549 C C . PHE B 1 245 ? 5.246 -3.430 39.248 1.00 18.55 243 PHE B C 1
ATOM 5550 O O . PHE B 1 245 ? 5.441 -4.546 38.780 1.00 14.67 243 PHE B O 1
ATOM 5558 N N . ASN B 1 246 ? 6.225 -2.560 39.471 1.00 12.73 244 ASN B N 1
ATOM 5559 C CA . ASN B 1 246 ? 7.623 -2.942 39.347 1.00 12.25 244 ASN B CA 1
ATOM 5560 C C . ASN B 1 246 ? 7.850 -4.144 40.271 1.00 11.96 244 ASN B C 1
ATOM 5561 O O . ASN B 1 246 ? 7.213 -4.243 41.323 1.00 15.58 244 ASN B O 1
ATOM 5566 N N . PRO B 1 247 ? 8.737 -5.069 39.884 1.00 15.07 245 PRO B N 1
ATOM 5567 C CA . PRO B 1 247 ? 8.845 -6.327 40.637 1.00 13.10 245 PRO B CA 1
ATOM 5568 C C . PRO B 1 247 ? 9.255 -6.170 42.096 1.00 16.45 245 PRO B C 1
ATOM 5569 O O . PRO B 1 247 ? 9.108 -7.136 42.852 1.00 19.49 245 PRO B O 1
ATOM 5573 N N . TYR B 1 248 ? 9.770 -5.011 42.501 1.00 16.13 246 TYR B N 1
ATOM 5574 C CA . TYR B 1 248 ? 10.150 -4.866 43.909 1.00 17.60 246 TYR B CA 1
ATOM 5575 C C . TYR B 1 248 ? 9.011 -4.325 44.782 1.00 17.31 246 TYR B C 1
ATOM 5576 O O . TYR B 1 248 ? 9.177 -4.186 45.996 1.00 19.48 246 TYR B O 1
ATOM 5585 N N . LYS B 1 249 ? 7.872 -4.002 44.176 1.00 14.57 247 LYS B N 1
ATOM 5586 C CA . LYS B 1 249 ? 6.785 -3.363 44.913 1.00 15.24 247 LYS B CA 1
ATOM 5587 C C . LYS B 1 249 ? 6.029 -4.410 45.719 1.00 14.83 247 LYS B C 1
ATOM 5588 O O . LYS B 1 249 ? 6.229 -5.613 45.510 1.00 16.05 247 LYS B O 1
ATOM 5594 N N . ASN B 1 250 ? 5.167 -3.967 46.634 1.00 15.28 248 ASN B N 1
ATOM 5595 C CA . ASN B 1 250 ? 4.401 -4.924 47.441 1.00 14.75 248 ASN B CA 1
ATOM 5596 C C . ASN B 1 250 ? 3.635 -5.919 46.590 1.00 19.20 248 ASN B C 1
ATOM 5597 O O . ASN B 1 250 ? 3.435 -7.078 46.987 1.00 17.49 248 ASN B O 1
ATOM 5602 N N . PHE B 1 251 ? 3.198 -5.448 45.425 1.00 16.46 249 PHE B N 1
ATOM 5603 C CA . PHE B 1 251 ? 2.685 -6.322 44.381 1.00 14.40 249 PHE B CA 1
ATOM 5604 C C . PHE B 1 251 ? 3.345 -5.902 43.061 1.00 14.53 249 PHE B C 1
ATOM 5605 O O . PHE B 1 251 ? 3.294 -4.735 42.676 1.00 16.37 249 PHE B O 1
ATOM 5613 N N . GLY B 1 252 ? 3.974 -6.849 42.384 1.00 15.15 250 GLY B N 1
ATOM 5614 C CA . GLY B 1 252 ? 4.655 -6.531 41.139 1.00 17.79 250 GLY B CA 1
ATOM 5615 C C . GLY B 1 252 ? 4.468 -7.603 40.096 1.00 21.24 250 GLY B C 1
ATOM 5616 O O . GLY B 1 252 ? 4.038 -8.710 40.415 1.00 17.41 250 GLY B O 1
ATOM 5617 N N . VAL B 1 253 ? 4.773 -7.267 38.844 1.00 15.48 251 VAL B N 1
ATOM 5618 C CA . VAL B 1 253 ? 4.730 -8.248 37.766 1.00 18.37 251 VAL B CA 1
ATOM 5619 C C . VAL B 1 253 ? 6.150 -8.713 37.442 1.00 15.78 251 VAL B C 1
ATOM 5620 O O . VAL B 1 253 ? 7.003 -8.737 38.332 1.00 16.59 251 VAL B O 1
ATOM 5624 N N . CYS B 1 254 ? 6.414 -9.100 36.198 1.00 12.37 252 CYS B N 1
ATOM 5625 C CA . CYS B 1 254 ? 7.756 -9.540 35.828 1.00 12.37 252 CYS B CA 1
ATOM 5626 C C . CYS B 1 254 ? 8.343 -8.653 34.744 1.00 14.93 252 CYS B C 1
ATOM 5627 O O . CYS B 1 254 ? 8.822 -9.128 33.720 1.00 18.68 252 CYS B O 1
ATOM 5630 N N . GLY B 1 255 ? 8.313 -7.348 34.993 1.00 13.82 253 GLY B N 1
ATOM 5631 C CA . GLY B 1 255 ? 8.762 -6.366 34.026 1.00 17.02 253 GLY B CA 1
ATOM 5632 C C . GLY B 1 255 ? 8.243 -5.056 34.562 1.00 17.57 253 GLY B C 1
ATOM 5633 O O . GLY B 1 255 ? 7.816 -4.993 35.714 1.00 16.34 253 GLY B O 1
ATOM 5634 N N . LYS B 1 256 ? 8.273 -4.011 33.747 1.00 16.42 254 LYS B N 1
ATOM 5635 C CA . LYS B 1 256 ? 7.736 -2.726 34.180 1.00 12.40 254 LYS B CA 1
ATOM 5636 C C . LYS B 1 256 ? 6.239 -2.674 33.896 1.00 14.32 254 LYS B C 1
ATOM 5637 O O . LYS B 1 256 ? 5.775 -3.226 32.886 1.00 14.45 254 LYS B O 1
ATOM 5643 N N . ALA B 1 257 ? 5.494 -2.041 34.813 1.00 12.62 255 ALA B N 1
ATOM 5644 C CA . ALA B 1 257 ? 4.054 -1.813 34.663 1.00 12.35 255 ALA B CA 1
ATOM 5645 C C . ALA B 1 257 ? 3.575 -0.868 35.767 1.00 10.09 255 ALA B C 1
ATOM 5646 O O . ALA B 1 257 ? 4.234 -0.708 36.802 1.00 13.99 255 ALA B O 1
ATOM 5648 N N . GLY B 1 258 ? 2.430 -0.239 35.543 1.00 12.52 256 GLY B N 1
ATOM 5649 C CA . GLY B 1 258 ? 1.837 0.605 36.554 1.00 11.80 256 GLY B CA 1
ATOM 5650 C C . GLY B 1 258 ? 0.363 0.748 36.277 1.00 11.32 256 GLY B C 1
ATOM 5651 O O . GLY B 1 258 ? -0.203 0.039 35.437 1.00 11.47 256 GLY B O 1
ATOM 5652 N N . ALA B 1 259 ? -0.276 1.679 36.972 1.00 12.66 257 ALA B N 1
ATOM 5653 C CA . ALA B 1 259 ? -1.674 1.944 36.705 1.00 12.45 257 ALA B CA 1
ATOM 5654 C C . ALA B 1 259 ? -2.095 3.313 37.167 1.00 11.10 257 ALA B C 1
ATOM 5655 O O . ALA B 1 259 ? -1.508 3.889 38.104 1.00 14.23 257 ALA B O 1
ATOM 5657 N N . ILE B 1 260 ? -3.131 3.814 36.500 1.00 10.76 258 ILE B N 1
ATOM 5658 C CA . ILE B 1 260 ? -3.820 5.045 36.880 1.00 11.49 258 ILE B CA 1
ATOM 5659 C C . ILE B 1 260 ? -5.227 4.620 37.296 1.00 12.93 258 ILE B C 1
ATOM 5660 O O . ILE B 1 260 ? -5.857 3.822 36.606 1.00 15.36 258 ILE B O 1
ATOM 5665 N N . ALA B 1 261 ? -5.720 5.134 38.420 1.00 14.31 259 ALA B N 1
ATOM 5666 C CA . ALA B 1 261 ? -7.088 4.849 38.833 1.00 14.49 259 ALA B CA 1
ATOM 5667 C C . ALA B 1 261 ? -7.812 6.159 39.117 1.00 16.15 259 ALA B C 1
ATOM 5668 O O . ALA B 1 261 ? -7.256 7.070 39.730 1.00 17.71 259 ALA B O 1
ATOM 5670 N N . THR B 1 262 ? -9.049 6.260 38.654 1.00 14.70 260 THR B N 1
ATOM 5671 C CA . THR B 1 262 ? -9.834 7.474 38.865 1.00 15.72 260 THR B CA 1
ATOM 5672 C C . THR B 1 262 ? -11.315 7.143 38.805 1.00 18.36 260 THR B C 1
ATOM 5673 O O . THR B 1 262 ? -11.698 6.126 38.234 1.00 15.72 260 THR B O 1
ATOM 5677 N N . ASP B 1 263 ? -12.149 7.999 39.392 1.00 20.20 261 ASP B N 1
ATOM 5678 C CA . ASP B 1 263 ? -13.588 7.779 39.335 1.00 19.84 261 ASP B CA 1
ATOM 5679 C C . ASP B 1 263 ? -14.189 8.604 38.212 1.00 25.98 261 ASP B C 1
ATOM 5680 O O . ASP B 1 263 ? -15.361 8.466 37.881 1.00 24.68 261 ASP B O 1
ATOM 5685 N N . ASN B 1 264 ? -13.379 9.462 37.612 1.00 18.79 262 ASN B N 1
ATOM 5686 C CA . ASN B 1 264 ? -13.899 10.409 36.642 1.00 18.89 262 ASN B CA 1
ATOM 5687 C C . ASN B 1 264 ? -13.765 9.877 35.219 1.00 26.49 262 ASN B C 1
ATOM 5688 O O . ASN B 1 264 ? -12.656 9.595 34.761 1.00 20.58 262 ASN B O 1
ATOM 5693 N N . GLU B 1 265 ? -14.891 9.747 34.525 1.00 18.89 263 GLU B N 1
ATOM 5694 C CA . GLU B 1 265 ? -14.916 9.114 33.209 1.00 23.19 263 GLU B CA 1
ATOM 5695 C C . GLU B 1 265 ? -14.202 9.908 32.120 1.00 29.18 263 GLU B C 1
ATOM 5696 O O . GLU B 1 265 ? -13.481 9.333 31.298 1.00 26.15 263 GLU B O 1
ATOM 5702 N N . GLU B 1 266 ? -14.394 11.221 32.095 1.00 19.84 264 GLU B N 1
ATOM 5703 C CA . GLU B 1 266 ? -13.749 12.025 31.061 1.00 26.77 264 GLU B CA 1
ATOM 5704 C C . GLU B 1 266 ? -12.249 12.045 31.282 1.00 20.52 264 GLU B C 1
ATOM 5705 O O . GLU B 1 266 ? -11.467 12.067 30.328 1.00 24.47 264 GLU B O 1
ATOM 5711 N N . LEU B 1 267 ? -11.849 11.994 32.548 1.00 18.09 265 LEU B N 1
ATOM 5712 C CA . LEU B 1 267 ? -10.434 11.999 32.892 1.00 21.67 265 LEU B CA 1
ATOM 5713 C C . LEU B 1 267 ? -9.822 10.658 32.486 1.00 18.46 265 LEU B C 1
ATOM 5714 O O . LEU B 1 267 ? -8.741 10.601 31.898 1.00 17.68 265 LEU B O 1
ATOM 5719 N N . ALA B 1 268 ? -10.532 9.575 32.787 1.00 17.87 266 ALA B N 1
ATOM 5720 C CA . ALA B 1 268 ? -10.123 8.242 32.362 1.00 17.32 266 ALA B CA 1
ATOM 5721 C C . ALA B 1 268 ? -9.960 8.175 30.847 1.00 18.55 266 ALA B C 1
ATOM 5722 O O . ALA B 1 268 ? -8.991 7.605 30.344 1.00 15.63 266 ALA B O 1
ATOM 5724 N N . LYS B 1 269 ? -10.914 8.741 30.113 1.00 18.81 267 LYS B N 1
ATOM 5725 C CA . LYS B 1 269 ? -10.812 8.775 28.655 1.00 23.21 267 LYS B CA 1
ATOM 5726 C C . LYS B 1 269 ? -9.520 9.480 28.187 1.00 22.02 267 LYS B C 1
ATOM 5727 O O . LYS B 1 269 ? -8.828 9.006 27.281 1.00 17.43 267 LYS B O 1
ATOM 5733 N N . LYS B 1 270 ? -9.185 10.602 28.812 1.00 14.14 268 LYS B N 1
ATOM 5734 C CA . LYS B 1 270 ? -7.955 11.309 28.471 1.00 16.91 268 LYS B CA 1
ATOM 5735 C C . LYS B 1 270 ? -6.720 10.497 28.841 1.00 16.52 268 LYS B C 1
ATOM 5736 O O . LYS B 1 270 ? -5.733 10.515 28.113 1.00 13.60 268 LYS B O 1
ATOM 5742 N N . CYS B 1 271 ? -6.779 9.759 29.945 1.00 15.60 269 CYS B N 1
ATOM 5743 C CA . CYS B 1 271 ? -5.653 8.895 30.309 1.00 15.74 269 CYS B CA 1
ATOM 5744 C C . CYS B 1 271 ? -5.430 7.825 29.265 1.00 16.80 269 CYS B C 1
ATOM 5745 O O . CYS B 1 271 ? -4.284 7.519 28.908 1.00 14.59 269 CYS B O 1
ATOM 5748 N N . ILE B 1 272 ? -6.523 7.238 28.784 1.00 12.34 270 ILE B N 1
ATOM 5749 C CA . ILE B 1 272 ? -6.410 6.179 27.786 1.00 14.16 270 ILE B CA 1
ATOM 5750 C C . ILE B 1 272 ? -5.837 6.777 26.506 1.00 18.67 270 ILE B C 1
ATOM 5751 O O . ILE B 1 272 ? -4.964 6.183 25.876 1.00 15.36 270 ILE B O 1
ATOM 5756 N N . GLN B 1 273 ? -6.317 7.958 26.129 1.00 15.30 271 GLN B N 1
ATOM 5757 C CA . GLN B 1 273 ? -5.813 8.627 24.918 1.00 12.35 271 GLN B CA 1
ATOM 5758 C C . GLN B 1 273 ? -4.312 8.894 25.005 1.00 12.92 271 GLN B C 1
ATOM 5759 O O . GLN B 1 273 ? -3.551 8.547 24.084 1.00 15.40 271 GLN B O 1
ATOM 5765 N N . PHE B 1 274 ? -3.875 9.464 26.123 1.00 13.68 272 PHE B N 1
ATOM 5766 C CA . PHE B 1 274 ? -2.445 9.752 26.288 1.00 14.71 272 PHE B CA 1
ATOM 5767 C C . PHE B 1 274 ? -1.614 8.479 26.375 1.00 16.15 272 PHE B C 1
ATOM 5768 O O . PHE B 1 274 ? -0.470 8.457 25.941 1.00 17.25 272 PHE B O 1
ATOM 5776 N N . SER B 1 275 ? -2.191 7.427 26.952 1.00 15.01 273 SER B N 1
ATOM 5777 C CA . SER B 1 275 ? -1.469 6.156 27.134 1.00 13.26 273 SER B CA 1
ATOM 5778 C C . SER B 1 275 ? -1.246 5.417 25.817 1.00 16.30 273 SER B C 1
ATOM 5779 O O . SER B 1 275 ? -0.422 4.495 25.730 1.00 14.24 273 SER B O 1
ATOM 5782 N N . TYR B 1 276 ? -1.989 5.797 24.784 1.00 12.62 274 TYR B N 1
ATOM 5783 C CA . TYR B 1 276 ? -1.885 5.067 23.542 1.00 12.95 274 TYR B CA 1
ATOM 5784 C C . TYR B 1 276 ? -1.990 5.977 22.332 1.00 15.56 274 TYR B C 1
ATOM 5785 O O . TYR B 1 276 ? -3.003 5.975 21.630 1.00 13.62 274 TYR B O 1
ATOM 5794 N N . HIS B 1 277 ? -0.931 6.752 22.109 1.00 12.15 275 HIS B N 1
ATOM 5795 C CA . HIS B 1 277 ? -0.692 7.460 20.842 1.00 11.63 275 HIS B CA 1
ATOM 5796 C C . HIS B 1 277 ? -1.646 8.593 20.543 1.00 12.06 275 HIS B C 1
ATOM 5797 O O . HIS B 1 277 ? -1.615 9.172 19.451 1.00 14.03 275 HIS B O 1
ATOM 5804 N N . GLY B 1 278 ? -2.468 8.936 21.520 1.00 12.65 276 GLY B N 1
ATOM 5805 C CA . GLY B 1 278 ? -3.438 10.003 21.338 1.00 14.27 276 GLY B CA 1
ATOM 5806 C C . GLY B 1 278 ? -4.631 9.522 20.547 1.00 13.28 276 GLY B C 1
ATOM 5807 O O . GLY B 1 278 ? -5.444 10.319 20.080 1.00 14.63 276 GLY B O 1
ATOM 5808 N N . PHE B 1 279 ? -4.749 8.206 20.394 1.00 10.79 277 PHE B N 1
ATOM 5809 C CA . PHE B 1 279 ? -5.851 7.654 19.612 1.00 11.53 277 PHE B CA 1
ATOM 5810 C C . PHE B 1 279 ? -7.178 7.745 20.354 1.00 15.02 277 PHE B C 1
ATOM 5811 O O . PHE B 1 279 ? -7.224 7.649 21.591 1.00 16.16 277 PHE B O 1
ATOM 5819 N N . GLU B 1 280 ? -8.257 7.890 19.587 1.00 15.26 278 GLU B N 1
ATOM 5820 C CA . GLU B 1 280 ? -9.609 7.699 20.120 1.00 16.50 278 GLU B CA 1
ATOM 5821 C C . GLU B 1 280 ? -9.638 6.355 20.844 1.00 15.75 278 GLU B C 1
ATOM 5822 O O . GLU B 1 280 ? -9.016 5.382 20.398 1.00 17.49 278 GLU B O 1
ATOM 5828 N N . VAL B 1 281 ? -10.333 6.298 21.974 1.00 16.57 279 VAL B N 1
ATOM 5829 C CA . VAL B 1 281 ? -10.387 5.060 22.753 1.00 16.89 279 VAL B CA 1
ATOM 5830 C C . VAL B 1 281 ? -10.874 3.891 21.896 1.00 22.23 279 VAL B C 1
ATOM 5831 O O . VAL B 1 281 ? -11.934 3.969 21.262 1.00 19.40 279 VAL B O 1
ATOM 5835 N N . ASN B 1 282 ? -10.061 2.835 21.856 1.00 21.50 280 ASN B N 1
ATOM 5836 C CA . ASN B 1 282 ? -10.334 1.627 21.083 1.00 27.53 280 ASN B CA 1
ATOM 5837 C C . ASN B 1 282 ? -10.517 1.839 19.587 1.00 29.08 280 ASN B C 1
ATOM 5838 O O . ASN B 1 282 ? -11.089 0.992 18.902 1.00 25.47 280 ASN B O 1
ATOM 5843 N N . VAL B 1 283 ? -10.039 2.967 19.072 1.00 21.54 281 VAL B N 1
ATOM 5844 C CA . VAL B 1 283 ? -10.013 3.161 17.624 1.00 20.18 281 VAL B CA 1
ATOM 5845 C C . VAL B 1 283 ? -8.592 3.478 17.181 1.00 20.39 281 VAL B C 1
ATOM 5846 O O . VAL B 1 283 ? -8.164 4.632 17.208 1.00 19.40 281 VAL B O 1
ATOM 5850 N N . LYS B 1 284 ? -7.865 2.441 16.785 1.00 18.84 282 LYS B N 1
ATOM 5851 C CA . LYS B 1 284 ? -6.452 2.576 16.479 1.00 20.25 282 LYS B CA 1
ATOM 5852 C C . LYS B 1 284 ? -6.255 3.473 15.270 1.00 14.41 282 LYS B C 1
ATOM 5853 O O . LYS B 1 284 ? -7.081 3.462 14.348 1.00 17.34 282 LYS B O 1
ATOM 5859 N N . ASN B 1 285 ? -5.173 4.262 15.304 1.00 11.93 283 ASN B N 1
ATOM 5860 C CA . ASN B 1 285 ? -4.699 5.070 14.170 1.00 14.96 283 ASN B CA 1
ATOM 5861 C C . ASN B 1 285 ? -5.453 6.370 13.953 1.00 14.47 283 ASN B C 1
ATOM 5862 O O . ASN B 1 285 ? -5.095 7.152 13.075 1.00 15.47 283 ASN B O 1
ATOM 5867 N N . LYS B 1 286 ? -6.488 6.602 14.745 1.00 17.18 284 LYS B N 1
ATOM 5868 C CA . LYS B 1 286 ? -7.242 7.846 14.633 1.00 20.26 284 LYS B CA 1
ATOM 5869 C C . LYS B 1 286 ? -6.966 8.709 15.847 1.00 17.61 284 LYS B C 1
ATOM 5870 O O . LYS B 1 286 ? -7.486 8.446 16.929 1.00 18.15 284 LYS B O 1
ATOM 5876 N N . LYS B 1 287 ? -6.145 9.740 15.678 1.00 12.26 285 LYS B N 1
ATOM 5877 C CA . LYS B 1 287 ? -5.785 10.584 16.812 1.00 15.34 285 LYS B CA 1
ATOM 5878 C C . LYS B 1 287 ? -6.888 11.593 17.091 1.00 20.16 285 LYS B C 1
ATOM 5879 O O . LYS B 1 287 ? -7.533 12.097 16.169 1.00 18.23 285 LYS B O 1
ATOM 5885 N N . VAL B 1 288 ? -7.114 11.863 18.372 1.00 14.26 286 VAL B N 1
ATOM 5886 C CA . VAL B 1 288 ? -8.111 12.847 18.775 1.00 15.49 286 VAL B CA 1
ATOM 5887 C C . VAL B 1 288 ? -7.511 13.918 19.676 1.00 19.87 286 VAL B C 1
ATOM 5888 O O . VAL B 1 288 ? -8.152 14.927 19.935 1.00 18.53 286 VAL B O 1
ATOM 5892 N N . ILE B 1 289 ? -6.304 13.682 20.186 1.00 16.19 287 ILE B N 1
ATOM 5893 C CA . ILE B 1 289 ? -5.529 14.728 20.864 1.00 14.99 287 ILE B CA 1
ATOM 5894 C C . ILE B 1 289 ? -4.181 14.877 20.156 1.00 14.26 287 ILE B C 1
ATOM 5895 O O . ILE B 1 289 ? -3.794 14.022 19.351 1.00 15.30 287 ILE B O 1
ATOM 5900 N N . ASN B 1 290 ? -3.467 15.950 20.461 1.00 14.06 288 ASN B N 1
ATOM 5901 C CA . ASN B 1 290 ? -2.269 16.307 19.708 1.00 12.00 288 ASN B CA 1
ATOM 5902 C C . ASN B 1 290 ? -1.228 15.202 19.613 1.00 13.43 288 ASN B C 1
ATOM 5903 O O . ASN B 1 290 ? -0.643 14.962 18.547 1.00 14.41 288 ASN B O 1
ATOM 5908 N N . PHE B 1 291 ? -0.993 14.537 20.734 1.00 15.26 289 PHE B N 1
ATOM 5909 C CA . PHE B 1 291 ? -0.046 13.435 20.745 1.00 12.76 289 PHE B CA 1
ATOM 5910 C C . PHE B 1 291 ? -0.322 12.515 21.923 1.00 16.04 289 PHE B C 1
ATOM 5911 O O . PHE B 1 291 ? -1.094 12.849 22.840 1.00 14.93 289 PHE B O 1
ATOM 5919 N N . GLY B 1 292 ? 0.295 11.338 21.896 1.00 14.67 290 GLY B N 1
ATOM 5920 C CA . GLY B 1 292 ? 0.176 10.409 23.000 1.00 15.17 290 GLY B CA 1
ATOM 5921 C C . GLY B 1 292 ? 1.435 9.569 23.079 1.00 14.63 290 GLY B C 1
ATOM 5922 O O . GLY B 1 292 ? 2.351 9.742 22.272 1.00 14.80 290 GLY B O 1
ATOM 5923 N N . PHE B 1 293 ? 1.475 8.643 24.031 1.00 13.85 291 PHE B N 1
ATOM 5924 C CA . PHE B 1 293 ? 2.653 7.810 24.231 1.00 12.17 291 PHE B CA 1
ATOM 5925 C C . PHE B 1 293 ? 2.347 6.368 23.879 1.00 13.60 291 PHE B C 1
ATOM 5926 O O . PHE B 1 293 ? 1.210 6.025 23.570 1.00 14.41 291 PHE B O 1
ATOM 5934 N N . ASN B 1 294 ? 3.362 5.514 23.925 1.00 13.41 292 ASN B N 1
ATOM 5935 C CA . ASN B 1 294 ? 3.112 4.093 23.789 1.00 11.31 292 ASN B CA 1
ATOM 5936 C C . ASN B 1 294 ? 3.291 3.492 25.172 1.00 16.21 292 ASN B C 1
ATOM 5937 O O . ASN B 1 294 ? 4.324 2.889 25.481 1.00 17.05 292 ASN B O 1
ATOM 5942 N N . SER B 1 295 ? 2.278 3.676 26.017 1.00 12.84 293 SER B N 1
ATOM 5943 C CA . SER B 1 295 ? 2.468 3.456 27.441 1.00 15.89 293 SER B CA 1
ATOM 5944 C C . SER B 1 295 ? 1.388 2.635 28.106 1.00 14.20 293 SER B C 1
ATOM 5945 O O . SER B 1 295 ? 1.137 2.813 29.295 1.00 16.02 293 SER B O 1
ATOM 5948 N N . LYS B 1 296 ? 0.729 1.759 27.358 1.00 13.56 294 LYS B N 1
ATOM 5949 C CA . LYS B 1 296 ? -0.148 0.795 27.999 1.00 15.55 294 LYS B CA 1
ATOM 5950 C C . LYS B 1 296 ? 0.668 -0.350 28.594 1.00 16.54 294 LYS B C 1
ATOM 5951 O O . LYS B 1 296 ? 1.786 -0.628 28.164 1.00 14.16 294 LYS B O 1
ATOM 5957 N N . MET B 1 297 ? 0.122 -1.020 29.598 1.00 12.96 295 MET B N 1
ATOM 5958 C CA . MET B 1 297 ? 0.741 -2.234 30.094 1.00 11.94 295 MET B CA 1
ATOM 5959 C C . MET B 1 297 ? 0.650 -3.336 29.034 1.00 15.12 295 MET B C 1
ATOM 5960 O O . MET B 1 297 ? -0.287 -3.354 28.231 1.00 17.46 295 MET B O 1
ATOM 5965 N N . ASP B 1 298 ? 1.631 -4.238 28.998 1.00 12.38 296 ASP B N 1
ATOM 5966 C CA . ASP B 1 298 ? 1.580 -5.369 28.075 1.00 12.21 296 ASP B CA 1
ATOM 5967 C C . ASP B 1 298 ? 0.617 -6.440 28.558 1.00 15.86 296 ASP B C 1
ATOM 5968 O O . ASP B 1 298 ? 0.621 -6.780 29.734 1.00 13.81 296 ASP B O 1
ATOM 5973 N N . ASN B 1 299 ? -0.163 -7.001 27.636 1.00 14.22 297 ASN B N 1
ATOM 5974 C CA . ASN B 1 299 ? -1.020 -8.160 27.915 1.00 13.24 297 ASN B CA 1
ATOM 5975 C C . ASN B 1 299 ? -0.295 -9.290 28.631 1.00 17.38 297 ASN B C 1
ATOM 5976 O O . ASN B 1 299 ? -0.846 -9.924 29.530 1.00 15.63 297 ASN B O 1
ATOM 5981 N N . LEU B 1 300 ? 0.950 -9.553 28.244 1.00 13.61 298 LEU B N 1
ATOM 5982 C CA . LEU B 1 300 ? 1.713 -10.604 28.905 1.00 13.57 298 LEU B CA 1
ATOM 5983 C C . LEU B 1 300 ? 1.928 -10.300 30.391 1.00 16.06 298 LEU B C 1
ATOM 5984 O O . LEU B 1 300 ? 1.786 -11.175 31.244 1.00 15.68 298 LEU B O 1
ATOM 5989 N N . GLN B 1 301 ? 2.260 -9.055 30.717 1.00 13.07 299 GLN B N 1
ATOM 5990 C CA . GLN B 1 301 ? 2.460 -8.705 32.123 1.00 11.99 299 GLN B CA 1
ATOM 5991 C C . GLN B 1 301 ? 1.142 -8.707 32.892 1.00 13.12 299 GLN B C 1
ATOM 5992 O O . GLN B 1 301 ? 1.113 -9.022 34.088 1.00 15.20 299 GLN B O 1
ATOM 5998 N N . ALA B 1 302 ? 0.047 -8.360 32.216 1.00 13.99 300 ALA B N 1
ATOM 5999 C CA . ALA B 1 302 ? -1.274 -8.426 32.850 1.00 15.83 300 ALA B CA 1
ATOM 6000 C C . ALA B 1 302 ? -1.645 -9.871 33.199 1.00 15.17 300 ALA B C 1
ATOM 6001 O O . ALA B 1 302 ? -2.219 -10.139 34.256 1.00 14.21 300 ALA B O 1
ATOM 6003 N N . ALA B 1 303 ? -1.321 -10.811 32.321 1.00 12.18 301 ALA B N 1
ATOM 6004 C CA . ALA B 1 303 ? -1.561 -12.214 32.639 1.00 15.75 301 ALA B CA 1
ATOM 6005 C C . ALA B 1 303 ? -0.721 -12.608 33.856 1.00 17.23 301 ALA B C 1
ATOM 6006 O O . ALA B 1 303 ? -1.184 -13.322 34.760 1.00 16.74 301 ALA B O 1
ATOM 6008 N N . ILE B 1 304 ? 0.523 -12.143 33.879 1.00 14.53 302 ILE B N 1
ATOM 6009 C CA . ILE B 1 304 ? 1.412 -12.418 35.007 1.00 13.75 302 ILE B CA 1
ATOM 6010 C C . ILE B 1 304 ? 0.888 -11.754 36.283 1.00 13.56 302 ILE B C 1
ATOM 6011 O O . ILE B 1 304 ? 0.897 -12.369 37.369 1.00 16.53 302 ILE B O 1
ATOM 6016 N N . GLY B 1 305 ? 0.417 -10.516 36.160 1.00 14.95 303 GLY B N 1
ATOM 6017 C CA . GLY B 1 305 ? -0.134 -9.815 37.313 1.00 13.74 303 GLY B CA 1
ATOM 6018 C C . GLY B 1 305 ? -1.366 -10.478 37.901 1.00 19.53 303 GLY B C 1
ATOM 6019 O O . GLY B 1 305 ? -1.553 -10.494 39.128 1.00 15.79 303 GLY B O 1
ATOM 6020 N N . LEU B 1 306 ? -2.221 -11.018 37.034 1.00 16.34 304 LEU B N 1
ATOM 6021 C CA . LEU B 1 306 ? -3.380 -11.787 37.494 1.00 19.08 304 LEU B CA 1
ATOM 6022 C C . LEU B 1 306 ? -2.983 -13.021 38.320 1.00 22.37 304 LEU B C 1
ATOM 6023 O O . LEU B 1 306 ? -3.784 -13.504 39.121 1.00 24.15 304 LEU B O 1
ATOM 6028 N N . GLU B 1 307 ? -1.759 -13.523 38.152 1.00 15.41 305 GLU B N 1
ATOM 6029 C CA . GLU B 1 307 ? -1.274 -14.616 39.014 1.00 18.92 305 GLU B CA 1
ATOM 6030 C C . GLU B 1 307 ? -0.582 -14.100 40.267 1.00 21.38 305 GLU B C 1
ATOM 6031 O O . GLU B 1 307 ? -0.848 -14.571 41.382 1.00 18.18 305 GLU B O 1
ATOM 6037 N N . ARG B 1 308 ? 0.309 -13.128 40.098 1.00 15.72 306 ARG B N 1
ATOM 6038 C CA . ARG B 1 308 ? 1.060 -12.620 41.241 1.00 15.05 306 ARG B CA 1
ATOM 6039 C C . ARG B 1 308 ? 0.181 -11.896 42.255 1.00 14.00 306 ARG B C 1
ATOM 6040 O O . ARG B 1 308 ? 0.490 -11.880 43.444 1.00 16.48 306 ARG B O 1
ATOM 6048 N N . MET B 1 309 ? -0.922 -11.314 41.798 1.00 12.19 307 MET B N 1
ATOM 6049 C CA . MET B 1 309 ? -1.813 -10.571 42.683 1.00 13.80 307 MET B CA 1
ATOM 6050 C C . MET B 1 309 ? -2.512 -11.497 43.680 1.00 12.10 307 MET B C 1
ATOM 6051 O O . MET B 1 309 ? -2.988 -11.039 44.718 1.00 17.09 307 MET B O 1
ATOM 6056 N N . LYS B 1 310 ? -2.563 -12.793 43.372 1.00 16.37 308 LYS B N 1
ATOM 6057 C CA . LYS B 1 310 ? -3.148 -13.777 44.291 1.00 19.44 308 LYS B CA 1
ATOM 6058 C C . LYS B 1 310 ? -2.393 -13.846 45.615 1.00 20.52 308 LYS B C 1
ATOM 6059 O O . LYS B 1 310 ? -2.899 -14.385 46.612 1.00 21.75 308 LYS B O 1
ATOM 6065 N N . TYR B 1 311 ? -1.186 -13.291 45.631 1.00 17.59 309 TYR B N 1
ATOM 6066 C CA . TYR B 1 311 ? -0.324 -13.348 46.811 1.00 14.47 309 TYR B CA 1
ATOM 6067 C C . TYR B 1 311 ? -0.352 -12.063 47.643 1.00 16.73 309 TYR B C 1
ATOM 6068 O O . TYR B 1 311 ? 0.224 -12.018 48.730 1.00 16.43 309 TYR B O 1
ATOM 6077 N N . LEU B 1 312 ? -1.031 -11.031 47.145 1.00 12.86 310 LEU B N 1
ATOM 6078 C CA . LEU B 1 312 ? -0.900 -9.687 47.710 1.00 13.10 310 LEU B CA 1
ATOM 6079 C C . LEU B 1 312 ? -1.374 -9.587 49.152 1.00 16.96 310 LEU B C 1
ATOM 6080 O O . LEU B 1 312 ? -0.667 -9.053 50.005 1.00 14.58 310 LEU B O 1
ATOM 6085 N N . SER B 1 313 ? -2.557 -10.115 49.443 1.00 15.69 311 SER B N 1
ATOM 6086 C CA . SER B 1 313 ? -3.084 -9.937 50.795 1.00 19.98 311 SER B CA 1
ATOM 6087 C C . SER B 1 313 ? -2.199 -10.636 51.827 1.00 15.75 311 SER B C 1
ATOM 6088 O O . SER B 1 313 ? -1.862 -10.052 52.866 1.00 18.21 311 SER B O 1
ATOM 6091 N N . LEU B 1 314 ? -1.797 -11.860 51.519 1.00 14.10 312 LEU B N 1
ATOM 6092 C CA . LEU B 1 314 ? -0.888 -12.603 52.382 1.00 18.68 312 LEU B CA 1
ATOM 6093 C C . LEU B 1 314 ? 0.439 -11.874 52.552 1.00 19.28 312 LEU B C 1
ATOM 6094 O O . LEU B 1 314 ? 0.952 -11.718 53.663 1.00 15.19 312 LEU B O 1
ATOM 6099 N N . ASN B 1 315 ? 1.001 -11.418 51.443 1.00 13.29 313 ASN B N 1
ATOM 6100 C CA . ASN B 1 315 ? 2.268 -10.715 51.508 1.00 15.08 313 ASN B CA 1
ATOM 6101 C C . ASN B 1 315 ? 2.178 -9.419 52.292 1.00 11.73 313 ASN B C 1
ATOM 6102 O O . ASN B 1 315 ? 3.088 -9.091 53.069 1.00 15.11 313 ASN B O 1
ATOM 6107 N N . ASN B 1 316 ? 1.108 -8.664 52.085 1.00 13.98 314 ASN B N 1
ATOM 6108 C CA . ASN B 1 316 ? 0.971 -7.442 52.871 1.00 13.17 314 ASN B CA 1
ATOM 6109 C C . ASN B 1 316 ? 0.831 -7.741 54.351 1.00 17.59 314 ASN B C 1
ATOM 6110 O O . ASN B 1 316 ? 1.374 -7.013 55.184 1.00 15.93 314 ASN B O 1
ATOM 6115 N N . PHE B 1 317 ? 0.125 -8.822 54.682 1.00 13.67 315 PHE B N 1
ATOM 6116 C CA . PHE B 1 317 ? 0.024 -9.202 56.085 1.00 15.16 315 PHE B CA 1
ATOM 6117 C C . PHE B 1 317 ? 1.389 -9.609 56.643 1.00 12.72 315 PHE B C 1
ATOM 6118 O O . PHE B 1 317 ? 1.753 -9.219 57.759 1.00 16.23 315 PHE B O 1
ATOM 6126 N N . LYS B 1 318 ? 2.144 -10.404 55.893 1.00 14.45 316 LYS B N 1
ATOM 6127 C CA . LYS B 1 318 ? 3.488 -10.762 56.337 1.00 14.22 316 LYS B CA 1
ATOM 6128 C C . LYS B 1 318 ? 4.363 -9.530 56.569 1.00 15.23 316 LYS B C 1
ATOM 6129 O O . LYS B 1 318 ? 5.169 -9.507 57.501 1.00 13.16 316 LYS B O 1
ATOM 6135 N N . ARG B 1 319 ? 4.234 -8.524 55.707 1.00 13.30 317 ARG B N 1
ATOM 6136 C CA . ARG B 1 319 ? 4.999 -7.289 55.886 1.00 12.74 317 ARG B CA 1
ATOM 6137 C C . ARG B 1 319 ? 4.600 -6.596 57.188 1.00 13.33 317 ARG B C 1
ATOM 6138 O O . ARG B 1 319 ? 5.456 -6.105 57.936 1.00 15.74 317 ARG B O 1
ATOM 6146 N N . LEU B 1 320 ? 3.300 -6.551 57.452 1.00 15.68 318 LEU B N 1
ATOM 6147 C CA . LEU B 1 320 ? 2.809 -5.955 58.694 1.00 15.66 318 LEU B CA 1
ATOM 6148 C C . LEU B 1 320 ? 3.335 -6.734 59.902 1.00 16.43 318 LEU B C 1
ATOM 6149 O O . LEU B 1 320 ? 3.762 -6.128 60.894 1.00 15.73 318 LEU B O 1
ATOM 6154 N N . PHE B 1 321 ? 3.325 -8.064 59.822 1.00 16.31 319 PHE B N 1
ATOM 6155 C CA . PHE B 1 321 ? 3.821 -8.880 60.936 1.00 16.51 319 PHE B CA 1
ATOM 6156 C C . PHE B 1 321 ? 5.286 -8.575 61.199 1.00 16.02 319 PHE B C 1
ATOM 6157 O O . PHE B 1 321 ? 5.705 -8.400 62.346 1.00 15.59 319 PHE B O 1
ATOM 6165 N N . LEU B 1 322 ? 6.073 -8.479 60.135 1.00 13.19 320 LEU B N 1
ATOM 6166 C CA . LEU B 1 322 ? 7.473 -8.098 60.280 1.00 16.36 320 LEU B CA 1
ATOM 6167 C C . LEU B 1 322 ? 7.679 -6.712 60.888 1.00 16.40 320 LEU B C 1
ATOM 6168 O O . LEU B 1 322 ? 8.577 -6.518 61.721 1.00 14.32 320 LEU B O 1
ATOM 6173 N N . ALA B 1 323 ? 6.874 -5.739 60.461 1.00 12.62 321 ALA B N 1
ATOM 6174 C CA . ALA B 1 323 ? 7.017 -4.373 60.970 1.00 16.57 321 ALA B CA 1
ATOM 6175 C C . ALA B 1 323 ? 6.708 -4.352 62.459 1.00 17.19 321 ALA B C 1
ATOM 6176 O O . ALA B 1 323 ? 7.432 -3.752 63.262 1.00 16.36 321 ALA B O 1
ATOM 6178 N N . ASP B 1 324 ? 5.619 -5.012 62.821 1.00 15.74 322 ASP B N 1
ATOM 6179 C CA . ASP B 1 324 ? 5.210 -5.110 64.212 1.00 17.49 322 ASP B CA 1
ATOM 6180 C C . ASP B 1 324 ? 6.287 -5.788 65.055 1.00 18.85 322 ASP B C 1
ATOM 6181 O O . ASP B 1 324 ? 6.553 -5.385 66.197 1.00 18.43 322 ASP B O 1
ATOM 6186 N N . ARG B 1 325 ? 6.923 -6.802 64.492 1.00 16.82 323 ARG B N 1
ATOM 6187 C CA . ARG B 1 325 ? 7.971 -7.515 65.218 1.00 17.11 323 ARG B CA 1
ATOM 6188 C C . ARG B 1 325 ? 9.178 -6.603 65.443 1.00 20.99 323 ARG B C 1
ATOM 6189 O O . ARG B 1 325 ? 9.723 -6.572 66.541 1.00 20.35 323 ARG B O 1
ATOM 6197 N N . TYR B 1 326 ? 9.581 -5.835 64.427 1.00 15.70 324 TYR B N 1
ATOM 6198 C CA . TYR B 1 326 ? 10.655 -4.857 64.607 1.00 15.23 324 TYR B CA 1
ATOM 6199 C C . TYR B 1 326 ? 10.294 -3.841 65.686 1.00 21.18 324 TYR B C 1
ATOM 6200 O O . TYR B 1 326 ? 11.098 -3.543 66.572 1.00 19.65 324 TYR B O 1
ATOM 6209 N N . ILE B 1 327 ? 9.089 -3.293 65.597 1.00 14.53 325 ILE B N 1
ATOM 6210 C CA . ILE B 1 327 ? 8.684 -2.209 66.489 1.00 17.18 325 ILE B CA 1
ATOM 6211 C C . ILE B 1 327 ? 8.633 -2.690 67.939 1.00 19.52 325 ILE B C 1
ATOM 6212 O O . ILE B 1 327 ? 9.088 -2.011 68.863 1.00 25.83 325 ILE B O 1
ATOM 6217 N N . THR B 1 328 ? 8.076 -3.872 68.127 1.00 19.81 326 THR B N 1
ATOM 6218 C CA . THR B 1 328 ? 8.034 -4.488 69.449 1.00 26.62 326 THR B CA 1
ATOM 6219 C C . THR B 1 328 ? 9.422 -4.863 69.988 1.00 27.11 326 THR B C 1
ATOM 6220 O O . THR B 1 328 ? 9.772 -4.482 71.110 1.00 26.69 326 THR B O 1
ATOM 6224 N N . GLN B 1 329 ? 10.228 -5.574 69.194 1.00 19.73 327 GLN B N 1
ATOM 6225 C CA . GLN B 1 329 ? 11.490 -6.116 69.708 1.00 21.31 327 GLN B CA 1
ATOM 6226 C C . GLN B 1 329 ? 12.589 -5.079 69.869 1.00 25.74 327 GLN B C 1
ATOM 6227 O O . GLN B 1 329 ? 13.506 -5.273 70.665 1.00 24.54 327 GLN B O 1
ATOM 6233 N N . LEU B 1 330 ? 12.512 -3.993 69.103 1.00 23.48 328 LEU B N 1
ATOM 6234 C CA . LEU B 1 330 ? 13.502 -2.919 69.195 1.00 19.30 328 LEU B CA 1
ATOM 6235 C C . LEU B 1 330 ? 13.056 -1.820 70.156 1.00 19.57 328 LEU B C 1
ATOM 6236 O O . LEU B 1 330 ? 13.719 -0.786 70.272 1.00 23.09 328 LEU B O 1
ATOM 6241 N N . ALA B 1 331 ? 11.940 -2.051 70.845 1.00 19.75 329 ALA B N 1
ATOM 6242 C CA . ALA B 1 331 ? 11.313 -1.024 71.688 1.00 20.11 329 ALA B CA 1
ATOM 6243 C C . ALA B 1 331 ? 12.286 -0.339 72.643 1.00 26.99 329 ALA B C 1
ATOM 6244 O O . ALA B 1 331 ? 12.210 0.873 72.858 1.00 28.69 329 ALA B O 1
ATOM 6246 N N . GLU B 1 332 ? 13.187 -1.122 73.225 1.00 24.58 330 GLU B N 1
ATOM 6247 C CA . GLU B 1 332 ? 14.109 -0.599 74.225 1.00 34.18 330 GLU B CA 1
ATOM 6248 C C . GLU B 1 332 ? 15.005 0.488 73.646 1.00 32.49 330 GLU B C 1
ATOM 6249 O O . GLU B 1 332 ? 15.296 1.479 74.310 1.00 25.62 330 GLU B O 1
ATOM 6255 N N . LEU B 1 333 ? 15.453 0.302 72.408 1.00 27.62 331 LEU B N 1
ATOM 6256 C CA . LEU B 1 333 ? 16.337 1.280 71.787 1.00 25.76 331 LEU B CA 1
ATOM 6257 C C . LEU B 1 333 ? 15.650 2.631 71.606 1.00 23.64 331 LEU B C 1
ATOM 6258 O O . LEU B 1 333 ? 16.299 3.676 71.657 1.00 28.64 331 LEU B O 1
ATOM 6263 N N . GLN B 1 334 ? 14.340 2.611 71.387 1.00 25.58 332 GLN B N 1
ATOM 6264 C CA . GLN B 1 334 ? 13.579 3.855 71.282 1.00 24.89 332 GLN B CA 1
ATOM 6265 C C . GLN B 1 334 ? 13.279 4.430 72.667 1.00 32.07 332 GLN B C 1
ATOM 6266 O O . GLN B 1 334 ? 13.416 5.641 72.890 1.00 28.33 332 GLN B O 1
ATOM 6272 N N . ASN B 1 335 ? 12.873 3.553 73.587 1.00 24.33 333 ASN B N 1
ATOM 6273 C CA . ASN B 1 335 ? 12.532 3.956 74.951 1.00 35.20 333 ASN B CA 1
ATOM 6274 C C . ASN B 1 335 ? 13.695 4.692 75.618 1.00 37.05 333 ASN B C 1
ATOM 6275 O O . ASN B 1 335 ? 13.488 5.590 76.431 1.00 37.79 333 ASN B O 1
ATOM 6280 N N . LYS B 1 336 ? 14.917 4.318 75.245 1.00 30.38 334 LYS B N 1
ATOM 6281 C CA . LYS B 1 336 ? 16.121 4.926 75.807 1.00 34.17 334 LYS B CA 1
ATOM 6282 C C . LYS B 1 336 ? 16.713 6.023 74.915 1.00 33.90 334 LYS B C 1
ATOM 6283 O O . LYS B 1 336 ? 17.802 6.535 75.188 1.00 39.13 334 LYS B O 1
ATOM 6289 N N . GLY B 1 337 ? 15.994 6.374 73.850 1.00 29.83 335 GLY B N 1
ATOM 6290 C CA . GLY B 1 337 ? 16.351 7.516 73.013 1.00 32.73 335 GLY B CA 1
ATOM 6291 C C . GLY B 1 337 ? 17.469 7.318 71.998 1.00 30.69 335 GLY B C 1
ATOM 6292 O O . GLY B 1 337 ? 18.012 8.290 71.470 1.00 34.06 335 GLY B O 1
ATOM 6293 N N . TYR B 1 338 ? 17.811 6.068 71.702 1.00 30.43 336 TYR B N 1
ATOM 6294 C CA . TYR B 1 338 ? 18.887 5.793 70.751 1.00 28.29 336 TYR B CA 1
ATOM 6295 C C . TYR B 1 338 ? 18.418 5.807 69.293 1.00 28.26 336 TYR B C 1
ATOM 6296 O O . TYR B 1 338 ? 19.165 6.190 68.392 1.00 33.45 336 TYR B O 1
ATOM 6305 N N . ILE B 1 339 ? 17.189 5.356 69.064 1.00 25.14 337 ILE B N 1
ATOM 6306 C CA . ILE B 1 339 ? 16.603 5.375 67.729 1.00 29.34 337 ILE B CA 1
ATOM 6307 C C . ILE B 1 339 ? 15.150 5.818 67.815 1.00 23.85 337 ILE B C 1
ATOM 6308 O O . ILE B 1 339 ? 14.567 5.835 68.896 1.00 28.50 337 ILE B O 1
ATOM 6313 N N . GLU B 1 340 ? 14.558 6.179 66.679 1.00 19.38 338 GLU B N 1
ATOM 6314 C CA . GLU B 1 340 ? 13.104 6.325 66.615 1.00 19.99 338 GLU B CA 1
ATOM 6315 C C . GLU B 1 340 ? 12.565 5.217 65.727 1.00 23.35 338 GLU B C 1
ATOM 6316 O O . GLU B 1 340 ? 13.164 4.906 64.696 1.00 22.08 338 GLU B O 1
ATOM 6322 N N . LEU B 1 341 ? 11.445 4.624 66.129 1.00 22.90 339 LEU B N 1
ATOM 6323 C CA . LEU B 1 341 ? 10.818 3.559 65.360 1.00 18.23 339 LEU B CA 1
ATOM 6324 C C . LEU B 1 341 ? 9.590 4.151 64.679 1.00 22.41 339 LEU B C 1
ATOM 6325 O O . LEU B 1 341 ? 9.023 5.130 65.165 1.00 21.05 339 LEU B O 1
ATOM 6330 N N . PRO B 1 342 ? 9.173 3.571 63.542 1.00 17.63 340 PRO B N 1
ATOM 6331 C CA . PRO B 1 342 ? 7.913 4.044 62.964 1.00 19.66 340 PRO B CA 1
ATOM 6332 C C . PRO B 1 342 ? 6.751 3.697 63.885 1.00 23.70 340 PRO B C 1
ATOM 6333 O O . PRO B 1 342 ? 6.851 2.774 64.702 1.00 19.56 340 PRO B O 1
ATOM 6337 N N . GLU B 1 343 ? 5.658 4.438 63.767 1.00 22.61 341 GLU B N 1
ATOM 6338 C CA . GLU B 1 343 ? 4.463 4.130 64.546 1.00 24.18 341 GLU B CA 1
ATOM 6339 C C . GLU B 1 343 ? 3.761 2.931 63.941 1.00 21.63 341 GLU B C 1
ATOM 6340 O O . GLU B 1 343 ? 3.632 2.829 62.718 1.00 19.45 341 GLU B O 1
ATOM 6346 N N . LEU B 1 344 ? 3.297 2.016 64.786 1.00 18.82 342 LEU B N 1
ATOM 6347 C CA . LEU B 1 344 ? 2.468 0.923 64.306 1.00 26.45 342 LEU B CA 1
ATOM 6348 C C . LEU B 1 344 ? 1.079 1.461 63.989 1.00 27.21 342 LEU B C 1
ATOM 6349 O O . LEU B 1 344 ? 0.208 1.506 64.853 1.00 34.56 342 LEU B O 1
ATOM 6354 N N . SER B 1 345 ? 0.863 1.875 62.748 1.00 27.30 343 SER B N 1
ATOM 6355 C CA . SER B 1 345 ? -0.419 2.459 62.394 1.00 24.29 343 SER B CA 1
ATOM 6356 C C . SER B 1 345 ? -1.088 1.694 61.264 1.00 22.89 343 SER B C 1
ATOM 6357 O O . SER B 1 345 ? -0.420 1.011 60.482 1.00 23.74 343 SER B O 1
ATOM 6360 N N . GLU B 1 346 ? -2.409 1.823 61.193 1.00 17.45 344 GLU B N 1
ATOM 6361 C CA . GLU B 1 346 ? -3.230 1.148 60.191 1.00 22.71 344 GLU B CA 1
ATOM 6362 C C . GLU B 1 346 ? -2.975 1.685 58.789 1.00 27.54 344 GLU B C 1
ATOM 6363 O O . GLU B 1 346 ? -3.303 1.026 57.805 1.00 23.78 344 GLU B O 1
ATOM 6369 N N . ASP B 1 347 ? -2.416 2.886 58.703 1.00 20.18 345 ASP B N 1
ATOM 6370 C CA . ASP B 1 347 ? -2.279 3.570 57.418 1.00 18.24 345 ASP B CA 1
ATOM 6371 C C . ASP B 1 347 ? -0.865 3.412 56.863 1.00 18.87 345 ASP B C 1
ATOM 6372 O O . ASP B 1 347 ? -0.238 4.378 56.432 1.00 18.23 345 ASP B O 1
ATOM 6377 N N . HIS B 1 348 ? -0.377 2.180 56.874 1.00 19.12 346 HIS B N 1
ATOM 6378 C CA . HIS B 1 348 ? 0.963 1.871 56.383 1.00 15.87 346 HIS B CA 1
ATOM 6379 C C . HIS B 1 348 ? 0.886 0.472 55.783 1.00 22.78 346 HIS B C 1
ATOM 6380 O O . HIS B 1 348 ? 0.217 -0.405 56.343 1.00 15.25 346 HIS B O 1
ATOM 6387 N N . VAL B 1 349 ? 1.528 0.263 54.632 1.00 15.11 347 VAL B N 1
ATOM 6388 C CA . VAL B 1 349 ? 1.654 -1.088 54.074 1.00 14.48 347 VAL B CA 1
ATOM 6389 C C . VAL B 1 349 ? 3.090 -1.598 54.085 1.00 14.87 347 VAL B C 1
ATOM 6390 O O . VAL B 1 349 ? 3.372 -2.681 53.561 1.00 14.75 347 VAL B O 1
ATOM 6394 N N . TRP B 1 350 ? 4.001 -0.814 54.662 1.00 13.63 348 TRP B N 1
ATOM 6395 C CA . TRP B 1 350 ? 5.328 -1.326 54.988 1.00 13.72 348 TRP B CA 1
ATOM 6396 C C . TRP B 1 350 ? 6.089 -1.825 53.767 1.00 11.42 348 TRP B C 1
ATOM 6397 O O . TRP B 1 350 ? 6.611 -2.946 53.743 1.00 14.50 348 TRP B O 1
ATOM 6408 N N . HIS B 1 351 ? 6.137 -0.988 52.738 1.00 14.17 349 HIS B N 1
ATOM 6409 C CA . HIS B 1 351 ? 6.986 -1.272 51.592 1.00 13.02 349 HIS B CA 1
ATOM 6410 C C . HIS B 1 351 ? 8.466 -1.209 52.003 1.00 13.41 349 HIS B C 1
ATOM 6411 O O . HIS B 1 351 ? 9.288 -2.053 51.600 1.00 15.74 349 HIS B O 1
ATOM 6418 N N . LEU B 1 352 ? 8.797 -0.200 52.811 1.00 14.36 350 LEU B N 1
ATOM 6419 C CA . LEU B 1 352 ? 10.127 -0.066 53.400 1.00 15.77 350 LEU B CA 1
ATOM 6420 C C . LEU B 1 352 ? 9.945 0.182 54.886 1.00 18.79 350 LEU B C 1
ATOM 6421 O O . LEU B 1 352 ? 8.884 0.655 55.306 1.00 18.31 350 LEU B O 1
ATOM 6426 N N . PHE B 1 353 ? 10.961 -0.152 55.680 1.00 16.57 351 PHE B N 1
ATOM 6427 C CA . PHE B 1 353 ? 10.867 -0.012 57.133 1.00 14.40 351 PHE B CA 1
ATOM 6428 C C . PHE B 1 353 ? 11.928 0.965 57.631 1.00 15.55 351 PHE B C 1
ATOM 6429 O O . PHE B 1 353 ? 13.094 0.602 57.786 1.00 17.37 351 PHE B O 1
ATOM 6437 N N . PRO B 1 354 ? 11.529 2.224 57.862 1.00 15.94 352 PRO B N 1
ATOM 6438 C CA . PRO B 1 354 ? 12.503 3.252 58.241 1.00 15.86 352 PRO B CA 1
ATOM 6439 C C . PRO B 1 354 ? 12.604 3.439 59.749 1.00 17.19 352 PRO B C 1
ATOM 6440 O O . PRO B 1 354 ? 11.592 3.642 60.429 1.00 17.72 352 PRO B O 1
ATOM 6444 N N . ILE B 1 355 ? 13.824 3.382 60.269 1.00 17.69 353 ILE B N 1
ATOM 6445 C CA . ILE B 1 355 ? 14.041 3.835 61.632 1.00 16.68 353 ILE B CA 1
ATOM 6446 C C . ILE B 1 355 ? 14.847 5.104 61.509 1.00 20.43 353 ILE B C 1
ATOM 6447 O O . ILE B 1 355 ? 15.303 5.436 60.422 1.00 19.55 353 ILE B O 1
ATOM 6452 N N . LYS B 1 356 ? 15.015 5.835 62.601 1.00 18.43 354 LYS B N 1
ATOM 6453 C CA . LYS B 1 356 ? 15.950 6.950 62.572 1.00 18.81 354 LYS B CA 1
ATOM 6454 C C . LYS B 1 356 ? 17.041 6.739 63.605 1.00 20.72 354 LYS B C 1
ATOM 6455 O O . LYS B 1 356 ? 16.761 6.310 64.737 1.00 20.67 354 LYS B O 1
ATOM 6461 N N . VAL B 1 357 ? 18.278 7.017 63.202 1.00 19.12 355 VAL B N 1
ATOM 6462 C CA . VAL B 1 357 ? 19.422 6.968 64.110 1.00 25.97 355 VAL B CA 1
ATOM 6463 C C . VAL B 1 357 ? 20.088 8.341 64.121 1.00 26.80 355 VAL B C 1
ATOM 6464 O O . VAL B 1 357 ? 19.720 9.214 63.323 1.00 20.19 355 VAL B O 1
ATOM 6468 N N . ARG B 1 358 ? 21.064 8.543 65.005 1.00 23.31 356 ARG B N 1
ATOM 6469 C CA . ARG B 1 358 ? 21.756 9.838 65.054 1.00 27.45 356 ARG B CA 1
ATOM 6470 C C . ARG B 1 358 ? 22.477 10.124 63.743 1.00 21.18 356 ARG B C 1
ATOM 6471 O O . ARG B 1 358 ? 23.091 9.229 63.143 1.00 20.52 356 ARG B O 1
ATOM 6479 N N . THR B 1 359 ? 22.384 11.367 63.287 1.00 23.13 357 THR B N 1
ATOM 6480 C CA . THR B 1 359 ? 23.023 11.774 62.039 1.00 23.88 357 THR B CA 1
ATOM 6481 C C . THR B 1 359 ? 24.504 11.405 62.065 1.00 30.80 357 THR B C 1
ATOM 6482 O O . THR B 1 359 ? 25.041 10.860 61.101 1.00 28.33 357 THR B O 1
ATOM 6486 N N . GLU B 1 360 ? 25.150 11.680 63.193 1.00 28.09 358 GLU B N 1
ATOM 6487 C CA . GLU B 1 360 ? 26.590 11.464 63.323 1.00 29.15 358 GLU B CA 1
ATOM 6488 C C . GLU B 1 360 ? 26.993 9.987 63.360 1.00 37.84 358 GLU B C 1
ATOM 6489 O O . GLU B 1 360 ? 28.160 9.664 63.132 1.00 35.38 358 GLU B O 1
ATOM 6495 N N . ASP B 1 361 ? 26.044 9.095 63.648 1.00 29.16 359 ASP B N 1
ATOM 6496 C CA . ASP B 1 361 ? 26.372 7.680 63.829 1.00 26.03 359 ASP B CA 1
ATOM 6497 C C . ASP B 1 361 ? 25.931 6.751 62.697 1.00 36.49 359 ASP B C 1
ATOM 6498 O O . ASP B 1 361 ? 26.379 5.601 62.636 1.00 31.48 359 ASP B O 1
ATOM 6503 N N . ARG B 1 362 ? 25.059 7.229 61.811 1.00 23.83 360 ARG B N 1
ATOM 6504 C CA . ARG B 1 362 ? 24.474 6.341 60.794 1.00 20.50 360 ARG B CA 1
ATOM 6505 C C . ARG B 1 362 ? 25.501 5.586 59.954 1.00 23.31 360 ARG B C 1
ATOM 6506 O O . ARG B 1 362 ? 25.374 4.375 59.747 1.00 27.25 360 ARG B O 1
ATOM 6514 N N . ALA B 1 363 ? 26.526 6.284 59.480 1.00 22.45 361 ALA B N 1
ATOM 6515 C CA . ALA B 1 363 ? 27.510 5.636 58.616 1.00 19.93 361 ALA B CA 1
ATOM 6516 C C . ALA B 1 363 ? 28.225 4.522 59.375 1.00 25.01 361 ALA B C 1
ATOM 6517 O O . ALA B 1 363 ? 28.450 3.434 58.829 1.00 29.15 361 ALA B O 1
ATOM 6519 N N . ASP B 1 364 ? 28.561 4.781 60.636 1.00 24.98 362 ASP B N 1
ATOM 6520 C CA . ASP B 1 364 ? 29.228 3.774 61.460 1.00 26.76 362 ASP B CA 1
ATOM 6521 C C . ASP B 1 364 ? 28.291 2.607 61.755 1.00 28.99 362 ASP B C 1
ATOM 6522 O O . ASP B 1 364 ? 28.708 1.450 61.755 1.00 29.60 362 ASP B O 1
ATOM 6527 N N . ILE B 1 365 ? 27.023 2.908 62.016 1.00 24.37 363 ILE B N 1
ATOM 6528 C CA . ILE B 1 365 ? 26.052 1.861 62.305 1.00 25.87 363 ILE B CA 1
ATOM 6529 C C . ILE B 1 365 ? 25.911 0.913 61.112 1.00 27.01 363 ILE B C 1
ATOM 6530 O O . ILE B 1 365 ? 25.888 -0.314 61.277 1.00 23.08 363 ILE B O 1
ATOM 6535 N N . MET B 1 366 ? 25.817 1.481 59.913 1.00 22.78 364 MET B N 1
ATOM 6536 C CA . MET B 1 366 ? 25.657 0.670 58.707 1.00 21.66 364 MET B CA 1
ATOM 6537 C C . MET B 1 366 ? 26.885 -0.187 58.462 1.00 25.22 364 MET B C 1
ATOM 6538 O O . MET B 1 366 ? 26.776 -1.369 58.131 1.00 25.01 364 MET B O 1
ATOM 6543 N N . THR B 1 367 ? 28.057 0.420 58.625 1.00 26.60 365 THR B N 1
ATOM 6544 C CA . THR B 1 367 ? 29.322 -0.277 58.403 1.00 26.80 365 THR B CA 1
ATOM 6545 C C . THR B 1 367 ? 29.489 -1.449 59.368 1.00 21.88 365 THR B C 1
ATOM 6546 O O . THR B 1 367 ? 29.807 -2.565 58.958 1.00 26.26 365 THR B O 1
ATOM 6550 N N . LYS B 1 368 ? 29.266 -1.193 60.652 1.00 22.00 366 LYS B N 1
ATOM 6551 C CA . LYS B 1 368 ? 29.421 -2.232 61.660 1.00 23.49 366 LYS B CA 1
ATOM 6552 C C . LYS B 1 368 ? 28.400 -3.356 61.524 1.00 26.60 366 LYS B C 1
ATOM 6553 O O . LYS B 1 368 ? 28.729 -4.517 61.735 1.00 26.04 366 LYS B O 1
ATOM 6559 N N . LEU B 1 369 ? 27.165 -3.028 61.168 1.00 22.49 367 LEU B N 1
ATOM 6560 C CA . LEU B 1 369 ? 26.173 -4.080 60.948 1.00 20.73 367 LEU B CA 1
ATOM 6561 C C . LEU B 1 369 ? 26.655 -5.012 59.836 1.00 20.92 367 LEU B C 1
ATOM 6562 O O . LEU B 1 369 ? 26.597 -6.237 59.959 1.00 24.06 367 LEU B O 1
ATOM 6567 N N . ASN B 1 370 ? 27.169 -4.418 58.763 1.00 23.89 368 ASN B N 1
ATOM 6568 C CA . ASN B 1 370 ? 27.648 -5.176 57.613 1.00 24.03 368 ASN B CA 1
ATOM 6569 C C . ASN B 1 370 ? 28.955 -5.928 57.891 1.00 26.92 368 ASN B C 1
ATOM 6570 O O . ASN B 1 370 ? 29.048 -7.145 57.658 1.00 22.99 368 ASN B O 1
ATOM 6575 N N . GLU B 1 371 ? 29.966 -5.201 58.373 1.00 25.63 369 GLU B N 1
ATOM 6576 C CA . GLU B 1 371 ? 31.278 -5.794 58.661 1.00 30.59 369 GLU B CA 1
ATOM 6577 C C . GLU B 1 371 ? 31.229 -6.837 59.770 1.00 26.05 369 GLU B C 1
ATOM 6578 O O . GLU B 1 371 ? 31.795 -7.922 59.640 1.00 29.62 369 GLU B O 1
ATOM 6584 N N . ASP B 1 372 ? 30.574 -6.500 60.876 1.00 22.19 370 ASP B N 1
ATOM 6585 C CA . ASP B 1 372 ? 30.590 -7.383 62.030 1.00 24.60 370 ASP B CA 1
ATOM 6586 C C . ASP B 1 372 ? 29.557 -8.506 61.943 1.00 28.90 370 ASP B C 1
ATOM 6587 O O . ASP B 1 372 ? 29.802 -9.616 62.413 1.00 30.48 370 ASP B O 1
ATOM 6592 N N . PHE B 1 373 ? 28.411 -8.231 61.328 1.00 23.65 371 PHE B N 1
ATOM 6593 C CA . PHE B 1 373 ? 27.297 -9.178 61.403 1.00 26.71 371 PHE B CA 1
ATOM 6594 C C . PHE B 1 373 ? 26.721 -9.604 60.057 1.00 26.52 371 PHE B C 1
ATOM 6595 O O . PHE B 1 373 ? 25.792 -10.414 60.006 1.00 23.91 371 PHE B O 1
ATOM 6603 N N . GLY B 1 374 ? 27.291 -9.083 58.974 1.00 22.26 372 GLY B N 1
ATOM 6604 C CA . GLY B 1 374 ? 26.834 -9.410 57.634 1.00 24.60 372 GLY B CA 1
ATOM 6605 C C . GLY B 1 374 ? 25.423 -8.924 57.346 1.00 23.27 372 GLY B C 1
ATOM 6606 O O . GLY B 1 374 ? 24.766 -9.407 56.422 1.00 24.31 372 GLY B O 1
ATOM 6607 N N . VAL B 1 375 ? 24.965 -7.956 58.135 1.00 20.42 373 VAL B N 1
ATOM 6608 C CA . VAL B 1 375 ? 23.620 -7.407 57.990 1.00 20.05 373 VAL B CA 1
ATOM 6609 C C . VAL B 1 375 ? 23.655 -6.183 57.084 1.00 23.94 373 VAL B C 1
ATOM 6610 O O . VAL B 1 375 ? 24.329 -5.193 57.385 1.00 22.39 373 VAL B O 1
ATOM 6614 N N . GLN B 1 376 ? 22.957 -6.259 55.955 1.00 19.53 374 GLN B N 1
ATOM 6615 C CA . GLN B 1 376 ? 22.944 -5.145 55.007 1.00 26.41 374 GLN B CA 1
ATOM 6616 C C . GLN B 1 37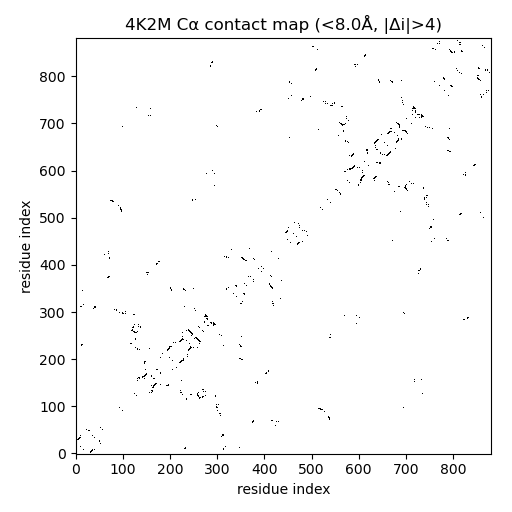6 ? 21.733 -4.232 55.242 1.00 25.06 374 GLN B C 1
ATOM 6617 O O . GLN B 1 376 ? 20.606 -4.701 55.386 1.00 21.36 374 GLN B O 1
ATOM 6623 N N . THR B 1 377 ? 21.974 -2.927 55.308 1.00 18.42 375 THR B N 1
ATOM 6624 C CA . THR B 1 377 ? 20.890 -1.949 55.448 1.00 16.85 375 THR B CA 1
ATOM 6625 C C . THR B 1 377 ? 20.972 -1.010 54.264 1.00 23.62 375 THR B C 1
ATOM 6626 O O . THR B 1 377 ? 21.855 -1.161 53.415 1.00 22.48 375 THR B O 1
ATOM 6630 N N . ASP B 1 378 ? 20.063 -0.044 54.181 1.00 17.26 376 ASP B N 1
ATOM 6631 C CA . ASP B 1 378 ? 20.084 0.869 53.043 1.00 18.81 376 ASP B CA 1
ATOM 6632 C C . ASP B 1 378 ? 19.416 2.184 53.397 1.00 18.33 376 ASP B C 1
ATOM 6633 O O . ASP B 1 378 ? 18.767 2.304 54.439 1.00 18.76 376 ASP B O 1
ATOM 6638 N N . VAL B 1 379 ? 19.585 3.173 52.523 1.00 19.12 377 VAL B N 1
ATOM 6639 C CA . VAL B 1 379 ? 18.890 4.449 52.681 1.00 17.40 377 VAL B CA 1
ATOM 6640 C C . VAL B 1 379 ? 18.206 4.802 51.361 1.00 17.56 377 VAL B C 1
ATOM 6641 O O . VAL B 1 379 ? 18.875 5.139 50.368 1.00 18.59 377 VAL B O 1
ATOM 6645 N N . TYR B 1 380 ? 16.879 4.681 51.340 1.00 17.22 378 TYR B N 1
ATOM 6646 C CA . TYR B 1 380 ? 16.067 5.095 50.189 1.00 17.28 378 TYR B CA 1
ATOM 6647 C C . TYR B 1 380 ? 15.593 6.507 50.473 1.00 14.33 378 TYR B C 1
ATOM 6648 O O . TYR B 1 380 ? 14.744 6.687 51.359 1.00 16.44 378 TYR B O 1
ATOM 6657 N N . TYR B 1 381 ? 16.108 7.544 49.794 1.00 16.53 379 TYR B N 1
ATOM 6658 C CA . TYR B 1 381 ? 17.023 7.495 48.652 1.00 18.73 379 TYR B CA 1
ATOM 6659 C C . TYR B 1 381 ? 18.212 8.399 48.982 1.00 18.71 379 TYR B C 1
ATOM 6660 O O . TYR B 1 381 ? 18.096 9.271 49.839 1.00 17.95 379 TYR B O 1
ATOM 6669 N N . PRO B 1 382 ? 19.367 8.183 48.331 1.00 19.40 380 PRO B N 1
ATOM 6670 C CA . PRO B 1 382 ? 20.595 8.860 48.791 1.00 21.10 380 PRO B CA 1
ATOM 6671 C C . PRO B 1 382 ? 20.690 10.372 48.539 1.00 21.78 380 PRO B C 1
ATOM 6672 O O . PRO B 1 382 ? 21.412 11.047 49.271 1.00 19.17 380 PRO B O 1
ATOM 6676 N N . ILE B 1 383 ? 19.986 10.889 47.538 1.00 17.49 381 ILE B N 1
ATOM 6677 C CA . ILE B 1 383 ? 20.082 12.305 47.184 1.00 15.80 381 ILE B CA 1
ATOM 6678 C C . ILE B 1 383 ? 18.686 12.910 47.069 1.00 17.85 381 ILE B C 1
ATOM 6679 O O . ILE B 1 383 ? 17.804 12.352 46.390 1.00 15.15 381 ILE B O 1
ATOM 6684 N N . LEU B 1 384 ? 18.483 14.056 47.717 1.00 16.62 382 LEU B N 1
ATOM 6685 C CA . LEU B 1 384 ? 17.182 14.723 47.686 1.00 14.26 382 LEU B CA 1
ATOM 6686 C C . LEU B 1 384 ? 17.046 15.505 46.384 1.00 15.87 382 LEU B C 1
ATOM 6687 O O . LEU B 1 384 ? 18.053 15.885 45.773 1.00 16.77 382 LEU B O 1
ATOM 6692 N N . SER B 1 385 ? 15.809 15.750 45.959 1.00 13.13 383 SER B N 1
ATOM 6693 C CA . SER B 1 385 ? 15.564 16.366 44.656 1.00 16.93 383 SER B CA 1
ATOM 6694 C C . SER B 1 385 ? 16.298 17.686 44.457 1.00 16.31 383 SER B C 1
ATOM 6695 O O . SER B 1 385 ? 16.859 17.941 43.395 1.00 16.39 383 SER B O 1
ATOM 6698 N N . HIS B 1 386 ? 16.268 18.534 45.471 1.00 15.83 384 HIS B N 1
ATOM 6699 C CA . HIS B 1 386 ? 16.823 19.877 45.322 1.00 16.50 384 HIS B CA 1
ATOM 6700 C C . HIS B 1 386 ? 18.336 19.888 45.538 1.00 24.26 384 HIS B C 1
ATOM 6701 O O . HIS B 1 386 ? 18.961 20.947 45.550 1.00 21.88 384 HIS B O 1
ATOM 6708 N N . MET B 1 387 ? 18.927 18.707 45.691 1.00 18.43 385 MET B N 1
ATOM 6709 C CA . MET B 1 387 ? 20.363 18.586 45.926 1.00 18.29 385 MET B CA 1
ATOM 6710 C C . MET B 1 387 ? 21.050 17.779 44.832 1.00 20.70 385 MET B C 1
ATOM 6711 O O . MET B 1 387 ? 22.244 17.482 44.916 1.00 20.98 385 MET B O 1
ATOM 6716 N N . GLN B 1 388 ? 20.287 17.435 43.798 1.00 17.11 386 GLN B N 1
ATOM 6717 C CA . GLN B 1 388 ? 20.840 16.769 42.625 1.00 19.48 386 GLN B CA 1
ATOM 6718 C C . GLN B 1 388 ? 21.664 17.785 41.828 1.00 17.59 386 GLN B C 1
ATOM 6719 O O . GLN B 1 388 ? 21.279 18.953 41.698 1.00 19.78 386 GLN B O 1
ATOM 6725 N N . LYS B 1 389 ? 22.787 17.333 41.288 1.00 18.68 387 LYS B N 1
ATOM 6726 C CA . LYS B 1 389 ? 23.680 18.229 40.558 1.00 22.19 387 LYS B CA 1
ATOM 6727 C C . LYS B 1 389 ? 23.336 18.275 39.072 1.00 24.41 387 LYS B C 1
ATOM 6728 O O . LYS B 1 389 ? 23.987 17.652 38.230 1.00 25.53 387 LYS B O 1
ATOM 6734 N N . THR B 1 390 ? 22.285 19.023 38.768 1.00 18.02 388 THR B N 1
ATOM 6735 C CA . THR B 1 390 ? 21.788 19.161 37.409 1.00 21.16 388 THR B CA 1
ATOM 6736 C C . THR B 1 390 ? 21.662 20.643 37.122 1.00 19.26 388 THR B C 1
ATOM 6737 O O . THR B 1 390 ? 21.551 21.450 38.046 1.00 18.62 388 THR B O 1
ATOM 6741 N N . PRO B 1 391 ? 21.672 21.008 35.837 1.00 16.70 389 PRO B N 1
ATOM 6742 C CA . PRO B 1 391 ? 21.563 22.425 35.462 1.00 21.89 389 PRO B CA 1
ATOM 6743 C C . PRO B 1 391 ? 20.274 23.039 35.978 1.00 20.72 389 PRO B C 1
ATOM 6744 O O . PRO B 1 391 ? 20.265 24.179 36.438 1.00 21.46 389 PRO B O 1
ATOM 6748 N N . LEU B 1 392 ? 19.184 22.284 35.907 1.00 17.28 390 LEU B N 1
ATOM 6749 C CA . LEU B 1 392 ? 17.906 22.768 36.402 1.00 17.70 390 LEU B CA 1
ATOM 6750 C C . LEU B 1 392 ? 17.959 23.095 37.891 1.00 19.04 390 LEU B C 1
ATOM 6751 O O . LEU B 1 392 ? 17.404 24.104 38.333 1.00 18.41 390 LEU B O 1
ATOM 6756 N N . VAL B 1 393 ? 18.609 22.243 38.674 1.00 18.18 391 VAL B N 1
ATOM 6757 C CA . VAL B 1 393 ? 18.693 22.497 40.110 1.00 16.58 391 VAL B CA 1
ATOM 6758 C C . VAL B 1 393 ? 19.505 23.764 40.363 1.00 24.41 391 VAL B C 1
ATOM 6759 O O . VAL B 1 393 ? 19.120 24.618 41.161 1.00 22.20 391 VAL B O 1
ATOM 6763 N N . GLN B 1 394 ? 20.615 23.901 39.654 1.00 22.18 392 GLN B N 1
ATOM 6764 C CA . GLN B 1 394 ? 21.422 25.105 39.805 1.00 26.35 392 GLN B CA 1
ATOM 6765 C C . GLN B 1 394 ? 20.668 26.368 39.365 1.00 26.52 392 GLN B C 1
ATOM 6766 O O . GLN B 1 394 ? 20.772 27.416 40.004 1.00 24.75 392 GLN B O 1
ATOM 6772 N N . ASP B 1 395 ? 19.882 26.265 38.300 1.00 21.73 393 ASP B N 1
ATOM 6773 C CA . ASP B 1 395 ? 19.184 27.437 37.771 1.00 20.35 393 ASP B CA 1
ATOM 6774 C C . ASP B 1 395 ? 17.934 27.807 38.539 1.00 28.75 393 ASP B C 1
ATOM 6775 O O . ASP B 1 395 ? 17.497 28.953 38.490 1.00 26.48 393 ASP B O 1
ATOM 6780 N N . LYS B 1 396 ? 17.345 26.847 39.245 1.00 20.71 394 LYS B N 1
ATOM 6781 C CA . LYS B 1 396 ? 16.039 27.100 39.842 1.00 23.31 394 LYS B CA 1
ATOM 6782 C C . LYS B 1 396 ? 15.914 26.774 41.339 1.00 22.30 394 LYS B C 1
ATOM 6783 O O . LYS B 1 396 ? 15.190 27.452 42.067 1.00 31.07 394 LYS B O 1
ATOM 6789 N N . TYR B 1 397 ? 16.619 25.753 41.810 1.00 19.42 395 TYR B N 1
ATOM 6790 C CA . TYR B 1 397 ? 16.384 25.262 43.163 1.00 26.11 395 TYR B CA 1
ATOM 6791 C C . TYR B 1 397 ? 17.552 25.538 44.097 1.00 33.09 395 TYR B C 1
ATOM 6792 O O . TYR B 1 397 ? 17.533 25.154 45.264 1.00 33.43 395 TYR B O 1
ATOM 6801 N N . ALA B 1 398 ? 18.569 26.213 43.573 1.00 44.62 396 ALA B N 1
ATOM 6802 C CA . ALA B 1 398 ? 19.732 26.572 44.375 1.00 54.65 396 ALA B CA 1
ATOM 6803 C C . ALA B 1 398 ? 19.331 27.532 45.488 1.00 32.42 396 ALA B C 1
ATOM 6804 O O . ALA B 1 398 ? 18.588 28.495 45.262 1.00 44.01 396 ALA B O 1
ATOM 6806 N N . GLY B 1 399 ? 19.815 27.251 46.694 1.00 44.31 397 GLY B N 1
ATOM 6807 C CA . GLY B 1 399 ? 19.487 28.059 47.852 1.00 42.47 397 GLY B CA 1
ATOM 6808 C C . GLY B 1 399 ? 18.287 27.536 48.621 1.00 42.65 397 GLY B C 1
ATOM 6809 O O . GLY B 1 399 ? 18.033 27.972 49.748 1.00 38.73 397 GLY B O 1
ATOM 6810 N N . LEU B 1 400 ? 17.548 26.603 48.021 1.00 30.96 398 LEU B N 1
ATOM 6811 C CA . LEU B 1 400 ? 16.355 26.061 48.664 1.00 27.42 398 LEU B CA 1
ATOM 6812 C C . LEU B 1 400 ? 16.711 25.274 49.911 1.00 21.05 398 LEU B C 1
ATOM 6813 O O . LEU B 1 400 ? 17.610 24.431 49.904 1.00 24.87 398 LEU B O 1
ATOM 6818 N N . GLN B 1 401 ? 15.994 25.553 50.992 1.00 22.00 399 GLN B N 1
ATOM 6819 C CA . GLN B 1 401 ? 16.286 24.913 52.259 1.00 25.52 399 GLN B CA 1
ATOM 6820 C C . GLN B 1 401 ? 15.037 24.203 52.737 1.00 24.98 399 GLN B C 1
ATOM 6821 O O . GLN B 1 401 ? 14.003 24.828 52.931 1.00 22.20 399 GLN B O 1
ATOM 6827 N N . LEU B 1 402 ? 15.124 22.886 52.908 1.00 21.90 400 LEU B N 1
ATOM 6828 C CA . LEU B 1 402 ? 14.002 22.114 53.428 1.00 18.23 400 LEU B CA 1
ATOM 6829 C C . LEU B 1 402 ? 14.494 21.463 54.703 1.00 18.32 400 LEU B C 1
ATOM 6830 O O . LEU B 1 402 ? 15.005 20.339 54.676 1.00 20.29 400 LEU B O 1
ATOM 6835 N N . VAL B 1 403 ? 14.359 22.181 55.822 1.00 17.42 401 VAL B N 1
ATOM 6836 C CA . VAL B 1 403 ? 15.000 21.768 57.070 1.00 20.95 401 VAL B CA 1
ATOM 6837 C C . VAL B 1 403 ? 14.593 20.373 57.552 1.00 18.44 401 VAL B C 1
ATOM 6838 O O . VAL B 1 403 ? 15.450 19.563 57.932 1.00 20.64 401 VAL B O 1
ATOM 6842 N N . HIS B 1 404 ? 13.298 20.076 57.558 1.00 18.77 402 HIS B N 1
ATOM 6843 C CA . HIS B 1 404 ? 12.883 18.789 58.112 1.00 20.50 402 HIS B CA 1
ATOM 6844 C C . HIS B 1 404 ? 13.249 17.639 57.178 1.00 19.84 402 HIS B C 1
ATOM 6845 O O . HIS B 1 404 ? 13.670 16.571 57.632 1.00 20.10 402 HIS B O 1
ATOM 6852 N N . THR B 1 405 ? 13.125 17.878 55.877 1.00 15.93 403 THR B N 1
ATOM 6853 C CA . THR B 1 405 ? 13.492 16.859 54.892 1.00 12.02 403 THR B CA 1
ATOM 6854 C C . THR B 1 405 ? 14.970 16.526 55.009 1.00 20.72 403 THR B C 1
ATOM 6855 O O . THR B 1 405 ? 15.352 15.358 55.034 1.00 18.26 403 THR B O 1
ATOM 6859 N N . GLU B 1 406 ? 15.810 17.555 55.081 1.00 17.56 404 GLU B N 1
ATOM 6860 C CA . GLU B 1 406 ? 17.249 17.342 55.100 1.00 19.46 404 GLU B CA 1
ATOM 6861 C C . GLU B 1 406 ? 17.712 16.663 56.381 1.00 19.64 404 GLU B C 1
ATOM 6862 O O . GLU B 1 406 ? 18.595 15.789 56.343 1.00 17.49 404 GLU B O 1
ATOM 6868 N N . LYS B 1 407 ? 17.108 17.038 57.508 1.00 19.95 405 LYS B N 1
ATOM 6869 C CA . LYS B 1 407 ? 17.424 16.390 58.788 1.00 22.66 405 LYS B CA 1
ATOM 6870 C C . LYS B 1 407 ? 16.999 14.920 58.781 1.00 19.52 405 LYS B C 1
ATOM 6871 O O . LYS B 1 407 ? 17.801 14.031 59.083 1.00 21.76 405 LYS B O 1
ATOM 6877 N N . ALA B 1 408 ? 15.752 14.657 58.406 1.00 21.64 406 ALA B N 1
ATOM 6878 C CA . ALA B 1 408 ? 15.254 13.285 58.386 1.00 22.95 406 ALA B CA 1
ATOM 6879 C C . ALA B 1 408 ? 16.069 12.423 57.424 1.00 17.08 406 ALA B C 1
ATOM 6880 O O . ALA B 1 408 ? 16.350 11.258 57.709 1.00 20.79 406 ALA B O 1
ATOM 6882 N N . HIS B 1 409 ? 16.462 13.019 56.297 1.00 18.31 407 HIS B N 1
ATOM 6883 C CA . HIS B 1 409 ? 17.244 12.346 55.262 1.00 19.40 407 HIS B CA 1
ATOM 6884 C C . HIS B 1 409 ? 18.584 11.856 55.811 1.00 24.45 407 HIS B C 1
ATOM 6885 O O . HIS B 1 409 ? 19.091 10.804 55.410 1.00 19.63 407 HIS B O 1
ATOM 6892 N N . SER B 1 410 ? 19.156 12.621 56.739 1.00 21.35 408 SER B N 1
ATOM 6893 C CA . SER B 1 410 ? 20.434 12.269 57.350 1.00 20.96 408 SER B CA 1
ATOM 6894 C C . SER B 1 410 ? 20.288 11.229 58.469 1.00 18.45 408 SER B C 1
ATOM 6895 O O . SER B 1 410 ? 21.290 10.641 58.902 1.00 20.28 408 SER B O 1
ATOM 6898 N N . GLN B 1 411 ? 19.057 10.981 58.917 1.00 17.12 409 GLN B N 1
ATOM 6899 C CA . GLN B 1 411 ? 18.829 10.069 60.042 1.00 17.83 409 GLN B CA 1
ATOM 6900 C C . GLN B 1 411 ? 18.220 8.729 59.648 1.00 21.99 409 GLN B C 1
ATOM 6901 O O . GLN B 1 411 ? 18.377 7.745 60.367 1.00 19.37 409 GLN B O 1
ATOM 6907 N N . VAL B 1 412 ? 17.510 8.696 58.525 1.00 16.80 410 VAL B N 1
ATOM 6908 C CA . VAL B 1 412 ? 16.734 7.501 58.177 1.00 16.72 410 VAL B CA 1
ATOM 6909 C C . VAL B 1 412 ? 17.638 6.321 57.829 1.00 17.83 410 VAL B C 1
ATOM 6910 O O . VAL B 1 412 ? 18.684 6.472 57.195 1.00 18.81 410 VAL B O 1
ATOM 6914 N N . LEU B 1 413 ? 17.236 5.141 58.280 1.00 16.81 411 LEU B N 1
ATOM 6915 C CA . LEU B 1 413 ? 17.941 3.914 57.951 1.00 19.18 411 LEU B CA 1
ATOM 6916 C C . LEU B 1 413 ? 16.862 2.869 57.732 1.00 17.07 411 LEU B C 1
ATOM 6917 O O . LEU B 1 413 ? 15.969 2.698 58.569 1.00 20.03 411 LEU B O 1
ATOM 6922 N N . HIS B 1 414 ? 16.926 2.184 56.596 1.00 16.12 412 HIS B N 1
ATOM 6923 C CA . HIS B 1 414 ? 15.938 1.154 56.292 1.00 13.70 412 HIS B CA 1
ATOM 6924 C C . HIS B 1 414 ? 16.469 -0.240 56.627 1.00 15.19 412 HIS B C 1
ATOM 6925 O O . HIS B 1 414 ? 17.605 -0.581 56.284 1.00 17.98 412 HIS B O 1
ATOM 6932 N N . LEU B 1 415 ? 15.639 -1.031 57.305 1.00 15.95 413 LEU B N 1
ATOM 6933 C CA . LEU B 1 415 ? 16.001 -2.379 57.720 1.00 13.57 413 LEU B CA 1
ATOM 6934 C C . LEU B 1 415 ? 15.341 -3.353 56.769 1.00 16.20 413 LEU B C 1
ATOM 6935 O O . LEU B 1 415 ? 14.278 -3.053 56.226 1.00 17.18 413 LEU B O 1
ATOM 6940 N N . PRO B 1 416 ? 15.948 -4.529 56.582 1.00 16.53 414 PRO B N 1
ATOM 6941 C CA . PRO B 1 416 ? 15.392 -5.502 55.627 1.00 16.32 414 PRO B CA 1
ATOM 6942 C C . PRO B 1 416 ? 13.946 -5.855 55.960 1.00 14.74 414 PRO B C 1
ATOM 6943 O O . PRO B 1 416 ? 13.609 -6.092 57.127 1.00 15.53 414 PRO B O 1
ATOM 6947 N N . LEU B 1 417 ? 13.086 -5.853 54.946 1.00 14.46 415 LEU B N 1
ATOM 6948 C CA . LEU B 1 417 ? 11.681 -6.208 55.144 1.00 13.86 415 LEU B CA 1
ATOM 6949 C C . LEU B 1 417 ? 11.054 -6.490 53.797 1.00 16.44 415 LEU B C 1
ATOM 6950 O O . LEU B 1 417 ? 10.954 -5.603 52.958 1.00 16.28 415 LEU B O 1
ATOM 6955 N N . TYR B 1 418 ? 10.642 -7.738 53.598 1.00 14.22 416 TYR B N 1
ATOM 6956 C CA . TYR B 1 418 ? 9.951 -8.150 52.386 1.00 14.36 416 TYR B CA 1
ATOM 6957 C C . TYR B 1 418 ? 9.237 -9.445 52.741 1.00 18.14 416 TYR B C 1
ATOM 6958 O O . TYR B 1 418 ? 9.563 -10.050 53.759 1.00 14.32 416 TYR B O 1
ATOM 6967 N N . PRO B 1 419 ? 8.234 -9.847 51.946 1.00 13.24 417 PRO B N 1
ATOM 6968 C CA . PRO B 1 419 ? 7.366 -10.952 52.393 1.00 15.95 417 PRO B CA 1
ATOM 6969 C C . PRO B 1 419 ? 8.093 -12.267 52.685 1.00 19.41 417 PRO B C 1
ATOM 6970 O O . PRO B 1 419 ? 7.733 -12.937 53.661 1.00 17.46 417 PRO B O 1
ATOM 6974 N N . SER B 1 420 ? 9.095 -12.626 51.884 1.00 15.75 418 SER B N 1
ATOM 6975 C CA . SER B 1 420 ? 9.807 -13.893 52.093 1.00 18.25 418 SER B CA 1
ATOM 6976 C C . SER B 1 420 ? 10.990 -13.804 53.066 1.00 18.04 418 SER B C 1
ATOM 6977 O O . SER B 1 420 ? 11.764 -14.763 53.212 1.00 19.44 418 SER B O 1
ATOM 6980 N N . PHE B 1 421 ? 11.133 -12.657 53.724 1.00 17.48 419 PHE B N 1
ATOM 6981 C CA . PHE B 1 421 ? 12.174 -12.477 54.733 1.00 15.24 419 PHE B CA 1
ATOM 6982 C C . PHE B 1 421 ? 11.886 -13.445 55.884 1.00 21.10 419 PHE B C 1
ATOM 6983 O O . PHE B 1 421 ? 10.719 -13.677 56.218 1.00 17.08 419 PHE B O 1
ATOM 6991 N N . THR B 1 422 ? 12.920 -14.033 56.484 1.00 16.82 420 THR B N 1
ATOM 6992 C CA . THR B 1 422 ? 12.668 -14.990 57.559 1.00 17.25 420 THR B CA 1
ATOM 6993 C C . THR B 1 422 ? 12.819 -14.338 58.918 1.00 16.28 420 THR B C 1
ATOM 6994 O O . THR B 1 422 ? 13.562 -13.368 59.068 1.00 17.91 420 THR B O 1
ATOM 6998 N N . LEU B 1 423 ? 12.109 -14.875 59.905 1.00 16.52 421 LEU B N 1
ATOM 6999 C CA . LEU B 1 423 ? 12.176 -14.320 61.245 1.00 13.39 421 LEU B CA 1
ATOM 7000 C C . LEU B 1 423 ? 13.549 -14.559 61.857 1.00 17.11 421 LEU B C 1
ATOM 7001 O O . LEU B 1 423 ? 14.007 -13.753 62.661 1.00 18.00 421 LEU B O 1
ATOM 7006 N N . GLU B 1 424 ? 14.213 -15.656 61.473 1.00 17.40 422 GLU B N 1
ATOM 7007 C CA . GLU B 1 424 ? 15.566 -15.896 61.973 1.00 21.60 422 GLU B CA 1
ATOM 7008 C C . GLU B 1 424 ? 16.555 -14.859 61.409 1.00 20.52 422 GLU B C 1
ATOM 7009 O O . GLU B 1 424 ? 17.463 -14.406 62.113 1.00 16.38 422 GLU B O 1
ATOM 7015 N N . GLU B 1 425 ? 16.372 -14.449 60.156 1.00 18.61 423 GLU B N 1
ATOM 7016 C CA . GLU B 1 425 ? 17.174 -13.354 59.634 1.00 15.03 423 GLU B CA 1
ATOM 7017 C C . GLU B 1 425 ? 16.835 -12.070 60.380 1.00 14.89 423 GLU B C 1
ATOM 7018 O O . GLU B 1 425 ? 17.721 -11.255 60.664 1.00 18.97 423 GLU B O 1
ATOM 7024 N N . GLN B 1 426 ? 15.554 -11.878 60.676 1.00 15.95 424 GLN B N 1
ATOM 7025 C CA . GLN B 1 426 ? 15.158 -10.644 61.347 1.00 17.76 424 GLN B CA 1
ATOM 7026 C C . GLN B 1 426 ? 15.753 -10.609 62.751 1.00 18.66 424 GLN B C 1
ATOM 7027 O O . GLN B 1 426 ? 16.157 -9.545 63.220 1.00 20.80 424 GLN B O 1
ATOM 7033 N N . ASP B 1 427 ? 15.838 -11.773 63.400 1.00 17.86 425 ASP B N 1
ATOM 7034 C CA . ASP B 1 427 ? 16.471 -11.868 64.717 1.00 24.88 425 ASP B CA 1
ATOM 7035 C C . ASP B 1 427 ? 17.887 -11.325 64.626 1.00 21.24 425 ASP B C 1
ATOM 7036 O O . ASP B 1 427 ? 18.332 -10.565 65.478 1.00 20.96 425 ASP B O 1
ATOM 7041 N N . ARG B 1 428 ? 18.593 -11.731 63.577 1.00 19.06 426 ARG B N 1
ATOM 7042 C CA . ARG B 1 428 ? 19.975 -11.312 63.374 1.00 21.75 426 ARG B CA 1
ATOM 7043 C C . ARG B 1 428 ? 20.108 -9.803 63.140 1.00 24.62 426 ARG B C 1
ATOM 7044 O O . ARG B 1 428 ? 21.040 -9.157 63.642 1.00 22.46 426 ARG B O 1
ATOM 7052 N N . VAL B 1 429 ? 19.182 -9.238 62.370 1.00 20.24 427 VAL B N 1
ATOM 7053 C CA . VAL B 1 429 ? 19.141 -7.786 62.179 1.00 17.75 427 VAL B CA 1
ATOM 7054 C C . VAL B 1 429 ? 18.974 -7.080 63.522 1.00 21.45 427 VAL B C 1
ATOM 7055 O O . VAL B 1 429 ? 19.690 -6.125 63.830 1.00 22.04 427 VAL B O 1
ATOM 7059 N N . MET B 1 430 ? 18.027 -7.560 64.324 1.00 21.78 428 MET B N 1
ATOM 7060 C CA . MET B 1 430 ? 17.706 -6.904 65.589 1.00 18.90 428 MET B CA 1
ATOM 7061 C C . MET B 1 430 ? 18.797 -7.062 66.643 1.00 25.16 428 MET B C 1
ATOM 7062 O O . MET B 1 430 ? 19.166 -6.086 67.301 1.00 22.39 428 MET B O 1
ATOM 7067 N N . GLU B 1 431 ? 19.321 -8.277 66.798 1.00 25.25 429 GLU B N 1
ATOM 7068 C CA . GLU B 1 431 ? 20.422 -8.495 67.738 1.00 28.53 429 GLU B CA 1
ATOM 7069 C C . GLU B 1 431 ? 21.655 -7.694 67.320 1.00 30.68 429 GLU B C 1
ATOM 7070 O O . GLU B 1 431 ? 22.314 -7.070 68.160 1.00 28.48 429 GLU B O 1
ATOM 7076 N N . GLY B 1 432 ? 21.948 -7.689 66.023 1.00 21.05 430 GLY B N 1
ATOM 7077 C CA . GLY B 1 432 ? 23.022 -6.861 65.488 1.00 26.33 430 GLY B CA 1
ATOM 7078 C C . GLY B 1 432 ? 22.856 -5.384 65.821 1.00 27.70 430 GLY B C 1
ATOM 7079 O O . GLY B 1 432 ? 23.809 -4.719 66.229 1.00 23.91 430 GLY B O 1
ATOM 7080 N N . LEU B 1 433 ? 21.642 -4.866 65.662 1.00 23.48 431 LEU B N 1
ATOM 7081 C CA . LEU B 1 433 ? 21.385 -3.454 65.918 1.00 22.16 431 LEU B CA 1
ATOM 7082 C C . LEU B 1 433 ? 21.646 -3.110 67.389 1.00 24.72 431 LEU B C 1
ATOM 7083 O O . LEU B 1 433 ? 22.266 -2.091 67.698 1.00 27.04 431 LEU B O 1
ATOM 7088 N N . PHE B 1 434 ? 21.181 -3.970 68.290 1.00 23.63 432 PHE B N 1
ATOM 7089 C CA . PHE B 1 434 ? 21.408 -3.774 69.720 1.00 23.69 432 PHE B CA 1
ATOM 7090 C C . PHE B 1 434 ? 22.898 -3.750 70.005 1.00 23.39 432 PHE B C 1
ATOM 7091 O O . PHE B 1 434 ? 23.399 -2.847 70.676 1.00 32.25 432 PHE B O 1
ATOM 7099 N N A HIS B 1 435 ? 23.600 -4.742 69.466 0.54 27.53 433 HIS B N 1
ATOM 7100 N N B HIS B 1 435 ? 23.606 -4.751 69.488 0.46 27.54 433 HIS B N 1
ATOM 7101 C CA A HIS B 1 435 ? 25.033 -4.899 69.691 0.54 27.23 433 HIS B CA 1
ATOM 7102 C CA B HIS B 1 435 ? 25.050 -4.878 69.692 0.46 27.27 433 HIS B CA 1
ATOM 7103 C C A HIS B 1 435 ? 25.840 -3.700 69.187 0.54 36.82 433 HIS B C 1
ATOM 7104 C C B HIS B 1 435 ? 25.826 -3.664 69.202 0.46 36.79 433 HIS B C 1
ATOM 7105 O O A HIS B 1 435 ? 26.768 -3.245 69.858 0.54 34.24 433 HIS B O 1
ATOM 7106 O O B HIS B 1 435 ? 26.719 -3.166 69.890 0.46 34.29 433 HIS B O 1
ATOM 7119 N N . VAL B 1 436 ? 25.486 -3.199 68.006 1.00 29.21 434 VAL B N 1
ATOM 7120 C CA . VAL B 1 436 ? 26.168 -2.052 67.417 1.00 31.34 434 VAL B CA 1
ATOM 7121 C C . VAL B 1 436 ? 25.918 -0.752 68.196 1.00 36.98 434 VAL B C 1
ATOM 7122 O O . VAL B 1 436 ? 26.861 -0.009 68.483 1.00 36.88 434 VAL B O 1
ATOM 7126 N N . ILE B 1 437 ? 24.663 -0.480 68.548 1.00 31.26 435 ILE B N 1
ATOM 7127 C CA . ILE B 1 437 ? 24.350 0.690 69.378 1.00 34.90 435 ILE B CA 1
ATOM 7128 C C . ILE B 1 437 ? 25.049 0.586 70.734 1.00 46.51 435 ILE B C 1
ATOM 7129 O O . ILE B 1 437 ? 25.683 1.540 71.197 1.00 50.81 435 ILE B O 1
ATOM 7134 N N . LYS B 1 438 ? 24.928 -0.581 71.364 1.00 37.78 436 LYS B N 1
ATOM 7135 C CA . LYS B 1 438 ? 25.504 -0.800 72.690 1.00 44.52 436 LYS B CA 1
ATOM 7136 C C . LYS B 1 438 ? 27.029 -0.672 72.689 1.00 59.18 436 LYS B C 1
ATOM 7137 O O . LYS B 1 438 ? 27.611 -0.172 73.655 1.00 53.25 436 LYS B O 1
ATOM 7143 N N . GLN B 1 439 ? 27.678 -1.102 71.607 1.00 48.62 437 GLN B N 1
ATOM 7144 C CA . GLN B 1 439 ? 29.129 -0.946 71.515 1.00 47.86 437 GLN B CA 1
ATOM 7145 C C . GLN B 1 439 ? 29.523 0.523 71.309 1.00 62.68 437 GLN B C 1
ATOM 7146 O O . GLN B 1 439 ? 30.596 0.950 71.742 1.00 73.72 437 GLN B O 1
ATOM 7152 N N . GLU B 1 440 ? 28.641 1.296 70.679 1.00 45.37 438 GLU B N 1
ATOM 7153 C CA . GLU B 1 440 ? 28.874 2.728 70.481 1.00 55.55 438 GLU B CA 1
ATOM 7154 C C . GLU B 1 440 ? 28.841 3.520 71.791 1.00 77.60 438 GLU B C 1
ATOM 7155 O O . GLU B 1 440 ? 29.488 4.563 71.911 1.00 76.60 438 GLU B O 1
ATOM 7161 N N . ILE B 1 441 ? 28.076 3.032 72.764 1.00 70.36 439 ILE B N 1
ATOM 7162 C CA . ILE B 1 441 ? 27.998 3.678 74.072 1.00 59.67 439 ILE B CA 1
ATOM 7163 C C . ILE B 1 441 ? 29.147 3.230 74.973 1.00 68.39 439 ILE B C 1
ATOM 7164 O O . ILE B 1 441 ? 30.213 3.845 74.991 1.00 76.73 439 ILE B O 1
#

Organism: Bacillus subtilis (strain 168) (NCBI:txid224308)

Nearest PDB structures (foldseek):
  4k2i-assembly1_A  TM=9.927E-01  e=3.930E-80  Bacillus subtilis subsp. subtilis str. 168
  7kz3-assembly1_C  TM=9.819E-01  e=1.420E-59  Bacillus cereus
  8e75-assembly1_A  TM=9.166E-01  e=1.822E-30  Psychrobacter cryohalolentis K5
  8sng-assembly1_B  TM=9.046E-01  e=4.040E-30  Klebsiella aerogenes KCTC 2190
  4zah-assembly4_G  TM=9.108E-01  e=1.624E-27  Escherichia coli K-12

InterPro domains:
  IPR000653 DegT/DnrJ/EryC1/StrS aminotransferase [PF01041] (80-431)
  IPR000653 DegT/DnrJ/EryC1/StrS aminotransferase [PIRSF000390] (45-438)
  IPR000653 DegT/DnrJ/EryC1/StrS aminotransferase [PTHR30244] (78-435)
  IPR000653 DegT/DnrJ/EryC1/StrS aminotransferase [cd00616] (84-431)
  IPR015421 Pyridoxal phosphate-dependent transferase, major domain [G3DSA:3.40.640.10] (1-309)
  IPR015422 Pyridoxal phosphate-dependent transferase, small domain [G3DSA:3.90.1150.10] (311-441)
  IPR015424 Pyridoxal phosphate-dependent transferase [SSF53383] (82-436)
  IPR054367 Oxo-glucose-6-phosphate:glutamate aminotransferase, N-terminal domain [PF22127] (3-68)

Secondary structure (DSSP, 8-state):
--SPPPEEE--SHHHHHHHHHHHHSS---TTEEE-SSGGGHHHHHHTTS---IIIIIT---TTS--S-B-S--GGGGS-HHHHHHHHHHHHHHGGGT-SSSSHHHHHHHHHHHHHHT-SEEEEES-HHHHHHHHHHHTT--TT-EEEE-SSS-HHHHHHHHHHT-EEEE-PBPTTT-SB-GGGTGGG--TTEEEE--B-GGGBPP-HHHHHHHHHHHT-EEEEE-TT-TT-TTTTTT-SEEEEE--TTSSS--SS--EEEEES-HHHHHHHHHHHBTTBPTT-TT-B-SS---B-BPPHHHHHHHHHHGGGHHHHHHHHHHHHHHHHHHTHHHHHTTS-B-----SSB--SSEEEE--TTTHHHHHHHHHHHH-B--B-S-SS-GGGS-SHHHHHHSTT---HHHHHHHHHEEEEP--TT--HHHHHHHHHHHHHHHHHHH-/-PPEEEE--SHHHHHHHHHHHTT----SEEEE-S-GGGTTHHHH--TT--IIIIIT---TT---S-B-S--GGGSS-HHHHHHHHHHHHHHGGGT-SSS-HHHHHHHHHHHHHHT-SEEEEES-HHHHHHHHHHHTT--TT-EEEE-SSS-HHHHHHHHHTT-EEEE-PBPTTT-SB-GGGTGGG--TTEEEE--B-GGGBPP-HHHHHHHHHHTT-EEEEE-TT-TT-TTTTTT-SEEEEE--TTSSS--SS--EEEEES-HHHHHHHHHHHBTTBPTT-TT-B-SS---B-BPPHHHHHHHHHHGGGHHHHHHHHHHHHHHHHHHTHHHHHTTS-B-----SSB--SSEEEE--TTTHHHHHHHHHHHH-B--B-S-SS-GGGS-SHHIIIIITT---HHHHHHHHHEEEEP--TT--HHHHHHHHHHHHHHHHHH-

Foldseek 3Di:
DVDDAAQEQLLFLLSLVVVVVVLCDDDQDPSDHYPPALLQQVVVVQSPDRDDCQCSQFVFDLPDDDQADDQCDLVLLADPVLVVLLVVLCVVVVVVVAWADDDLQVVLQVSVCVSLVFPGKFKWQALLLQLLLLCVLLPDDAAAEEEEAQQADVSNVCSQVVSNYHYDHAAPDLQQLKHDLVTRLVRDDVRYAEYEIECPLQFDDPLVSNLVSCVVVVHAYEYSCQQHPSFPCQCVRHQKYKYWQPSLHLHHFDHTMIMIGHNDPSSSQSSQCQCCFQARVPDPPHHDDPTHDVIGHISSRSSSSSSRSSCRSVFLSLLLVLLVCCCVLLVVCVVVPQKAFHDSDSRGSRSWGKMFGDLVCVVVLQVCCCVVRNFHKDQRPQATNLRDPDPCSVPPVPPDDRPSSVRSSSTIITGRTGSNRHVSSVVSSSVSSVVSSVVVVD/DWDELEQLLFLQSLVQVVCCLVVNNPTQHYHYPPALLQQVVVVQDDRNHDCQCRQFVFDQPDDDQADAQCDLVLLADPVLVVLLVVLCVVVVVVVAWADDDLQVVLQVSVCVSLVFPGKFKWQALLLQLLLLCVLLPDDAAAEEEEAFQADVSNVVSQVVRRYHYDHAAPDLQQLKHDLVGPVVRDDPRYAEYEIECPQQFDDPLVSNLVSCVVVVHAYEYACQQHPSFPCQPVRHQKYKYWQPSLHLHHFDHTMMMIGHNDDSSSQSSQCQRCFQARVPPPPHHDDPTHDVIGHISSRSSSSSSRSSNNSVFLSLLLVLLVCCCVLLVVCVVVPAKAFRDSDSRGSRSWGKIFGDLVCVVVLQCQLCVVRNFHKDQRPQATNLRDPDPCSVVPSPPPDHPSSVRSSSTIITGRTGRNRHVSSVVSVSVSNCVSSVVVD

Radius of gyration: 29.37 Å; Cα contacts (8 Å, |Δi|>4): 1922; chains: 2; bounding box: 61×62×94 Å

Solvent-accessible surface area: 34772 Å² total; per-residue (Å²): 143,98,168,116,176,111,8,91,1,7,0,25,6,112,48,5,9,40,1,4,136,56,3,117,29,124,118,29,34,201,20,24,55,52,69,144,29,34,1,1,55,70,1,101,125,40,32,135,134,102,9,74,4,62,111,73,19,11,88,59,76,156,145,94,162,19,89,132,0,27,11,49,22,32,71,68,25,10,51,130,89,5,15,107,27,0,37,86,11,0,72,112,0,0,60,52,3,91,3,15,63,23,85,59,10,133,100,0,30,121,25,0,17,80,8,14,148,16,160,57,13,4,0,0,21,2,6,12,20,0,2,4,0,0,0,22,4,19,44,9,93,115,29,16,28,0,0,1,2,0,12,12,42,6,12,2,8,0,0,0,26,20,11,29,4,52,1,41,17,8,10,1,50,30,108,41,12,4,2,23,13,113,72,0,92,150,18,31,58,124,138,6,86,3,0,0,0,7,0,1,6,0,25,23,7,73,12,99,57,0,41,105,16,0,86,201,86,182,9,88,0,0,0,8,0,18,18,0,4,2,1,30,87,13,1,129,62,10,40,0,2,0,1,9,0,27,6,49,40,8,6,4,0,0,0,26,1,0,1,0,1,1,62,80,82,90,18,4,73,88,0,55,18,28,0,60,3,0,4,61,44,151,61,108,20,84,3,46,36,56,39,1,13,28,4,47,1,17,0,0,3,0,1,0,0,20,28,17,0,49,14,3,0,25,28,4,0,25,5,8,8,0,0,12,22,0,27,88,88,0,34,67,0,73,120,109,63,62,8,63,16,21,129,69,15,79,52,10,5,2,17,11,0,6,1,12,3,121,51,122,22,44,77,54,2,49,61,50,0,85,130,75,44,20,0,93,12,57,18,47,26,68,54,3,5,12,103,4,159,2,67,30,21,123,113,154,26,84,80,57,142,9,98,72,1,55,101,1,34,26,29,3,0,0,1,0,9,0,11,33,2,24,0,6,6,0,30,75,0,6,118,3,0,38,103,0,4,81,96,41,82,97,242,104,137,88,6,110,2,10,0,32,6,98,47,4,6,36,1,5,90,23,34,112,63,84,96,58,12,138,78,42,42,42,74,139,35,33,0,0,62,34,0,89,105,43,15,114,128,174,18,76,8,61,115,61,17,13,83,55,82,144,145,102,169,32,89,154,0,48,12,48,20,37,71,66,28,9,50,132,78,6,15,106,26,0,38,89,11,0,72,117,0,0,60,54,3,89,3,14,58,22,83,57,10,134,93,0,39,125,23,0,14,88,9,14,147,16,178,71,14,6,1,0,20,2,5,12,20,0,2,6,0,0,0,19,4,22,32,7,84,114,37,18,22,0,0,1,3,0,13,11,43,7,11,2,8,0,1,0,23,20,14,28,4,32,0,29,14,7,10,1,54,35,107,40,13,4,2,25,13,108,67,0,64,140,20,34,54,128,144,9,70,0,0,0,0,6,0,2,6,0,22,24,7,74,12,98,53,0,42,88,2,0,90,137,85,182,10,92,0,0,0,9,0,17,16,0,5,2,3,34,88,14,1,128,58,10,36,0,2,0,1,10,0,29,7,50,39,7,6,5,0,0,0,26,1,0,0,0,1,1,71,81,80,101,18,2,74,102,0,57,16,28,1,56,4,0,3,57,44,149,61,107,22,74,2,45,36,55,43,0,15,28,6,58,1,16,0,0,3,0,1,0,0,18,28,15,0,39,14,1,0,23,27,4,0,26,5,7,4,0,0,16,25,0,27,85,88,0,34,73,0,71,122,118,64,70,6,66,18,19,125,66,18,79,53,11,5,0,17,10,0,7,0,15,3,126,50,127,33,46,76,55,2,50,61,50,0,87,130,76,44,18,0,90,11,56,20,46,26,71,51,3,4,12,105,4,171,2,75,39,18,117,127,101,12,74,81,66,130,10,86,72,1,54,101,1,37,26,27,4,0,0,1,0,7,0,12,32,2,24,0,8,4,0,30,78,0,8,119,3,0,39,100,0,5,91,87,50,143

CATH classification: 3.40.640.10 (+1 more: 3.90.1150.10)

Sequence (881 aa):
AGMQKQVKISGKSKENMSLLKHLKGDVQGKELVIEDSIVNERRWKQVLKEKIDIEHDLFNYQKNREISKVPFLPVDRLITNDEVEDILNTTLTEVLPTGKFTSSGPYLEQQFEKVLSTYLHKRRYVIATSSGTDAIMIGLLALGLNPGDEVIMPANSFSATENAVLASSGGVPIYVDINPQTFCIDPDKIEEAITPYTKFILPVHLYGKHSDMQHIRQIANRYKLKVIEDACQGIGLTDLGKYADITTLSFNPYKNFGVCGKAGAIATDNEELAKKCIQFSYHGFEVNVKNKKVINFGFNSKMDNLQAAIGLERMKYLSLNNFKRLFLADRYITQLAELQNKGYIELPELSEDHVWHLFPIKVRTEDRADIMTKLNEDFGVQTDVYYPILSHMQKTPLVQDKYAGLQLVHTEKAHSQVLHLPLYPSFTLEEQDRVMEEGLFHVIKQEIGMQKQVKISGKSKENMSLLKHLKGDVQGKELVIEDSIVNERWKQVLKEKIDIEHDLFNYQKNREISKVPFLPVDRLITNDEVEDILNTTLTEVLPTGKFTSSGPYLEQFEKVLSTYLHKRRYVIATSSGTDAIMIGLLALGLNPGDEVIMPANSFSATENAVLASGGVPIYVDINPQTFCIDPDKIEEAITPYTKKFILPVHLYGKHSDMQHIRQIANRRYKLKVIEDACQGIGLTDLGKYADITTLSFNPYKNFGVCGKAGAIATDNEELAKKCIQFSYHGFEVNVKNKKVINFGFNSKMDNLQAAIGLERMKYLSLNNFKRLFLADRYITQLAELQNKGYIELPELSEDHVWHLFPIKVRTEDRADIMTKLNEDFGVQTDVYYPILSHMQKTPLVQDKYAGLQLVHTEKAHSQVLHLPLYPSFTLEEQDRVMEGLFHHVIKQEI